Protein 8PVR (pdb70)

GO terms:
  GO:0015385 sodium:proton antiporter activity (F, IDA)
  GO:0035725 sodium ion transmembrane transport (P, IDA)
  GO:0042803 protein homodimerization activity (F, IDA)
  GO:1902600 proton transmembrane transport (P, IDA)
  GO:0051453 regulation of intracellular pH (P, IDA)

Nearest PDB structures (foldseek):
  8pvr-assembly1_A  TM=1.002E+00  e=8.616E-70  Equus caballus
  8pxb-assembly1_A  TM=1.001E+00  e=2.898E-67  Equus caballus
  7x2u-assembly1_A  TM=8.044E-01  e=1.745E-18  Homo sapiens
  7x2u-assembly1_B  TM=8.076E-01  e=3.284E-18  Homo sapiens
  8pd3-assembly1_A  TM=7.767E-01  e=1.433E-12  Strongylocentrotus purpuratus

B-factor: mean 151.7, std 54.28, range [80.98, 351.65]

Foldseek 3Di:
DPFVVVLVVVLVVLLVVLVVVQVVCVVVPVFLDDSLLSLLVSLLVVLVCLQPPQQDDFQDDDDDDDDPPDPDDDQWDWDQDPNDTDIDGNDDDDPPNVCRRVCRGSVRHLSDDDLCCCPQPQQLLLLLLLLQPDPVPPCLLCVVLLVCLLAVLLQLLLVLQLVLLVVLLVVVVVVPPDDPDQDASLLSSLLSLLQRQFDLPLLLVVCVVFVFDVVLSSSVSSNNSRNLVVSVLVNVLSVVDAAPPDGRDDPNVCPVVSVVVSVVLLVVLLVLLLVLLLVLLLVLFVDACQVPLVVNLVVVVVSLSVSLVVSVVVPHRSSSSSSNNSNSNSVFNLQRHHPVNNVVNSVVSVVSSVVSQSSLSSVLSNPNSDPPADPDDVSSLVSSVVSLLVSLVVSQVVSLVVCVVLDLPDRPPLSSVVSSLRSADGNSSQSSLVNDDPDDSSSVSNNSVSVVNSPSSSVSSSCVVVVCVVSVGDTPDDPPAVSSVNVSVVVVCVCVPPVDVNSDPDHDD/DPFVVVLVVVLVVLLVVLVVVQVVCVVVPVFLDDSLLSLLVSLLVVLVCLQPPQQDDFQDDDDDDDDPPDPDDDQWDWDQDPNDTDIDGNDDDDPPNVCRRVCRGSVRHLSDDDLCCCPQPQQLLLLLLLLQPDPVPPCLLCVVLLVCLLAVLLQLLLVLQLVLLVVLLVVVVVVPPDDPDQDASLLSSLLSLLQRQFDLPLLLVVCVVFVFDVVLSSSVSSNNSRNLVVSVLVNVLSVVDAAPPDGRDDPNVCPVVSVVVSVVLLVVLLVLLLVLLLVLLLVLFVDACQVPLVVNLVVVVVSLSVSLVVSVVVPHRSSSSSSNNSNSNSVFNLQRHHPVNNVVNSVVSVVSSVVSQSSLSSVLSNPNSDPPADPDDVSSLVSSVVSLLVSLVVSQVVSLVVCVVLDLPDRPPLSSVVSSLRSADGNSSQSSLVNDDPDDSSSVSNNSVSVVNSPSSSVSSSCVVVVCVVSVGDTPDDPPAVSSVNVSVVVVCVCVPPVDVNSDPDHDD

Organism: Equus caballus (NCBI:txid9796)

Sequence (1018 aa):
QHQGAVELLVFNFLLILTILTIWLFKNHRFRFLHETGGAMVYGLIMGLILRYATAPTDIESGTVYDCGKLAFSPSTLLINITDQVYEYKYKREISQHNINPHLGNAILEKMTFDPEIFFNVLCPPIIFHAGYSLKKRHFFQNLGSILTYAFLGTAISCIVIGLIMYGFVKAMVYAGQLKNGDFHFTDCLFFGSLMSATDPVTVLAIFHELHVDPDLYTLLFGESVLNDAVAIVLTYSISIYSPKENPNAFDAAAFFQSVGNFLGIFAGSFAMGSAYAVVTALLTKFTKLCEFPMLETGLFFLLSWSAFLSAEAAGLTGIVAVLFCGVTQAHYTYNNLSLDSKMRTKQLFEFMNFLAENVIFCYMGLALFTFQNHIFNALFILGAFLAIFVARACNIYPLSFLLNLGRKHKIPWNFQHMMMFSGLRGACAFALAIRDTESQPKQMMFSTTLLLVFFTVWVFGGGTTPMLTWLQIRVGVDLDKTESAWLFRMWYGFDHKYLKPILTHSGPPQHQGAVELLVFNFLLILTILTIWLFKNHRFRFLHETGGAMVYGLIMGLILRYATAPTDIESGTVYDCGKLAFSPSTLLINITDQVYEYKYKREISQHNINPHLGNAILEKMTFDPEIFFNVLCPPIIFHAGYSLKKRHFFQNLGSILTYAFLGTAISCIVIGLIMYGFVKAMVYAGQLKNGDFHFTDCLFFGSLMSATDPVTVLAIFHELHVDPDLYTLLFGESVLNDAVAIVLTYSISIYSPKENPNAFDAAAFFQSVGNFLGIFAGSFAMGSAYAVVTALLTKFTKLCEFPMLETGLFFLLSWSAFLSAEAAGLTGIVAVLFCGVTQAHYTYNNLSLDSKMRTKQLFEFMNFLAENVIFCYMGLALFTFQNHIFNALFILGAFLAIFVARACNIYPLSFLLNLGRKHKIPWNFQHMMMFSGLRGACAFALAIRDTESQPKQMMFSTTLLLVFFTVWVFGGGTTPMLTWLQIRVGVDLDKTESAWLFRMWYGFDHKYLKPILTHSGPP

Solvent-accessible surface area: 48433 Å² total; per-residue (Å²): 139,95,115,20,7,64,33,64,54,34,20,2,122,9,8,17,50,2,4,40,37,6,33,97,83,79,57,96,186,124,54,125,49,27,38,1,4,4,0,0,48,52,0,57,80,34,5,86,98,37,99,143,66,72,35,129,62,86,99,116,80,33,52,86,63,142,48,49,205,21,94,127,33,35,63,73,23,46,24,31,4,78,132,65,14,22,46,5,45,69,95,124,54,56,81,56,108,140,70,20,54,113,34,7,44,15,80,52,75,109,10,46,67,69,25,67,62,3,28,69,88,17,14,12,20,38,18,8,40,20,1,15,50,38,94,117,109,48,39,87,92,10,41,12,1,5,69,47,16,1,84,99,0,6,43,63,10,7,95,36,1,0,100,55,3,73,40,61,16,98,54,18,47,204,65,48,108,77,129,91,35,52,28,64,47,41,25,3,42,30,4,0,0,1,1,9,1,6,33,1,43,3,4,24,39,10,2,106,106,67,93,10,18,26,56,2,39,7,15,0,31,1,9,5,21,24,3,5,3,9,0,20,0,42,3,89,7,37,70,63,63,86,24,168,109,101,103,54,20,134,130,21,92,12,135,170,96,18,64,40,56,40,105,42,12,26,63,23,0,101,56,62,1,26,50,50,0,54,77,4,0,71,54,21,27,169,18,118,4,34,132,47,41,42,12,8,4,2,5,6,38,9,12,10,97,4,5,12,10,14,0,60,31,62,42,46,20,2,11,1,3,8,6,33,3,0,36,20,1,10,59,14,1,67,94,14,4,12,136,53,0,44,73,23,1,92,30,20,11,54,13,59,19,19,51,7,27,2,24,5,10,2,3,0,0,10,18,51,42,26,94,73,44,69,79,158,35,76,57,19,42,105,0,0,58,100,0,10,87,66,2,16,37,37,10,0,85,70,9,3,129,106,38,28,124,68,26,28,149,94,107,31,178,53,33,11,72,1,8,42,52,2,8,2,13,2,14,9,0,7,3,14,10,19,117,56,56,132,30,116,18,44,31,11,6,13,2,4,1,7,58,7,2,20,88,5,7,90,63,21,8,28,21,1,44,69,34,4,89,199,37,158,12,132,83,49,40,103,88,155,157,107,75,16,63,166,104,44,85,128,121,102,25,84,8,94,126,127,53,45,71,96,16,8,161,59,48,78,102,139,96,116,20,7,64,35,65,54,33,18,2,122,10,8,19,51,1,4,41,38,8,33,96,82,81,58,97,188,124,54,124,50,28,37,1,4,3,1,0,50,50,0,57,80,35,6,86,99,38,100,142,64,71,37,126,59,87,98,116,79,32,52,85,64,141,49,48,204,21,93,128,33,36,63,72,23,44,23,31,3,76,133,66,13,21,47,5,46,70,94,122,54,57,82,54,110,139,71,20,54,114,34,7,44,16,78,54,74,112,11,46,67,68,25,65,61,2,28,69,87,16,13,12,19,38,17,9,40,20,1,14,49,39,93,118,108,48,39,86,90,11,41,13,2,5,70,46,16,0,80,99,0,7,43,63,8,8,95,34,1,0,99,57,4,73,39,63,16,98,53,19,47,201,65,48,108,76,130,91,35,51,28,62,47,42,26,3,40,30,4,0,0,0,1,9,0,7,34,2,41,4,4,24,39,11,2,107,108,68,94,10,17,25,56,2,40,7,15,0,31,1,10,5,19,25,3,5,3,9,0,19,0,42,3,89,6,36,70,64,62,88,25,165,110,99,105,51,20,133,130,21,92,13,138,170,94,17,65,40,56,42,104,41,11,25,63,23,0,103,56,62,1,26,50,52,1,54,78,3,0,71,55,22,26,171,19,118,4,33,130,47,41,42,12,7,4,2,6,6,39,9,11,11,96,5,3,11,10,14,0,63,31,62,42,46,20,2,12,1,4,8,6,34,3,0,37,20,1,11,62,14,2,66,94,14,5,12,136,54,0,44,72,23,1,94,30,22,11,54,14,58,20,19,49,8,27,3,26,6,10,2,4,0,0,10,20,51,42,27,89,74,46,67,80,156,34,75,60,18,43,104,0,0,58,98,0,8,88,64,2,16,38,35,11,0,84,69,9,3,132,106,37,27,123,65,27,27,149,95,111,31,174,52,33,10,72,1,9,44,50,1,8,2,13,2,15,8,0,7,3,14,9,20,117,56,57,132,30,119,19,45,29,9,7,14,2,4,2,6,58,6,2,21,88,5,7,88,64,21,7,26,20,1,45,70,32,6,90,201,37,157,12,131,85,50,39,104,86,154,158,105,74,17,61,168,103,45,84,129,120,100,24,82,6,94,123,128,53,45,72,95,17,9,160,59,48,77,100

Structure (mmCIF, N/CA/C/O backbone):
data_8PVR
#
_entry.id   8PVR
#
_cell.length_a   1.00
_cell.length_b   1.00
_cell.length_c   1.00
_cell.angle_alpha   90.00
_cell.angle_beta   90.00
_cell.angle_gamma   90.00
#
_symmetry.space_group_name_H-M   'P 1'
#
loop_
_entity.id
_entity.type
_entity.pdbx_description
1 polymer 'Sodium/hydrogen exchanger 9'
2 non-polymer '(2R)-3-{[(S)-hydroxy{[(1S,2R,3R,4S,5S,6R)-2,4,6-trihydroxy-3,5-bis(phosphonooxy)cyclohexyl]oxy}phosphoryl]oxy}propane-1,2-diyl dioctanoate'
#
loop_
_atom_site.group_PDB
_atom_site.id
_atom_site.type_symbol
_atom_site.label_atom_id
_atom_site.label_alt_id
_atom_site.label_comp_id
_atom_site.label_asym_id
_atom_site.label_entity_id
_atom_site.label_seq_id
_atom_site.pdbx_PDB_ins_code
_atom_site.Cartn_x
_atom_site.Cartn_y
_atom_site.Cartn_z
_atom_site.occupancy
_atom_site.B_iso_or_equiv
_atom_site.auth_seq_id
_atom_site.auth_comp_id
_atom_site.auth_asym_id
_atom_site.auth_atom_id
_atom_site.pdbx_PDB_model_num
ATOM 1 N N . GLN A 1 10 ? 156.721 157.692 162.743 1.00 198.30 17 GLN B N 1
ATOM 2 C CA . GLN A 1 10 ? 156.522 156.414 162.071 1.00 199.63 17 GLN B CA 1
ATOM 3 C C . GLN A 1 10 ? 157.860 155.718 161.837 1.00 202.90 17 GLN B C 1
ATOM 4 O O . GLN A 1 10 ? 158.614 155.479 162.781 1.00 202.53 17 GLN B O 1
ATOM 10 N N . HIS A 1 11 ? 158.134 155.392 160.572 1.00 208.30 18 HIS B N 1
ATOM 11 C CA . HIS A 1 11 ? 159.387 154.762 160.150 1.00 206.80 18 HIS B CA 1
ATOM 12 C C . HIS A 1 11 ? 159.542 153.350 160.712 1.00 205.31 18 HIS B C 1
ATOM 13 O O . HIS A 1 11 ? 160.623 152.969 161.166 1.00 205.28 18 HIS B O 1
ATOM 20 N N . GLN A 1 12 ? 158.468 152.558 160.690 1.00 200.45 19 GLN B N 1
ATOM 21 C CA . GLN A 1 12 ? 158.583 151.137 161.003 1.00 200.87 19 GLN B CA 1
ATOM 22 C C . GLN A 1 12 ? 158.273 150.299 159.770 1.00 199.74 19 GLN B C 1
ATOM 23 O O . GLN A 1 12 ? 159.101 149.491 159.335 1.00 198.67 19 GLN B O 1
ATOM 29 N N . GLY A 1 13 ? 157.081 150.485 159.199 1.00 177.98 20 GLY B N 1
ATOM 30 C CA . GLY A 1 13 ? 156.712 149.718 158.020 1.00 177.59 20 GLY B CA 1
ATOM 31 C C . GLY A 1 13 ? 157.448 150.172 156.775 1.00 176.29 20 GLY B C 1
ATOM 32 O O . GLY A 1 13 ? 157.649 149.391 155.840 1.00 177.02 20 GLY B O 1
ATOM 33 N N . ALA A 1 14 ? 157.864 151.440 156.747 1.00 165.40 21 ALA B N 1
ATOM 34 C CA . ALA A 1 14 ? 158.574 151.962 155.586 1.00 167.80 21 ALA B CA 1
ATOM 35 C C . ALA A 1 14 ? 159.888 151.232 155.356 1.00 171.16 21 ALA B C 1
ATOM 36 O O . ALA A 1 14 ? 160.228 150.913 154.212 1.00 174.32 21 ALA B O 1
ATOM 38 N N . VAL A 1 15 ? 160.629 150.943 156.425 1.00 160.81 22 VAL B N 1
ATOM 39 C CA . VAL A 1 15 ? 161.923 150.283 156.287 1.00 160.63 22 VAL B CA 1
ATOM 40 C C . VAL A 1 15 ? 161.760 148.882 155.710 1.00 162.38 22 VAL B C 1
ATOM 41 O O . VAL A 1 15 ? 162.460 148.499 154.765 1.00 163.38 22 VAL B O 1
ATOM 45 N N . GLU A 1 16 ? 160.832 148.096 156.263 1.00 163.70 23 GLU B N 1
ATOM 46 C CA . GLU A 1 16 ? 160.646 146.733 155.775 1.00 164.75 23 GLU B CA 1
ATOM 47 C C . GLU A 1 16 ? 160.083 146.722 154.359 1.00 162.78 23 GLU B C 1
ATOM 48 O O . GLU A 1 16 ? 160.462 145.873 153.543 1.00 165.04 23 GLU B O 1
ATOM 54 N N . LEU A 1 17 ? 159.182 147.655 154.043 1.00 143.46 24 LEU B N 1
ATOM 55 C CA . LEU A 1 17 ? 158.654 147.731 152.684 1.00 145.12 24 LEU B CA 1
ATOM 56 C C . LEU A 1 17 ? 159.754 148.090 151.690 1.00 146.48 24 LEU B C 1
ATOM 57 O O . LEU A 1 17 ? 159.822 147.529 150.589 1.00 152.41 24 LEU B O 1
ATOM 62 N N . LEU A 1 18 ? 160.636 149.020 152.068 1.00 139.96 25 LEU B N 1
ATOM 63 C CA . LEU A 1 18 ? 161.755 149.374 151.202 1.00 141.77 25 LEU B CA 1
ATOM 64 C C . LEU A 1 18 ? 162.709 148.199 151.029 1.00 147.31 25 LEU B C 1
ATOM 65 O O . LEU A 1 18 ? 163.243 147.981 149.936 1.00 150.62 25 LEU B O 1
ATOM 70 N N . VAL A 1 19 ? 162.939 147.435 152.098 1.00 149.04 26 VAL B N 1
ATOM 71 C CA . VAL A 1 19 ? 163.800 146.258 152.001 1.00 148.44 26 VAL B CA 1
ATOM 72 C C . VAL A 1 19 ? 163.195 145.233 151.049 1.00 148.76 26 VAL B C 1
ATOM 73 O O . VAL A 1 19 ? 163.897 144.646 150.214 1.00 147.07 26 VAL B O 1
ATOM 77 N N . PHE A 1 20 ? 161.884 145.004 151.159 1.00 135.41 27 PHE B N 1
ATOM 78 C CA . PHE A 1 20 ? 161.212 144.079 150.251 1.00 130.37 27 PHE B CA 1
ATOM 79 C C . PHE A 1 20 ? 161.315 144.552 148.807 1.00 130.19 27 PHE B C 1
ATOM 80 O O . PHE A 1 20 ? 161.568 143.751 147.898 1.00 132.58 27 PHE B O 1
ATOM 88 N N . ASN A 1 21 ? 161.117 145.852 148.575 1.00 135.71 28 ASN B N 1
ATOM 89 C CA . ASN A 1 21 ? 161.220 146.387 147.221 1.00 135.79 28 ASN B CA 1
ATOM 90 C C . ASN A 1 21 ? 162.630 146.222 146.668 1.00 138.16 28 ASN B C 1
ATOM 91 O O . ASN A 1 21 ? 162.808 145.855 145.500 1.00 143.37 28 ASN B O 1
ATOM 96 N N . PHE A 1 22 ? 163.645 146.489 147.493 1.00 135.17 29 PHE B N 1
ATOM 97 C CA . PHE A 1 22 ? 165.027 146.328 147.053 1.00 137.01 29 PHE B CA 1
ATOM 98 C C . PHE A 1 22 ? 165.329 144.875 146.711 1.00 137.29 29 PHE B C 1
ATOM 99 O O . PHE A 1 22 ? 165.971 144.587 145.692 1.00 139.06 29 PHE B O 1
ATOM 107 N N . LEU A 1 23 ? 164.869 143.944 147.551 1.00 127.47 30 LEU B N 1
ATOM 108 C CA . LEU A 1 23 ? 165.095 142.528 147.278 1.00 127.81 30 LEU B CA 1
ATOM 109 C C . LEU A 1 23 ? 164.408 142.100 145.988 1.00 126.23 30 LEU B C 1
ATOM 110 O O . LEU A 1 23 ? 164.989 141.363 145.182 1.00 125.44 30 LEU B O 1
ATOM 115 N N . LEU A 1 24 ? 163.173 142.557 145.770 1.00 120.27 31 LEU B N 1
ATOM 116 C CA . LEU A 1 24 ? 162.460 142.201 144.547 1.00 113.76 31 LEU B CA 1
ATOM 117 C C . LEU A 1 24 ? 163.149 142.775 143.314 1.00 119.14 31 LEU B C 1
ATOM 118 O O . LEU A 1 24 ? 163.245 142.103 142.279 1.00 125.29 31 LEU B O 1
ATOM 123 N N . ILE A 1 25 ? 163.634 144.016 143.404 1.00 134.27 32 ILE B N 1
ATOM 124 C CA . ILE A 1 25 ? 164.326 144.628 142.272 1.00 135.03 32 ILE B CA 1
ATOM 125 C C . ILE A 1 25 ? 165.609 143.868 141.958 1.00 138.62 32 ILE B C 1
ATOM 126 O O . ILE A 1 25 ? 165.921 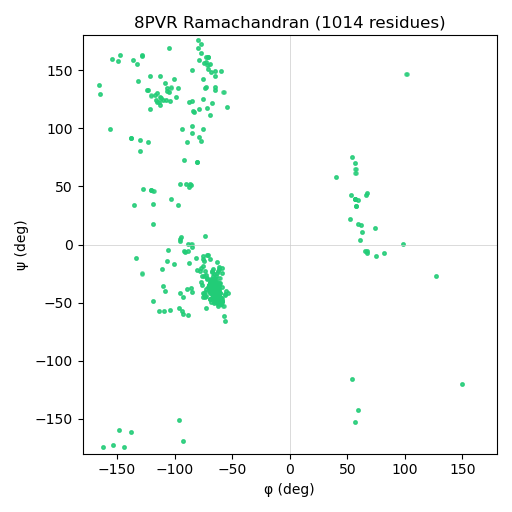143.602 140.789 1.00 139.23 32 ILE B O 1
ATOM 131 N N . LEU A 1 26 ? 166.370 143.504 142.994 1.00 129.25 33 LEU B N 1
ATOM 132 C CA . LEU A 1 26 ? 167.584 142.724 142.775 1.00 125.07 33 LEU B CA 1
ATOM 133 C C . LEU A 1 26 ? 167.262 141.368 142.159 1.00 130.44 33 LEU B C 1
ATOM 134 O O . LEU A 1 26 ? 167.984 140.892 141.275 1.00 129.70 33 LEU B O 1
ATOM 139 N N . THR A 1 27 ? 166.179 140.734 142.616 1.00 134.29 34 THR B N 1
ATOM 140 C CA . THR A 1 27 ? 165.777 139.447 142.057 1.00 128.86 34 THR B CA 1
ATOM 141 C C . THR A 1 27 ? 165.439 139.575 140.578 1.00 125.47 34 THR B C 1
ATOM 142 O O . THR A 1 27 ? 165.859 138.749 139.760 1.00 128.86 34 THR B O 1
ATOM 146 N N . ILE A 1 28 ? 164.684 140.613 140.215 1.00 122.90 35 ILE B N 1
ATOM 147 C CA . ILE A 1 28 ? 164.314 140.808 138.815 1.00 125.16 35 ILE B CA 1
ATOM 148 C C . ILE A 1 28 ? 165.552 141.071 137.965 1.00 124.86 35 ILE B C 1
ATOM 149 O O . ILE A 1 28 ? 165.689 140.539 136.855 1.00 130.75 35 ILE B O 1
ATOM 154 N N . LEU A 1 29 ? 166.474 141.894 138.472 1.00 134.29 36 LEU B N 1
ATOM 155 C CA . LEU A 1 29 ? 167.689 142.189 137.719 1.00 137.45 36 LEU B CA 1
ATOM 156 C C . LEU A 1 29 ? 168.529 140.936 137.508 1.00 140.61 36 LEU B C 1
ATOM 157 O O . LEU A 1 29 ? 169.037 140.697 136.405 1.00 144.17 36 LEU B O 1
ATOM 162 N N . THR A 1 30 ? 168.681 140.116 138.551 1.00 138.40 37 THR B N 1
ATOM 163 C CA . THR A 1 30 ? 169.450 138.884 138.405 1.00 137.92 37 THR B CA 1
ATOM 164 C C . THR A 1 30 ? 168.757 137.895 137.479 1.00 142.09 37 THR B C 1
ATOM 165 O O . THR A 1 30 ? 169.429 137.166 136.741 1.00 143.84 37 THR B O 1
ATOM 169 N N . ILE A 1 31 ? 167.423 137.855 137.497 1.00 137.58 38 ILE B N 1
ATOM 170 C CA . ILE A 1 31 ? 166.698 136.982 136.579 1.00 133.10 38 ILE B CA 1
ATOM 171 C C . ILE A 1 31 ? 166.935 137.415 135.140 1.00 130.47 38 ILE B C 1
ATOM 172 O O . ILE A 1 31 ? 167.159 136.580 134.253 1.00 133.64 38 ILE B O 1
ATOM 177 N N . TRP A 1 32 ? 166.893 138.724 134.883 1.00 138.09 39 TRP B N 1
ATOM 178 C CA . TRP A 1 32 ? 167.186 139.209 133.538 1.00 139.80 39 TRP B CA 1
ATOM 179 C C . TRP A 1 32 ? 168.617 138.880 133.134 1.00 143.61 39 TRP B C 1
ATOM 180 O O . TRP A 1 32 ? 168.872 138.488 131.989 1.00 145.73 39 TRP B O 1
ATOM 191 N N . LEU A 1 33 ? 169.566 139.039 134.060 1.00 139.60 40 LEU B N 1
ATOM 192 C CA . LEU A 1 33 ? 170.958 138.727 133.750 1.00 135.88 40 LEU B CA 1
ATOM 193 C C . LEU A 1 33 ? 171.131 137.251 133.413 1.00 138.54 40 LEU B C 1
ATOM 194 O O . LEU A 1 33 ? 171.870 136.900 132.485 1.00 138.17 40 LEU B O 1
ATOM 199 N N . PHE A 1 34 ? 170.458 136.372 134.157 1.00 144.60 41 PHE B N 1
ATOM 200 C CA . PHE A 1 34 ? 170.552 134.942 133.883 1.00 143.11 41 PHE B CA 1
ATOM 201 C C . PHE A 1 34 ? 169.903 134.588 132.551 1.00 140.68 41 PHE B C 1
ATOM 202 O O . PHE A 1 34 ? 170.445 133.783 131.785 1.00 143.13 41 PHE B O 1
ATOM 210 N N . LYS A 1 35 ? 168.743 135.178 132.255 1.00 136.67 42 LYS B N 1
ATOM 211 C CA . LYS A 1 35 ? 168.042 134.852 131.020 1.00 138.29 42 LYS B CA 1
ATOM 212 C C . LYS A 1 35 ? 168.717 135.447 129.792 1.00 138.89 42 LYS B C 1
ATOM 213 O O . LYS A 1 35 ? 168.516 134.938 128.684 1.00 141.00 42 LYS B O 1
ATOM 219 N N . ASN A 1 36 ? 169.506 136.511 129.959 1.00 155.51 43 ASN B N 1
ATOM 220 C CA . ASN A 1 36 ? 170.213 137.087 128.820 1.00 157.38 43 ASN B CA 1
ATOM 221 C C . ASN A 1 36 ? 171.268 136.128 128.283 1.00 156.09 43 ASN B C 1
ATOM 222 O O . ASN A 1 36 ? 171.434 135.997 127.064 1.00 153.97 43 ASN B O 1
ATOM 227 N N . HIS A 1 37 ? 171.988 135.450 129.172 1.00 166.18 44 HIS B N 1
ATOM 228 C CA . HIS A 1 37 ? 173.005 134.484 128.780 1.00 167.11 44 HIS B CA 1
ATOM 229 C C . HIS A 1 37 ? 172.448 133.079 128.598 1.00 168.59 44 HIS B C 1
ATOM 230 O O . HIS A 1 37 ? 173.215 132.162 128.286 1.00 169.38 44 HIS B O 1
ATOM 237 N N . ARG A 1 38 ? 171.140 132.892 128.791 1.00 170.71 45 ARG B N 1
ATOM 238 C CA . ARG A 1 38 ? 170.481 131.595 128.631 1.00 169.10 45 ARG B CA 1
ATOM 239 C C . ARG A 1 38 ? 171.099 130.526 129.527 1.00 169.25 45 ARG B C 1
ATOM 240 O O . ARG A 1 38 ? 171.158 129.350 129.159 1.00 170.11 45 ARG B O 1
ATOM 248 N N . PHE A 1 39 ? 171.568 130.925 130.712 1.00 170.25 46 PHE B N 1
ATOM 249 C CA . PHE A 1 39 ? 172.147 129.956 131.636 1.00 170.72 46 PHE B CA 1
ATOM 250 C C . PHE A 1 39 ? 171.077 129.039 132.216 1.00 171.12 46 PHE B C 1
ATOM 251 O O . PHE A 1 39 ? 171.334 127.853 132.455 1.00 170.93 46 PHE B O 1
ATOM 259 N N . ARG A 1 40 ? 169.882 129.570 132.447 1.00 162.55 47 ARG B N 1
ATOM 260 C CA . ARG A 1 40 ? 168.734 128.812 132.975 1.00 163.69 47 ARG B CA 1
ATOM 261 C C . ARG A 1 40 ? 169.142 128.240 134.337 1.00 163.42 47 ARG B C 1
ATOM 262 O O . ARG A 1 40 ? 169.838 128.923 135.105 1.00 161.60 47 ARG B O 1
ATOM 270 N N . PHE A 1 41 ? 168.722 127.019 134.666 1.00 161.55 48 PHE B N 1
ATOM 271 C CA . PHE A 1 41 ? 169.064 126.317 135.900 1.00 161.36 48 PHE B CA 1
ATOM 272 C C . PHE A 1 41 ? 168.566 127.029 137.153 1.00 158.15 48 PHE B C 1
ATOM 273 O O . PHE A 1 41 ? 168.949 126.648 138.266 1.00 152.96 48 PHE B O 1
ATOM 281 N N . LEU A 1 42 ? 167.720 128.047 137.009 1.00 152.01 49 LEU B N 1
ATOM 282 C CA . LEU A 1 42 ? 167.194 128.775 138.155 1.00 149.14 49 LEU B CA 1
ATOM 283 C C . LEU A 1 42 ? 166.013 129.620 137.705 1.00 148.57 49 LEU B C 1
ATOM 284 O O . LEU A 1 42 ? 166.065 130.248 136.645 1.00 149.03 49 LEU B O 1
ATOM 289 N N . HIS A 1 43 ? 164.960 129.629 138.513 1.00 144.72 50 HIS B N 1
ATOM 290 C CA . HIS A 1 43 ? 163.765 130.414 138.249 1.00 143.70 50 HIS B CA 1
ATOM 291 C C . HIS A 1 43 ? 163.731 131.637 139.161 1.00 146.09 50 HIS B C 1
ATOM 292 O O . HIS A 1 43 ? 164.514 131.762 140.106 1.00 147.69 50 HIS B O 1
ATOM 299 N N . GLU A 1 44 ? 162.806 132.554 138.861 1.00 155.23 51 GLU B N 1
ATOM 300 C CA . GLU A 1 44 ? 162.670 133.753 139.683 1.00 157.52 51 GLU B CA 1
ATOM 301 C C . GLU A 1 44 ? 162.250 133.411 141.106 1.00 159.08 51 GLU B C 1
ATOM 302 O O . GLU A 1 44 ? 162.625 134.118 142.048 1.00 160.66 51 GLU B O 1
ATOM 308 N N . THR A 1 45 ? 161.478 132.337 141.282 1.00 148.28 52 THR B N 1
ATOM 309 C CA . THR A 1 45 ? 161.117 131.901 142.626 1.00 146.20 52 THR B CA 1
ATOM 310 C C . THR A 1 45 ? 162.350 131.481 143.417 1.00 148.68 52 THR B C 1
ATOM 311 O O . THR A 1 45 ? 162.510 131.862 144.584 1.00 151.83 52 THR B O 1
ATOM 315 N N . GLY A 1 46 ? 163.237 130.703 142.795 1.00 145.22 53 GLY B N 1
ATOM 316 C CA . GLY A 1 46 ? 164.464 130.313 143.470 1.00 146.59 53 GLY B CA 1
ATOM 317 C C . GLY A 1 46 ? 165.364 131.497 143.767 1.00 148.09 53 GLY B C 1
ATOM 318 O O . GLY A 1 46 ? 166.010 131.550 144.817 1.00 152.11 53 GLY B O 1
ATOM 319 N N . GLY A 1 47 ? 165.418 132.461 142.847 1.00 130.21 54 GLY B N 1
ATOM 320 C CA . GLY A 1 47 ? 166.193 133.665 143.098 1.00 134.19 54 GLY B CA 1
ATOM 321 C C . GLY A 1 47 ? 165.652 134.469 144.265 1.00 135.57 54 GLY B C 1
ATOM 322 O O . GLY A 1 47 ? 166.414 134.954 145.104 1.00 139.21 54 GLY B O 1
ATOM 323 N N . ALA A 1 48 ? 164.328 134.615 144.337 1.00 130.57 55 ALA B N 1
ATOM 324 C CA . ALA A 1 48 ? 163.726 135.302 145.474 1.00 130.21 55 ALA B CA 1
ATOM 325 C C . ALA A 1 48 ? 164.009 134.558 146.772 1.00 130.58 55 ALA B C 1
ATOM 326 O O . ALA A 1 48 ? 164.304 135.178 147.801 1.00 134.38 55 ALA B O 1
ATOM 328 N N . MET A 1 49 ? 163.939 133.225 146.740 1.00 128.21 56 MET B N 1
ATOM 329 C CA . MET A 1 49 ? 164.208 132.439 147.940 1.00 125.50 56 MET B CA 1
ATOM 330 C C . MET A 1 49 ? 165.646 132.622 148.411 1.00 127.13 56 MET B C 1
ATOM 331 O O . MET A 1 49 ? 165.899 132.842 149.603 1.00 136.86 56 MET B O 1
ATOM 336 N N . VAL A 1 50 ? 166.607 132.535 147.488 1.00 115.64 57 VAL B N 1
ATOM 337 C CA . VAL A 1 50 ? 168.006 132.648 147.888 1.00 119.73 57 VAL B CA 1
ATOM 338 C C . VAL A 1 50 ? 168.324 134.070 148.334 1.00 125.18 57 VAL B C 1
ATOM 339 O O . VAL A 1 50 ? 169.116 134.274 149.262 1.00 128.44 57 VAL B O 1
ATOM 343 N N . TYR A 1 51 ? 167.704 135.076 147.709 1.00 130.87 58 TYR B N 1
ATOM 344 C CA . TYR A 1 51 ? 167.917 136.448 148.158 1.00 128.99 58 TYR B CA 1
ATOM 345 C C . TYR A 1 51 ? 167.339 136.674 149.548 1.00 127.78 58 TYR B C 1
ATOM 346 O O . TYR A 1 51 ? 167.956 137.353 150.375 1.00 128.83 58 TYR B O 1
ATOM 355 N N . GLY A 1 52 ? 166.163 136.111 149.828 1.00 125.10 59 GLY B N 1
ATOM 356 C CA . GLY A 1 52 ? 165.622 136.202 151.174 1.00 126.74 59 GLY B CA 1
ATOM 357 C C . GLY A 1 52 ? 166.503 135.513 152.197 1.00 128.33 59 GLY B C 1
ATOM 358 O O . GLY A 1 52 ? 166.717 136.031 153.297 1.00 130.56 59 GLY B O 1
ATOM 359 N N . LEU A 1 53 ? 167.035 134.340 151.845 1.00 129.37 60 LEU B N 1
ATOM 360 C CA . LEU A 1 53 ? 167.936 133.635 152.752 1.00 125.29 60 LEU B CA 1
ATOM 361 C C . LEU A 1 53 ? 169.197 134.447 153.022 1.00 129.69 60 LEU B C 1
ATOM 362 O O . LEU A 1 53 ? 169.649 134.544 154.169 1.00 137.43 60 LEU B O 1
ATOM 367 N N . ILE A 1 54 ? 169.775 135.044 151.977 1.00 124.32 61 ILE B N 1
ATOM 368 C CA . ILE A 1 54 ? 170.979 135.852 152.150 1.00 120.64 61 ILE B CA 1
ATOM 369 C C . ILE A 1 54 ? 170.684 137.078 153.004 1.00 124.30 61 ILE B C 1
ATOM 370 O O . ILE A 1 54 ? 171.481 137.451 153.875 1.00 127.95 61 ILE B O 1
ATOM 375 N N . MET A 1 55 ? 169.543 137.729 152.766 1.00 134.60 62 MET B N 1
ATOM 376 C CA . MET A 1 55 ? 169.173 138.896 153.559 1.00 135.95 62 MET B CA 1
ATOM 377 C C . MET A 1 55 ? 169.018 138.521 155.027 1.00 134.65 62 MET B C 1
ATOM 378 O O . MET A 1 55 ? 169.528 139.214 155.914 1.00 138.74 62 MET B O 1
ATOM 383 N N . GLY A 1 56 ? 168.337 137.407 155.300 1.00 134.32 63 GLY B N 1
ATOM 384 C CA . GLY A 1 56 ? 168.196 136.962 156.677 1.00 139.82 63 GLY B CA 1
ATOM 385 C C . GLY A 1 56 ? 169.528 136.630 157.323 1.00 138.33 63 GLY B C 1
ATOM 386 O O . GLY A 1 56 ? 169.762 136.956 158.490 1.00 142.58 63 GLY B O 1
ATOM 387 N N . LEU A 1 57 ? 170.422 135.983 156.570 1.00 135.22 64 LEU B N 1
ATOM 388 C CA . LEU A 1 57 ? 171.727 135.622 157.113 1.00 133.80 64 LEU B CA 1
ATOM 389 C C . LEU A 1 57 ? 172.544 136.861 157.457 1.00 135.12 64 LEU B C 1
ATOM 390 O O . LEU A 1 57 ? 173.158 136.938 158.527 1.00 138.60 64 LEU B O 1
ATOM 395 N N . ILE A 1 58 ? 172.562 137.849 156.558 1.00 139.51 65 ILE B N 1
ATOM 396 C CA . ILE A 1 58 ? 173.340 139.056 156.815 1.00 138.42 65 ILE B CA 1
ATOM 397 C C . ILE A 1 58 ? 172.666 139.957 157.840 1.00 135.31 65 ILE B C 1
ATOM 398 O O . ILE A 1 58 ? 173.326 140.824 158.423 1.00 136.01 65 ILE B O 1
ATOM 403 N N . LEU A 1 59 ? 171.365 139.781 158.079 1.00 136.80 66 LEU B N 1
ATOM 404 C CA . LEU A 1 59 ? 170.689 140.598 159.078 1.00 133.95 66 LEU B CA 1
ATOM 405 C C . LEU A 1 59 ? 170.836 140.013 160.477 1.00 134.93 66 LEU B C 1
ATOM 406 O O . LEU A 1 59 ? 170.983 140.760 161.452 1.00 136.00 66 LEU B O 1
ATOM 411 N N . ARG A 1 60 ? 170.799 138.684 160.597 1.00 142.15 67 ARG B N 1
ATOM 412 C CA . ARG A 1 60 ? 170.891 138.061 161.914 1.00 143.00 67 ARG B CA 1
ATOM 413 C C . ARG A 1 60 ? 172.266 138.273 162.538 1.00 145.46 67 ARG B C 1
ATOM 414 O O . ARG A 1 60 ? 172.373 138.543 163.740 1.00 146.12 67 ARG B O 1
ATOM 422 N N . TYR A 1 61 ? 173.326 138.168 161.740 1.00 156.99 68 TYR B N 1
ATOM 423 C CA . TYR A 1 61 ? 174.700 138.241 162.234 1.00 155.77 68 TYR B CA 1
ATOM 424 C C . TYR A 1 61 ? 175.350 139.586 161.937 1.00 155.01 68 TYR B C 1
ATOM 425 O O . TYR A 1 61 ? 176.534 139.648 161.593 1.00 151.46 68 TYR B O 1
ATOM 434 N N . ALA A 1 62 ? 174.601 140.682 162.058 1.00 178.82 69 ALA B N 1
ATOM 435 C CA . ALA A 1 62 ? 175.135 142.017 161.825 1.00 180.53 69 ALA B CA 1
ATOM 436 C C . ALA A 1 62 ? 175.258 142.815 163.117 1.00 181.84 69 ALA B C 1
ATOM 437 O O . ALA A 1 62 ? 176.352 143.273 163.460 1.00 181.32 69 ALA B O 1
ATOM 439 N N . THR A 1 63 ? 174.159 142.995 163.848 1.00 211.81 70 THR B N 1
ATOM 440 C CA . THR A 1 63 ? 174.191 143.736 165.103 1.00 214.34 70 THR B CA 1
ATOM 441 C C . THR A 1 63 ? 173.716 142.857 166.253 1.00 215.74 70 THR B C 1
ATOM 442 O O . THR A 1 63 ? 172.887 143.281 167.065 1.00 216.21 70 THR B O 1
ATOM 446 N N . ALA A 1 64 ? 174.227 141.627 166.320 1.00 233.84 71 ALA B N 1
ATOM 447 C CA . ALA A 1 64 ? 173.826 140.713 167.388 1.00 233.08 71 ALA B CA 1
ATOM 448 C C . ALA A 1 64 ? 174.161 141.240 168.779 1.00 234.28 71 ALA B C 1
ATOM 449 O O . ALA A 1 64 ? 173.284 141.185 169.659 1.00 233.06 71 ALA B O 1
ATOM 451 N N . PRO A 1 65 ? 175.378 141.752 169.063 1.00 255.84 72 PRO B N 1
ATOM 452 C CA . PRO A 1 65 ? 175.628 142.302 170.404 1.00 256.09 72 PRO B CA 1
ATOM 453 C C . PRO A 1 65 ? 174.860 143.591 170.648 1.00 255.86 72 PRO B C 1
ATOM 454 O O . PRO A 1 65 ? 175.152 144.622 170.034 1.00 254.82 72 PRO B O 1
ATOM 458 N N . THR A 1 66 ? 173.878 143.542 171.543 1.00 274.49 73 THR B N 1
ATOM 459 C CA . THR A 1 66 ? 173.069 144.708 171.871 1.00 274.99 73 THR B CA 1
ATOM 460 C C . THR A 1 66 ? 172.542 144.543 173.292 1.00 276.28 73 THR B C 1
ATOM 461 O O . THR A 1 66 ? 172.919 143.612 174.009 1.00 275.76 73 THR B O 1
ATOM 465 N N . ASP A 1 67 ? 171.662 145.454 173.698 1.00 298.98 74 ASP B N 1
ATOM 466 C CA . ASP A 1 67 ? 171.098 145.419 175.037 1.00 298.80 74 ASP B CA 1
ATOM 467 C C . ASP A 1 67 ? 170.017 144.346 175.140 1.00 298.48 74 ASP B C 1
ATOM 468 O O . ASP A 1 67 ? 169.517 143.826 174.139 1.00 298.14 74 ASP B O 1
ATOM 473 N N . ILE A 1 68 ? 169.660 144.019 176.379 1.00 300.47 75 ILE B N 1
ATOM 474 C CA . ILE A 1 68 ? 168.619 143.042 176.672 1.00 300.27 75 ILE B CA 1
ATOM 475 C C . ILE A 1 68 ? 167.371 143.799 177.102 1.00 299.75 75 ILE B C 1
ATOM 476 O O . ILE A 1 68 ? 167.409 144.585 178.057 1.00 299.73 75 ILE B O 1
ATOM 481 N N . GLU A 1 69 ? 166.265 143.565 176.402 1.00 282.23 76 GLU B N 1
ATOM 482 C CA . GLU A 1 69 ? 164.999 144.227 176.681 1.00 281.97 76 GLU B CA 1
ATOM 483 C C . GLU A 1 69 ? 164.016 143.220 177.260 1.00 281.73 76 GLU B C 1
ATOM 484 O O . GLU A 1 69 ? 163.753 142.179 176.648 1.00 280.78 76 GLU B O 1
ATOM 490 N N . SER A 1 70 ? 163.478 143.533 178.436 1.00 282.82 77 SER B N 1
ATOM 491 C CA . SER A 1 70 ? 162.507 142.687 179.113 1.00 282.58 77 SER B CA 1
ATOM 492 C C . SER A 1 70 ? 161.235 143.482 179.371 1.00 282.32 77 SER B C 1
ATOM 493 O O . SER A 1 70 ? 161.288 144.618 179.851 1.00 281.82 77 SER B O 1
ATOM 496 N N . GLY A 1 71 ? 160.094 142.878 179.048 1.00 287.22 78 GLY B N 1
ATOM 497 C CA . GLY A 1 71 ? 158.829 143.556 179.227 1.00 287.08 78 GLY B CA 1
ATOM 498 C C . GLY A 1 71 ? 158.428 143.670 180.685 1.00 287.99 78 GLY B C 1
ATOM 499 O O . GLY A 1 71 ? 158.865 142.910 181.549 1.00 287.90 78 GLY B O 1
ATOM 500 N N . THR A 1 72 ? 157.573 144.652 180.955 1.00 284.72 79 THR B N 1
ATOM 501 C CA . THR A 1 72 ? 157.088 144.873 182.308 1.00 284.42 79 THR B CA 1
ATOM 502 C C . THR A 1 72 ? 156.125 143.766 182.722 1.00 284.26 79 THR B C 1
ATOM 503 O O . THR A 1 72 ? 155.442 143.160 181.892 1.00 283.82 79 THR B O 1
ATOM 507 N N . VAL A 1 73 ? 156.079 143.503 184.025 1.00 280.44 80 VAL B N 1
ATOM 508 C CA . VAL A 1 73 ? 155.203 142.490 184.602 1.00 280.00 80 VAL B CA 1
ATOM 509 C C . VAL A 1 73 ? 154.200 143.197 185.502 1.00 280.33 80 VAL B C 1
ATOM 510 O O . VAL A 1 73 ? 154.587 143.908 186.438 1.00 280.18 80 VAL B O 1
ATOM 514 N N . TYR A 1 74 ? 152.915 143.006 185.218 1.00 281.69 81 TYR B N 1
ATOM 515 C CA . TYR A 1 74 ? 151.835 143.612 185.984 1.00 281.21 81 TYR B CA 1
ATOM 516 C C . TYR A 1 74 ? 150.958 142.515 186.567 1.00 281.48 81 TYR B C 1
ATOM 517 O O . TYR A 1 74 ? 150.505 141.625 185.839 1.00 281.08 81 TYR B O 1
ATOM 526 N N . ASP A 1 75 ? 150.721 142.581 187.876 1.00 298.83 82 ASP B N 1
ATOM 527 C CA . ASP A 1 75 ? 149.891 141.597 188.570 1.00 299.26 82 ASP B CA 1
ATOM 528 C C . ASP A 1 75 ? 148.447 142.078 188.524 1.00 299.13 82 ASP B C 1
ATOM 529 O O . ASP A 1 75 ? 147.970 142.777 189.419 1.00 298.77 82 ASP B O 1
ATOM 534 N N . CYS A 1 76 ? 147.741 141.697 187.462 1.00 292.34 83 CYS B N 1
ATOM 535 C CA . CYS A 1 76 ? 146.341 142.075 187.277 1.00 291.91 83 CYS B CA 1
ATOM 536 C C . CYS A 1 76 ? 145.474 141.072 188.026 1.00 291.91 83 CYS B C 1
ATOM 537 O O . CYS A 1 76 ? 145.155 139.999 187.510 1.00 291.86 83 CYS B O 1
ATOM 540 N N . GLY A 1 77 ? 145.091 141.423 189.252 1.00 297.52 84 GLY B N 1
ATOM 541 C CA . GLY A 1 77 ? 144.266 140.539 190.046 1.00 297.34 84 GLY B CA 1
ATOM 542 C C . GLY A 1 77 ? 142.845 140.448 189.524 1.00 297.63 84 GLY B C 1
ATOM 543 O O . GLY A 1 77 ? 142.368 141.297 188.769 1.00 297.60 84 GLY B O 1
ATOM 544 N N . LYS A 1 78 ? 142.162 139.381 189.948 1.00 294.88 85 LYS B N 1
ATOM 545 C CA . LYS A 1 78 ? 140.781 139.108 189.543 1.00 294.72 85 LYS B CA 1
ATOM 546 C C . LYS A 1 78 ? 140.652 139.039 188.023 1.00 293.95 85 LYS B C 1
ATOM 547 O O . LYS A 1 78 ? 139.674 139.514 187.441 1.00 293.29 85 LYS B O 1
ATOM 553 N N . LEU A 1 79 ? 141.651 138.441 187.372 1.00 282.96 86 LEU B N 1
ATOM 554 C CA . LEU A 1 79 ? 141.681 138.315 185.911 1.00 282.32 86 LEU B CA 1
ATOM 555 C C . LEU A 1 79 ? 142.170 136.907 185.576 1.00 282.22 86 LEU B C 1
ATOM 556 O O . LEU A 1 79 ? 143.375 136.669 185.451 1.00 282.24 86 LEU B O 1
ATOM 561 N N . ALA A 1 80 ? 141.227 135.978 185.431 1.00 272.42 87 ALA B N 1
ATOM 562 C CA . ALA A 1 80 ? 141.532 134.600 185.076 1.00 271.45 87 ALA B CA 1
ATOM 563 C C . ALA A 1 80 ? 141.418 134.336 183.581 1.00 271.92 87 ALA B C 1
ATOM 564 O O . ALA A 1 80 ? 141.597 133.192 183.152 1.00 271.00 87 ALA B O 1
ATOM 566 N N . PHE A 1 81 ? 141.127 135.360 182.782 1.00 271.83 88 PHE B N 1
ATOM 567 C CA . PHE A 1 81 ? 140.983 135.210 181.342 1.00 271.06 88 PHE B CA 1
ATOM 568 C C . PHE A 1 81 ? 141.694 136.362 180.647 1.00 271.16 88 PHE B C 1
ATOM 569 O O . PHE A 1 81 ? 141.932 137.420 181.236 1.00 271.12 88 PHE B O 1
ATOM 577 N N . SER A 1 82 ? 142.033 136.144 179.376 1.00 268.19 89 SER B N 1
ATOM 578 C CA . SER A 1 82 ? 142.751 137.122 178.559 1.00 267.81 89 SER B CA 1
ATOM 579 C C . SER A 1 82 ? 141.927 137.426 177.315 1.00 268.65 89 SER B C 1
ATOM 580 O O . SER A 1 82 ? 142.094 136.773 176.273 1.00 267.74 89 SER B O 1
ATOM 583 N N . PRO A 1 83 ? 141.026 138.403 177.378 1.00 266.25 90 PRO B N 1
ATOM 584 C CA . PRO A 1 83 ? 140.224 138.739 176.197 1.00 264.83 90 PRO B CA 1
ATOM 585 C C . PRO A 1 83 ? 141.060 139.430 175.131 1.00 265.42 90 PRO B C 1
ATOM 586 O O . PRO A 1 83 ? 142.081 140.060 175.416 1.00 265.08 90 PRO B O 1
ATOM 590 N N . SER A 1 84 ? 140.609 139.297 173.882 1.00 261.28 91 SER B N 1
ATOM 591 C CA . SER A 1 84 ? 141.307 139.939 172.772 1.00 260.78 91 SER B CA 1
ATOM 592 C C . SER A 1 84 ? 141.198 141.457 172.853 1.00 260.61 91 SER B C 1
ATOM 593 O O . SER A 1 84 ? 142.172 142.170 172.585 1.00 260.03 91 SER B O 1
ATOM 596 N N . THR A 1 85 ? 140.027 141.967 173.220 1.00 258.06 92 THR B N 1
ATOM 597 C CA . THR A 1 85 ? 139.781 143.398 173.333 1.00 256.72 92 THR B CA 1
ATOM 598 C C . THR A 1 85 ? 139.552 143.749 174.796 1.00 256.60 92 THR B C 1
ATOM 599 O O . THR A 1 85 ? 138.966 142.957 175.541 1.00 257.31 92 THR B O 1
ATOM 603 N N . LEU A 1 86 ? 140.012 144.930 175.206 1.00 244.45 93 LEU B N 1
ATOM 604 C CA . LEU A 1 86 ? 139.774 145.384 176.567 1.00 244.96 93 LEU B CA 1
ATOM 605 C C . LEU A 1 86 ? 139.799 146.903 176.605 1.00 245.47 93 LEU B C 1
ATOM 606 O O . LEU A 1 86 ? 140.346 147.554 175.711 1.00 244.66 93 LEU B O 1
ATOM 611 N N . LEU A 1 87 ? 139.192 147.461 177.648 1.00 258.11 94 LEU B N 1
ATOM 612 C CA . LEU A 1 87 ? 139.210 148.894 177.903 1.00 257.54 94 LEU B CA 1
ATOM 613 C C . LEU A 1 87 ? 139.822 149.137 179.274 1.00 257.57 94 LEU B C 1
ATOM 614 O O . LEU A 1 87 ? 139.265 148.712 180.292 1.00 255.94 94 LEU B O 1
ATOM 619 N N . ILE A 1 88 ? 140.964 149.817 179.296 1.00 281.13 95 ILE B N 1
ATOM 620 C CA . ILE A 1 88 ? 141.724 150.056 180.517 1.00 281.62 95 ILE B CA 1
ATOM 621 C C . ILE A 1 88 ? 141.489 151.490 180.969 1.00 282.79 95 ILE B C 1
ATOM 622 O O . ILE A 1 88 ? 141.517 152.421 180.156 1.00 284.26 95 ILE B O 1
ATOM 627 N N . ASN A 1 89 ? 141.250 151.663 182.267 1.00 291.83 96 ASN B N 1
ATOM 628 C CA . ASN A 1 89 ? 141.022 152.983 182.851 1.00 291.66 96 ASN B CA 1
ATOM 629 C C . ASN A 1 89 ? 142.354 153.517 183.364 1.00 292.16 96 ASN B C 1
ATOM 630 O O . ASN A 1 89 ? 142.805 153.157 184.454 1.00 291.50 96 ASN B O 1
ATOM 635 N N . ILE A 1 90 ? 142.987 154.380 182.574 1.00 301.95 97 ILE B N 1
ATOM 636 C CA . ILE A 1 90 ? 144.249 155.014 182.937 1.00 301.24 97 ILE B CA 1
ATOM 637 C C . ILE A 1 90 ? 144.004 156.512 183.038 1.00 302.05 97 ILE B C 1
ATOM 638 O O . ILE A 1 90 ? 143.528 157.133 182.078 1.00 303.35 97 ILE B O 1
ATOM 643 N N . THR A 1 91 ? 144.334 157.089 184.196 1.00 311.61 98 THR B N 1
ATOM 644 C CA . THR A 1 91 ? 144.124 158.514 184.464 1.00 311.97 98 THR B CA 1
ATOM 645 C C . THR A 1 91 ? 142.675 158.915 184.199 1.00 312.08 98 THR B C 1
ATOM 646 O O . THR A 1 91 ? 142.394 159.963 183.613 1.00 311.81 98 THR B O 1
ATOM 650 N N . ASP A 1 92 ? 141.746 158.062 184.638 1.00 303.59 99 ASP B N 1
ATOM 651 C CA . ASP A 1 92 ? 140.309 158.266 184.441 1.00 302.41 99 ASP B CA 1
ATOM 652 C C . ASP A 1 92 ? 139.954 158.410 182.964 1.00 302.51 99 ASP B C 1
ATOM 653 O O . ASP A 1 92 ? 139.029 159.144 182.605 1.00 301.60 99 ASP B O 1
ATOM 658 N N . GLN A 1 93 ? 140.685 157.712 182.098 1.00 302.37 100 GLN B N 1
ATOM 659 C CA . GLN A 1 93 ? 140.445 157.733 180.663 1.00 301.26 100 GLN B CA 1
ATOM 660 C C . GLN A 1 93 ? 140.410 156.306 180.138 1.00 301.11 100 GLN B C 1
ATOM 661 O O . GLN A 1 93 ? 141.193 155.457 180.573 1.00 302.23 100 GLN B O 1
ATOM 667 N N . VAL A 1 94 ? 139.501 156.049 179.204 1.00 286.97 101 VAL B N 1
ATOM 668 C CA . VAL A 1 94 ? 139.324 154.719 178.633 1.00 287.38 101 VAL B CA 1
ATOM 669 C C . VAL A 1 94 ? 140.275 154.562 177.454 1.00 287.02 101 VAL B C 1
ATOM 670 O O . VAL A 1 94 ? 140.236 155.351 176.503 1.00 285.69 101 VAL B O 1
ATOM 674 N N . TYR A 1 95 ? 141.130 153.544 177.515 1.00 276.90 102 TYR B N 1
ATOM 675 C CA . TYR A 1 95 ? 142.063 153.224 176.444 1.00 275.24 102 TYR B CA 1
ATOM 676 C C . TYR A 1 95 ? 141.733 151.842 175.902 1.00 273.66 102 TYR B C 1
ATOM 677 O O . TYR A 1 95 ? 141.608 150.884 176.672 1.00 273.93 102 TYR B O 1
ATOM 686 N N . GLU A 1 96 ? 141.590 151.743 174.583 1.00 237.67 103 GLU B N 1
ATOM 687 C CA . GLU A 1 96 ? 141.279 150.475 173.926 1.00 237.67 103 GLU B CA 1
ATOM 688 C C . GLU A 1 96 ? 142.577 149.705 173.724 1.00 237.98 103 GLU B C 1
ATOM 689 O O . GLU A 1 96 ? 143.448 150.120 172.957 1.00 236.74 103 GLU B O 1
ATOM 695 N N . TYR A 1 97 ? 142.710 148.575 174.414 1.00 234.29 104 TYR B N 1
ATOM 696 C CA . TYR A 1 97 ? 143.898 147.734 174.329 1.00 233.09 104 TYR B CA 1
ATOM 697 C C . TYR A 1 97 ? 143.520 146.429 173.635 1.00 233.21 104 TYR B C 1
ATOM 698 O O . TYR A 1 97 ? 142.579 145.741 174.051 1.00 233.03 104 TYR B O 1
ATOM 707 N N . LYS A 1 98 ? 144.255 146.094 172.580 1.00 240.53 105 LYS B N 1
ATOM 708 C CA . LYS A 1 98 ? 143.994 144.907 171.780 1.00 241.52 105 LYS B CA 1
ATOM 709 C C . LYS A 1 98 ? 145.062 143.858 172.057 1.00 241.98 105 LYS B C 1
ATOM 710 O O . LYS A 1 98 ? 146.258 144.130 171.913 1.00 240.83 105 LYS B O 1
ATOM 716 N N . TYR A 1 99 ? 144.628 142.664 172.454 1.00 263.50 106 TYR B N 1
ATOM 717 C CA . TYR A 1 99 ? 145.554 141.557 172.646 1.00 263.57 106 TYR B CA 1
ATOM 718 C C . TYR A 1 99 ? 146.045 141.072 171.287 1.00 264.57 106 TYR B C 1
ATOM 719 O O . TYR A 1 99 ? 145.252 140.610 170.460 1.00 265.34 106 TYR B O 1
ATOM 728 N N . LYS A 1 100 ? 147.351 141.189 171.051 1.00 265.13 107 LYS B N 1
ATOM 729 C CA . LYS A 1 100 ? 147.928 140.830 169.760 1.00 265.26 107 LYS B CA 1
ATOM 730 C C . LYS A 1 100 ? 148.422 139.386 169.750 1.00 264.78 107 LYS B C 1
ATOM 731 O O . LYS A 1 100 ? 147.956 138.568 168.950 1.00 264.76 107 LYS B O 1
ATOM 737 N N . ARG A 1 101 ? 149.361 139.059 170.635 1.00 265.89 108 ARG B N 1
ATOM 738 C CA . ARG A 1 101 ? 149.916 137.716 170.698 1.00 266.13 108 ARG B CA 1
ATOM 739 C C . ARG A 1 101 ? 150.320 137.411 172.132 1.00 266.51 108 ARG B C 1
ATOM 740 O O . ARG A 1 101 ? 150.551 138.314 172.941 1.00 265.61 108 ARG B O 1
ATOM 748 N N . GLU A 1 102 ? 150.402 136.120 172.437 1.00 289.58 109 GLU B N 1
ATOM 749 C CA . GLU A 1 102 ? 150.790 135.638 173.755 1.00 289.72 109 GLU B CA 1
ATOM 750 C C . GLU A 1 102 ? 152.220 135.122 173.699 1.00 290.42 109 GLU B C 1
ATOM 751 O O . GLU A 1 102 ? 152.567 134.339 172.808 1.00 290.65 109 GLU B O 1
ATOM 757 N N . ILE A 1 103 ? 153.043 135.561 174.646 1.00 296.16 110 ILE B N 1
ATOM 758 C CA . ILE A 1 103 ? 154.446 135.170 174.723 1.00 295.92 110 ILE B CA 1
ATOM 759 C C . ILE A 1 103 ? 154.632 134.317 175.968 1.00 296.28 110 ILE B C 1
ATOM 760 O O . ILE A 1 103 ? 154.371 134.773 177.089 1.00 295.60 110 ILE B O 1
ATOM 765 N N . SER A 1 104 ? 155.081 133.080 175.773 1.00 318.93 111 SER B N 1
ATOM 766 C CA . SER A 1 104 ? 155.367 132.149 176.856 1.00 319.33 111 SER B CA 1
ATOM 767 C C . SER A 1 104 ? 156.835 131.744 176.839 1.00 319.43 111 SER B C 1
ATOM 768 O O . SER A 1 104 ? 157.194 130.609 177.161 1.00 318.85 111 SER B O 1
ATOM 771 N N . GLN A 1 105 ? 157.703 132.679 176.458 1.00 326.35 112 GLN B N 1
ATOM 772 C CA . GLN A 1 105 ? 159.129 132.404 176.342 1.00 326.52 112 GLN B CA 1
ATOM 773 C C . GLN A 1 105 ? 159.935 133.317 177.257 1.00 327.40 112 GLN B C 1
ATOM 774 O O . GLN A 1 105 ? 160.934 133.906 176.832 1.00 327.62 112 GLN B O 1
ATOM 780 N N . HIS A 1 106 ? 159.504 133.443 178.515 1.00 346.39 113 HIS B N 1
ATOM 781 C CA . HIS A 1 106 ? 160.211 134.305 179.456 1.00 346.43 113 HIS B CA 1
ATOM 782 C C . HIS A 1 106 ? 161.604 133.776 179.772 1.00 346.31 113 HIS B C 1
ATOM 783 O O . HIS A 1 106 ? 162.500 134.559 180.110 1.00 346.25 113 HIS B O 1
ATOM 790 N N . ASN A 1 107 ? 161.807 132.460 179.674 1.00 351.45 114 ASN B N 1
ATOM 791 C CA . ASN A 1 107 ? 163.128 131.894 179.928 1.00 351.49 114 ASN B CA 1
ATOM 792 C C . ASN A 1 107 ? 164.132 132.333 178.869 1.00 351.39 114 ASN B C 1
ATOM 793 O O . ASN A 1 107 ? 165.284 132.646 179.190 1.00 351.65 114 ASN B O 1
ATOM 798 N N . ILE A 1 108 ? 163.714 132.362 177.604 1.00 340.34 115 ILE B N 1
ATOM 799 C CA . ILE A 1 108 ? 164.577 132.778 176.505 1.00 339.76 115 ILE B CA 1
ATOM 800 C C . ILE A 1 108 ? 164.396 134.259 176.173 1.00 340.00 115 ILE B C 1
ATOM 801 O O . ILE A 1 108 ? 164.974 134.751 175.198 1.00 340.73 115 ILE B O 1
ATOM 806 N N . ASN A 1 109 ? 163.619 134.984 176.979 1.00 337.97 116 ASN B N 1
ATOM 807 C CA . ASN A 1 109 ? 163.405 136.408 176.732 1.00 337.68 116 ASN B CA 1
ATOM 808 C C . ASN A 1 109 ? 164.694 137.224 176.666 1.00 337.55 116 ASN B C 1
ATOM 809 O O . ASN A 1 109 ? 164.786 138.098 175.785 1.00 337.13 116 ASN B O 1
ATOM 814 N N . PRO A 1 110 ? 165.691 137.033 177.540 1.00 331.66 117 PRO B N 1
ATOM 815 C CA . PRO A 1 110 ? 166.955 137.764 177.348 1.00 330.57 117 PRO B CA 1
ATOM 816 C C . PRO A 1 110 ? 167.633 137.455 176.026 1.00 330.87 117 PRO B C 1
ATOM 817 O O . PRO A 1 110 ? 168.277 138.339 175.448 1.00 329.90 117 PRO B O 1
ATOM 821 N N . HIS A 1 111 ? 167.509 136.222 175.527 1.00 337.92 118 HIS B N 1
ATOM 822 C CA . HIS A 1 111 ? 168.063 135.901 174.216 1.00 337.54 118 HIS B CA 1
ATOM 823 C C . HIS A 1 111 ? 167.258 136.558 173.103 1.00 337.30 118 HIS B C 1
ATOM 824 O O . HIS A 1 111 ? 167.823 136.989 172.091 1.00 337.05 118 HIS B O 1
ATOM 831 N N . LEU A 1 112 ? 165.934 136.640 173.268 1.00 326.41 119 LEU B N 1
ATOM 832 C CA . LEU A 1 112 ? 165.108 137.333 172.286 1.00 325.38 119 LEU B CA 1
ATOM 833 C C . LEU A 1 112 ? 165.424 138.821 172.241 1.00 325.59 119 LEU B C 1
ATOM 834 O O . LEU A 1 112 ? 165.354 139.436 171.171 1.00 325.45 119 LEU B O 1
ATOM 839 N N . GLY A 1 113 ? 165.763 139.414 173.387 1.00 311.06 120 GLY B N 1
ATOM 840 C CA . GLY A 1 113 ? 166.124 140.823 173.401 1.00 310.31 120 GLY B CA 1
ATOM 841 C C . GLY A 1 113 ? 167.374 141.113 172.593 1.00 309.96 120 GLY B C 1
ATOM 842 O O . GLY A 1 113 ? 167.461 142.137 171.911 1.00 309.60 120 GLY B O 1
ATOM 843 N N . ASN A 1 114 ? 168.357 140.219 172.659 1.00 293.53 121 ASN B N 1
ATOM 844 C CA . ASN A 1 114 ? 169.573 140.371 171.875 1.00 292.38 121 ASN B CA 1
ATOM 845 C C . ASN A 1 114 ? 169.312 140.019 170.417 1.00 292.12 121 ASN B C 1
ATOM 846 O O . ASN A 1 114 ? 168.555 139.092 170.113 1.00 293.25 121 ASN B O 1
ATOM 851 N N . ALA A 1 115 ? 169.949 140.770 169.515 1.00 245.25 122 ALA B N 1
ATOM 852 C CA . ALA A 1 115 ? 169.817 140.567 168.071 1.00 243.49 122 ALA B CA 1
ATOM 853 C C . ALA A 1 115 ? 168.357 140.638 167.627 1.00 243.48 122 ALA B C 1
ATOM 854 O O . ALA A 1 115 ? 167.914 139.877 166.764 1.00 242.06 122 ALA B O 1
ATOM 856 N N . ILE A 1 116 ? 167.601 141.559 168.227 1.00 226.87 123 ILE B N 1
ATOM 857 C CA . ILE A 1 116 ? 166.196 141.715 167.862 1.00 225.00 123 ILE B CA 1
ATOM 858 C C . ILE A 1 116 ? 166.072 142.279 166.452 1.00 222.39 123 ILE B C 1
ATOM 859 O O . ILE A 1 116 ? 165.295 141.775 165.632 1.00 220.28 123 ILE B O 1
ATOM 864 N N . LEU A 1 117 ? 166.846 143.325 166.148 1.00 197.75 124 LEU B N 1
ATOM 865 C CA . LEU A 1 117 ? 166.831 143.978 164.843 1.00 196.41 124 LEU B CA 1
ATOM 866 C C . LEU A 1 117 ? 165.417 144.393 164.458 1.00 195.72 124 LEU B C 1
ATOM 867 O O . LEU A 1 117 ? 164.808 145.242 165.117 1.00 196.39 124 LEU B O 1
ATOM 872 N N . GLU A 1 118 ? 164.890 143.797 163.393 1.00 181.39 125 GLU B N 1
ATOM 873 C CA . GLU A 1 118 ? 163.517 144.009 162.963 1.00 181.49 125 GLU B CA 1
ATOM 874 C C . GLU A 1 118 ? 162.817 142.663 162.881 1.00 179.20 125 GLU B C 1
ATOM 875 O O . GLU A 1 118 ? 163.361 141.706 162.321 1.00 177.47 125 GLU B O 1
ATOM 881 N N . LYS A 1 119 ? 161.613 142.589 163.451 1.00 154.16 126 LYS B N 1
ATOM 882 C CA . LYS A 1 119 ? 160.887 141.324 163.472 1.00 154.87 126 LYS B CA 1
ATOM 883 C C . LYS A 1 119 ? 160.510 140.879 162.062 1.00 156.97 126 LYS B C 1
ATOM 884 O O . LYS A 1 119 ? 160.636 139.696 161.723 1.00 158.52 126 LYS B O 1
ATOM 890 N N . MET A 1 120 ? 160.067 141.816 161.222 1.00 151.96 127 MET B N 1
ATOM 891 C CA . MET A 1 120 ? 159.718 141.564 159.824 1.00 151.75 127 MET B CA 1
ATOM 892 C C . MET A 1 120 ? 158.730 140.411 159.655 1.00 155.92 127 MET B C 1
ATOM 893 O O . MET A 1 120 ? 158.648 139.817 158.576 1.00 156.77 127 MET B O 1
ATOM 898 N N . THR A 1 121 ? 157.973 140.080 160.697 1.00 161.10 128 THR B N 1
ATOM 899 C CA . THR A 1 121 ? 157.042 138.966 160.621 1.00 155.31 128 THR B CA 1
ATOM 900 C C . THR A 1 121 ? 155.770 139.374 159.885 1.00 155.13 128 THR B C 1
ATOM 901 O O . THR A 1 121 ? 155.430 140.555 159.776 1.00 156.14 128 THR B O 1
ATOM 905 N N . PHE A 1 122 ? 155.063 138.369 159.378 1.00 149.68 129 PHE B N 1
ATOM 906 C CA . PHE A 1 122 ? 153.806 138.562 158.672 1.00 152.64 129 PHE B CA 1
ATOM 907 C C . PHE A 1 122 ? 152.703 137.787 159.377 1.00 153.55 129 PHE B C 1
ATOM 908 O O . PHE A 1 122 ? 152.941 136.704 159.921 1.00 151.52 129 PHE B O 1
ATOM 916 N N . ASP A 1 123 ? 151.503 138.351 159.371 1.00 164.12 130 ASP B N 1
ATOM 917 C CA . ASP A 1 123 ? 150.358 137.675 159.960 1.00 162.70 130 ASP B CA 1
ATOM 918 C C . ASP A 1 123 ? 150.048 136.407 159.169 1.00 160.99 130 ASP B C 1
ATOM 919 O O . ASP A 1 123 ? 150.054 136.438 157.931 1.00 162.17 130 ASP B O 1
ATOM 924 N N . PRO A 1 124 ? 149.787 135.279 159.835 1.00 149.11 131 PRO B N 1
ATOM 925 C CA . PRO A 1 124 ? 149.569 134.023 159.096 1.00 148.74 131 PRO B CA 1
ATOM 926 C C . PRO A 1 124 ? 148.365 134.046 158.168 1.00 150.16 131 PRO B C 1
ATOM 927 O O . PRO A 1 124 ? 148.324 133.254 157.219 1.00 150.32 131 PRO B O 1
ATOM 931 N N . GLU A 1 125 ? 147.384 134.917 158.406 1.00 145.10 132 GLU B N 1
ATOM 932 C CA . GLU A 1 125 ? 146.225 135.006 157.526 1.00 147.89 132 GLU B CA 1
ATOM 933 C C . GLU A 1 125 ? 146.494 135.836 156.278 1.00 148.57 132 GLU B C 1
ATOM 934 O O . GLU A 1 125 ? 145.664 135.838 155.360 1.00 150.65 132 GLU B O 1
ATOM 940 N N . ILE A 1 126 ? 147.615 136.556 156.229 1.00 131.12 133 ILE B N 1
ATOM 941 C CA . ILE A 1 126 ? 147.940 137.346 155.045 1.00 127.77 133 ILE B CA 1
ATOM 942 C C . ILE A 1 126 ? 148.129 136.430 153.841 1.00 131.11 133 ILE B C 1
ATOM 943 O O . ILE A 1 126 ? 147.767 136.771 152.710 1.00 130.10 133 ILE B O 1
ATOM 948 N N . PHE A 1 127 ? 148.672 135.234 154.075 1.00 130.58 134 PHE B N 1
ATOM 949 C CA . PHE A 1 127 ? 148.838 134.278 152.986 1.00 125.51 134 PHE B CA 1
ATOM 950 C C . PHE A 1 127 ? 147.497 133.708 152.540 1.00 130.38 134 PHE B C 1
ATOM 951 O O . PHE A 1 127 ? 147.419 133.014 151.521 1.00 139.37 134 PHE B O 1
ATOM 959 N N . PHE A 1 128 ? 146.428 133.989 153.289 1.00 132.93 135 PHE B N 1
ATOM 960 C CA . PHE A 1 128 ? 145.139 133.371 153.008 1.00 133.16 135 PHE B CA 1
ATOM 961 C C . PHE A 1 128 ? 144.111 134.333 152.426 1.00 136.12 135 PHE B C 1
ATOM 962 O O . PHE A 1 128 ? 143.359 133.934 151.531 1.00 136.52 135 PHE B O 1
ATOM 970 N N . ASN A 1 129 ? 144.044 135.573 152.906 1.00 136.50 136 ASN B N 1
ATOM 971 C CA . ASN A 1 129 ? 142.959 136.472 152.514 1.00 133.19 136 ASN B CA 1
ATOM 972 C C . ASN A 1 129 ? 143.384 137.475 151.445 1.00 132.39 136 ASN B C 1
ATOM 973 O O . ASN A 1 129 ? 142.536 138.084 150.786 1.00 135.09 136 ASN B O 1
ATOM 978 N N . VAL A 1 130 ? 144.683 137.681 151.238 1.00 120.92 137 VAL B N 1
ATOM 979 C CA . VAL A 1 130 ? 145.085 138.705 150.277 1.00 123.23 137 VAL B CA 1
ATOM 980 C C . VAL A 1 130 ? 146.083 138.162 149.258 1.00 122.09 137 VAL B C 1
ATOM 981 O O . VAL A 1 130 ? 146.169 138.667 148.134 1.00 128.56 137 VAL B O 1
ATOM 985 N N . LEU A 1 131 ? 146.823 137.115 149.620 1.00 118.62 138 LEU B N 1
ATOM 986 C CA . LEU A 1 131 ? 147.880 136.605 148.751 1.00 122.86 138 LEU B CA 1
ATOM 987 C C . LEU A 1 131 ? 147.434 135.432 147.884 1.00 124.62 138 LEU B C 1
ATOM 988 O O . LEU A 1 131 ? 147.593 135.473 146.661 1.00 125.39 138 LEU B O 1
ATOM 993 N N . CYS A 1 132 ? 146.896 134.373 148.497 1.00 118.28 139 CYS B N 1
ATOM 994 C CA . CYS A 1 132 ? 146.505 133.197 147.719 1.00 113.03 139 CYS B CA 1
ATOM 995 C C . CYS A 1 132 ? 145.364 133.467 146.742 1.00 113.37 139 CYS B C 1
ATOM 996 O O . CYS A 1 132 ? 145.466 133.031 145.581 1.00 115.05 139 CYS B O 1
ATOM 999 N N . PRO A 1 133 ? 144.271 134.139 147.117 1.00 96.59 140 PRO B N 1
ATOM 1000 C CA . PRO A 1 133 ? 143.114 134.254 146.206 1.00 97.95 140 PRO B CA 1
ATOM 1001 C C . PRO A 1 133 ? 143.472 134.847 144.851 1.00 98.69 140 PRO B C 1
ATOM 1002 O O . PRO A 1 133 ? 142.938 134.385 143.833 1.00 100.04 140 PRO B O 1
ATOM 1006 N N . PRO A 1 134 ? 144.344 135.867 144.768 1.00 94.35 141 PRO B N 1
ATOM 1007 C CA . PRO A 1 134 ? 144.742 136.339 143.427 1.00 94.45 141 PRO B CA 1
ATOM 1008 C C . PRO A 1 134 ? 145.397 135.265 142.573 1.00 98.14 141 PRO B C 1
ATOM 1009 O O . PRO A 1 134 ? 145.047 135.111 141.395 1.00 98.98 141 PRO B O 1
ATOM 1013 N N . ILE A 1 135 ? 146.338 134.510 143.143 1.00 100.35 142 ILE B N 1
ATOM 1014 C CA . ILE A 1 135 ? 147.010 133.456 142.389 1.00 101.23 142 ILE B CA 1
ATOM 1015 C C . ILE A 1 135 ? 146.013 132.387 141.964 1.00 101.60 142 ILE B C 1
ATOM 1016 O O . ILE A 1 135 ? 146.043 131.902 140.825 1.00 104.18 142 ILE B O 1
ATOM 1021 N N . ILE A 1 136 ? 145.112 132.006 142.871 1.00 89.28 143 ILE B N 1
ATOM 1022 C CA . ILE A 1 136 ? 144.136 130.966 142.561 1.00 81.31 143 ILE B CA 1
ATOM 1023 C C . ILE A 1 136 ? 143.198 131.424 141.452 1.00 88.42 143 ILE B C 1
ATOM 1024 O O . ILE A 1 136 ? 142.882 130.661 140.530 1.00 96.71 143 ILE B O 1
ATOM 1029 N N . PHE A 1 137 ? 142.742 132.677 141.517 1.00 89.83 144 PHE B N 1
ATOM 1030 C CA . PHE A 1 137 ? 141.837 133.185 140.492 1.00 87.99 144 PHE B CA 1
ATOM 1031 C C . PHE A 1 137 ? 142.542 133.300 139.148 1.00 89.34 144 PHE B C 1
ATOM 1032 O O . PHE A 1 137 ? 141.942 133.045 138.100 1.00 90.61 144 PHE B O 1
ATOM 1040 N N . HIS A 1 138 ? 143.818 133.696 139.154 1.00 92.49 145 HIS B N 1
ATOM 1041 C CA . HIS A 1 138 ? 144.559 133.752 137.899 1.00 90.42 145 HIS B CA 1
ATOM 1042 C C . HIS A 1 138 ? 144.735 132.362 137.305 1.00 93.57 145 HIS B C 1
ATOM 1043 O O . HIS A 1 138 ? 144.614 132.179 136.088 1.00 98.26 145 HIS B O 1
ATOM 1050 N N . ALA A 1 139 ? 145.031 131.370 138.148 1.00 89.67 146 ALA B N 1
ATOM 1051 C CA . ALA A 1 139 ? 145.178 130.005 137.657 1.00 85.28 146 ALA B CA 1
ATOM 1052 C C . ALA A 1 139 ? 143.868 129.483 137.082 1.00 84.56 146 ALA B C 1
ATOM 1053 O O . ALA A 1 139 ? 143.857 128.832 136.031 1.00 89.50 146 ALA B O 1
ATOM 1055 N N . GLY A 1 140 ? 142.752 129.760 137.757 1.00 90.33 147 GLY B N 1
ATOM 1056 C CA . GLY A 1 140 ? 141.465 129.312 137.250 1.00 93.41 147 GLY B CA 1
ATOM 1057 C C . GLY A 1 140 ? 141.054 130.021 135.974 1.00 93.21 147 GLY B C 1
ATOM 1058 O O . GLY A 1 140 ? 140.486 129.406 135.067 1.00 101.78 147 GLY B O 1
ATOM 1059 N N . TYR A 1 141 ? 141.333 131.322 135.885 1.00 87.84 148 TYR B N 1
ATOM 1060 C CA . TYR A 1 141 ? 140.949 132.092 134.708 1.00 91.79 148 TYR B CA 1
ATOM 1061 C C . TYR A 1 141 ? 141.786 131.708 133.495 1.00 96.25 148 TYR B C 1
ATOM 1062 O O . TYR A 1 141 ? 141.269 131.635 132.375 1.00 92.50 148 TYR B O 1
ATOM 1071 N N . SER A 1 142 ? 143.080 131.458 133.698 1.00 115.23 149 SER B N 1
ATOM 1072 C CA . SER A 1 142 ? 143.993 131.136 132.602 1.00 113.54 149 SER B CA 1
ATOM 1073 C C . SER A 1 142 ? 143.842 129.661 132.229 1.00 112.30 149 SER B C 1
ATOM 1074 O O . SER A 1 142 ? 144.706 128.819 132.484 1.00 113.40 149 SER B O 1
ATOM 1077 N N . LEU A 1 143 ? 142.706 129.356 131.610 1.00 136.94 150 LEU B N 1
ATOM 1078 C CA . LEU A 1 143 ? 142.409 128.021 131.112 1.00 136.97 150 LEU B CA 1
ATOM 1079 C C . LEU A 1 143 ? 142.521 128.023 129.595 1.00 142.20 150 LEU B C 1
ATOM 1080 O O . LEU A 1 143 ? 141.982 128.914 128.930 1.00 146.33 150 LEU B O 1
ATOM 1085 N N . LYS A 1 144 ? 143.225 127.026 129.053 1.00 164.73 151 LYS B N 1
ATOM 1086 C CA . LYS A 1 144 ? 143.454 126.981 127.613 1.00 167.46 151 LYS B CA 1
ATOM 1087 C C . LYS A 1 144 ? 142.160 126.773 126.837 1.00 169.06 151 LYS B C 1
ATOM 1088 O O . LYS A 1 144 ? 142.048 127.236 125.696 1.00 170.80 151 LYS B O 1
ATOM 1094 N N . LYS A 1 145 ? 141.196 126.057 127.423 1.00 172.51 152 LYS B N 1
ATOM 1095 C CA . LYS A 1 145 ? 139.914 125.733 126.801 1.00 176.65 152 LYS B CA 1
ATOM 1096 C C . LYS A 1 145 ? 140.093 124.795 125.611 1.00 177.66 152 LYS B C 1
ATOM 1097 O O . LYS A 1 145 ? 139.109 124.329 125.026 1.00 176.83 152 LYS B O 1
ATOM 1103 N N . ARG A 1 146 ? 141.340 124.512 125.250 1.00 184.28 153 ARG B N 1
ATOM 1104 C CA . ARG A 1 146 ? 141.680 123.471 124.294 1.00 182.33 153 ARG B CA 1
ATOM 1105 C C . ARG A 1 146 ? 142.315 122.320 125.059 1.00 177.20 153 ARG B C 1
ATOM 1106 O O . ARG A 1 146 ? 143.115 122.543 125.974 1.00 175.56 153 ARG B O 1
ATOM 1114 N N . HIS A 1 147 ? 141.949 121.094 124.684 1.00 145.85 154 HIS B N 1
ATOM 1115 C CA . HIS A 1 147 ? 142.226 119.921 125.504 1.00 150.39 154 HIS B CA 1
ATOM 1116 C C . HIS A 1 147 ? 141.618 120.131 126.885 1.00 146.59 154 HIS B C 1
ATOM 1117 O O . HIS A 1 147 ? 140.613 120.838 127.017 1.00 141.85 154 HIS B O 1
ATOM 1124 N N . PHE A 1 148 ? 142.190 119.492 127.908 1.00 127.39 155 PHE B N 1
ATOM 1125 C CA . PHE A 1 148 ? 141.734 119.619 129.292 1.00 124.78 155 PHE B CA 1
ATOM 1126 C C . PHE A 1 148 ? 140.332 119.042 129.471 1.00 129.36 155 PHE B C 1
ATOM 1127 O O . PHE A 1 148 ? 139.824 118.965 130.594 1.00 133.37 155 PHE B O 1
ATOM 1135 N N . PHE A 1 149 ? 139.707 118.625 128.375 1.00 138.45 156 PHE B N 1
ATOM 1136 C CA . PHE A 1 149 ? 138.416 117.950 128.393 1.00 137.18 156 PHE B CA 1
ATOM 1137 C C . PHE A 1 149 ? 138.520 116.486 128.007 1.00 138.41 156 PHE B C 1
ATOM 1138 O O . PHE A 1 149 ? 137.796 115.653 128.555 1.00 142.31 156 PHE B O 1
ATOM 1146 N N . GLN A 1 150 ? 139.412 116.157 127.070 1.00 142.81 157 GLN B N 1
ATOM 1147 C CA . GLN A 1 150 ? 139.693 114.763 126.757 1.00 149.82 157 GLN B CA 1
ATOM 1148 C C . GLN A 1 150 ? 140.385 114.050 127.910 1.00 150.19 157 GLN B C 1
ATOM 1149 O O . GLN A 1 150 ? 140.313 112.820 127.996 1.00 151.79 157 GLN B O 1
ATOM 1155 N N . ASN A 1 151 ? 141.052 114.795 128.794 1.00 140.04 158 ASN B N 1
ATOM 1156 C CA . ASN A 1 151 ? 141.750 114.226 129.939 1.00 143.28 158 ASN B CA 1
ATOM 1157 C C . ASN A 1 151 ? 141.194 114.743 131.261 1.00 141.34 158 ASN B C 1
ATOM 1158 O O . ASN A 1 151 ? 141.860 114.633 132.295 1.00 141.74 158 ASN B O 1
ATOM 1163 N N . LEU A 1 152 ? 139.986 115.313 131.246 1.00 127.29 159 LEU B N 1
ATOM 1164 C CA . LEU A 1 152 ? 139.407 115.854 132.472 1.00 127.22 159 LEU B CA 1
ATOM 1165 C C . LEU A 1 152 ? 139.139 114.754 133.492 1.00 128.82 159 LEU B C 1
ATOM 1166 O O . LEU A 1 152 ? 139.380 114.940 134.691 1.00 132.18 159 LEU B O 1
ATOM 1171 N N . GLY A 1 153 ? 138.639 113.605 133.036 1.00 113.29 160 GLY B N 1
ATOM 1172 C CA . GLY A 1 153 ? 138.353 112.519 133.960 1.00 111.08 160 GLY B CA 1
ATOM 1173 C C . GLY A 1 153 ? 139.598 112.005 134.655 1.00 110.33 160 GLY B C 1
ATOM 1174 O O . GLY A 1 153 ? 139.603 111.793 135.870 1.00 114.41 160 GLY B O 1
ATOM 1175 N N . SER A 1 154 ? 140.671 111.796 133.889 1.00 109.67 161 SER B N 1
ATOM 1176 C CA . SER A 1 154 ? 141.917 111.317 134.478 1.00 113.18 161 SER B CA 1
ATOM 1177 C C . SER A 1 154 ? 142.470 112.318 135.482 1.00 117.34 161 SER B C 1
ATOM 1178 O O . SER A 1 154 ? 142.957 111.932 136.552 1.00 118.92 161 SER B O 1
ATOM 1181 N N . ILE A 1 155 ? 142.402 113.610 135.154 1.00 110.57 162 ILE B N 1
ATOM 1182 C CA . ILE A 1 155 ? 142.843 114.645 136.085 1.00 107.14 162 ILE B CA 1
ATOM 1183 C C . ILE A 1 155 ? 142.013 114.598 137.360 1.00 109.20 162 ILE B C 1
ATOM 1184 O O . ILE A 1 155 ? 142.539 114.755 138.470 1.00 109.64 162 ILE B O 1
ATOM 1189 N N . LEU A 1 156 ? 140.703 114.376 137.224 1.00 107.59 163 LEU B N 1
ATOM 1190 C CA . LEU A 1 156 ? 139.838 114.294 138.396 1.00 104.74 163 LEU B CA 1
ATOM 1191 C C . LEU A 1 156 ? 140.234 113.128 139.292 1.00 104.90 163 LEU B C 1
ATOM 1192 O O . LEU A 1 156 ? 140.420 113.297 140.505 1.00 99.93 163 LEU B O 1
ATOM 1197 N N . THR A 1 157 ? 140.368 111.930 138.711 1.00 118.49 164 THR B N 1
ATOM 1198 C CA . THR A 1 157 ? 140.751 110.772 139.519 1.00 115.80 164 THR B CA 1
ATOM 1199 C C . THR A 1 157 ? 142.112 110.976 140.167 1.00 112.55 164 THR B C 1
ATOM 1200 O O . THR A 1 157 ? 142.296 110.645 141.343 1.00 119.77 164 THR B O 1
ATOM 1204 N N . TYR A 1 158 ? 143.073 111.531 139.428 1.00 109.37 165 TYR B N 1
ATOM 1205 C CA . TYR A 1 158 ? 144.375 111.835 140.006 1.00 112.87 165 TYR B CA 1
ATOM 1206 C C . TYR A 1 158 ? 144.213 112.734 141.223 1.00 111.70 165 TYR B C 1
ATOM 1207 O O . TYR A 1 158 ? 144.450 112.307 142.358 1.00 113.73 165 TYR B O 1
ATOM 1216 N N . ALA A 1 159 ? 143.743 113.962 140.993 1.00 103.71 166 ALA B N 1
ATOM 1217 C CA . ALA A 1 159 ? 143.699 114.968 142.046 1.00 104.45 166 ALA B CA 1
ATOM 1218 C C . ALA A 1 159 ? 142.813 114.566 143.216 1.00 106.34 166 ALA B C 1
ATOM 1219 O O . ALA A 1 159 ? 142.961 115.129 144.305 1.00 105.87 166 ALA B O 1
ATOM 1221 N N . PHE A 1 160 ? 141.899 113.613 143.029 1.00 114.28 167 PHE B N 1
ATOM 1222 C CA . PHE A 1 160 ? 141.053 113.197 144.143 1.00 112.32 167 PHE B CA 1
ATOM 1223 C C . PHE A 1 160 ? 141.636 111.998 144.889 1.00 115.34 167 PHE B C 1
ATOM 1224 O O . PHE A 1 160 ? 141.870 112.070 146.100 1.00 115.42 167 PHE B O 1
ATOM 1232 N N . LEU A 1 161 ? 141.874 110.890 144.184 1.00 109.34 168 LEU B N 1
ATOM 1233 C CA . LEU A 1 161 ? 142.310 109.672 144.856 1.00 97.63 168 LEU B CA 1
ATOM 1234 C C . LEU A 1 161 ? 143.763 109.765 145.309 1.00 104.28 168 LEU B C 1
ATOM 1235 O O . LEU A 1 161 ? 144.092 109.362 146.433 1.00 115.80 168 LEU B O 1
ATOM 1240 N N . GLY A 1 162 ? 144.654 110.266 144.443 1.00 113.63 169 GLY B N 1
ATOM 1241 C CA . GLY A 1 162 ? 146.065 110.278 144.781 1.00 119.25 169 GLY B CA 1
ATOM 1242 C C . GLY A 1 162 ? 146.389 111.146 145.978 1.00 125.08 169 GLY B C 1
ATOM 1243 O O . GLY A 1 162 ? 147.301 110.832 146.744 1.00 131.18 169 GLY B O 1
ATOM 1244 N N . THR A 1 163 ? 145.656 112.247 146.157 1.00 109.58 170 THR B N 1
ATOM 1245 C CA . THR A 1 163 ? 145.877 113.097 147.322 1.00 111.92 170 THR B CA 1
ATOM 1246 C C . THR A 1 163 ? 145.632 112.324 148.612 1.00 116.05 170 THR B C 1
ATOM 1247 O O . THR A 1 163 ? 146.472 112.322 149.521 1.00 120.55 170 THR B O 1
ATOM 1251 N N . ALA A 1 164 ? 144.485 111.645 148.701 1.00 108.97 171 ALA B N 1
ATOM 1252 C CA . ALA A 1 164 ? 144.176 110.863 149.892 1.00 107.74 171 ALA B CA 1
ATOM 1253 C C . ALA A 1 164 ? 145.154 109.709 150.065 1.00 109.14 171 ALA B C 1
ATOM 1254 O O . ALA A 1 164 ? 145.559 109.393 151.191 1.00 118.70 171 ALA B O 1
ATOM 1256 N N . ILE A 1 165 ? 145.547 109.068 148.962 1.00 106.03 172 ILE B N 1
ATOM 1257 C CA . ILE A 1 165 ? 146.476 107.944 149.048 1.00 105.83 172 ILE B CA 1
ATOM 1258 C C . ILE A 1 165 ? 147.817 108.407 149.606 1.00 106.28 172 ILE B C 1
ATOM 1259 O O . ILE A 1 165 ? 148.386 107.781 150.511 1.00 116.45 172 ILE B O 1
ATOM 1264 N N . SER A 1 166 ? 148.334 109.520 149.080 1.00 102.16 173 SER B N 1
ATOM 1265 C CA . SER A 1 166 ? 149.603 110.052 149.561 1.00 111.44 173 SER B CA 1
ATOM 1266 C C . SER A 1 166 ? 149.497 110.499 151.012 1.00 116.22 173 SER B C 1
ATOM 1267 O O . SER A 1 166 ? 150.425 110.287 151.801 1.00 122.87 173 SER B O 1
ATOM 1270 N N . CYS A 1 167 ? 148.374 111.118 151.384 1.00 106.75 174 CYS B N 1
ATOM 1271 C CA . CYS A 1 167 ? 148.189 111.535 152.770 1.00 108.36 174 CYS B CA 1
ATOM 1272 C C . CYS A 1 167 ? 148.219 110.335 153.707 1.00 110.93 174 CYS B C 1
ATOM 1273 O O . CYS A 1 167 ? 148.888 110.360 154.746 1.00 111.79 174 CYS B O 1
ATOM 1276 N N . ILE A 1 168 ? 147.511 109.264 153.343 1.00 108.23 175 ILE B N 1
ATOM 1277 C CA . ILE A 1 168 ? 147.475 108.068 154.182 1.00 106.44 175 ILE B CA 1
ATOM 1278 C C . ILE A 1 168 ? 148.862 107.447 154.287 1.00 110.19 175 ILE B C 1
ATOM 1279 O O . ILE A 1 168 ? 149.304 107.057 155.377 1.00 115.51 175 ILE B O 1
ATOM 1284 N N . VAL A 1 169 ? 149.572 107.348 153.160 1.00 108.68 176 VAL B N 1
ATOM 1285 C CA . VAL A 1 169 ? 150.897 106.730 153.166 1.00 104.57 176 VAL B CA 1
ATOM 1286 C C . VAL A 1 169 ? 151.854 107.532 154.041 1.00 107.04 176 VAL B C 1
ATOM 1287 O O . VAL A 1 169 ? 152.590 106.973 154.866 1.00 117.04 176 VAL B O 1
ATOM 1291 N N . ILE A 1 170 ? 151.854 108.857 153.875 1.00 105.76 177 ILE B N 1
ATOM 1292 C CA . ILE A 1 170 ? 152.750 109.706 154.654 1.00 109.12 177 ILE B CA 1
ATOM 1293 C C . ILE A 1 170 ? 152.407 109.626 156.134 1.00 115.72 177 ILE B C 1
ATOM 1294 O O . ILE A 1 170 ? 153.299 109.550 156.986 1.00 122.13 177 ILE B O 1
ATOM 1299 N N . GLY A 1 171 ? 151.114 109.633 156.465 1.00 122.67 178 GLY B N 1
ATOM 1300 C CA . GLY A 1 171 ? 150.724 109.527 157.861 1.00 125.75 178 GLY B CA 1
ATOM 1301 C C . GLY A 1 171 ? 151.172 108.223 158.490 1.00 127.72 178 GLY B C 1
ATOM 1302 O O . GLY A 1 171 ? 151.706 108.207 159.601 1.00 127.64 178 GLY B O 1
ATOM 1303 N N . LEU A 1 172 ? 150.972 107.110 157.779 1.00 121.61 179 LEU B N 1
ATOM 1304 C CA . LEU A 1 172 ? 151.383 105.814 158.309 1.00 118.56 179 LEU B CA 1
ATOM 1305 C C . LEU A 1 172 ? 152.893 105.746 158.499 1.00 122.22 179 LEU B C 1
ATOM 1306 O O . LEU A 1 172 ? 153.378 105.281 159.539 1.00 125.44 179 LEU B O 1
ATOM 1311 N N . ILE A 1 173 ? 153.656 106.217 157.510 1.00 124.66 180 ILE B N 1
ATOM 1312 C CA . ILE A 1 173 ? 155.109 106.134 157.606 1.00 120.66 180 ILE B CA 1
ATOM 1313 C C . ILE A 1 173 ? 155.629 107.046 158.711 1.00 119.91 180 ILE B C 1
ATOM 1314 O O . ILE A 1 173 ? 156.558 106.687 159.445 1.00 124.30 180 ILE B O 1
ATOM 1319 N N . MET A 1 174 ? 155.026 108.225 158.871 1.00 140.63 181 MET B N 1
ATOM 1320 C CA . MET A 1 174 ? 155.470 109.132 159.921 1.00 144.05 181 MET B CA 1
ATOM 1321 C C . MET A 1 174 ? 155.102 108.596 161.298 1.00 145.79 181 MET B C 1
ATOM 1322 O O . MET A 1 174 ? 155.856 108.775 162.259 1.00 143.04 181 MET B O 1
ATOM 1327 N N . TYR A 1 175 ? 153.951 107.927 161.413 1.00 145.64 182 TYR B N 1
ATOM 1328 C CA . TYR A 1 175 ? 153.607 107.273 162.671 1.00 143.73 182 TYR B CA 1
ATOM 1329 C C . TYR A 1 175 ? 154.598 106.165 162.998 1.00 143.66 182 TYR B C 1
ATOM 1330 O O . TYR A 1 175 ? 155.006 106.006 164.155 1.00 143.25 182 TYR B O 1
ATOM 1339 N N . GLY A 1 176 ? 155.000 105.389 161.990 1.00 150.50 183 GLY B N 1
ATOM 1340 C CA . GLY A 1 176 ? 156.015 104.373 162.216 1.00 151.07 183 GLY B CA 1
ATOM 1341 C C . GLY A 1 176 ? 157.344 104.963 162.648 1.00 151.29 183 GLY B C 1
ATOM 1342 O O . GLY A 1 176 ? 158.015 104.431 163.537 1.00 154.43 183 GLY B O 1
ATOM 1343 N N . PHE A 1 177 ? 157.740 106.076 162.028 1.00 150.56 184 PHE B N 1
ATOM 1344 C CA . PHE A 1 177 ? 158.989 106.729 162.412 1.00 150.77 184 PHE B CA 1
ATOM 1345 C C . PHE A 1 177 ? 158.906 107.298 163.824 1.00 151.89 184 PHE B C 1
ATOM 1346 O O . PHE A 1 177 ? 159.888 107.258 164.572 1.00 152.65 184 PHE B O 1
ATOM 1354 N N . VAL A 1 178 ? 157.743 107.826 164.207 1.00 150.58 185 VAL B N 1
ATOM 1355 C CA . VAL A 1 178 ? 157.561 108.311 165.573 1.00 151.13 185 VAL B CA 1
ATOM 1356 C C . VAL A 1 178 ? 157.650 107.154 166.561 1.00 154.69 185 VAL B C 1
ATOM 1357 O O . VAL A 1 178 ? 158.258 107.277 167.632 1.00 151.96 185 VAL B O 1
ATOM 1361 N N . LYS A 1 179 ? 157.051 106.012 166.217 1.00 163.73 186 LYS B N 1
ATOM 1362 C CA . LYS A 1 179 ? 157.145 104.839 167.081 1.00 161.43 186 LYS B CA 1
ATOM 1363 C C . LYS A 1 179 ? 158.590 104.376 167.225 1.00 161.81 186 LYS B C 1
ATOM 1364 O O . LYS A 1 179 ? 159.018 103.985 168.316 1.00 166.35 186 LYS B O 1
ATOM 1370 N N . ALA A 1 180 ? 159.353 104.406 166.130 1.00 166.26 187 ALA B N 1
ATOM 1371 C CA . ALA A 1 180 ? 160.775 104.082 166.211 1.00 169.21 187 ALA B CA 1
ATOM 1372 C C . ALA A 1 180 ? 161.528 105.082 167.081 1.00 167.71 187 ALA B C 1
ATOM 1373 O O . ALA A 1 180 ? 162.435 104.697 167.828 1.00 170.76 187 ALA B O 1
ATOM 1375 N N . MET A 1 181 ? 161.170 106.365 166.991 1.00 161.17 188 MET B N 1
ATOM 1376 C CA . MET A 1 181 ? 161.775 107.374 167.854 1.00 163.32 188 MET B CA 1
ATOM 1377 C C . MET A 1 181 ? 161.485 107.071 169.318 1.00 163.25 188 MET B C 1
ATOM 1378 O O . MET A 1 181 ? 162.354 107.247 170.179 1.00 162.40 188 MET B O 1
ATOM 1383 N N . VAL A 1 182 ? 160.273 106.593 169.613 1.00 165.39 189 VAL B N 1
ATOM 1384 C CA . VAL A 1 182 ? 159.928 106.219 170.986 1.00 167.30 189 VAL B CA 1
ATOM 1385 C C . VAL A 1 182 ? 160.918 105.195 171.524 1.00 169.33 189 VAL B C 1
ATOM 1386 O O . VAL A 1 182 ? 161.377 105.294 172.669 1.00 169.39 189 VAL B O 1
ATOM 1390 N N . TYR A 1 183 ? 161.265 104.198 170.708 1.00 180.28 190 TYR B N 1
ATOM 1391 C CA . TYR A 1 183 ? 162.320 103.267 171.095 1.00 178.20 190 TYR B CA 1
ATOM 1392 C C . TYR A 1 183 ? 163.656 103.986 171.231 1.00 178.88 190 TYR B C 1
ATOM 1393 O O . TYR A 1 183 ? 164.423 103.717 172.163 1.00 176.96 190 TYR B O 1
ATOM 1402 N N . ALA A 1 184 ? 163.952 104.904 170.308 1.00 176.44 191 ALA B N 1
ATOM 1403 C CA . ALA A 1 184 ? 165.174 105.693 170.416 1.00 174.41 191 ALA B CA 1
ATOM 1404 C C . ALA A 1 184 ? 165.118 106.656 171.595 1.00 174.26 191 ALA B C 1
ATOM 1405 O O . ALA A 1 184 ? 166.156 106.968 172.189 1.00 171.29 191 ALA B O 1
ATOM 1407 N N . GLY A 1 185 ? 163.926 107.134 171.945 1.00 172.05 192 GLY B N 1
ATOM 1408 C CA . GLY A 1 185 ? 163.755 108.005 173.092 1.00 170.10 192 GLY B CA 1
ATOM 1409 C C . GLY A 1 185 ? 164.397 109.370 172.954 1.00 171.84 192 GLY B C 1
ATOM 1410 O O . GLY A 1 185 ? 165.050 109.848 173.887 1.00 170.98 192 GLY B O 1
ATOM 1411 N N . GLN A 1 186 ? 164.225 110.009 171.794 1.00 168.61 193 GLN B N 1
ATOM 1412 C CA . GLN A 1 186 ? 164.755 111.357 171.614 1.00 166.98 193 GLN B CA 1
ATOM 1413 C C . GLN A 1 186 ? 164.044 112.353 172.522 1.00 167.88 193 GLN B C 1
ATOM 1414 O O . GLN A 1 186 ? 164.683 113.235 173.109 1.00 169.47 193 GLN B O 1
ATOM 1420 N N . LEU A 1 187 ? 162.724 112.231 172.651 1.00 165.05 194 LEU B N 1
ATOM 1421 C CA . LEU A 1 187 ? 161.951 113.061 173.564 1.00 165.05 194 LEU B CA 1
ATOM 1422 C C . LEU A 1 187 ? 160.824 112.220 174.150 1.00 165.43 194 LEU B C 1
ATOM 1423 O O . LEU A 1 187 ? 160.737 111.010 173.919 1.00 163.25 194 LEU B O 1
ATOM 1428 N N . LYS A 1 188 ? 159.957 112.873 174.922 1.00 169.84 195 LYS B N 1
ATOM 1429 C CA . LYS A 1 188 ? 158.887 112.170 175.616 1.00 169.35 195 LYS B CA 1
ATOM 1430 C C . LYS A 1 188 ? 157.905 111.556 174.625 1.00 166.79 195 LYS B C 1
ATOM 1431 O O . LYS A 1 188 ? 157.633 112.117 173.560 1.00 165.42 195 LYS B O 1
ATOM 1437 N N . ASN A 1 189 ? 157.375 110.390 174.985 1.00 160.85 196 ASN B N 1
ATOM 1438 C CA . ASN A 1 189 ? 156.395 109.680 174.174 1.00 162.51 196 ASN B CA 1
ATOM 1439 C C . ASN A 1 189 ? 154.993 109.982 174.686 1.00 162.33 196 ASN B C 1
ATOM 1440 O O . ASN A 1 189 ? 154.748 109.951 175.896 1.00 159.46 196 ASN B O 1
ATOM 1445 N N . GLY A 1 190 ? 154.079 110.270 173.763 1.00 156.96 197 GLY B N 1
ATOM 1446 C CA . GLY A 1 190 ? 152.709 110.572 174.125 1.00 154.83 197 GLY B CA 1
ATOM 1447 C C . GLY A 1 190 ? 152.222 111.883 173.545 1.00 155.62 197 GLY B C 1
ATOM 1448 O O . GLY A 1 190 ? 151.021 112.066 173.328 1.00 155.76 197 GLY B O 1
ATOM 1449 N N . ASP A 1 191 ? 153.152 112.807 173.294 1.00 173.18 198 ASP B N 1
ATOM 1450 C CA . ASP A 1 191 ? 152.777 114.094 172.716 1.00 173.96 198 ASP B CA 1
ATOM 1451 C C . ASP A 1 191 ? 152.257 113.932 171.293 1.00 175.57 198 ASP B C 1
ATOM 1452 O O . ASP A 1 191 ? 151.238 114.529 170.927 1.00 177.58 198 ASP B O 1
ATOM 1457 N N . PHE A 1 192 ? 152.940 113.133 170.480 1.00 160.36 199 PHE B N 1
ATOM 1458 C CA . PHE A 1 192 ? 152.505 112.907 169.112 1.00 158.09 199 PHE B CA 1
ATOM 1459 C C . PHE A 1 192 ? 151.295 111.980 169.079 1.00 159.74 199 PHE B C 1
ATOM 1460 O O . PHE A 1 192 ? 151.054 111.190 169.996 1.00 162.96 199 PHE B O 1
ATOM 1468 N N . HIS A 1 193 ? 150.527 112.087 167.997 1.00 155.87 200 HIS B N 1
ATOM 1469 C CA . HIS A 1 193 ? 149.330 111.280 167.821 1.00 156.90 200 HIS B CA 1
ATOM 1470 C C . HIS A 1 193 ? 149.146 110.986 166.341 1.00 157.32 200 HIS B C 1
ATOM 1471 O O . HIS A 1 193 ? 149.742 111.638 165.479 1.00 158.89 200 HIS B O 1
ATOM 1478 N N . PHE A 1 194 ? 148.310 109.986 166.055 1.00 137.63 201 PHE B N 1
ATOM 1479 C CA . PHE A 1 194 ? 148.016 109.648 164.666 1.00 136.25 201 PHE B CA 1
ATOM 1480 C C . PHE A 1 194 ? 147.291 110.783 163.958 1.00 138.30 201 PHE B C 1
ATOM 1481 O O . PHE A 1 194 ? 147.419 110.936 162.737 1.00 140.38 201 PHE B O 1
ATOM 1489 N N . THR A 1 195 ? 146.525 111.584 164.702 1.00 139.55 202 THR B N 1
ATOM 1490 C CA . THR A 1 195 ? 145.868 112.741 164.104 1.00 136.26 202 THR B CA 1
ATOM 1491 C C . THR A 1 195 ? 146.892 113.737 163.576 1.00 138.60 202 THR B C 1
ATOM 1492 O O . THR A 1 195 ? 146.714 114.305 162.493 1.00 143.16 202 THR B O 1
ATOM 1496 N N . ASP A 1 196 ? 147.975 113.956 164.324 1.00 145.59 203 ASP B N 1
ATOM 1497 C CA . ASP A 1 196 ? 149.031 114.847 163.854 1.00 145.36 203 ASP B CA 1
ATOM 1498 C C . ASP A 1 196 ? 149.711 114.291 162.609 1.00 143.40 203 ASP B C 1
ATOM 1499 O O . ASP A 1 196 ? 150.052 115.046 161.691 1.00 142.70 203 ASP B O 1
ATOM 1504 N N . CYS A 1 197 ? 149.919 112.973 162.561 1.00 135.94 204 CYS B N 1
ATOM 1505 C CA . CYS A 1 197 ? 150.519 112.364 161.378 1.00 135.53 204 CYS B CA 1
ATOM 1506 C C . CYS A 1 197 ? 149.619 112.525 160.160 1.00 134.38 204 CYS B C 1
ATOM 1507 O O . CYS A 1 197 ? 150.097 112.833 159.062 1.00 136.01 204 CYS B O 1
ATOM 1510 N N . LEU A 1 198 ? 148.311 112.321 160.334 1.00 118.51 205 LEU B N 1
ATOM 1511 C CA . LEU A 1 198 ? 147.381 112.522 159.226 1.00 117.07 205 LEU B CA 1
ATOM 1512 C C . LEU A 1 198 ? 147.341 113.983 158.798 1.00 116.17 205 LEU B C 1
ATOM 1513 O O . LEU A 1 198 ? 147.246 114.284 157.602 1.00 111.24 205 LEU B O 1
ATOM 1518 N N . PHE A 1 199 ? 147.407 114.903 159.763 1.00 122.81 206 PHE B N 1
ATOM 1519 C CA . PHE A 1 199 ? 147.457 116.326 159.448 1.00 115.88 206 PHE B CA 1
ATOM 1520 C C . PHE A 1 199 ? 148.684 116.649 158.606 1.00 113.72 206 PHE B C 1
ATOM 1521 O O . PHE A 1 199 ? 148.592 117.355 157.594 1.00 117.12 206 PHE B O 1
ATOM 1529 N N . PHE A 1 200 ? 149.845 116.127 159.008 1.00 104.84 207 PHE B N 1
ATOM 1530 C CA . PHE A 1 200 ? 151.071 116.364 158.254 1.00 106.72 207 PHE B CA 1
ATOM 1531 C C . PHE A 1 200 ? 150.993 115.751 156.862 1.00 105.73 207 PHE B C 1
ATOM 1532 O O . PHE A 1 200 ? 151.455 116.350 155.885 1.00 114.76 207 PHE B O 1
ATOM 1540 N N . GLY A 1 201 ? 150.418 114.552 156.754 1.00 102.25 208 GLY B N 1
ATOM 1541 C CA . GLY A 1 201 ? 150.287 113.922 155.451 1.00 107.85 208 GLY B CA 1
ATOM 1542 C C . GLY A 1 201 ? 149.382 114.700 154.516 1.00 106.75 208 GLY B C 1
ATOM 1543 O O . GLY A 1 201 ? 149.684 114.857 153.331 1.00 107.33 208 GLY B O 1
ATOM 1544 N N . SER A 1 202 ? 148.256 115.193 155.035 1.00 114.78 209 SER B N 1
ATOM 1545 C CA . SER A 1 202 ? 147.365 116.013 154.220 1.00 115.42 209 SER B CA 1
ATOM 1546 C C . SER A 1 202 ? 148.030 117.327 153.832 1.00 109.35 209 SER B C 1
ATOM 1547 O O . SER A 1 202 ? 147.854 117.810 152.707 1.00 107.96 209 SER B O 1
ATOM 1550 N N . LEU A 1 203 ? 148.792 117.922 154.752 1.00 102.87 210 LEU B N 1
ATOM 1551 C CA . LEU A 1 203 ? 149.471 119.179 154.457 1.00 100.07 210 LEU B CA 1
ATOM 1552 C C . LEU A 1 203 ? 150.530 118.996 153.377 1.00 96.30 210 LEU B C 1
ATOM 1553 O O . LEU A 1 203 ? 150.650 119.829 152.471 1.00 102.77 210 LEU B O 1
ATOM 1558 N N . MET A 1 204 ? 151.302 117.917 153.451 1.00 96.91 211 MET B N 1
ATOM 1559 C CA . MET A 1 204 ? 152.365 117.651 152.482 1.00 100.20 211 MET B CA 1
ATOM 1560 C C . MET A 1 204 ? 151.840 116.900 151.262 1.00 106.80 211 MET B C 1
ATOM 1561 O O . MET A 1 204 ? 152.368 115.861 150.870 1.00 113.33 211 MET B O 1
ATOM 1566 N N . SER A 1 205 ? 150.785 117.433 150.648 1.00 107.03 212 SER B N 1
ATOM 1567 C CA . SER A 1 205 ? 150.207 116.835 149.455 1.00 101.72 212 SER B CA 1
ATOM 1568 C C . SER A 1 205 ? 149.919 117.834 148.346 1.00 108.43 212 SER B C 1
ATOM 1569 O O . SER A 1 205 ? 149.629 117.408 147.223 1.00 115.99 212 SER B O 1
ATOM 1572 N N . ALA A 1 206 ? 149.989 119.134 148.616 1.00 102.05 213 ALA B N 1
ATOM 1573 C CA . ALA A 1 206 ? 149.756 120.153 147.601 1.00 106.34 213 ALA B CA 1
ATOM 1574 C C . ALA A 1 206 ? 151.053 120.408 146.844 1.00 108.04 213 ALA B C 1
ATOM 1575 O O . ALA A 1 206 ? 152.077 120.738 147.451 1.00 109.12 213 ALA B O 1
ATOM 1577 N N . THR A 1 207 ? 151.008 120.255 145.525 1.00 119.54 214 THR B N 1
ATOM 1578 C CA . THR A 1 207 ? 152.173 120.428 144.669 1.00 122.98 214 THR B CA 1
ATOM 1579 C C . THR A 1 207 ? 151.953 121.615 143.741 1.00 125.30 214 THR B C 1
ATOM 1580 O O . THR A 1 207 ? 150.905 121.716 143.094 1.00 128.35 214 THR B O 1
ATOM 1584 N N . ASP A 1 208 ? 152.940 122.507 143.680 1.00 127.91 215 ASP B N 1
ATOM 1585 C CA . ASP A 1 208 ? 152.891 123.698 142.831 1.00 130.91 215 ASP B CA 1
ATOM 1586 C C . ASP A 1 208 ? 154.176 123.773 142.018 1.00 125.56 215 ASP B C 1
ATOM 1587 O O . ASP A 1 208 ? 155.106 124.512 142.369 1.00 127.88 215 ASP B O 1
ATOM 1592 N N . PRO A 1 209 ? 154.264 123.020 140.922 1.00 108.26 216 PRO B N 1
ATOM 1593 C CA . PRO A 1 209 ? 155.471 123.064 140.070 1.00 117.15 216 PRO B CA 1
ATOM 1594 C C . PRO A 1 209 ? 155.464 124.263 139.128 1.00 122.24 216 PRO B C 1
ATOM 1595 O O . PRO A 1 209 ? 155.301 124.153 137.909 1.00 124.60 216 PRO B O 1
ATOM 1599 N N . VAL A 1 210 ? 155.645 125.452 139.707 1.00 123.77 217 VAL B N 1
ATOM 1600 C CA . VAL A 1 210 ? 155.611 126.677 138.913 1.00 116.73 217 VAL B CA 1
ATOM 1601 C C . VAL A 1 210 ? 156.802 126.740 137.964 1.00 122.81 217 VAL B C 1
ATOM 1602 O O . VAL A 1 210 ? 156.659 127.115 136.794 1.00 124.95 217 VAL B O 1
ATOM 1606 N N . THR A 1 211 ? 157.993 126.381 138.448 1.00 115.53 218 THR B N 1
ATOM 1607 C CA . THR A 1 211 ? 159.176 126.410 137.594 1.00 114.41 218 THR B CA 1
ATOM 1608 C C . THR A 1 211 ? 159.068 125.393 136.465 1.00 118.18 218 THR B C 1
ATOM 1609 O O . THR A 1 211 ? 159.449 125.680 135.323 1.00 119.15 218 THR B O 1
ATOM 1613 N N . VAL A 1 212 ? 158.552 124.199 136.766 1.00 105.40 219 VAL B N 1
ATOM 1614 C CA . VAL A 1 212 ? 158.385 123.180 135.734 1.00 100.00 219 VAL B CA 1
ATOM 1615 C C . VAL A 1 212 ? 157.401 123.654 134.674 1.00 103.27 219 VAL B C 1
ATOM 1616 O O . VAL A 1 212 ? 157.628 123.475 133.471 1.00 111.50 219 VAL B O 1
ATOM 1620 N N . LEU A 1 213 ? 156.295 124.266 135.100 1.00 104.02 220 LEU B N 1
ATOM 1621 C CA . LEU A 1 213 ? 155.317 124.773 134.143 1.00 107.47 220 LEU B CA 1
ATOM 1622 C C . LEU A 1 213 ? 155.899 125.902 133.301 1.00 114.47 220 LEU B C 1
ATOM 1623 O O . LEU A 1 213 ? 155.626 125.989 132.098 1.00 119.59 220 LEU B O 1
ATOM 1628 N N . ALA A 1 214 ? 156.701 126.776 133.913 1.00 115.93 221 ALA B N 1
ATOM 1629 C CA . ALA A 1 214 ? 157.335 127.850 133.155 1.00 114.46 221 ALA B CA 1
ATOM 1630 C C . ALA A 1 214 ? 158.297 127.294 132.113 1.00 118.72 221 ALA B C 1
ATOM 1631 O O . ALA A 1 214 ? 158.322 127.760 130.967 1.00 124.63 221 ALA B O 1
ATOM 1633 N N . ILE A 1 215 ? 159.093 126.292 132.491 1.00 117.72 222 ILE B N 1
ATOM 1634 C CA . ILE A 1 215 ? 160.011 125.672 131.538 1.00 119.22 222 ILE B CA 1
ATOM 1635 C C . ILE A 1 215 ? 159.236 124.999 130.413 1.00 116.53 222 ILE B C 1
ATOM 1636 O O . ILE A 1 215 ? 159.620 125.077 129.239 1.00 116.95 222 ILE B O 1
ATOM 1641 N N . PHE A 1 216 ? 158.130 124.331 130.752 1.00 111.95 223 PHE B N 1
ATOM 1642 C CA . PHE A 1 216 ? 157.313 123.680 129.733 1.00 112.99 223 PHE B CA 1
ATOM 1643 C C . PHE A 1 216 ? 156.736 124.697 128.758 1.00 115.96 223 PHE B C 1
ATOM 1644 O O . PHE A 1 216 ? 156.721 124.465 127.543 1.00 122.95 223 PHE B O 1
ATOM 1652 N N . HIS A 1 217 ? 156.250 125.827 129.273 1.00 126.41 224 HIS B N 1
ATOM 1653 C CA . HIS A 1 217 ? 155.713 126.867 128.402 1.00 130.12 224 HIS B CA 1
ATOM 1654 C C . HIS A 1 217 ? 156.802 127.463 127.519 1.00 130.31 224 HIS B C 1
ATOM 1655 O O . HIS A 1 217 ? 156.563 127.754 126.341 1.00 133.86 224 HIS B O 1
ATOM 1662 N N . GLU A 1 218 ? 158.002 127.655 128.071 1.00 130.29 225 GLU B N 1
ATOM 1663 C CA . GLU A 1 218 ? 159.090 128.228 127.286 1.00 132.15 225 GLU B CA 1
ATOM 1664 C C . GLU A 1 218 ? 159.543 127.278 126.183 1.00 136.31 225 GLU B C 1
ATOM 1665 O O . GLU A 1 218 ? 159.809 127.711 125.055 1.00 140.46 225 GLU B O 1
ATOM 1671 N N . LEU A 1 219 ? 159.625 125.983 126.481 1.00 123.86 226 LEU B N 1
ATOM 1672 C CA . LEU A 1 219 ? 160.153 125.009 125.534 1.00 122.57 226 LEU B CA 1
ATOM 1673 C C . LEU A 1 219 ? 159.096 124.428 124.604 1.00 120.87 226 LEU B C 1
ATOM 1674 O O . LEU A 1 219 ? 159.451 123.665 123.698 1.00 124.56 226 LEU B O 1
ATOM 1679 N N . HIS A 1 220 ? 157.821 124.763 124.803 1.00 123.53 227 HIS B N 1
ATOM 1680 C CA . HIS A 1 220 ? 156.722 124.276 123.967 1.00 125.09 227 HIS B CA 1
ATOM 1681 C C . HIS A 1 220 ? 156.679 122.746 123.951 1.00 126.04 227 HIS B C 1
ATOM 1682 O O . HIS A 1 220 ? 156.818 122.099 122.911 1.00 132.69 227 HIS B O 1
ATOM 1689 N N . VAL A 1 221 ? 156.482 122.175 125.137 1.00 119.57 228 VAL B N 1
ATOM 1690 C CA . VAL A 1 221 ? 156.385 120.728 125.297 1.00 121.48 228 VAL B CA 1
ATOM 1691 C C . VAL A 1 221 ? 155.009 120.262 124.843 1.00 127.75 228 VAL B C 1
ATOM 1692 O O . VAL A 1 221 ? 154.135 121.081 124.537 1.00 131.91 228 VAL B O 1
ATOM 1696 N N . ASP A 1 222 ? 154.818 118.947 124.779 1.00 131.42 229 ASP B N 1
ATOM 1697 C CA . ASP A 1 222 ? 153.541 118.390 124.355 1.00 132.21 229 ASP B CA 1
ATOM 1698 C C . ASP A 1 222 ? 152.422 118.900 125.259 1.00 134.86 229 ASP B C 1
ATOM 1699 O O . ASP A 1 222 ? 152.557 118.860 126.489 1.00 136.87 229 ASP B O 1
ATOM 1704 N N . PRO A 1 223 ? 151.312 119.386 124.696 1.00 125.53 230 PRO B N 1
ATOM 1705 C CA . PRO A 1 223 ? 150.268 119.998 125.534 1.00 125.82 230 PRO B CA 1
ATOM 1706 C C . PRO A 1 223 ? 149.566 119.024 126.465 1.00 131.17 230 PRO B C 1
ATOM 1707 O O . PRO A 1 223 ? 148.982 119.470 127.459 1.00 135.55 230 PRO B O 1
ATOM 1711 N N . ASP A 1 224 ? 149.597 117.720 126.185 1.00 132.34 231 ASP B N 1
ATOM 1712 C CA . ASP A 1 224 ? 148.883 116.767 127.031 1.00 133.24 231 ASP B CA 1
ATOM 1713 C C . ASP A 1 224 ? 149.491 116.704 128.428 1.00 133.63 231 ASP B C 1
ATOM 1714 O O . ASP A 1 224 ? 148.777 116.803 129.435 1.00 137.38 231 ASP B O 1
ATOM 1719 N N . LEU A 1 225 ? 150.813 116.534 128.506 1.00 120.78 232 LEU B N 1
ATOM 1720 C CA . LEU A 1 225 ? 151.481 116.488 129.802 1.00 122.24 232 LEU B CA 1
ATOM 1721 C C . LEU A 1 225 ? 151.331 117.809 130.543 1.00 121.75 232 LEU B C 1
ATOM 1722 O O . LEU A 1 225 ? 151.121 117.827 131.763 1.00 123.51 232 LEU B O 1
ATOM 1727 N N . TYR A 1 226 ? 151.441 118.926 129.821 1.00 116.98 233 TYR B N 1
ATOM 1728 C CA . TYR A 1 226 ? 151.277 120.236 130.443 1.00 119.71 233 TYR B CA 1
ATOM 1729 C C . TYR A 1 226 ? 149.886 120.383 131.044 1.00 121.07 233 TYR B C 1
ATOM 1730 O O . TYR A 1 226 ? 149.734 120.844 132.181 1.00 125.63 233 TYR B O 1
ATOM 1739 N N . THR A 1 227 ? 148.855 119.984 130.294 1.00 122.07 234 THR B N 1
ATOM 1740 C CA . THR A 1 227 ? 147.489 120.089 130.796 1.00 123.44 234 THR B CA 1
ATOM 1741 C C . THR A 1 227 ? 147.272 119.186 132.002 1.00 122.12 234 THR B C 1
ATOM 1742 O O . THR A 1 227 ? 146.634 119.591 132.980 1.00 129.23 234 THR B O 1
ATOM 1746 N N . LEU A 1 228 ? 147.793 117.957 131.950 1.00 109.11 235 LEU B N 1
ATOM 1747 C CA . LEU A 1 228 ? 147.641 117.046 133.081 1.00 108.30 235 LEU B CA 1
ATOM 1748 C C . LEU A 1 228 ? 148.293 117.615 134.334 1.00 112.38 235 LEU B C 1
ATOM 1749 O O . LEU A 1 228 ? 147.680 117.650 135.411 1.00 115.86 235 LEU B O 1
ATOM 1754 N N . LEU A 1 229 ? 149.540 118.078 134.208 1.00 109.12 236 LEU B N 1
ATOM 1755 C CA . LEU A 1 229 ? 150.247 118.628 135.358 1.00 109.58 236 LEU B CA 1
ATOM 1756 C C . LEU A 1 229 ? 149.547 119.869 135.895 1.00 114.56 236 LEU B C 1
ATOM 1757 O O . LEU A 1 229 ? 149.408 120.032 137.113 1.00 118.73 236 LEU B O 1
ATOM 1762 N N . PHE A 1 230 ? 149.091 120.750 135.002 1.00 112.39 237 PHE B N 1
ATOM 1763 C CA . PHE A 1 230 ? 148.414 121.966 135.436 1.00 112.34 237 PHE B CA 1
ATOM 1764 C C . PHE A 1 230 ? 147.126 121.641 136.180 1.00 115.87 237 PHE B C 1
ATOM 1765 O O . PHE A 1 230 ? 146.865 122.186 137.258 1.00 123.40 237 PHE B O 1
ATOM 1773 N N . GLY A 1 231 ? 146.307 120.748 135.619 1.00 113.19 238 GLY B N 1
ATOM 1774 C CA . GLY A 1 231 ? 145.066 120.385 136.281 1.00 112.90 238 GLY B CA 1
ATOM 1775 C C . GLY A 1 231 ? 145.294 119.753 137.639 1.00 115.49 238 GLY B C 1
ATOM 1776 O O . GLY A 1 231 ? 144.616 120.092 138.615 1.00 122.27 238 GLY B O 1
ATOM 1777 N N . GLU A 1 232 ? 146.260 118.834 137.725 1.00 110.53 239 GLU B N 1
ATOM 1778 C CA . GLU A 1 232 ? 146.557 118.204 139.007 1.00 108.75 239 GLU B CA 1
ATOM 1779 C C . GLU A 1 232 ? 147.027 119.234 140.026 1.00 114.52 239 GLU B C 1
ATOM 1780 O O . GLU A 1 232 ? 146.559 119.251 141.170 1.00 119.44 239 GLU B O 1
ATOM 1786 N N . SER A 1 233 ? 147.946 120.117 139.621 1.00 108.64 240 SER B N 1
ATOM 1787 C CA . SER A 1 233 ? 148.494 121.097 140.551 1.00 107.49 240 SER B CA 1
ATOM 1788 C C . SER A 1 233 ? 147.444 122.104 140.999 1.00 110.64 240 SER B C 1
ATOM 1789 O O . SER A 1 233 ? 147.516 122.609 142.125 1.00 109.14 240 SER B O 1
ATOM 1792 N N . VAL A 1 234 ? 146.475 122.420 140.140 1.00 112.46 241 VAL B N 1
ATOM 1793 C CA . VAL A 1 234 ? 145.426 123.355 140.534 1.00 104.50 241 VAL B CA 1
ATOM 1794 C C . VAL A 1 234 ? 144.435 122.684 141.478 1.00 105.01 241 VAL B C 1
ATOM 1795 O O . VAL A 1 234 ? 144.050 123.255 142.505 1.00 115.96 241 VAL B O 1
ATOM 1799 N N . LEU A 1 235 ? 144.010 121.460 141.154 1.00 89.98 242 LEU B N 1
ATOM 1800 C CA . LEU A 1 235 ? 142.949 120.832 141.936 1.00 93.73 242 LEU B CA 1
ATOM 1801 C C . LEU A 1 235 ? 143.445 120.320 143.287 1.00 97.69 242 LEU B C 1
ATOM 1802 O O . LEU A 1 235 ? 142.748 120.470 144.303 1.00 96.63 242 LEU B O 1
ATOM 1807 N N . ASN A 1 236 ? 144.637 119.711 143.322 1.00 121.33 243 ASN B N 1
ATOM 1808 C CA . ASN A 1 236 ? 145.098 119.079 144.552 1.00 121.16 243 ASN B CA 1
ATOM 1809 C C . ASN A 1 236 ? 145.336 120.096 145.657 1.00 122.51 243 ASN B C 1
ATOM 1810 O O . ASN A 1 236 ? 145.241 119.752 146.837 1.00 122.10 243 ASN B O 1
ATOM 1815 N N . ASP A 1 237 ? 145.625 121.351 145.305 1.00 123.85 244 ASP B N 1
ATOM 1816 C CA . ASP A 1 237 ? 145.805 122.377 146.327 1.00 121.93 244 ASP B CA 1
ATOM 1817 C C . ASP A 1 237 ? 144.527 122.577 147.131 1.00 116.73 244 ASP B C 1
ATOM 1818 O O . ASP A 1 237 ? 144.535 122.505 148.367 1.00 125.46 244 ASP B O 1
ATOM 1823 N N . ALA A 1 238 ? 143.409 122.815 146.441 1.00 90.66 245 ALA B N 1
ATOM 1824 C CA . ALA A 1 238 ? 142.135 122.981 147.131 1.00 96.50 245 ALA B CA 1
ATOM 1825 C C . ALA A 1 238 ? 141.718 121.695 147.831 1.00 104.01 245 ALA B C 1
ATOM 1826 O O . ALA A 1 238 ? 141.182 121.733 148.949 1.00 111.21 245 ALA B O 1
ATOM 1828 N N . VAL A 1 239 ? 141.952 120.546 147.189 1.00 101.46 246 VAL B N 1
ATOM 1829 C CA . VAL A 1 239 ? 141.591 119.273 147.810 1.00 97.19 246 VAL B CA 1
ATOM 1830 C C . VAL A 1 239 ? 142.320 119.108 149.138 1.00 99.45 246 VAL B C 1
ATOM 1831 O O . VAL A 1 239 ? 141.715 118.764 150.161 1.00 96.95 246 VAL B O 1
ATOM 1835 N N . ALA A 1 240 ? 143.627 119.379 149.146 1.00 106.43 247 ALA B N 1
ATOM 1836 C CA . ALA A 1 240 ? 144.418 119.238 150.361 1.00 103.01 247 ALA B CA 1
ATOM 1837 C C . ALA A 1 240 ? 144.021 120.270 151.406 1.00 102.46 247 ALA B C 1
ATOM 1838 O O . ALA A 1 240 ? 144.027 119.972 152.603 1.00 111.53 247 ALA B O 1
ATOM 1840 N N . ILE A 1 241 ? 143.673 121.486 150.979 1.00 100.10 248 ILE B N 1
ATOM 1841 C CA . ILE A 1 241 ? 143.246 122.506 151.935 1.00 98.22 248 ILE B CA 1
ATOM 1842 C C . ILE A 1 241 ? 141.989 122.052 152.668 1.00 100.36 248 ILE B C 1
ATOM 1843 O O . ILE A 1 241 ? 141.917 122.085 153.906 1.00 107.77 248 ILE B O 1
ATOM 1848 N N . VAL A 1 242 ? 140.982 121.604 151.913 1.00 91.08 249 VAL B N 1
ATOM 1849 C CA . VAL A 1 242 ? 139.731 121.194 152.543 1.00 91.43 249 VAL B CA 1
ATOM 1850 C C . VAL A 1 242 ? 139.936 119.934 153.377 1.00 101.73 249 VAL B C 1
ATOM 1851 O O . VAL A 1 242 ? 139.345 119.785 154.454 1.00 107.07 249 VAL B O 1
ATOM 1855 N N . LEU A 1 243 ? 140.783 119.013 152.907 1.00 101.67 250 LEU B N 1
ATOM 1856 C CA . LEU A 1 243 ? 141.056 117.805 153.679 1.00 97.32 250 LEU B CA 1
ATOM 1857 C C . LEU A 1 243 ? 141.756 118.133 154.992 1.00 98.27 250 LEU B C 1
ATOM 1858 O O . LEU A 1 243 ? 141.449 117.541 156.032 1.00 93.85 250 LEU B O 1
ATOM 1863 N N . THR A 1 244 ? 142.702 119.074 154.963 1.00 106.84 251 THR B N 1
ATOM 1864 C CA . THR A 1 244 ? 143.387 119.481 156.183 1.00 100.72 251 THR B CA 1
ATOM 1865 C C . THR A 1 244 ? 142.424 120.143 157.156 1.00 101.71 251 THR B C 1
ATOM 1866 O O . THR A 1 244 ? 142.488 119.900 158.367 1.00 110.57 251 THR B O 1
ATOM 1870 N N . TYR A 1 245 ? 141.520 120.983 156.646 1.00 104.89 252 TYR B N 1
ATOM 1871 C CA . TYR A 1 245 ? 140.523 121.589 157.524 1.00 106.61 252 TYR B CA 1
ATOM 1872 C C . TYR A 1 245 ? 139.625 120.527 158.151 1.00 112.14 252 TYR B C 1
ATOM 1873 O O . TYR A 1 245 ? 139.325 120.585 159.350 1.00 115.68 252 TYR B O 1
ATOM 1882 N N . SER A 1 246 ? 139.196 119.543 157.357 1.00 101.87 253 SER B N 1
ATOM 1883 C CA . SER A 1 246 ? 138.347 118.482 157.889 1.00 98.55 253 SER B CA 1
ATOM 1884 C C . SER A 1 246 ? 139.084 117.651 158.932 1.00 102.53 253 SER B C 1
ATOM 1885 O O . SER A 1 246 ? 138.494 117.238 159.937 1.00 106.13 253 SER B O 1
ATOM 1888 N N . ILE A 1 247 ? 140.373 117.389 158.706 1.00 98.32 254 ILE B N 1
ATOM 1889 C CA . ILE A 1 247 ? 141.165 116.647 159.683 1.00 95.70 254 ILE B CA 1
ATOM 1890 C C . ILE A 1 247 ? 141.288 117.439 160.977 1.00 98.75 254 ILE B C 1
ATOM 1891 O O . ILE A 1 247 ? 141.162 116.887 162.077 1.00 99.09 254 ILE B O 1
ATOM 1896 N N . SER A 1 248 ? 141.531 118.748 160.868 1.00 112.78 255 SER B N 1
ATOM 1897 C CA . SER A 1 248 ? 141.595 119.586 162.060 1.00 113.25 255 SER B CA 1
ATOM 1898 C C . SER A 1 248 ? 140.252 119.642 162.777 1.00 116.93 255 SER B C 1
ATOM 1899 O O . SER A 1 248 ? 140.207 119.856 163.994 1.00 118.87 255 SER B O 1
ATOM 1902 N N . ILE A 1 249 ? 139.153 119.457 162.043 1.00 134.92 256 ILE B N 1
ATOM 1903 C CA . ILE A 1 249 ? 137.834 119.440 162.670 1.00 137.15 256 ILE B CA 1
ATOM 1904 C C . ILE A 1 249 ? 137.683 118.231 163.589 1.00 137.31 256 ILE B C 1
ATOM 1905 O O . ILE A 1 249 ? 137.033 118.319 164.639 1.00 136.74 256 ILE B O 1
ATOM 1910 N N . TYR A 1 250 ? 138.286 117.099 163.225 1.00 155.00 257 TYR B N 1
ATOM 1911 C CA . TYR A 1 250 ? 138.164 115.861 163.989 1.00 153.58 257 TYR B CA 1
ATOM 1912 C C . TYR A 1 250 ? 138.554 116.065 165.447 1.00 154.67 257 TYR B C 1
ATOM 1913 O O . TYR A 1 250 ? 139.695 116.421 165.753 1.00 157.17 257 TYR B O 1
ATOM 1922 N N . SER A 1 251 ? 137.596 115.832 166.342 1.00 159.06 258 SER B N 1
ATOM 1923 C CA . SER A 1 251 ? 137.815 115.945 167.778 1.00 162.84 258 SER B CA 1
ATOM 1924 C C . SER A 1 251 ? 136.804 115.086 168.528 1.00 162.66 258 SER B C 1
ATOM 1925 O O . SER A 1 251 ? 135.650 115.498 168.706 1.00 160.35 258 SER B O 1
ATOM 1928 N N . PRO A 1 252 ? 137.188 113.890 168.971 1.00 166.53 259 PRO B N 1
ATOM 1929 C CA . PRO A 1 252 ? 136.248 113.042 169.710 1.00 163.83 259 PRO B CA 1
ATOM 1930 C C . PRO A 1 252 ? 135.855 113.664 171.041 1.00 167.63 259 PRO B C 1
ATOM 1931 O O . PRO A 1 252 ? 136.627 114.392 171.669 1.00 166.99 259 PRO B O 1
ATOM 1935 N N . LYS A 1 253 ? 134.624 113.366 171.465 1.00 197.86 260 LYS B N 1
ATOM 1936 C CA . LYS A 1 253 ? 134.122 113.902 172.726 1.00 199.32 260 LYS B CA 1
ATOM 1937 C C . LYS A 1 253 ? 134.884 113.323 173.913 1.00 199.00 260 LYS B C 1
ATOM 1938 O O . LYS A 1 253 ? 135.281 114.055 174.827 1.00 199.00 260 LYS B O 1
ATOM 1944 N N . GLU A 1 254 ? 135.096 112.010 173.914 1.00 207.01 261 GLU B N 1
ATOM 1945 C CA . GLU A 1 254 ? 135.823 111.332 174.975 1.00 207.28 261 GLU B CA 1
ATOM 1946 C C . GLU A 1 254 ? 136.916 110.470 174.361 1.00 207.55 261 GLU B C 1
ATOM 1947 O O . GLU A 1 254 ? 136.888 110.157 173.167 1.00 208.82 261 GLU B O 1
ATOM 1953 N N . ASN A 1 255 ? 137.881 110.084 175.201 1.00 202.50 262 ASN B N 1
ATOM 1954 C CA . ASN A 1 255 ? 139.039 109.302 174.780 1.00 202.84 262 ASN B CA 1
ATOM 1955 C C . ASN A 1 255 ? 139.742 109.993 173.617 1.00 204.79 262 ASN B C 1
ATOM 1956 O O . ASN A 1 255 ? 139.595 109.568 172.464 1.00 205.56 262 ASN B O 1
ATOM 1961 N N . PRO A 1 256 ? 140.491 111.066 173.874 1.00 206.69 263 PRO B N 1
ATOM 1962 C CA . PRO A 1 256 ? 141.120 111.809 172.775 1.00 204.66 263 PRO B CA 1
ATOM 1963 C C . PRO A 1 256 ? 142.061 110.932 171.963 1.00 206.03 263 PRO B C 1
ATOM 1964 O O . PRO A 1 256 ? 142.662 109.984 172.475 1.00 207.84 263 PRO B O 1
ATOM 1968 N N . ASN A 1 257 ? 142.172 111.262 170.674 1.00 190.06 264 ASN B N 1
ATOM 1969 C CA . ASN A 1 257 ? 142.990 110.509 169.722 1.00 189.60 264 ASN B CA 1
ATOM 1970 C C . ASN A 1 257 ? 142.533 109.055 169.627 1.00 191.19 264 ASN B C 1
ATOM 1971 O O . ASN A 1 257 ? 143.345 108.134 169.515 1.00 190.30 264 ASN B O 1
ATOM 1976 N N . ALA A 1 258 ? 141.220 108.847 169.670 1.00 187.16 265 ALA B N 1
ATOM 1977 C CA . ALA A 1 258 ? 140.658 107.517 169.515 1.00 184.93 265 ALA B CA 1
ATOM 1978 C C . ALA A 1 258 ? 140.615 107.126 168.040 1.00 185.85 265 ALA B C 1
ATOM 1979 O O . ALA A 1 258 ? 140.829 107.945 167.141 1.00 184.73 265 ALA B O 1
ATOM 1981 N N . PHE A 1 259 ? 140.334 105.850 167.795 1.00 181.94 266 PHE B N 1
ATOM 1982 C CA . PHE A 1 259 ? 140.245 105.305 166.447 1.00 184.15 266 PHE B CA 1
ATOM 1983 C C . PHE A 1 259 ? 138.802 104.901 166.177 1.00 181.56 266 PHE B C 1
ATOM 1984 O O . PHE A 1 259 ? 138.233 104.092 166.919 1.00 178.93 266 PHE B O 1
ATOM 1992 N N . ASP A 1 260 ? 138.218 105.466 165.119 1.00 173.90 267 ASP B N 1
ATOM 1993 C CA . ASP A 1 260 ? 136.843 105.181 164.707 1.00 172.08 267 ASP B CA 1
ATOM 1994 C C . ASP A 1 260 ? 135.859 105.476 165.844 1.00 169.58 267 ASP B C 1
ATOM 1995 O O . ASP A 1 260 ? 135.197 104.589 166.386 1.00 168.90 267 ASP B O 1
ATOM 2000 N N . ALA A 1 261 ? 135.782 106.760 166.193 1.00 166.93 268 ALA B N 1
ATOM 2001 C CA . ALA A 1 261 ? 134.912 107.239 167.261 1.00 168.59 268 ALA B CA 1
ATOM 2002 C C . ALA A 1 261 ? 133.589 107.783 166.730 1.00 169.54 268 ALA B C 1
ATOM 2003 O O . ALA A 1 261 ? 133.045 108.742 167.290 1.00 171.13 268 ALA B O 1
ATOM 2005 N N . ALA A 1 262 ? 133.073 107.196 165.649 1.00 148.72 269 ALA B N 1
ATOM 2006 C CA . ALA A 1 262 ? 131.800 107.576 165.035 1.00 147.92 269 ALA B CA 1
ATOM 2007 C C . ALA A 1 262 ? 131.796 109.016 164.531 1.00 149.65 269 ALA B C 1
ATOM 2008 O O . ALA A 1 262 ? 130.729 109.585 164.281 1.00 145.31 269 ALA B O 1
ATOM 2010 N N . ALA A 1 263 ? 132.973 109.622 164.374 1.00 147.92 270 ALA B N 1
ATOM 2011 C CA . ALA A 1 263 ? 133.092 110.953 163.799 1.00 143.35 270 ALA B CA 1
ATOM 2012 C C . ALA A 1 263 ? 133.627 110.940 162.375 1.00 146.33 270 ALA B C 1
ATOM 2013 O O . ALA A 1 263 ? 133.700 112.003 161.749 1.00 149.19 270 ALA B O 1
ATOM 2015 N N . PHE A 1 264 ? 134.006 109.772 161.855 1.00 140.86 271 PHE B N 1
ATOM 2016 C CA . PHE A 1 264 ? 134.466 109.678 160.474 1.00 140.17 271 PHE B CA 1
ATOM 2017 C C . PHE A 1 264 ? 133.351 110.076 159.513 1.00 142.37 271 PHE B C 1
ATOM 2018 O O . PHE A 1 264 ? 133.575 110.846 158.569 1.00 146.84 271 PHE B O 1
ATOM 2026 N N . PHE A 1 265 ? 132.136 109.577 159.754 1.00 140.83 272 PHE B N 1
ATOM 2027 C CA . PHE A 1 265 ? 131.012 109.901 158.881 1.00 145.31 272 PHE B CA 1
ATOM 2028 C C . PHE A 1 265 ? 130.685 111.388 158.926 1.00 146.20 272 PHE B C 1
ATOM 2029 O O . PHE A 1 265 ? 130.438 112.007 157.885 1.00 149.87 272 PHE B O 1
ATOM 2037 N N . GLN A 1 266 ? 130.682 111.982 160.122 1.00 141.94 273 GLN B N 1
ATOM 2038 C CA . GLN A 1 266 ? 130.374 113.404 160.224 1.00 145.15 273 GLN B CA 1
ATOM 2039 C C . GLN A 1 266 ? 131.473 114.260 159.605 1.00 146.24 273 GLN B C 1
ATOM 2040 O O . GLN A 1 266 ? 131.178 115.299 159.005 1.00 148.73 273 GLN B O 1
ATOM 2046 N N . SER A 1 267 ? 132.734 113.835 159.713 1.00 133.51 274 SER B N 1
ATOM 2047 C CA . SER A 1 267 ? 133.814 114.572 159.064 1.00 134.37 274 SER B CA 1
ATOM 2048 C C . SER A 1 267 ? 133.691 114.507 157.547 1.00 137.37 274 SER B C 1
ATOM 2049 O O . SER A 1 267 ? 133.881 115.517 156.858 1.00 143.42 274 SER B O 1
ATOM 2052 N N . VAL A 1 268 ? 133.370 113.327 157.010 1.00 121.61 275 VAL B N 1
ATOM 2053 C CA . VAL A 1 268 ? 133.174 113.197 155.568 1.00 124.88 275 VAL B CA 1
ATOM 2054 C C . VAL A 1 268 ? 131.997 114.051 155.113 1.00 129.67 275 VAL B C 1
ATOM 2055 O O . VAL A 1 268 ? 132.057 114.713 154.067 1.00 131.33 275 VAL B O 1
ATOM 2059 N N . GLY A 1 269 ? 130.912 114.052 155.889 1.00 141.79 276 GLY B N 1
ATOM 2060 C CA . GLY A 1 269 ? 129.772 114.884 155.546 1.00 146.32 276 GLY B CA 1
ATOM 2061 C C . GLY A 1 269 ? 130.106 116.363 155.557 1.00 146.48 276 GLY B C 1
ATOM 2062 O O . GLY A 1 269 ? 129.680 117.110 154.674 1.00 149.00 276 GLY B O 1
ATOM 2063 N N . ASN A 1 270 ? 130.877 116.805 156.554 1.00 130.22 277 ASN B N 1
ATOM 2064 C CA . ASN A 1 270 ? 131.294 118.202 156.606 1.00 127.86 277 ASN B CA 1
ATOM 2065 C C . ASN A 1 270 ? 132.163 118.562 155.408 1.00 127.72 277 ASN B C 1
ATOM 2066 O O . ASN A 1 270 ? 131.993 119.629 154.807 1.00 132.85 277 ASN B O 1
ATOM 2071 N N . PHE A 1 271 ? 133.100 117.681 155.048 1.00 111.53 278 PHE B N 1
ATOM 2072 C CA . PHE A 1 271 ? 133.953 117.927 153.888 1.00 116.46 278 PHE B CA 1
ATOM 2073 C C . PHE A 1 271 ? 133.123 118.056 152.616 1.00 120.40 278 PHE B C 1
ATOM 2074 O O . PHE A 1 271 ? 133.295 119.004 151.834 1.00 123.56 278 PHE B O 1
ATOM 2082 N N . LEU A 1 272 ? 132.207 117.109 152.399 1.00 122.26 279 LEU B N 1
ATOM 2083 C CA . LEU A 1 272 ? 131.376 117.137 151.200 1.00 123.83 279 LEU B CA 1
ATOM 2084 C C . LEU A 1 272 ? 130.495 118.379 151.168 1.00 129.18 279 LEU B C 1
ATOM 2085 O O . LEU A 1 272 ? 130.345 119.015 150.117 1.00 131.36 279 LEU B O 1
ATOM 2090 N N . GLY A 1 273 ? 129.906 118.742 152.309 1.00 127.47 280 GLY B N 1
ATOM 2091 C CA . GLY A 1 273 ? 129.066 119.925 152.352 1.00 123.52 280 GLY B CA 1
ATOM 2092 C C . GLY A 1 273 ? 129.838 121.198 152.076 1.00 125.74 280 GLY B C 1
ATOM 2093 O O . GLY A 1 273 ? 129.362 122.078 151.357 1.00 130.41 280 GLY B O 1
ATOM 2094 N N . ILE A 1 274 ? 131.046 121.311 152.635 1.00 112.59 281 ILE B N 1
ATOM 2095 C CA . ILE A 1 274 ? 131.870 122.492 152.392 1.00 113.70 281 ILE B CA 1
ATOM 2096 C C . ILE A 1 274 ? 132.216 122.598 150.912 1.00 114.87 281 ILE B C 1
ATOM 2097 O O . ILE A 1 274 ? 132.097 123.669 150.302 1.00 124.40 281 ILE B O 1
ATOM 2102 N N . PHE A 1 275 ? 132.639 121.482 150.311 1.00 101.36 282 PHE B N 1
ATOM 2103 C CA . PHE A 1 275 ? 132.993 121.500 148.894 1.00 106.07 282 PHE B CA 1
ATOM 2104 C C . PHE A 1 275 ? 131.795 121.884 148.033 1.00 107.57 282 PHE B C 1
ATOM 2105 O O . PHE A 1 275 ? 131.899 122.741 147.143 1.00 109.02 282 PHE B O 1
ATOM 2113 N N . ALA A 1 276 ? 130.640 121.264 148.294 1.00 109.98 283 ALA B N 1
ATOM 2114 C CA . ALA A 1 276 ? 129.450 121.545 147.499 1.00 107.30 283 ALA B CA 1
ATOM 2115 C C . ALA A 1 276 ? 129.008 122.993 147.655 1.00 115.77 283 ALA B C 1
ATOM 2116 O O . ALA A 1 276 ? 128.646 123.645 146.670 1.00 121.96 283 ALA B O 1
ATOM 2118 N N . GLY A 1 277 ? 129.033 123.516 148.882 1.00 120.76 284 GLY B N 1
ATOM 2119 C CA . GLY A 1 277 ? 128.629 124.894 149.095 1.00 118.62 284 GLY B CA 1
ATOM 2120 C C . GLY A 1 277 ? 129.552 125.885 148.417 1.00 120.44 284 GLY B C 1
ATOM 2121 O O . GLY A 1 277 ? 129.094 126.862 147.817 1.00 127.38 284 GLY B O 1
ATOM 2122 N N . SER A 1 278 ? 130.865 125.653 148.502 1.00 110.29 285 SER B N 1
ATOM 2123 C CA . SER A 1 278 ? 131.806 126.546 147.834 1.00 114.85 285 SER B CA 1
ATOM 2124 C C . SER A 1 278 ? 131.609 126.520 146.324 1.00 117.67 285 SER B C 1
ATOM 2125 O O . SER A 1 278 ? 131.586 127.575 145.672 1.00 125.07 285 SER B O 1
ATOM 2128 N N . PHE A 1 279 ? 131.455 125.323 145.749 1.00 107.42 286 PHE B N 1
ATOM 2129 C CA . PHE A 1 279 ? 131.231 125.225 144.311 1.00 109.24 286 PHE B CA 1
ATOM 2130 C C . PHE A 1 279 ? 129.938 125.921 143.907 1.00 118.60 286 PHE B C 1
ATOM 2131 O O . PHE A 1 279 ? 129.895 126.632 142.894 1.00 121.48 286 PHE B O 1
ATOM 2139 N N . ALA A 1 280 ? 128.875 125.736 144.694 1.00 127.39 287 ALA B N 1
ATOM 2140 C CA . ALA A 1 280 ? 127.597 126.362 144.379 1.00 126.65 287 ALA B CA 1
ATOM 2141 C C . ALA A 1 280 ? 127.692 127.879 144.445 1.00 128.00 287 ALA B C 1
ATOM 2142 O O . ALA A 1 280 ? 127.157 128.576 143.578 1.00 134.82 287 ALA B O 1
ATOM 2144 N N . MET A 1 281 ? 128.371 128.410 145.465 1.00 112.92 288 MET B N 1
ATOM 2145 C CA . MET A 1 281 ? 128.519 129.858 145.580 1.00 113.93 288 MET B CA 1
ATOM 2146 C C . MET A 1 281 ? 129.303 130.423 144.402 1.00 114.46 288 MET B C 1
ATOM 2147 O O . MET A 1 281 ? 128.910 131.436 143.804 1.00 121.74 288 MET B O 1
ATOM 2152 N N . GLY A 1 282 ? 130.417 129.775 144.051 1.00 96.06 289 GLY B N 1
ATOM 2153 C CA . GLY A 1 282 ? 131.201 130.248 142.922 1.00 102.14 289 GLY B CA 1
ATOM 2154 C C . GLY A 1 282 ? 130.413 130.235 141.626 1.00 97.89 289 GLY B C 1
ATOM 2155 O O . GLY A 1 282 ? 130.405 131.218 140.876 1.00 98.08 289 GLY B O 1
ATOM 2156 N N . SER A 1 283 ? 129.722 129.125 141.356 1.00 114.61 290 SER B N 1
ATOM 2157 C CA . SER A 1 283 ? 128.933 129.028 140.133 1.00 121.00 290 SER B CA 1
ATOM 2158 C C . SER A 1 283 ? 127.805 130.052 140.119 1.00 122.94 290 SER B C 1
ATOM 2159 O O . SER A 1 283 ? 127.521 130.655 139.078 1.00 120.76 290 SER B O 1
ATOM 2162 N N . ALA A 1 284 ? 127.148 130.260 141.261 1.00 119.02 291 ALA B N 1
ATOM 2163 C CA . ALA A 1 284 ? 126.051 131.218 141.321 1.00 116.25 291 ALA B CA 1
ATOM 2164 C C . ALA A 1 284 ? 126.540 132.625 141.015 1.00 115.46 291 ALA B C 1
ATOM 2165 O O . ALA A 1 284 ? 125.926 133.349 140.224 1.00 123.68 291 ALA B O 1
ATOM 2167 N N . TYR A 1 285 ? 127.661 133.026 141.620 1.00 93.49 292 TYR B N 1
ATOM 2168 C CA . TYR A 1 285 ? 128.195 134.356 141.341 1.00 88.42 292 TYR B CA 1
ATOM 2169 C C . TYR A 1 285 ? 128.621 134.485 139.883 1.00 94.14 292 TYR B C 1
ATOM 2170 O O . TYR A 1 285 ? 128.423 135.538 139.259 1.00 99.96 292 TYR B O 1
ATOM 2179 N N . ALA A 1 286 ? 129.201 133.422 139.320 1.00 112.30 293 ALA B N 1
ATOM 2180 C CA . ALA A 1 286 ? 129.637 133.472 137.928 1.00 111.86 293 ALA B CA 1
ATOM 2181 C C . ALA A 1 286 ? 128.453 133.645 136.982 1.00 111.62 293 ALA B C 1
ATOM 2182 O O . ALA A 1 286 ? 128.494 134.473 136.065 1.00 106.32 293 ALA B O 1
ATOM 2184 N N . VAL A 1 287 ? 127.385 132.870 137.185 1.00 124.24 294 VAL B N 1
ATOM 2185 C CA . VAL A 1 287 ? 126.222 133.033 136.316 1.00 123.80 294 VAL B CA 1
ATOM 2186 C C . VAL A 1 287 ? 125.538 134.371 136.568 1.00 124.87 294 VAL B C 1
ATOM 2187 O O . VAL A 1 287 ? 124.959 134.955 135.645 1.00 125.98 294 VAL B O 1
ATOM 2191 N N . VAL A 1 288 ? 125.618 134.902 137.791 1.00 104.72 295 VAL B N 1
ATOM 2192 C CA . VAL A 1 288 ? 125.023 136.207 138.065 1.00 94.27 295 VAL B CA 1
ATOM 2193 C C . VAL A 1 288 ? 125.728 137.288 137.257 1.00 92.29 295 VAL B C 1
ATOM 2194 O O . VAL A 1 288 ? 125.086 138.098 136.576 1.00 98.14 295 VAL B O 1
ATOM 2198 N N . THR A 1 289 ? 127.064 137.305 137.301 1.00 93.43 296 THR B N 1
ATOM 2199 C CA . THR A 1 289 ? 127.783 138.323 136.540 1.00 94.72 296 THR B CA 1
ATOM 2200 C C . THR A 1 289 ? 127.664 138.089 135.038 1.00 94.80 296 THR B C 1
ATOM 2201 O O . THR A 1 289 ? 127.622 139.055 134.268 1.00 99.33 296 THR B O 1
ATOM 2205 N N . ALA A 1 290 ? 127.581 136.828 134.603 1.00 101.95 297 ALA B N 1
ATOM 2206 C CA . ALA A 1 290 ? 127.388 136.552 133.183 1.00 100.38 297 ALA B CA 1
ATOM 2207 C C . ALA A 1 290 ? 126.049 137.094 132.697 1.00 103.89 297 ALA B C 1
ATOM 2208 O O . ALA A 1 290 ? 125.971 137.729 131.639 1.00 108.27 297 ALA B O 1
ATOM 2210 N N . LEU A 1 291 ? 124.982 136.857 133.464 1.00 110.38 298 LEU B N 1
ATOM 2211 C CA . LEU A 1 291 ? 123.672 137.380 133.092 1.00 109.73 298 LEU B CA 1
ATOM 2212 C C . LEU A 1 291 ? 123.658 138.902 133.123 1.00 110.97 298 LEU B C 1
ATOM 2213 O O . LEU A 1 291 ? 123.055 139.543 132.252 1.00 112.94 298 LEU B O 1
ATOM 2218 N N . LEU A 1 292 ? 124.316 139.499 134.120 1.00 110.91 299 LEU B N 1
ATOM 2219 C CA . LEU A 1 292 ? 124.379 140.954 134.192 1.00 109.72 299 LEU B CA 1
ATOM 2220 C C . LEU A 1 292 ? 125.077 141.536 132.971 1.00 109.97 299 LEU B C 1
ATOM 2221 O O . LEU A 1 292 ? 124.618 142.532 132.401 1.00 110.16 299 LEU B O 1
ATOM 2226 N N . THR A 1 293 ? 126.185 140.924 132.549 1.00 124.27 300 THR B N 1
ATOM 2227 C CA . THR A 1 293 ? 126.888 141.406 131.364 1.00 122.69 300 THR B CA 1
ATOM 2228 C C . THR A 1 293 ? 126.062 141.188 130.101 1.00 121.75 300 THR B C 1
ATOM 2229 O O . THR A 1 293 ? 126.045 142.044 129.209 1.00 122.18 300 THR B O 1
ATOM 2233 N N . LYS A 1 294 ? 125.365 140.053 130.010 1.00 135.81 301 LYS B N 1
ATOM 2234 C CA . LYS A 1 294 ? 124.622 139.736 128.794 1.00 134.32 301 LYS B CA 1
ATOM 2235 C C . LYS A 1 294 ? 123.421 140.657 128.617 1.00 135.69 301 LYS B C 1
ATOM 2236 O O . LYS A 1 294 ? 123.190 141.187 127.523 1.00 138.05 301 LYS B O 1
ATOM 2242 N N . PHE A 1 295 ? 122.640 140.861 129.681 1.00 141.35 302 PHE B N 1
ATOM 2243 C CA . PHE A 1 295 ? 121.409 141.634 129.546 1.00 142.59 302 PHE B CA 1
ATOM 2244 C C . PHE A 1 295 ? 121.695 143.110 129.292 1.00 145.44 302 PHE B C 1
ATOM 2245 O O . PHE A 1 295 ? 121.028 143.742 128.465 1.00 146.08 302 PHE B O 1
ATOM 2253 N N . THR A 1 296 ? 122.679 143.674 129.986 1.00 154.48 303 THR B N 1
ATOM 2254 C CA . THR A 1 296 ? 122.993 145.087 129.846 1.00 153.67 303 THR B CA 1
ATOM 2255 C C . THR A 1 296 ? 123.818 145.325 128.581 1.00 152.24 303 THR B C 1
ATOM 2256 O O . THR A 1 296 ? 124.200 144.394 127.867 1.00 154.17 303 THR B O 1
ATOM 2260 N N . LYS A 1 297 ? 124.095 146.598 128.298 1.00 138.98 304 LYS B N 1
ATOM 2261 C CA . LYS A 1 297 ? 124.907 146.966 127.146 1.00 140.08 304 LYS B CA 1
ATOM 2262 C C . LYS A 1 297 ? 126.171 147.687 127.594 1.00 140.37 304 LYS B C 1
ATOM 2263 O O . LYS A 1 297 ? 126.538 148.722 127.029 1.00 140.49 304 LYS B O 1
ATOM 2269 N N . LEU A 1 298 ? 126.842 147.146 128.609 1.00 120.83 305 LEU B N 1
ATOM 2270 C CA . LEU A 1 298 ? 128.051 147.735 129.182 1.00 118.80 305 LEU B CA 1
ATOM 2271 C C . LEU A 1 298 ? 129.273 147.588 128.292 1.00 120.07 305 LEU B C 1
ATOM 2272 O O . LEU A 1 298 ? 130.371 147.935 128.746 1.00 125.85 305 LEU B O 1
ATOM 2277 N N . CYS A 1 299 ? 129.143 147.098 127.058 1.00 144.13 306 CYS B N 1
ATOM 2278 C CA . CYS A 1 299 ? 130.302 146.913 126.194 1.00 149.24 306 CYS B CA 1
ATOM 2279 C C . CYS A 1 299 ? 130.912 148.228 125.726 1.00 152.45 306 CYS B C 1
ATOM 2280 O O . CYS A 1 299 ? 132.020 148.214 125.181 1.00 156.15 306 CYS B O 1
ATOM 2283 N N . GLU A 1 300 ? 130.226 149.353 125.920 1.00 147.45 307 GLU B N 1
ATOM 2284 C CA . GLU A 1 300 ? 130.729 150.647 125.483 1.00 149.12 307 GLU B CA 1
ATOM 2285 C C . GLU A 1 300 ? 131.554 151.364 126.543 1.00 150.12 307 GLU B C 1
ATOM 2286 O O . GLU A 1 300 ? 132.138 152.411 126.245 1.00 153.84 307 GLU B O 1
ATOM 2292 N N . PHE A 1 301 ? 131.620 150.834 127.764 1.00 123.15 308 PHE B N 1
ATOM 2293 C CA . PHE A 1 301 ? 132.371 151.448 128.858 1.00 118.00 308 PHE B CA 1
ATOM 2294 C C . PHE A 1 301 ? 133.255 150.385 129.492 1.00 120.09 308 PHE B C 1
ATOM 2295 O O . PHE A 1 301 ? 132.838 149.695 130.433 1.00 126.10 308 PHE B O 1
ATOM 2303 N N . PRO A 1 302 ? 134.485 150.218 128.995 1.00 115.34 309 PRO B N 1
ATOM 2304 C CA . PRO A 1 302 ? 135.357 149.163 129.542 1.00 121.05 309 PRO B CA 1
ATOM 2305 C C . PRO A 1 302 ? 135.636 149.309 131.027 1.00 120.02 309 PRO B C 1
ATOM 2306 O O . PRO A 1 302 ? 135.716 148.299 131.740 1.00 124.67 309 PRO B O 1
ATOM 2310 N N . MET A 1 303 ? 135.783 150.542 131.517 1.00 105.33 310 MET B N 1
ATOM 2311 C CA . MET A 1 303 ? 136.074 150.745 132.933 1.00 108.50 310 MET B CA 1
ATOM 2312 C C . MET A 1 303 ? 134.947 150.220 133.812 1.00 111.51 310 MET B C 1
ATOM 2313 O O . MET A 1 303 ? 135.197 149.542 134.816 1.00 117.75 310 MET B O 1
ATOM 2318 N N . LEU A 1 304 ? 133.699 150.518 133.446 1.00 115.91 311 LEU B N 1
ATOM 2319 C CA . LEU A 1 304 ? 132.567 150.111 134.270 1.00 119.21 311 LEU B CA 1
ATOM 2320 C C . LEU A 1 304 ? 132.456 148.593 134.346 1.00 123.12 311 LEU B C 1
ATOM 2321 O O . LEU A 1 304 ? 132.288 148.026 135.432 1.00 125.08 311 LEU B O 1
ATOM 2326 N N . GLU A 1 305 ? 132.559 147.915 133.201 1.00 119.78 312 GLU B N 1
ATOM 2327 C CA . GLU A 1 305 ? 132.421 146.463 133.202 1.00 117.90 312 GLU B CA 1
ATOM 2328 C C . GLU A 1 305 ? 133.610 145.791 133.880 1.00 119.41 312 GLU B C 1
ATOM 2329 O O . GLU A 1 305 ? 133.442 144.780 134.569 1.00 121.40 312 GLU B O 1
ATOM 2335 N N . THR A 1 306 ? 134.817 146.338 133.706 1.00 104.36 313 THR B N 1
ATOM 2336 C CA . THR A 1 306 ? 135.976 145.782 134.399 1.00 104.30 313 THR B CA 1
ATOM 2337 C C . THR A 1 306 ? 135.831 145.918 135.910 1.00 106.48 313 THR B C 1
ATOM 2338 O O . THR A 1 306 ? 136.111 144.971 136.661 1.00 112.77 313 THR B O 1
ATOM 2342 N N . GLY A 1 307 ? 135.393 147.090 136.375 1.00 100.49 314 GLY B N 1
ATOM 2343 C CA . GLY A 1 307 ? 135.163 147.269 137.797 1.00 101.76 314 GLY B CA 1
ATOM 2344 C C . GLY A 1 307 ? 134.079 146.353 138.326 1.00 107.30 314 GLY B C 1
ATOM 2345 O O . GLY A 1 307 ? 134.207 145.793 139.416 1.00 116.15 314 GLY B O 1
ATOM 2346 N N . LEU A 1 308 ? 132.999 146.184 137.560 1.00 89.41 315 LEU B N 1
ATOM 2347 C CA . LEU A 1 308 ? 131.940 145.267 137.967 1.00 90.64 315 LEU B CA 1
ATOM 2348 C C . LEU A 1 308 ? 132.460 143.840 138.072 1.00 90.46 315 LEU B C 1
ATOM 2349 O O . LEU A 1 308 ? 132.146 143.126 139.029 1.00 92.36 315 LEU B O 1
ATOM 2354 N N . PHE A 1 309 ? 133.265 143.413 137.097 1.00 87.46 316 PHE B N 1
ATOM 2355 C CA . PHE A 1 309 ? 133.847 142.074 137.119 1.00 91.10 316 PHE B CA 1
ATOM 2356 C C . PHE A 1 309 ? 134.699 141.866 138.367 1.00 90.87 316 PHE B C 1
ATOM 2357 O O . PHE A 1 309 ? 134.525 140.882 139.101 1.00 96.30 316 PHE B O 1
ATOM 2365 N N . PHE A 1 310 ? 135.623 142.795 138.625 1.00 87.35 317 PHE B N 1
ATOM 2366 C CA . PHE A 1 310 ? 136.515 142.651 139.772 1.00 86.65 317 PHE B CA 1
ATOM 2367 C C . PHE A 1 310 ? 135.736 142.675 141.082 1.00 86.86 317 PHE B C 1
ATOM 2368 O O . PHE A 1 310 ? 135.988 141.868 141.988 1.00 90.26 317 PHE B O 1
ATOM 2376 N N . LEU A 1 311 ? 134.776 143.598 141.199 1.00 91.81 318 LEU B N 1
ATOM 2377 C CA . LEU A 1 311 ? 134.001 143.712 142.427 1.00 94.62 318 LEU B CA 1
ATOM 2378 C C . LEU A 1 311 ? 133.146 142.476 142.657 1.00 101.07 318 LEU B C 1
ATOM 2379 O O . LEU A 1 311 ? 133.000 142.021 143.795 1.00 106.16 318 LEU B O 1
ATOM 2384 N N . LEU A 1 312 ? 132.575 141.911 141.591 1.00 93.62 319 LEU B N 1
ATOM 2385 C CA . LEU A 1 312 ? 131.770 140.706 141.743 1.00 91.57 319 LEU B CA 1
ATOM 2386 C C . LEU A 1 312 ? 132.628 139.517 142.151 1.00 99.93 319 LEU B C 1
ATOM 2387 O O . LEU A 1 312 ? 132.209 138.702 142.980 1.00 104.70 319 LEU B O 1
ATOM 2392 N N . SER A 1 313 ? 133.837 139.403 141.595 1.00 113.62 320 SER B N 1
ATOM 2393 C CA . SER A 1 313 ? 134.731 138.327 142.015 1.00 110.11 320 SER B CA 1
ATOM 2394 C C . SER A 1 313 ? 135.104 138.465 143.490 1.00 109.51 320 SER B C 1
ATOM 2395 O O . SER A 1 313 ? 135.065 137.490 144.256 1.00 110.42 320 SER B O 1
ATOM 2398 N N . TRP A 1 314 ? 135.459 139.683 143.907 1.00 117.47 321 TRP B N 1
ATOM 2399 C CA . TRP A 1 314 ? 135.831 139.900 145.302 1.00 114.13 321 TRP B CA 1
ATOM 2400 C C . TRP A 1 314 ? 134.648 139.651 146.229 1.00 116.13 321 TRP B C 1
ATOM 2401 O O . TRP A 1 314 ? 134.806 139.102 147.326 1.00 119.00 321 TRP B O 1
ATOM 2412 N N . SER A 1 315 ? 133.447 140.048 145.802 1.00 107.55 322 SER B N 1
ATOM 2413 C CA . SER A 1 315 ? 132.254 139.807 146.604 1.00 108.96 322 SER B CA 1
ATOM 2414 C C . SER A 1 315 ? 131.942 138.324 146.703 1.00 108.35 322 SER B C 1
ATOM 2415 O O . SER A 1 315 ? 131.483 137.857 147.748 1.00 112.05 322 SER B O 1
ATOM 2418 N N . ALA A 1 316 ? 132.176 137.569 145.628 1.00 103.70 323 ALA B N 1
ATOM 2419 C CA . ALA A 1 316 ? 132.026 136.120 145.695 1.00 103.06 323 ALA B CA 1
ATOM 2420 C C . ALA A 1 316 ? 132.971 135.530 146.731 1.00 105.59 323 ALA B C 1
ATOM 2421 O O . ALA A 1 316 ? 132.569 134.705 147.561 1.00 112.53 323 ALA B O 1
ATOM 2423 N N . PHE A 1 317 ? 134.236 135.957 146.702 1.00 103.04 324 PHE B N 1
ATOM 2424 C CA . PHE A 1 317 ? 135.194 135.472 147.693 1.00 102.71 324 PHE B CA 1
ATOM 2425 C C . PHE A 1 317 ? 134.748 135.815 149.111 1.00 97.62 324 PHE B C 1
ATOM 2426 O O . PHE A 1 317 ? 134.785 134.963 150.009 1.00 93.11 324 PHE B O 1
ATOM 2434 N N . LEU A 1 318 ? 134.313 137.058 149.326 1.00 109.00 325 LEU B N 1
ATOM 2435 C CA . LEU A 1 318 ? 133.952 137.497 150.670 1.00 107.60 325 LEU B CA 1
ATOM 2436 C C . LEU A 1 318 ? 132.695 136.794 151.168 1.00 111.30 325 LEU B C 1
ATOM 2437 O O . LEU A 1 318 ? 132.592 136.462 152.354 1.00 119.83 325 LEU B O 1
ATOM 2442 N N . SER A 1 319 ? 131.727 136.559 150.280 1.00 104.97 326 SER B N 1
ATOM 2443 C CA . SER A 1 319 ? 130.511 135.862 150.681 1.00 104.56 326 SER B CA 1
ATOM 2444 C C . SER A 1 319 ? 130.791 134.393 150.966 1.00 107.98 326 SER B C 1
ATOM 2445 O O . SER A 1 319 ? 130.183 133.805 151.867 1.00 113.20 326 SER B O 1
ATOM 2448 N N . ALA A 1 320 ? 131.704 133.782 150.207 1.00 118.48 327 ALA B N 1
ATOM 2449 C CA . ALA A 1 320 ? 132.102 132.412 150.509 1.00 120.37 327 ALA B CA 1
ATOM 2450 C C . ALA A 1 320 ? 132.802 132.332 151.858 1.00 122.83 327 ALA B C 1
ATOM 2451 O O . ALA A 1 320 ? 132.578 131.392 152.629 1.00 123.99 327 ALA B O 1
ATOM 2453 N N . GLU A 1 321 ? 133.657 133.312 152.160 1.00 132.14 328 GLU B N 1
ATOM 2454 C CA . GLU A 1 321 ? 134.361 133.305 153.438 1.00 128.81 328 GLU B CA 1
ATOM 2455 C C . GLU A 1 321 ? 133.416 133.565 154.606 1.00 123.36 328 GLU B C 1
ATOM 2456 O O . GLU A 1 321 ? 133.555 132.948 155.668 1.00 122.99 328 GLU B O 1
ATOM 2462 N N . ALA A 1 322 ? 132.448 134.467 154.430 1.00 110.49 329 ALA B N 1
ATOM 2463 C CA . ALA A 1 322 ? 131.581 134.850 155.540 1.00 109.68 329 ALA B CA 1
ATOM 2464 C C . ALA A 1 322 ? 130.565 133.762 155.861 1.00 110.36 329 ALA B C 1
ATOM 2465 O O . ALA A 1 322 ? 130.105 133.653 157.003 1.00 115.46 329 ALA B O 1
ATOM 2467 N N . ALA A 1 323 ? 130.198 132.950 154.869 1.00 110.35 330 ALA B N 1
ATOM 2468 C CA . ALA A 1 323 ? 129.226 131.888 155.097 1.00 111.66 330 ALA B CA 1
ATOM 2469 C C . ALA A 1 323 ? 129.783 130.745 155.933 1.00 119.62 330 ALA B C 1
ATOM 2470 O O . ALA A 1 323 ? 129.014 129.868 156.341 1.00 122.76 330 ALA B O 1
ATOM 2472 N N . GLY A 1 324 ? 131.087 130.732 156.199 1.00 135.26 331 GLY B N 1
ATOM 2473 C CA . GLY A 1 324 ? 131.716 129.660 156.940 1.00 135.07 331 GLY B CA 1
ATOM 2474 C C . GLY A 1 324 ? 132.399 128.614 156.089 1.00 136.03 331 GLY B C 1
ATOM 2475 O O . GLY A 1 324 ? 132.953 127.657 156.642 1.00 138.40 331 GLY B O 1
ATOM 2476 N N . LEU A 1 325 ? 132.378 128.764 154.769 1.00 120.61 332 LEU B N 1
ATOM 2477 C CA . LEU A 1 325 ? 132.999 127.810 153.866 1.00 117.23 332 LEU B CA 1
ATOM 2478 C C . LEU A 1 325 ? 134.429 128.252 153.557 1.00 121.05 332 LEU B C 1
ATOM 2479 O O . LEU A 1 325 ? 134.974 129.160 154.191 1.00 124.33 332 LEU B O 1
ATOM 2484 N N . THR A 1 326 ? 135.053 127.610 152.575 1.00 111.92 333 THR B N 1
ATOM 2485 C CA . THR A 1 326 ? 136.408 127.939 152.156 1.00 112.18 333 THR B CA 1
ATOM 2486 C C . THR A 1 326 ? 136.351 128.825 150.919 1.00 112.75 333 THR B C 1
ATOM 2487 O O . THR A 1 326 ? 135.702 128.476 149.928 1.00 117.94 333 THR B O 1
ATOM 2491 N N . GLY A 1 327 ? 137.032 129.972 150.982 1.00 98.79 334 GLY B N 1
ATOM 2492 C CA . GLY A 1 327 ? 136.992 130.918 149.882 1.00 95.89 334 GLY B CA 1
ATOM 2493 C C . GLY A 1 327 ? 137.907 130.591 148.724 1.00 101.61 334 GLY B C 1
ATOM 2494 O O . GLY A 1 327 ? 137.666 131.066 147.611 1.00 102.86 334 GLY B O 1
ATOM 2495 N N . ILE A 1 328 ? 138.946 129.787 148.953 1.00 107.50 335 ILE B N 1
ATOM 2496 C CA . ILE A 1 328 ? 139.912 129.499 147.895 1.00 107.29 335 ILE B CA 1
ATOM 2497 C C . ILE A 1 328 ? 139.271 128.660 146.795 1.00 107.64 335 ILE B C 1
ATOM 2498 O O . ILE A 1 328 ? 139.375 128.980 145.604 1.00 109.57 335 ILE B O 1
ATOM 2503 N N . VAL A 1 329 ? 138.598 127.574 147.177 1.00 100.84 336 VAL B N 1
ATOM 2504 C CA . VAL A 1 329 ? 137.976 126.699 146.189 1.00 108.20 336 VAL B CA 1
ATOM 2505 C C . VAL A 1 329 ? 136.818 127.409 145.497 1.00 112.50 336 VAL B C 1
ATOM 2506 O O . VAL A 1 329 ? 136.599 127.244 144.288 1.00 120.22 336 VAL B O 1
ATOM 2510 N N . ALA A 1 330 ? 136.067 128.221 146.245 1.00 94.75 337 ALA B N 1
ATOM 2511 C CA . ALA A 1 330 ? 134.995 129.001 145.637 1.00 94.93 337 ALA B CA 1
ATOM 2512 C C . ALA A 1 330 ? 135.547 129.991 144.621 1.00 95.99 337 ALA B C 1
ATOM 2513 O O . ALA A 1 330 ? 134.965 130.175 143.547 1.00 95.57 337 ALA B O 1
ATOM 2515 N N . VAL A 1 331 ? 136.672 130.633 144.942 1.00 95.18 338 VAL B N 1
ATOM 2516 C CA . VAL A 1 331 ? 137.307 131.553 144.001 1.00 95.58 338 VAL B CA 1
ATOM 2517 C C . VAL A 1 331 ? 137.755 130.806 142.753 1.00 97.63 338 VAL B C 1
ATOM 2518 O O . VAL A 1 331 ? 137.576 131.280 141.626 1.00 99.83 338 VAL B O 1
ATOM 2522 N N . LEU A 1 332 ? 138.344 129.623 142.938 1.00 90.97 339 LEU B N 1
ATOM 2523 C CA . LEU A 1 332 ? 138.788 128.823 141.799 1.00 89.82 339 LEU B CA 1
ATOM 2524 C C . LEU A 1 332 ? 137.623 128.489 140.875 1.00 93.61 339 LEU B C 1
ATOM 2525 O O . LEU A 1 332 ? 137.709 128.665 139.650 1.00 101.71 339 LEU B O 1
ATOM 2530 N N . PHE A 1 333 ? 136.521 128.003 141.448 1.00 94.79 340 PHE B N 1
ATOM 2531 C CA . PHE A 1 333 ? 135.384 127.600 140.626 1.00 99.49 340 PHE B CA 1
ATOM 2532 C C . PHE A 1 333 ? 134.714 128.804 139.976 1.00 108.80 340 PHE B C 1
ATOM 2533 O O . PHE A 1 333 ? 134.304 128.738 138.809 1.00 112.39 340 PHE B O 1
ATOM 2541 N N . CYS A 1 334 ? 134.605 129.917 140.704 1.00 110.15 341 CYS B N 1
ATOM 2542 C CA . CYS A 1 334 ? 134.066 131.134 140.110 1.00 107.66 341 CYS B CA 1
ATOM 2543 C C . CYS A 1 334 ? 134.926 131.596 138.945 1.00 106.25 341 CYS B C 1
ATOM 2544 O O . CYS A 1 334 ? 134.403 131.996 137.901 1.00 111.53 341 CYS B O 1
ATOM 2547 N N . GLY A 1 335 ? 136.249 131.527 139.095 1.00 100.97 342 GLY B N 1
ATOM 2548 C CA . GLY A 1 335 ? 137.129 131.944 138.019 1.00 104.03 342 GLY B CA 1
ATOM 2549 C C . GLY A 1 335 ? 137.016 131.063 136.791 1.00 108.67 342 GLY B C 1
ATOM 2550 O O . GLY A 1 335 ? 136.972 131.563 135.662 1.00 114.66 342 GLY B O 1
ATOM 2551 N N . VAL A 1 336 ? 136.965 129.742 136.985 1.00 99.76 343 VAL B N 1
ATOM 2552 C CA . VAL A 1 336 ? 136.868 128.860 135.824 1.00 97.75 343 VAL B CA 1
ATOM 2553 C C . VAL A 1 336 ? 135.519 129.034 135.131 1.00 101.25 343 VAL B C 1
ATOM 2554 O O . VAL A 1 336 ? 135.444 129.072 133.896 1.00 108.28 343 VAL B O 1
ATOM 2558 N N . THR A 1 337 ? 134.438 129.191 135.903 1.00 96.02 344 THR B N 1
ATOM 2559 C CA . THR A 1 337 ? 133.131 129.395 135.287 1.00 97.60 344 THR B CA 1
ATOM 2560 C C . THR A 1 337 ? 133.061 130.740 134.571 1.00 105.76 344 THR B C 1
ATOM 2561 O O . THR A 1 337 ? 132.436 130.853 133.508 1.00 107.17 344 THR B O 1
ATOM 2565 N N . GLN A 1 338 ? 133.699 131.769 135.133 1.00 116.15 345 GLN B N 1
ATOM 2566 C CA . GLN A 1 338 ? 133.733 133.069 134.476 1.00 107.86 345 GLN B CA 1
ATOM 2567 C C . GLN A 1 338 ? 134.496 132.993 133.163 1.00 105.27 345 GLN B C 1
ATOM 2568 O O . GLN A 1 338 ? 134.014 133.465 132.130 1.00 110.29 345 GLN B O 1
ATOM 2574 N N . ALA A 1 339 ? 135.679 132.375 133.180 1.00 96.82 346 ALA B N 1
ATOM 2575 C CA . ALA A 1 339 ? 136.435 132.201 131.945 1.00 104.50 346 ALA B CA 1
ATOM 2576 C C . ALA A 1 339 ? 135.664 131.369 130.930 1.00 99.90 346 ALA B C 1
ATOM 2577 O O . ALA A 1 339 ? 135.843 131.545 129.719 1.00 100.69 346 ALA B O 1
ATOM 2579 N N . HIS A 1 340 ? 134.806 130.461 131.399 1.00 110.93 347 HIS B N 1
ATOM 2580 C CA . HIS A 1 340 ? 134.007 129.663 130.474 1.00 115.43 347 HIS B CA 1
ATOM 2581 C C . HIS A 1 340 ? 132.896 130.487 129.832 1.00 114.83 347 HIS B C 1
ATOM 2582 O O . HIS A 1 340 ? 132.675 130.397 128.619 1.00 115.05 347 HIS B O 1
ATOM 2589 N N . TYR A 1 341 ? 132.187 131.296 130.622 1.00 117.14 348 TYR B N 1
ATOM 2590 C CA . TYR A 1 341 ? 130.956 131.932 130.156 1.00 115.15 348 TYR B CA 1
ATOM 2591 C C . TYR A 1 341 ? 131.127 133.412 129.823 1.00 118.77 348 TYR B C 1
ATOM 2592 O O . TYR A 1 341 ? 130.829 133.836 128.702 1.00 118.36 348 TYR B O 1
ATOM 2601 N N . THR A 1 342 ? 131.601 134.211 130.781 1.00 109.70 349 THR B N 1
ATOM 2602 C CA . THR A 1 342 ? 131.581 135.662 130.624 1.00 101.21 349 THR B CA 1
ATOM 2603 C C . THR A 1 342 ? 132.600 136.136 129.593 1.00 104.91 349 THR B C 1
ATOM 2604 O O . THR A 1 342 ? 132.376 137.154 128.926 1.00 110.71 349 THR B O 1
ATOM 2608 N N . TYR A 1 343 ? 133.703 135.401 129.428 1.00 106.44 350 TYR B N 1
ATOM 2609 C CA . TYR A 1 343 ? 134.769 135.839 128.531 1.00 103.82 350 TYR B CA 1
ATOM 2610 C C . TYR A 1 343 ? 134.276 136.023 127.101 1.00 106.09 350 TYR B C 1
ATOM 2611 O O . TYR A 1 343 ? 134.870 136.790 126.336 1.00 111.35 350 TYR B O 1
ATOM 2620 N N . ASN A 1 344 ? 133.199 135.340 126.723 1.00 108.49 351 ASN B N 1
ATOM 2621 C CA . ASN A 1 344 ? 132.640 135.477 125.384 1.00 107.35 351 ASN B CA 1
ATOM 2622 C C . ASN A 1 344 ? 131.682 136.654 125.256 1.00 108.32 351 ASN B C 1
ATOM 2623 O O . ASN A 1 344 ? 131.173 136.898 124.157 1.00 115.38 351 ASN B O 1
ATOM 2628 N N . ASN A 1 345 ? 131.424 137.387 126.341 1.00 111.09 352 ASN B N 1
ATOM 2629 C CA . ASN A 1 345 ? 130.503 138.514 126.310 1.00 117.44 352 ASN B CA 1
ATOM 2630 C C . ASN A 1 345 ? 131.179 139.867 126.473 1.00 122.06 352 ASN B C 1
ATOM 2631 O O . ASN A 1 345 ? 130.591 140.880 126.082 1.00 124.69 352 ASN B O 1
ATOM 2636 N N . LEU A 1 346 ? 132.383 139.911 127.034 1.00 118.69 353 LEU B N 1
ATOM 2637 C CA . LEU A 1 346 ? 133.058 141.178 127.262 1.00 115.33 353 LEU B CA 1
ATOM 2638 C C . LEU A 1 346 ? 133.556 141.772 125.947 1.00 120.91 353 LEU B C 1
ATOM 2639 O O . LEU A 1 346 ? 133.680 141.088 124.928 1.00 124.60 353 LEU B O 1
ATOM 2644 N N . SER A 1 347 ? 133.838 143.072 125.982 1.00 125.79 354 SER B N 1
ATOM 2645 C CA . SER A 1 347 ? 134.412 143.744 124.829 1.00 123.96 354 SER B CA 1
ATOM 2646 C C . SER A 1 347 ? 135.861 143.308 124.630 1.00 125.53 354 SER B C 1
ATOM 2647 O O . SER A 1 347 ? 136.514 142.796 125.542 1.00 129.72 354 SER B O 1
ATOM 2650 N N . LEU A 1 348 ? 136.366 143.533 123.415 1.00 130.11 355 LEU B N 1
ATOM 2651 C CA . LEU A 1 348 ? 137.714 143.088 123.073 1.00 133.45 355 LEU B CA 1
ATOM 2652 C C . LEU A 1 348 ? 138.773 143.749 123.948 1.00 130.91 355 LEU B C 1
ATOM 2653 O O . LEU A 1 348 ? 139.885 143.224 124.081 1.00 135.38 355 LEU B O 1
ATOM 2658 N N . ASP A 1 349 ? 138.446 144.888 124.558 1.00 132.62 356 ASP B N 1
ATOM 2659 C CA . ASP A 1 349 ? 139.414 145.615 125.371 1.00 140.19 356 ASP B CA 1
ATOM 2660 C C . ASP A 1 349 ? 139.362 145.128 126.820 1.00 142.99 356 ASP B C 1
ATOM 2661 O O . ASP A 1 349 ? 140.407 144.994 127.475 1.00 146.50 356 ASP B O 1
ATOM 2666 N N . SER A 1 350 ? 138.160 144.830 127.319 1.00 125.21 357 SER B N 1
ATOM 2667 C CA . SER A 1 350 ? 138.011 144.395 128.704 1.00 125.96 357 SER B CA 1
ATOM 2668 C C . SER A 1 350 ? 138.692 143.054 128.946 1.00 126.15 357 SER B C 1
ATOM 2669 O O . SER A 1 350 ? 139.225 142.811 130.035 1.00 128.03 357 SER B O 1
ATOM 2672 N N . LYS A 1 351 ? 138.670 142.163 127.951 1.00 118.24 358 LYS B N 1
ATOM 2673 C CA . LYS A 1 351 ? 139.363 140.885 128.092 1.00 124.34 358 LYS B CA 1
ATOM 2674 C C . LYS A 1 351 ? 140.848 141.100 128.348 1.00 127.44 358 LYS B C 1
ATOM 2675 O O . LYS A 1 351 ? 141.424 140.518 129.276 1.00 138.08 358 LYS B O 1
ATOM 2681 N N . MET A 1 352 ? 141.483 141.940 127.527 1.00 121.62 359 MET B N 1
ATOM 2682 C CA . MET A 1 352 ? 142.901 142.224 127.709 1.00 128.80 359 MET B CA 1
ATOM 2683 C C . MET A 1 352 ? 143.159 142.885 129.054 1.00 130.41 359 MET B C 1
ATOM 2684 O O . MET A 1 352 ? 144.120 142.533 129.750 1.00 136.66 359 MET B O 1
ATOM 2689 N N . ARG A 1 353 ? 142.310 143.843 129.440 1.00 109.94 360 ARG B N 1
ATOM 2690 C CA . ARG A 1 353 ? 142.487 144.498 130.734 1.00 112.91 360 ARG B CA 1
ATOM 2691 C C . ARG A 1 353 ? 142.466 143.486 131.870 1.00 115.20 360 ARG B C 1
ATOM 2692 O O . ARG A 1 353 ? 143.381 143.449 132.703 1.00 119.35 360 ARG B O 1
ATOM 2700 N N . THR A 1 354 ? 141.424 142.653 131.918 1.00 105.03 361 THR B N 1
ATOM 2701 C CA . THR A 1 354 ? 141.284 141.696 133.010 1.00 106.37 361 THR B CA 1
ATOM 2702 C C . THR A 1 354 ? 142.439 140.705 133.021 1.00 108.42 361 THR B C 1
ATOM 2703 O O . THR A 1 354 ? 143.028 140.433 134.075 1.00 115.28 361 THR B O 1
ATOM 2707 N N . LYS A 1 355 ? 142.787 140.162 131.851 1.00 100.20 362 LYS B N 1
ATOM 2708 C CA . LYS A 1 355 ? 143.855 139.172 131.787 1.00 100.62 362 LYS B CA 1
ATOM 2709 C C . LYS A 1 355 ? 145.178 139.760 132.260 1.00 106.28 362 LYS B C 1
ATOM 2710 O O . LYS A 1 355 ? 145.864 139.174 133.107 1.00 111.24 362 LYS B O 1
ATOM 2716 N N . GLN A 1 356 ? 145.547 140.932 131.732 1.00 103.34 363 GLN B N 1
ATOM 2717 C CA . GLN A 1 356 ? 146.824 141.532 132.099 1.00 105.10 363 GLN B CA 1
ATOM 2718 C C . GLN A 1 356 ? 146.859 141.902 133.576 1.00 110.96 363 GLN B C 1
ATOM 2719 O O . GLN A 1 356 ? 147.854 141.639 134.263 1.00 124.13 363 GLN B O 1
ATOM 2725 N N . LEU A 1 357 ? 145.779 142.499 134.087 1.00 95.70 364 LEU B N 1
ATOM 2726 C CA . LEU A 1 357 ? 145.756 142.902 135.489 1.00 98.69 364 LEU B CA 1
ATOM 2727 C C . LEU A 1 357 ? 145.875 141.694 136.408 1.00 102.59 364 LEU B C 1
ATOM 2728 O O . LEU A 1 357 ? 146.657 141.704 137.368 1.00 104.98 364 LEU B O 1
ATOM 2733 N N . PHE A 1 358 ? 145.119 140.631 136.121 1.00 103.80 365 PHE B N 1
ATOM 2734 C CA . PHE A 1 358 ? 145.148 139.467 136.996 1.00 101.59 365 PHE B CA 1
ATOM 2735 C C . PHE A 1 358 ? 146.486 138.744 136.916 1.00 104.16 365 PHE B C 1
ATOM 2736 O O . PHE A 1 358 ? 146.991 138.259 137.934 1.00 110.03 365 PHE B O 1
ATOM 2744 N N . GLU A 1 359 ? 147.089 138.675 135.726 1.00 108.01 366 GLU B N 1
ATOM 2745 C CA . GLU A 1 359 ? 148.385 138.015 135.623 1.00 109.36 366 GLU B CA 1
ATOM 2746 C C . GLU A 1 359 ? 149.472 138.823 136.326 1.00 108.48 366 GLU B C 1
ATOM 2747 O O . GLU A 1 359 ? 150.366 138.247 136.958 1.00 120.35 366 GLU B O 1
ATOM 2753 N N . PHE A 1 360 ? 149.392 140.156 136.266 1.00 92.71 367 PHE B N 1
ATOM 2754 C CA . PHE A 1 360 ? 150.347 140.977 137.003 1.00 95.50 367 PHE B CA 1
ATOM 2755 C C . PHE A 1 360 ? 150.178 140.801 138.507 1.00 103.00 367 PHE B C 1
ATOM 2756 O O . PHE A 1 360 ? 151.169 140.688 139.243 1.00 111.77 367 PHE B O 1
ATOM 2764 N N . MET A 1 361 ? 148.929 140.776 138.980 1.00 106.23 368 MET B N 1
ATOM 2765 C CA . MET A 1 361 ? 148.680 140.564 140.402 1.00 105.32 368 MET B CA 1
ATOM 2766 C C . MET A 1 361 ? 149.207 139.207 140.850 1.00 108.40 368 MET B C 1
ATOM 2767 O O . MET A 1 361 ? 149.820 139.088 141.916 1.00 107.11 368 MET B O 1
ATOM 2772 N N . ASN A 1 362 ? 148.981 138.169 140.039 1.00 116.10 369 ASN B N 1
ATOM 2773 C CA . ASN A 1 362 ? 149.476 136.840 140.380 1.00 115.62 369 ASN B CA 1
ATOM 2774 C C . ASN A 1 362 ? 150.997 136.811 140.433 1.00 116.27 369 ASN B C 1
ATOM 2775 O O . ASN A 1 362 ? 151.581 136.220 141.349 1.00 122.90 369 ASN B O 1
ATOM 2780 N N . PHE A 1 363 ? 151.656 137.433 139.452 1.00 96.79 370 PHE B N 1
ATOM 2781 C CA . PHE A 1 363 ? 153.114 137.469 139.445 1.00 96.18 370 PHE B CA 1
ATOM 2782 C C . PHE A 1 363 ? 153.649 138.153 140.696 1.00 91.25 370 PHE B C 1
ATOM 2783 O O . PHE A 1 363 ? 154.541 137.626 141.376 1.00 106.13 370 PHE B O 1
ATOM 2791 N N . LEU A 1 364 ? 153.103 139.327 141.023 1.00 81.74 371 LEU B N 1
ATOM 2792 C CA . LEU A 1 364 ? 153.573 140.060 142.195 1.00 95.36 371 LEU B CA 1
ATOM 2793 C C . LEU A 1 364 ? 153.328 139.264 143.472 1.00 101.47 371 LEU B C 1
ATOM 2794 O O . LEU A 1 364 ? 154.201 139.182 144.346 1.00 102.26 371 LEU B O 1
ATOM 2799 N N . ALA A 1 365 ? 152.141 138.661 143.594 1.00 106.45 372 ALA B N 1
ATOM 2800 C CA . ALA A 1 365 ? 151.810 137.916 144.802 1.00 104.00 372 ALA B CA 1
ATOM 2801 C C . ALA A 1 365 ? 152.719 136.708 144.976 1.00 101.11 372 ALA B C 1
ATOM 2802 O O . ALA A 1 365 ? 153.212 136.451 146.080 1.00 106.72 372 ALA B O 1
ATOM 2804 N N . GLU A 1 366 ? 152.963 135.958 143.898 1.00 112.23 373 GLU B N 1
ATOM 2805 C CA . GLU A 1 366 ? 153.810 134.776 144.014 1.00 115.29 373 GLU B CA 1
ATOM 2806 C C . GLU A 1 366 ? 155.258 135.162 144.297 1.00 113.75 373 GLU B C 1
ATOM 2807 O O . GLU A 1 366 ? 155.946 134.482 145.070 1.00 120.64 373 GLU B O 1
ATOM 2813 N N . ASN A 1 367 ? 155.732 136.268 143.711 1.00 101.66 374 ASN B N 1
ATOM 2814 C CA . ASN A 1 367 ? 157.089 136.713 144.001 1.00 98.85 374 ASN B CA 1
ATOM 2815 C C . ASN A 1 367 ? 157.232 137.122 145.461 1.00 106.91 374 ASN B C 1
ATOM 2816 O O . ASN A 1 367 ? 158.215 136.761 146.119 1.00 117.16 374 ASN B O 1
ATOM 2821 N N . VAL A 1 368 ? 156.252 137.859 145.990 1.00 108.61 375 VAL B N 1
ATOM 2822 C CA . VAL A 1 368 ? 156.296 138.258 147.395 1.00 106.07 375 VAL B CA 1
ATOM 2823 C C . VAL A 1 368 ? 156.237 137.029 148.296 1.00 107.58 375 VAL B C 1
ATOM 2824 O O . VAL A 1 368 ? 156.952 136.937 149.302 1.00 104.02 375 VAL B O 1
ATOM 2828 N N . ILE A 1 369 ? 155.387 136.063 147.939 1.00 117.69 376 ILE B N 1
ATOM 2829 C CA . ILE A 1 369 ? 155.247 134.849 148.739 1.00 110.82 376 ILE B CA 1
ATOM 2830 C C . ILE A 1 369 ? 156.571 134.102 148.809 1.00 107.73 376 ILE B C 1
ATOM 2831 O O . ILE A 1 369 ? 157.017 133.694 149.887 1.00 113.94 376 ILE B O 1
ATOM 2836 N N . PHE A 1 370 ? 157.226 133.919 147.661 1.00 112.22 377 PHE B N 1
ATOM 2837 C CA . PHE A 1 370 ? 158.475 133.164 147.658 1.00 109.26 377 PHE B CA 1
ATOM 2838 C C . PHE A 1 370 ? 159.596 133.939 148.341 1.00 104.79 377 PHE B C 1
ATOM 2839 O O . PHE A 1 370 ? 160.447 133.344 149.014 1.00 107.32 377 PHE B O 1
ATOM 2847 N N . CYS A 1 371 ? 159.609 135.267 148.194 1.00 108.10 378 CYS B N 1
ATOM 2848 C CA . CYS A 1 371 ? 160.615 136.070 148.881 1.00 112.08 378 CYS B CA 1
ATOM 2849 C C . CYS A 1 371 ? 160.460 135.969 150.393 1.00 116.84 378 CYS B C 1
ATOM 2850 O O . CYS A 1 371 ? 161.455 135.872 151.120 1.00 114.16 378 CYS B O 1
ATOM 2853 N N . TYR A 1 372 ? 159.220 135.992 150.886 1.00 126.06 379 TYR B N 1
ATOM 2854 C CA . TYR A 1 372 ? 159.002 135.830 152.319 1.00 119.98 379 TYR B CA 1
ATOM 2855 C C . TYR A 1 372 ? 159.331 134.412 152.768 1.00 111.35 379 TYR B C 1
ATOM 2856 O O . TYR A 1 372 ? 159.825 134.206 153.882 1.00 109.26 379 TYR B O 1
ATOM 2865 N N . MET A 1 373 ? 159.056 133.423 151.914 1.00 120.78 380 MET B N 1
ATOM 2866 C CA . MET A 1 373 ? 159.385 132.042 152.246 1.00 122.13 380 MET B CA 1
ATOM 2867 C C . MET A 1 373 ? 160.888 131.845 152.376 1.00 122.18 380 MET B C 1
ATOM 2868 O O . MET A 1 373 ? 161.342 131.035 153.193 1.00 123.11 380 MET B O 1
ATOM 2873 N N . GLY A 1 374 ? 161.676 132.585 151.595 1.00 113.91 381 GLY B N 1
ATOM 2874 C CA . GLY A 1 374 ? 163.123 132.500 151.698 1.00 111.45 381 GLY B CA 1
ATOM 2875 C C . GLY A 1 374 ? 163.684 132.939 153.037 1.00 110.59 381 GLY B C 1
ATOM 2876 O O . GLY A 1 374 ? 164.847 132.639 153.328 1.00 111.70 381 GLY B O 1
ATOM 2877 N N . LEU A 1 375 ? 162.895 133.635 153.853 1.00 104.27 382 LEU B N 1
ATOM 2878 C CA . LEU A 1 375 ? 163.340 134.087 155.170 1.00 104.12 382 LEU B CA 1
ATOM 2879 C C . LEU A 1 375 ? 163.129 132.958 156.170 1.00 104.48 382 LEU B C 1
ATOM 2880 O O . LEU A 1 375 ? 162.011 132.719 156.632 1.00 95.91 382 LEU B O 1
ATOM 2885 N N . ALA A 1 376 ? 164.211 132.258 156.511 1.00 116.48 383 ALA B N 1
ATOM 2886 C CA . ALA A 1 376 ? 164.157 131.152 157.454 1.00 110.90 383 ALA B CA 1
ATOM 2887 C C . ALA A 1 376 ? 164.761 131.480 158.811 1.00 114.41 383 ALA B C 1
ATOM 2888 O O . ALA A 1 376 ? 164.538 130.727 159.765 1.00 117.43 383 ALA B O 1
ATOM 2890 N N . LEU A 1 377 ? 165.514 132.573 158.925 1.00 124.25 384 LEU B N 1
ATOM 2891 C CA . LEU A 1 377 ? 166.140 132.956 160.183 1.00 122.86 384 LEU B CA 1
ATOM 2892 C C . LEU A 1 377 ? 165.284 133.899 161.016 1.00 121.92 384 LEU B C 1
ATOM 2893 O O . LEU A 1 377 ? 165.667 134.218 162.147 1.00 124.29 384 LEU B O 1
ATOM 2898 N N . PHE A 1 378 ? 164.144 134.352 160.493 1.00 137.48 385 PHE B N 1
ATOM 2899 C CA . PHE A 1 378 ? 163.296 135.278 161.231 1.00 138.54 385 PHE B CA 1
ATOM 2900 C C . PHE A 1 378 ? 162.468 134.595 162.313 1.00 139.71 385 PHE B C 1
ATOM 2901 O O . PHE A 1 378 ? 162.045 135.265 163.261 1.00 143.18 385 PHE B O 1
ATOM 2909 N N . THR A 1 379 ? 162.227 133.291 162.199 1.00 140.07 386 THR B N 1
ATOM 2910 C CA . THR A 1 379 ? 161.470 132.567 163.212 1.00 143.63 386 THR B CA 1
ATOM 2911 C C . THR A 1 379 ? 162.403 132.165 164.348 1.00 146.50 386 THR B C 1
ATOM 2912 O O . THR A 1 379 ? 163.326 131.367 164.149 1.00 147.62 386 THR B O 1
ATOM 2916 N N . PHE A 1 380 ? 162.165 132.719 165.537 1.00 179.08 387 PHE B N 1
ATOM 2917 C CA . PHE A 1 380 ? 163.037 132.438 166.672 1.00 181.83 387 PHE B CA 1
ATOM 2918 C C . PHE A 1 380 ? 162.770 131.058 167.261 1.00 183.05 387 PHE B C 1
ATOM 2919 O O . PHE A 1 380 ? 163.702 130.386 167.716 1.00 184.73 387 PHE B O 1
ATOM 2927 N N . GLN A 1 381 ? 161.515 130.621 167.261 1.00 159.03 388 GLN B N 1
ATOM 2928 C CA . GLN A 1 381 ? 161.144 129.328 167.837 1.00 155.26 388 GLN B CA 1
ATOM 2929 C C . GLN A 1 381 ? 161.222 128.207 166.805 1.00 155.18 388 GLN B C 1
ATOM 2930 O O . GLN A 1 381 ? 160.279 127.441 166.612 1.00 154.78 388 GLN B O 1
ATOM 2936 N N . ASN A 1 382 ? 162.363 128.104 166.131 1.00 131.89 389 ASN B N 1
ATOM 2937 C CA . ASN A 1 382 ? 162.575 127.039 165.164 1.00 125.23 389 ASN B CA 1
ATOM 2938 C C . ASN A 1 382 ? 163.076 125.780 165.860 1.00 127.36 389 ASN B C 1
ATOM 2939 O O . ASN A 1 382 ? 163.754 125.840 166.890 1.00 130.73 389 ASN B O 1
ATOM 2944 N N . HIS A 1 383 ? 162.731 124.631 165.287 1.00 140.38 390 HIS B N 1
ATOM 2945 C CA . HIS A 1 383 ? 163.067 123.327 165.850 1.00 140.49 390 HIS B CA 1
ATOM 2946 C C . HIS A 1 383 ? 163.767 122.462 164.811 1.00 141.82 390 HIS B C 1
ATOM 2947 O O . HIS A 1 383 ? 163.431 121.294 164.604 1.00 136.93 390 HIS B O 1
ATOM 2954 N N . ILE A 1 384 ? 164.765 123.034 164.139 1.00 148.30 391 ILE B N 1
ATOM 2955 C CA . ILE A 1 384 ? 165.512 122.306 163.120 1.00 144.34 391 ILE B CA 1
ATOM 2956 C C . ILE A 1 384 ? 166.492 121.365 163.805 1.00 144.76 391 ILE B C 1
ATOM 2957 O O . ILE A 1 384 ? 167.646 121.728 164.063 1.00 147.68 391 ILE B O 1
ATOM 2962 N N . PHE A 1 385 ? 166.036 120.153 164.101 1.00 163.72 392 PHE B N 1
ATOM 2963 C CA . PHE A 1 385 ? 166.858 119.133 164.739 1.00 168.26 392 PHE B CA 1
ATOM 2964 C C . PHE A 1 385 ? 166.184 117.786 164.517 1.00 166.75 392 PHE B C 1
ATOM 2965 O O . PHE A 1 385 ? 165.179 117.685 163.807 1.00 162.99 392 PHE B O 1
ATOM 2973 N N . ASN A 1 386 ? 166.747 116.745 165.134 1.00 165.54 393 ASN B N 1
ATOM 2974 C CA . ASN A 1 386 ? 166.241 115.377 165.015 1.00 163.43 393 ASN B CA 1
ATOM 2975 C C . ASN A 1 386 ? 166.193 114.950 163.544 1.00 162.13 393 ASN B C 1
ATOM 2976 O O . ASN A 1 386 ? 165.132 114.796 162.934 1.00 158.24 393 ASN B O 1
ATOM 2981 N N . ALA A 1 387 ? 167.396 114.773 162.990 1.00 162.32 394 ALA B N 1
ATOM 2982 C CA . ALA A 1 387 ? 167.545 114.477 161.569 1.00 161.75 394 ALA B CA 1
ATOM 2983 C C . ALA A 1 387 ? 166.823 113.202 161.154 1.00 163.49 394 ALA B C 1
ATOM 2984 O O . ALA A 1 387 ? 166.548 113.022 159.962 1.00 168.03 394 ALA B O 1
ATOM 2986 N N . LEU A 1 388 ? 166.518 112.310 162.100 1.00 160.51 395 LEU B N 1
ATOM 2987 C CA . LEU A 1 388 ? 165.744 111.121 161.760 1.00 161.99 395 LEU B CA 1
ATOM 2988 C C . LEU A 1 388 ? 164.351 111.498 161.266 1.00 161.98 395 LEU B C 1
ATOM 2989 O O . LEU A 1 388 ? 163.821 110.869 160.344 1.00 162.35 395 LEU B O 1
ATOM 2994 N N . PHE A 1 389 ? 163.753 112.538 161.853 1.00 134.42 396 PHE B N 1
ATOM 2995 C CA . PHE A 1 389 ? 162.456 113.017 161.382 1.00 130.64 396 PHE B CA 1
ATOM 2996 C C . PHE A 1 389 ? 162.552 113.545 159.956 1.00 135.54 396 PHE B C 1
ATOM 2997 O O . PHE A 1 389 ? 161.675 113.278 159.122 1.00 134.57 396 PHE B O 1
ATOM 3005 N N . ILE A 1 390 ? 163.615 114.295 159.657 1.00 148.89 397 ILE B N 1
ATOM 3006 C CA . ILE A 1 390 ? 163.800 114.831 158.313 1.00 147.64 397 ILE B CA 1
ATOM 3007 C C . ILE A 1 390 ? 163.997 113.703 157.310 1.00 148.37 397 ILE B C 1
ATOM 3008 O O . ILE A 1 390 ? 163.442 113.732 156.206 1.00 146.98 397 ILE B O 1
ATOM 3013 N N . LEU A 1 391 ? 164.793 112.694 157.674 1.00 155.84 398 LEU B N 1
ATOM 3014 C CA . LEU A 1 391 ? 164.995 111.553 156.786 1.00 153.73 398 LEU B CA 1
ATOM 3015 C C . LEU A 1 391 ? 163.693 110.793 156.562 1.00 154.97 398 LEU B C 1
ATOM 3016 O O . LEU A 1 391 ? 163.403 110.355 155.440 1.00 160.42 398 LEU B O 1
ATOM 3021 N N . GLY A 1 392 ? 162.900 110.622 157.621 1.00 152.48 399 GLY B N 1
ATOM 3022 C CA . GLY A 1 392 ? 161.614 109.964 157.471 1.00 156.23 399 GLY B CA 1
ATOM 3023 C C . GLY A 1 392 ? 160.688 110.711 156.533 1.00 157.31 399 GLY B C 1
ATOM 3024 O O . GLY A 1 392 ? 160.049 110.108 155.670 1.00 160.05 399 GLY B O 1
ATOM 3025 N N . ALA A 1 393 ? 160.613 112.037 156.681 1.00 151.85 400 ALA B N 1
ATOM 3026 C CA . ALA A 1 393 ? 159.784 112.830 155.777 1.00 151.02 400 ALA B CA 1
ATOM 3027 C C . ALA A 1 393 ? 160.308 112.767 154.346 1.00 151.67 400 ALA B C 1
ATOM 3028 O O . ALA A 1 393 ? 159.524 112.709 153.388 1.00 151.66 400 ALA B O 1
ATOM 3030 N N . PHE A 1 394 ? 161.634 112.780 154.183 1.00 155.43 401 PHE B N 1
ATOM 3031 C CA . PHE A 1 394 ? 162.233 112.728 152.854 1.00 154.30 401 PHE B CA 1
ATOM 3032 C C . PHE A 1 394 ? 161.875 111.421 152.157 1.00 153.03 401 PHE B C 1
ATOM 3033 O O . PHE A 1 394 ? 161.509 111.415 150.976 1.00 154.12 401 PHE B O 1
ATOM 3041 N N . LEU A 1 395 ? 161.967 110.301 152.875 1.00 137.89 402 LEU B N 1
ATOM 3042 C CA . LEU A 1 395 ? 161.574 109.024 152.287 1.00 138.94 402 LEU B CA 1
ATOM 3043 C C . LEU A 1 395 ? 160.070 108.965 152.049 1.00 141.56 402 LEU B C 1
ATOM 3044 O O . LEU A 1 395 ? 159.614 108.407 151.041 1.00 146.58 402 LEU B O 1
ATOM 3049 N N . ALA A 1 396 ? 159.286 109.539 152.967 1.00 132.10 403 ALA B N 1
ATOM 3050 C CA . ALA A 1 396 ? 157.835 109.442 152.883 1.00 131.72 403 ALA B CA 1
ATOM 3051 C C . ALA A 1 396 ? 157.292 110.184 151.672 1.00 134.25 403 ALA B C 1
ATOM 3052 O O . ALA A 1 396 ? 156.410 109.673 150.974 1.00 143.57 403 ALA B O 1
ATOM 3054 N N . ILE A 1 397 ? 157.798 111.389 151.404 1.00 131.07 404 ILE B N 1
ATOM 3055 C CA . ILE A 1 397 ? 157.292 112.145 150.260 1.00 133.41 404 ILE B CA 1
ATOM 3056 C C . ILE A 1 397 ? 157.612 111.416 148.960 1.00 134.61 404 ILE B C 1
ATOM 3057 O O . ILE A 1 397 ? 156.772 111.334 148.053 1.00 136.84 404 ILE B O 1
ATOM 3062 N N . PHE A 1 398 ? 158.816 110.847 148.860 1.00 128.67 405 PHE B N 1
ATOM 3063 C CA . PHE A 1 398 ? 159.202 110.131 147.650 1.00 125.78 405 PHE B CA 1
ATOM 3064 C C . PHE A 1 398 ? 158.340 108.893 147.441 1.00 127.50 405 PHE B C 1
ATOM 3065 O O . PHE A 1 398 ? 157.839 108.651 146.337 1.00 128.66 405 PHE B O 1
ATOM 3073 N N . VAL A 1 399 ? 158.148 108.094 148.495 1.00 123.06 406 VAL B N 1
ATOM 3074 C CA . VAL A 1 399 ? 157.365 106.874 148.327 1.00 122.38 406 VAL B CA 1
ATOM 3075 C C . VAL A 1 399 ? 155.895 107.201 148.079 1.00 125.78 406 VAL B C 1
ATOM 3076 O O . VAL A 1 399 ? 155.213 106.489 147.330 1.00 130.81 406 VAL B O 1
ATOM 3080 N N . ALA A 1 400 ? 155.384 108.283 148.675 1.00 120.90 407 ALA B N 1
ATOM 3081 C CA . ALA A 1 400 ? 154.007 108.684 148.415 1.00 117.34 407 ALA B CA 1
ATOM 3082 C C . ALA A 1 400 ? 153.830 109.130 146.972 1.00 119.20 407 ALA B C 1
ATOM 3083 O O . ALA A 1 400 ? 152.848 108.760 146.321 1.00 124.47 407 ALA B O 1
ATOM 3085 N N . ARG A 1 401 ? 154.774 109.916 146.449 1.00 129.44 408 ARG B N 1
ATOM 3086 C CA . ARG A 1 401 ? 154.699 110.303 145.046 1.00 130.35 408 ARG B CA 1
ATOM 3087 C C . ARG A 1 401 ? 154.826 109.094 144.130 1.00 133.70 408 ARG B C 1
ATOM 3088 O O . ARG A 1 401 ? 154.197 109.052 143.066 1.00 135.56 408 ARG B O 1
ATOM 3096 N N . ALA A 1 402 ? 155.631 108.103 144.523 1.00 133.35 409 ALA B N 1
ATOM 3097 C CA . ALA A 1 402 ? 155.764 106.892 143.720 1.00 129.68 409 ALA B CA 1
ATOM 3098 C C . ALA A 1 402 ? 154.454 106.115 143.674 1.00 131.71 409 ALA B C 1
ATOM 3099 O O . ALA A 1 402 ? 154.008 105.692 142.601 1.00 131.38 409 ALA B O 1
ATOM 3101 N N . CYS A 1 403 ? 153.821 105.918 144.831 1.00 132.57 410 CYS B N 1
ATOM 3102 C CA . CYS A 1 403 ? 152.564 105.181 144.883 1.00 128.53 410 CYS B CA 1
ATOM 3103 C C . CYS A 1 403 ? 151.380 105.993 144.375 1.00 123.93 410 CYS B C 1
ATOM 3104 O O . CYS A 1 403 ? 150.308 105.420 144.154 1.00 120.44 410 CYS B O 1
ATOM 3107 N N . ASN A 1 404 ? 151.543 107.305 144.195 1.00 127.75 411 ASN B N 1
ATOM 3108 C CA . ASN A 1 404 ? 150.440 108.130 143.713 1.00 127.91 411 ASN B CA 1
ATOM 3109 C C . ASN A 1 404 ? 150.187 107.921 142.225 1.00 128.40 411 ASN B C 1
ATOM 3110 O O . ASN A 1 404 ? 149.032 107.827 141.794 1.00 129.02 411 ASN B O 1
ATOM 3115 N N . ILE A 1 405 ? 151.248 107.845 141.425 1.00 127.84 412 ILE B N 1
ATOM 3116 C CA . ILE A 1 405 ? 151.116 107.913 139.974 1.00 123.92 412 ILE B CA 1
ATOM 3117 C C . ILE A 1 405 ? 150.890 106.533 139.370 1.00 127.27 412 ILE B C 1
ATOM 3118 O O . ILE A 1 405 ? 149.858 106.286 138.738 1.00 126.31 412 ILE B O 1
ATOM 3123 N N . TYR A 1 406 ? 151.851 105.629 139.566 1.00 124.10 413 TYR B N 1
ATOM 3124 C CA . TYR A 1 406 ? 151.868 104.375 138.812 1.00 119.69 413 TYR B CA 1
ATOM 3125 C C . TYR A 1 406 ? 150.610 103.532 138.992 1.00 120.33 413 TYR B C 1
ATOM 3126 O O . TYR A 1 406 ? 150.059 103.071 137.977 1.00 126.23 413 TYR B O 1
ATOM 3135 N N . PRO A 1 407 ? 150.107 103.278 140.208 1.00 117.35 414 PRO B N 1
ATOM 3136 C CA . PRO A 1 407 ? 148.865 102.487 140.307 1.00 123.88 414 PRO B CA 1
ATOM 3137 C C . PRO A 1 407 ? 147.676 103.159 139.641 1.00 123.21 414 PRO B C 1
ATOM 3138 O O . PRO A 1 407 ? 146.939 102.511 138.884 1.00 128.44 414 PRO B O 1
ATOM 3142 N N . LEU A 1 408 ? 147.473 104.452 139.898 1.00 116.46 415 LEU B N 1
ATOM 3143 C CA . LEU A 1 408 ? 146.366 105.162 139.268 1.00 119.58 415 LEU B CA 1
ATOM 3144 C C . LEU A 1 408 ? 146.572 105.279 137.764 1.00 124.94 415 LEU B C 1
ATOM 3145 O O . LEU A 1 408 ? 145.606 105.215 136.994 1.00 123.72 415 LEU B O 1
ATOM 3150 N N . SER A 1 409 ? 147.822 105.445 137.325 1.00 137.09 416 SER B N 1
ATOM 3151 C CA . SER A 1 409 ? 148.097 105.486 135.893 1.00 136.48 416 SER B CA 1
ATOM 3152 C C . SER A 1 409 ? 147.726 104.168 135.226 1.00 133.03 416 SER B C 1
ATOM 3153 O O . SER A 1 409 ? 147.119 104.159 134.151 1.00 132.05 416 SER B O 1
ATOM 3156 N N . PHE A 1 410 ? 148.073 103.043 135.856 1.00 136.53 417 PHE B N 1
ATOM 3157 C CA . PHE A 1 410 ? 147.703 101.744 135.303 1.00 139.14 417 PHE B CA 1
ATOM 3158 C C . PHE A 1 410 ? 146.191 101.552 135.304 1.00 141.12 417 PHE B C 1
ATOM 3159 O O . PHE A 1 410 ? 145.623 101.034 134.332 1.00 140.10 417 PHE B O 1
ATOM 3167 N N . LEU A 1 411 ? 145.523 101.965 136.384 1.00 137.91 418 LEU B N 1
ATOM 3168 C CA . LEU A 1 411 ? 144.070 101.836 136.448 1.00 130.94 418 LEU B CA 1
ATOM 3169 C C . LEU A 1 411 ? 143.396 102.646 135.348 1.00 131.55 418 LEU B C 1
ATOM 3170 O O . LEU A 1 411 ? 142.425 102.189 134.735 1.00 135.11 418 LEU B O 1
ATOM 3175 N N . LEU A 1 412 ? 143.896 103.856 135.087 1.00 131.70 419 LEU B N 1
ATOM 3176 C CA . LEU A 1 412 ? 143.345 104.663 134.004 1.00 133.75 419 LEU B CA 1
ATOM 3177 C C . LEU A 1 412 ? 143.672 104.059 132.644 1.00 133.98 419 LEU B C 1
ATOM 3178 O O . LEU A 1 412 ? 142.849 104.108 131.723 1.00 134.22 419 LEU B O 1
ATOM 3183 N N . ASN A 1 413 ? 144.869 103.486 132.500 1.00 132.11 420 ASN B N 1
ATOM 3184 C CA . ASN A 1 413 ? 145.255 102.854 131.245 1.00 130.95 420 ASN B CA 1
ATOM 3185 C C . ASN A 1 413 ? 144.437 101.606 130.952 1.00 131.96 420 ASN B C 1
ATOM 3186 O O . ASN A 1 413 ? 144.339 101.207 129.787 1.00 129.84 420 ASN B O 1
ATOM 3191 N N . LEU A 1 414 ? 143.867 100.974 131.980 1.00 140.66 421 LEU B N 1
ATOM 3192 C CA . LEU A 1 414 ? 142.953 99.860 131.747 1.00 140.16 421 LEU B CA 1
ATOM 3193 C C . LEU A 1 414 ? 141.795 100.290 130.854 1.00 137.72 421 LEU B C 1
ATOM 3194 O O . LEU A 1 414 ? 141.609 99.762 129.752 1.00 139.14 421 LEU B O 1
ATOM 3199 N N . GLY A 1 415 ? 141.005 101.255 131.317 1.00 140.05 422 GLY B N 1
ATOM 3200 C CA . GLY A 1 415 ? 139.966 101.845 130.496 1.00 140.68 422 GLY B CA 1
ATOM 3201 C C . GLY A 1 415 ? 140.431 103.118 129.819 1.00 142.88 422 GLY B C 1
ATOM 3202 O O . GLY A 1 415 ? 139.771 104.157 129.912 1.00 144.50 422 GLY B O 1
ATOM 3203 N N . ARG A 1 416 ? 141.572 103.046 129.138 1.00 147.75 423 ARG B N 1
ATOM 3204 C CA . ARG A 1 416 ? 142.170 104.230 128.539 1.00 150.45 423 ARG B CA 1
ATOM 3205 C C . ARG A 1 416 ? 141.326 104.744 127.377 1.00 148.03 423 ARG B C 1
ATOM 3206 O O . ARG A 1 416 ? 140.670 103.979 126.665 1.00 147.19 423 ARG B O 1
ATOM 3214 N N . LYS A 1 417 ? 141.353 106.063 127.190 1.00 152.72 424 LYS B N 1
ATOM 3215 C CA . LYS A 1 417 ? 140.613 106.702 126.109 1.00 156.68 424 LYS B CA 1
ATOM 3216 C C . LYS A 1 417 ? 141.424 106.695 124.819 1.00 155.37 424 LYS B C 1
ATOM 3217 O O . LYS A 1 417 ? 141.602 107.741 124.187 1.00 156.17 424 LYS B O 1
ATOM 3223 N N . HIS A 1 418 ? 141.923 105.520 124.431 1.00 178.24 425 HIS B N 1
ATOM 3224 C CA . HIS A 1 418 ? 142.679 105.320 123.195 1.00 180.39 425 HIS B CA 1
ATOM 3225 C C . HIS A 1 418 ? 143.935 106.184 123.125 1.00 181.46 425 HIS B C 1
ATOM 3226 O O . HIS A 1 418 ? 144.498 106.376 122.042 1.00 182.63 425 HIS B O 1
ATOM 3233 N N . LYS A 1 419 ? 144.393 106.715 124.260 1.00 150.42 426 LYS B N 1
ATOM 3234 C CA . LYS A 1 419 ? 145.597 107.551 124.317 1.00 148.82 426 LYS B CA 1
ATOM 3235 C C . LYS A 1 419 ? 146.388 107.123 125.552 1.00 149.49 426 LYS B C 1
ATOM 3236 O O . LYS A 1 419 ? 146.171 107.642 126.650 1.00 154.46 426 LYS B O 1
ATOM 3242 N N . ILE A 1 420 ? 147.308 106.183 125.362 1.00 132.38 427 ILE B N 1
ATOM 3243 C CA . ILE A 1 420 ? 148.099 105.633 126.461 1.00 134.14 427 ILE B CA 1
ATOM 3244 C C . ILE A 1 420 ? 149.213 106.608 126.821 1.00 136.73 427 ILE B C 1
ATOM 3245 O O . ILE A 1 420 ? 150.095 106.875 125.992 1.00 134.97 427 ILE B O 1
ATOM 3250 N N . PRO A 1 421 ? 149.219 107.163 128.035 1.00 127.41 428 PRO B N 1
ATOM 3251 C CA . PRO A 1 421 ? 150.295 108.086 128.448 1.00 127.18 428 PRO B CA 1
ATOM 3252 C C . PRO A 1 421 ? 151.446 107.367 129.147 1.00 126.20 428 PRO B C 1
ATOM 3253 O O . PRO A 1 421 ? 151.639 107.453 130.367 1.00 130.03 428 PRO B O 1
ATOM 3257 N N . TRP A 1 422 ? 152.237 106.636 128.370 1.00 117.96 429 TRP B N 1
ATOM 3258 C CA . TRP A 1 422 ? 153.397 105.930 128.895 1.00 117.34 429 TRP B CA 1
ATOM 3259 C C . TRP A 1 422 ? 154.664 106.719 128.594 1.00 120.23 429 TRP B C 1
ATOM 3260 O O . TRP A 1 422 ? 154.794 107.307 127.518 1.00 123.88 429 TRP B O 1
ATOM 3271 N N . ASN A 1 423 ? 155.595 106.697 129.552 1.00 115.06 430 ASN B N 1
ATOM 3272 C CA . ASN A 1 423 ? 156.858 107.431 129.674 1.00 118.69 430 ASN B CA 1
ATOM 3273 C C . ASN A 1 423 ? 156.645 108.841 130.216 1.00 120.00 430 ASN B C 1
ATOM 3274 O O . ASN A 1 423 ? 157.623 109.530 130.499 1.00 114.86 430 ASN B O 1
ATOM 3279 N N . PHE A 1 424 ? 155.397 109.286 130.373 1.00 122.72 431 PHE B N 1
ATOM 3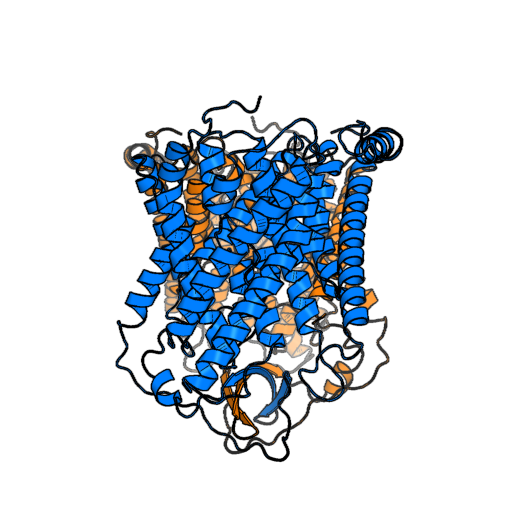280 C CA . PHE A 1 424 ? 155.123 110.579 130.983 1.00 115.19 431 PHE B CA 1
ATOM 3281 C C . PHE A 1 424 ? 155.016 110.495 132.498 1.00 119.45 431 PHE B C 1
ATOM 3282 O O . PHE A 1 424 ? 155.085 111.529 133.169 1.00 121.05 431 PHE B O 1
ATOM 3290 N N . GLN A 1 425 ? 154.846 109.289 133.046 1.00 122.64 432 GLN B N 1
ATOM 3291 C CA . GLN A 1 425 ? 154.731 109.142 134.492 1.00 121.05 432 GLN B CA 1
ATOM 3292 C C . GLN A 1 425 ? 156.028 109.508 135.200 1.00 125.97 432 GLN B C 1
ATOM 3293 O O . GLN A 1 425 ? 155.997 109.971 136.345 1.00 134.15 432 GLN B O 1
ATOM 3299 N N . HIS A 1 426 ? 157.171 109.313 134.540 1.00 129.36 433 HIS B N 1
ATOM 3300 C CA . HIS A 1 426 ? 158.441 109.697 135.145 1.00 135.54 433 HIS B CA 1
ATOM 3301 C C . HIS A 1 426 ? 158.560 111.209 135.289 1.00 136.99 433 HIS B C 1
ATOM 3302 O O . HIS A 1 426 ? 159.132 111.693 136.273 1.00 140.44 433 HIS B O 1
ATOM 3309 N N . MET A 1 427 ? 158.030 111.967 134.326 1.00 132.68 434 MET B N 1
ATOM 3310 C CA . MET A 1 427 ? 158.025 113.420 134.455 1.00 131.67 434 MET B CA 1
ATOM 3311 C C . MET A 1 427 ? 157.163 113.866 135.629 1.00 136.30 434 MET B C 1
ATOM 3312 O O . MET A 1 427 ? 157.539 114.781 136.370 1.00 139.83 434 MET B O 1
ATOM 3317 N N . MET A 1 428 ? 156.002 113.232 135.814 1.00 128.99 435 MET B N 1
ATOM 3318 C CA . MET A 1 428 ? 155.180 113.529 136.981 1.00 128.24 435 MET B CA 1
ATOM 3319 C C . MET A 1 428 ? 155.882 113.129 138.270 1.00 126.32 435 MET B C 1
ATOM 3320 O O . MET A 1 428 ? 155.703 113.784 139.303 1.00 129.18 435 MET B O 1
ATOM 3325 N N . MET A 1 429 ? 156.675 112.056 138.231 1.00 126.37 436 MET B N 1
ATOM 3326 C CA . MET A 1 429 ? 157.473 111.679 139.392 1.00 130.70 436 MET B CA 1
ATOM 3327 C C . MET A 1 429 ? 158.503 112.750 139.723 1.00 137.43 436 MET B C 1
ATOM 3328 O O . MET A 1 429 ? 158.699 113.095 140.894 1.00 139.76 436 MET B O 1
ATOM 3333 N N . PHE A 1 430 ? 159.173 113.285 138.701 1.00 122.61 437 PHE B N 1
ATOM 3334 C CA . PHE A 1 430 ? 160.190 114.304 138.938 1.00 116.19 437 PHE B CA 1
ATOM 3335 C C . PHE A 1 430 ? 159.571 115.597 139.453 1.00 117.81 437 PHE B C 1
ATOM 3336 O O . PHE A 1 430 ? 160.135 116.252 140.337 1.00 124.21 437 PHE B O 1
ATOM 3344 N N . SER A 1 431 ? 158.415 115.981 138.917 1.00 123.02 438 SER B N 1
ATOM 3345 C CA . SER A 1 431 ? 157.740 117.213 139.321 1.00 121.50 438 SER B CA 1
ATOM 3346 C C . SER A 1 431 ? 157.021 116.959 140.640 1.00 120.74 438 SER B C 1
ATOM 3347 O O . SER A 1 431 ? 155.875 116.512 140.676 1.00 127.39 438 SER B O 1
ATOM 3350 N N . GLY A 1 432 ? 157.708 117.252 141.741 1.00 115.97 439 GLY B N 1
ATOM 3351 C CA . GLY A 1 432 ? 157.143 117.055 143.061 1.00 115.78 439 GLY B CA 1
ATOM 3352 C C . GLY A 1 432 ? 157.393 118.223 143.992 1.00 118.76 439 GLY B C 1
ATOM 3353 O O . GLY A 1 432 ? 157.571 118.037 145.199 1.00 119.38 439 GLY B O 1
ATOM 3354 N N . LEU A 1 433 ? 157.409 119.432 143.439 1.00 108.96 440 LEU B N 1
ATOM 3355 C CA . LEU A 1 433 ? 157.671 120.622 144.233 1.00 109.45 440 LEU 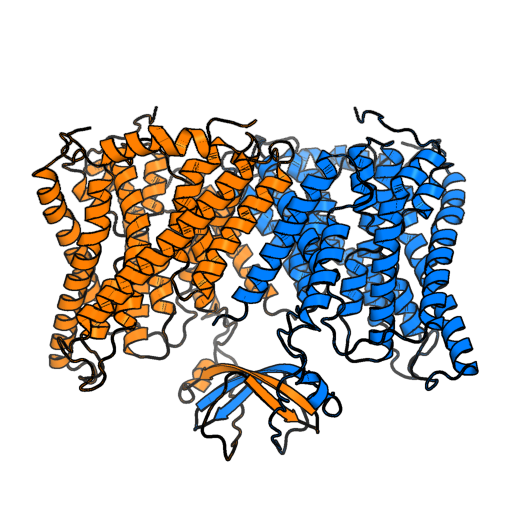B CA 1
ATOM 3356 C C . LEU A 1 433 ? 156.514 120.908 145.186 1.00 110.82 440 LEU B C 1
ATOM 3357 O O . LEU A 1 433 ? 155.369 120.511 144.960 1.00 115.78 440 LEU B O 1
ATOM 3362 N N . ARG A 1 434 ? 156.834 121.609 146.270 1.00 108.99 441 ARG B N 1
ATOM 3363 C CA . ARG A 1 434 ? 155.852 122.057 147.246 1.00 112.01 441 ARG B CA 1
ATOM 3364 C C . ARG A 1 434 ? 155.761 123.574 147.191 1.00 118.80 441 ARG B C 1
ATOM 3365 O O . ARG A 1 434 ? 156.780 124.265 147.299 1.00 118.28 441 ARG B O 1
ATOM 3373 N N . GLY A 1 435 ? 154.550 124.086 147.026 1.00 122.41 442 GLY B N 1
ATOM 3374 C CA . GLY A 1 435 ? 154.312 125.497 146.820 1.00 118.63 442 GLY B CA 1
ATOM 3375 C C . GLY A 1 435 ? 153.960 126.235 148.093 1.00 115.22 442 GLY B C 1
ATOM 3376 O O . GLY A 1 435 ? 154.378 125.862 149.195 1.00 116.55 442 GLY B O 1
ATOM 3377 N N . ALA A 1 436 ? 153.178 127.304 147.937 1.00 116.20 443 ALA B N 1
ATOM 3378 C CA . ALA A 1 436 ? 152.822 128.161 149.059 1.00 116.72 443 ALA B CA 1
ATOM 3379 C C . ALA A 1 436 ? 151.739 127.568 149.947 1.00 121.52 443 ALA B C 1
ATOM 3380 O O . ALA A 1 436 ? 151.609 127.990 151.101 1.00 127.36 443 ALA B O 1
ATOM 3382 N N . CYS A 1 437 ? 150.959 126.611 149.442 1.00 126.71 444 CYS B N 1
ATOM 3383 C CA . CYS A 1 437 ? 149.856 126.065 150.227 1.00 126.89 444 CYS B CA 1
ATOM 3384 C C . CYS A 1 437 ? 150.367 125.338 151.464 1.00 131.72 444 CYS B C 1
ATOM 3385 O O . CYS A 1 437 ? 149.878 125.562 152.578 1.00 138.07 444 CYS B O 1
ATOM 3388 N N . ALA A 1 438 ? 151.357 124.459 151.287 1.00 105.93 445 ALA B N 1
ATOM 3389 C CA . ALA A 1 438 ? 151.902 123.722 152.421 1.00 105.05 445 ALA B CA 1
ATOM 3390 C C . ALA A 1 438 ? 152.574 124.658 153.417 1.00 109.06 445 ALA B C 1
ATOM 3391 O O . ALA A 1 438 ? 152.413 124.502 154.633 1.00 111.83 445 ALA B O 1
ATOM 3393 N N . PHE A 1 439 ? 153.326 125.641 152.918 1.00 114.09 446 PHE B N 1
ATOM 3394 C CA . PHE A 1 439 ? 153.994 126.587 153.806 1.00 113.18 446 PHE B CA 1
ATOM 3395 C C . PHE A 1 439 ? 152.984 127.391 154.615 1.00 111.44 446 PHE B C 1
ATOM 3396 O O . PHE A 1 439 ? 153.165 127.594 155.821 1.00 120.01 446 PHE B O 1
ATOM 3404 N N . ALA A 1 440 ? 151.911 127.851 153.970 1.00 102.27 447 ALA B N 1
ATOM 3405 C CA . ALA A 1 440 ? 150.890 128.615 154.679 1.00 106.63 447 ALA B CA 1
ATOM 3406 C C . ALA A 1 440 ? 150.164 127.752 155.704 1.00 109.09 447 ALA B C 1
ATOM 3407 O O . ALA A 1 440 ? 149.907 128.198 156.830 1.00 118.93 447 ALA B O 1
ATOM 3409 N N . LEU A 1 441 ? 149.828 126.513 155.336 1.00 99.71 448 LEU B N 1
ATOM 3410 C CA . LEU A 1 441 ? 149.151 125.629 156.277 1.00 106.41 448 LEU B CA 1
ATOM 3411 C C . LEU A 1 441 ? 150.045 125.281 157.460 1.00 113.19 448 LEU B C 1
ATOM 3412 O O . LEU A 1 441 ? 149.546 125.074 158.572 1.00 115.00 448 LEU B O 1
ATOM 3417 N N . ALA A 1 442 ? 151.361 125.214 157.246 1.00 115.35 449 ALA B N 1
ATOM 3418 C CA . ALA A 1 442 ? 152.272 124.964 158.357 1.00 111.18 449 ALA B CA 1
ATOM 3419 C C . ALA A 1 442 ? 152.415 126.196 159.242 1.00 116.31 449 ALA B C 1
ATOM 3420 O O . ALA A 1 442 ? 152.454 126.082 160.472 1.00 123.08 449 ALA B O 1
ATOM 3422 N N . ILE A 1 443 ? 152.494 127.385 158.636 1.00 119.61 450 ILE B N 1
ATOM 3423 C CA . ILE A 1 443 ? 152.644 128.617 159.407 1.00 113.85 450 ILE B CA 1
ATOM 3424 C C . ILE A 1 443 ? 151.361 129.045 160.099 1.00 120.11 450 ILE B C 1
ATOM 3425 O O . ILE A 1 443 ? 151.408 129.911 160.982 1.00 123.01 450 ILE B O 1
ATOM 3430 N N . ARG A 1 444 ? 150.216 128.467 159.728 1.00 134.51 451 ARG B N 1
ATOM 3431 C CA . ARG A 1 444 ? 148.960 128.855 160.364 1.00 133.77 451 ARG B CA 1
ATOM 3432 C C . ARG A 1 444 ? 148.966 128.538 161.855 1.00 136.38 451 ARG B C 1
ATOM 3433 O O . ARG A 1 444 ? 148.510 129.348 162.670 1.00 134.65 451 ARG B O 1
ATOM 3441 N N . ASP A 1 445 ? 149.480 127.371 162.233 1.00 161.62 452 ASP B N 1
ATOM 3442 C CA . ASP A 1 445 ? 149.515 126.939 163.624 1.00 160.57 452 ASP B CA 1
ATOM 3443 C C . ASP A 1 445 ? 150.940 127.025 164.154 1.00 162.13 452 ASP B C 1
ATOM 3444 O O . ASP A 1 445 ? 151.884 126.593 163.485 1.00 162.31 452 ASP B O 1
ATOM 3449 N N . THR A 1 446 ? 151.087 127.579 165.352 1.00 175.54 453 THR B N 1
ATOM 3450 C CA . THR A 1 446 ? 152.392 127.777 165.974 1.00 176.59 453 THR B CA 1
ATOM 3451 C C . THR A 1 446 ? 152.278 127.413 167.453 1.00 177.53 453 THR B C 1
ATOM 3452 O O . THR A 1 446 ? 151.340 126.726 167.880 1.00 175.09 453 THR B O 1
ATOM 3456 N N . GLU A 1 447 ? 153.242 127.888 168.242 1.00 179.46 454 GLU B N 1
ATOM 3457 C CA . GLU A 1 447 ? 153.353 127.656 169.688 1.00 178.53 454 GLU B CA 1
ATOM 3458 C C . GLU A 1 447 ? 152.994 126.218 170.063 1.00 176.76 454 GLU B C 1
ATOM 3459 O O . GLU A 1 447 ? 152.102 125.950 170.868 1.00 176.51 454 GLU B O 1
ATOM 3465 N N . SER A 1 448 ? 153.731 125.287 169.461 1.00 158.16 455 SER B N 1
ATOM 3466 C CA . SER A 1 448 ? 153.583 123.868 169.757 1.00 157.67 455 SER B CA 1
ATOM 3467 C C . SER A 1 448 ? 154.798 123.139 169.207 1.00 157.86 455 SER B C 1
ATOM 3468 O O . SER A 1 448 ? 155.156 123.329 168.040 1.00 159.74 455 SER B O 1
ATOM 3471 N N . GLN A 1 449 ? 155.428 122.316 170.046 1.00 150.22 456 GLN B N 1
ATOM 3472 C CA . GLN A 1 449 ? 156.645 121.622 169.628 1.00 151.86 456 GLN B CA 1
ATOM 3473 C C . GLN A 1 449 ? 156.430 120.726 168.413 1.00 152.60 456 GLN B C 1
ATOM 3474 O O . GLN A 1 449 ? 157.224 120.821 167.460 1.00 154.35 456 GLN B O 1
ATOM 3480 N N . PRO A 1 450 ? 155.416 119.850 168.364 1.00 139.67 457 PRO B N 1
ATOM 3481 C CA . PRO A 1 450 ? 155.209 119.079 167.127 1.00 139.39 457 PRO B CA 1
ATOM 3482 C C . PRO A 1 450 ? 154.911 119.952 165.923 1.00 140.70 457 PRO B C 1
ATOM 3483 O O . PRO A 1 450 ? 155.428 119.686 164.831 1.00 143.26 457 PRO B O 1
ATOM 3487 N N . LYS A 1 451 ? 154.093 120.994 166.094 1.00 138.83 458 LYS B N 1
ATOM 3488 C CA . LYS A 1 451 ? 153.773 121.879 164.978 1.00 142.34 458 LYS B CA 1
ATOM 3489 C C . LYS A 1 451 ? 155.024 122.574 164.459 1.00 143.66 458 LYS B C 1
ATOM 3490 O O . LYS A 1 451 ? 155.226 122.691 163.245 1.00 147.24 458 LYS B O 1
ATOM 3496 N N . GLN A 1 452 ? 155.879 123.042 165.371 1.00 136.27 459 GLN B N 1
ATOM 3497 C CA . GLN A 1 452 ? 157.139 123.648 164.959 1.00 135.95 459 GLN B CA 1
ATOM 3498 C C . GLN A 1 452 ? 158.023 122.637 164.241 1.00 140.15 459 GLN B C 1
ATOM 3499 O O . GLN A 1 452 ? 158.711 122.979 163.272 1.00 145.89 459 GLN B O 1
ATOM 3505 N N . MET A 1 453 ? 158.013 121.384 164.703 1.00 141.50 460 MET B N 1
ATOM 3506 C CA . MET A 1 453 ? 158.782 120.340 164.033 1.00 142.21 460 MET B CA 1
ATOM 3507 C C . MET A 1 453 ? 158.333 120.167 162.587 1.00 142.72 460 MET B C 1
ATOM 3508 O O . MET A 1 453 ? 159.158 120.171 161.663 1.00 145.06 460 MET B O 1
ATOM 3513 N N . MET A 1 454 ? 157.023 120.009 162.372 1.00 127.99 461 MET B N 1
ATOM 3514 C CA . MET A 1 454 ? 156.541 119.849 161.001 1.00 128.78 461 MET B CA 1
ATOM 3515 C C . MET A 1 454 ? 156.793 121.095 160.164 1.00 129.56 461 MET B C 1
ATOM 3516 O O . MET A 1 454 ? 157.116 120.979 158.978 1.00 137.45 461 MET B O 1
ATOM 3521 N N . PHE A 1 455 ? 156.662 122.287 160.751 1.00 114.50 462 PHE B N 1
ATOM 3522 C CA . PHE A 1 455 ? 156.924 123.506 159.991 1.00 114.96 462 PHE B CA 1
ATOM 3523 C C . PHE A 1 455 ? 158.376 123.560 159.529 1.00 114.67 462 PHE B C 1
ATOM 3524 O O . PHE A 1 455 ? 158.659 123.864 158.363 1.00 122.48 462 PHE B O 1
ATOM 3532 N N . SER A 1 456 ? 159.312 123.255 160.431 1.00 112.18 463 SER B N 1
ATOM 3533 C CA . SER A 1 456 ? 160.724 123.278 160.064 1.00 113.78 463 SER B CA 1
ATOM 3534 C C . SER A 1 456 ? 161.039 122.221 159.014 1.00 121.33 463 SER B C 1
ATOM 3535 O O . SER A 1 456 ? 161.789 122.482 158.062 1.00 124.80 463 SER B O 1
ATOM 3538 N N . THR A 1 457 ? 160.476 121.018 159.166 1.00 123.47 464 THR B N 1
ATOM 3539 C CA . THR A 1 457 ? 160.736 119.966 158.189 1.00 121.86 464 THR B CA 1
ATOM 3540 C C . THR A 1 457 ? 160.178 120.335 156.820 1.00 125.28 464 THR B C 1
ATOM 3541 O O . THR A 1 457 ? 160.822 120.086 155.796 1.00 129.58 464 THR B O 1
ATOM 3545 N N . THR A 1 458 ? 158.986 120.935 156.782 1.00 121.38 465 THR B N 1
ATOM 3546 C CA . THR A 1 458 ? 158.417 121.361 155.507 1.00 116.76 465 THR B CA 1
ATOM 3547 C C . THR A 1 458 ? 159.253 122.461 154.871 1.00 116.37 465 THR B C 1
ATOM 3548 O O . THR A 1 458 ? 159.456 122.469 153.651 1.00 121.88 465 THR B O 1
ATOM 3552 N N . LEU A 1 459 ? 159.742 123.404 155.680 1.00 109.77 466 LEU B N 1
ATOM 3553 C CA . LEU A 1 459 ? 160.594 124.460 155.144 1.00 109.13 466 LEU B CA 1
ATOM 3554 C C . LEU A 1 459 ? 161.862 123.879 154.532 1.00 110.52 466 LEU B C 1
ATOM 3555 O O . LEU A 1 459 ? 162.264 124.258 153.425 1.00 120.92 466 LEU B O 1
ATOM 3560 N N . LEU A 1 460 ? 162.503 122.944 155.239 1.00 107.39 467 LEU B N 1
ATOM 3561 C CA . LEU A 1 460 ? 163.709 122.316 154.706 1.00 112.11 467 LEU B CA 1
ATOM 3562 C C . LEU A 1 460 ? 163.407 121.529 153.436 1.00 118.50 467 LEU B C 1
ATOM 3563 O O . LEU A 1 460 ? 164.179 121.573 152.468 1.00 119.96 467 LEU B O 1
ATOM 3568 N N . LEU A 1 461 ? 162.286 120.802 153.422 1.00 120.22 468 LEU B N 1
ATOM 3569 C CA . LEU A 1 461 ? 161.922 120.018 152.248 1.00 116.13 468 LEU B CA 1
ATOM 3570 C C . LEU A 1 461 ? 161.698 120.912 151.038 1.00 122.19 468 LEU B C 1
ATOM 3571 O O . LEU A 1 461 ? 162.152 120.595 149.934 1.00 126.81 468 LEU B O 1
ATOM 3576 N N . VAL A 1 462 ? 161.000 122.034 151.225 1.00 106.34 469 VAL B N 1
ATOM 3577 C CA . VAL A 1 462 ? 160.793 122.971 150.124 1.00 99.54 469 VAL B CA 1
ATOM 3578 C C . VAL A 1 462 ? 162.130 123.523 149.648 1.00 95.78 469 VAL B C 1
ATOM 3579 O O . VAL A 1 462 ? 162.442 123.499 148.449 1.00 100.64 469 VAL B O 1
ATOM 3583 N N . PHE A 1 463 ? 162.948 124.010 150.589 1.00 102.26 470 PHE B N 1
ATOM 3584 C CA . PHE A 1 463 ? 164.244 124.586 150.243 1.00 104.93 470 PHE B CA 1
ATOM 3585 C C . PHE A 1 463 ? 165.074 123.623 149.408 1.00 109.27 470 PHE B C 1
ATOM 3586 O O . PHE A 1 463 ? 165.715 124.027 148.432 1.00 116.27 470 PHE B O 1
ATOM 3594 N N . PHE A 1 464 ? 165.069 122.342 149.772 1.00 112.63 471 PHE B N 1
ATOM 3595 C CA . PHE A 1 464 ? 165.854 121.367 149.024 1.00 113.74 471 PHE B CA 1
ATOM 3596 C C . PHE A 1 464 ? 165.220 121.068 147.669 1.00 108.58 471 PHE B C 1
ATOM 3597 O O . PHE A 1 464 ? 165.870 121.200 146.621 1.00 109.62 471 PHE B O 1
ATOM 3605 N N . THR A 1 465 ? 163.945 120.663 147.674 1.00 100.82 472 THR B N 1
ATOM 3606 C CA . THR A 1 465 ? 163.344 120.091 146.475 1.00 106.49 472 THR B CA 1
ATOM 3607 C C . THR A 1 465 ? 163.158 121.136 145.382 1.00 108.09 472 THR B C 1
ATOM 3608 O O . THR A 1 465 ? 163.393 120.842 144.203 1.00 111.67 472 THR B O 1
ATOM 3612 N N . VAL A 1 466 ? 162.771 122.365 145.741 1.00 104.15 473 VAL B N 1
ATOM 3613 C CA . VAL A 1 466 ? 162.544 123.383 144.720 1.00 101.94 473 VAL B CA 1
ATOM 3614 C C . VAL A 1 466 ? 163.831 123.645 143.952 1.00 102.62 473 VAL B C 1
ATOM 3615 O O . VAL A 1 466 ? 163.860 123.598 142.716 1.00 109.21 473 VAL B O 1
ATOM 3619 N N . TRP A 1 467 ? 164.923 123.887 144.678 1.00 107.20 474 TRP B N 1
ATOM 3620 C CA . TRP A 1 467 ? 166.193 124.186 144.029 1.00 106.16 474 TRP B CA 1
ATOM 3621 C C . TRP A 1 467 ? 166.704 122.992 143.233 1.00 113.90 474 TRP B C 1
ATOM 3622 O O . TRP A 1 467 ? 167.139 123.145 142.084 1.00 119.60 474 TRP B O 1
ATOM 3633 N N . VAL A 1 468 ? 166.647 121.787 143.812 1.00 111.99 475 VAL B N 1
ATOM 3634 C CA . VAL A 1 468 ? 167.243 120.643 143.127 1.00 107.58 475 VAL B CA 1
ATOM 3635 C C . VAL A 1 468 ? 166.467 120.310 141.856 1.00 109.98 475 VAL B C 1
ATOM 3636 O O . VAL A 1 468 ? 167.062 120.014 140.813 1.00 113.67 475 VAL B O 1
ATOM 3640 N N . PHE A 1 469 ? 165.135 120.393 141.898 1.00 117.05 476 PHE B N 1
ATOM 3641 C CA . PHE A 1 469 ? 164.365 120.061 140.709 1.00 117.99 476 PHE B CA 1
ATOM 3642 C C . PHE A 1 469 ? 164.393 121.183 139.679 1.00 118.99 476 PHE B C 1
ATOM 3643 O O . PHE A 1 469 ? 164.367 120.905 138.476 1.00 124.78 476 PHE B O 1
ATOM 3651 N N . GLY A 1 470 ? 164.471 122.444 140.112 1.00 125.73 477 GLY B N 1
ATOM 3652 C CA . GLY A 1 470 ? 164.693 123.516 139.158 1.00 128.20 477 GLY B CA 1
ATOM 3653 C C . GLY A 1 470 ? 166.024 123.377 138.447 1.00 134.48 477 GLY B C 1
ATOM 3654 O O . GLY A 1 470 ? 166.141 123.689 137.259 1.00 135.67 477 GLY B O 1
ATOM 3655 N N . GLY A 1 471 ? 167.047 122.908 139.164 1.00 157.45 478 GLY B N 1
ATOM 3656 C CA . GLY A 1 471 ? 168.324 122.648 138.522 1.00 156.82 478 GLY B CA 1
ATOM 3657 C C . GLY A 1 471 ? 168.279 121.466 137.571 1.00 155.84 478 GLY B C 1
ATOM 3658 O O . GLY A 1 471 ? 168.862 121.511 136.485 1.00 156.54 478 GLY B O 1
ATOM 3659 N N . GLY A 1 472 ? 167.588 120.396 137.961 1.00 137.78 479 GLY B N 1
ATOM 3660 C CA . GLY A 1 472 ? 167.598 119.176 137.181 1.00 133.24 479 GLY B CA 1
ATOM 3661 C C . GLY A 1 472 ? 166.467 118.971 136.197 1.00 129.16 479 GLY B C 1
ATOM 3662 O O . GLY A 1 472 ? 166.396 117.901 135.585 1.00 133.30 479 GLY B O 1
ATOM 3663 N N . THR A 1 473 ? 165.573 119.948 136.026 1.00 123.89 480 THR B N 1
ATOM 3664 C CA . THR A 1 473 ? 164.457 119.772 135.099 1.00 127.05 480 THR B CA 1
ATOM 3665 C C . THR A 1 473 ? 164.939 119.551 133.669 1.00 129.22 480 THR B C 1
ATOM 3666 O O . THR A 1 473 ? 164.484 118.625 132.987 1.00 136.22 480 THR B O 1
ATOM 3670 N N . THR A 1 474 ? 165.852 120.397 133.193 1.00 120.13 481 THR B N 1
ATOM 3671 C CA . THR A 1 474 ? 166.293 120.295 131.803 1.00 122.89 481 THR B CA 1
ATOM 3672 C C . THR A 1 474 ? 167.011 118.983 131.501 1.00 126.52 481 THR B C 1
ATOM 3673 O O . THR A 1 474 ? 166.653 118.327 130.506 1.00 125.32 481 THR B O 1
ATOM 3677 N N . PRO A 1 475 ? 168.009 118.539 132.281 1.00 134.41 482 PRO B N 1
ATOM 3678 C CA . PRO A 1 475 ? 168.617 117.232 131.977 1.00 135.05 482 PRO B CA 1
ATOM 3679 C C . PRO A 1 475 ? 167.635 116.080 132.075 1.00 133.51 482 PRO B C 1
ATOM 3680 O O . PRO A 1 475 ? 167.728 115.122 131.298 1.00 136.45 482 PRO B O 1
ATOM 3684 N N . MET A 1 476 ? 166.688 116.149 133.014 1.00 132.47 483 MET B N 1
ATOM 3685 C CA . MET A 1 476 ? 165.679 115.101 133.126 1.00 127.49 483 MET B CA 1
ATOM 3686 C C . MET A 1 476 ? 164.774 115.081 131.901 1.00 126.93 483 MET B C 1
ATOM 3687 O O . MET A 1 476 ? 164.371 114.009 131.436 1.00 130.01 483 MET B O 1
ATOM 3692 N N . LEU A 1 477 ? 164.437 116.261 131.375 1.00 127.11 484 LEU B N 1
ATOM 3693 C CA . LEU A 1 477 ? 163.651 116.328 130.148 1.00 130.56 484 LEU B CA 1
ATOM 3694 C C . LEU A 1 477 ? 164.423 115.759 128.966 1.00 131.85 484 LEU B C 1
ATOM 3695 O O . LEU A 1 477 ? 163.863 115.023 128.145 1.00 129.39 484 LEU B O 1
ATOM 3700 N N . THR A 1 478 ? 165.712 116.090 128.861 1.00 139.48 485 THR B N 1
ATOM 3701 C CA . THR A 1 478 ? 166.499 115.607 127.731 1.00 138.24 485 THR B CA 1
ATOM 3702 C C . THR A 1 478 ? 166.727 114.102 127.811 1.00 137.42 485 THR B C 1
ATOM 3703 O O . THR A 1 478 ? 166.791 113.424 126.779 1.00 135.30 485 THR B O 1
ATOM 3707 N N . TRP A 1 479 ? 166.848 113.560 129.026 1.00 130.49 486 TRP B N 1
ATOM 3708 C CA . TRP A 1 479 ? 167.136 112.137 129.172 1.00 126.58 486 TRP B CA 1
ATOM 3709 C C . TRP A 1 479 ? 165.935 111.270 128.814 1.00 126.85 486 TRP B C 1
ATOM 3710 O O . TRP A 1 479 ? 166.109 110.136 128.356 1.00 125.99 486 TRP B O 1
ATOM 3721 N N . LEU A 1 480 ? 164.719 111.776 129.011 1.00 123.32 487 LEU B N 1
ATOM 3722 C CA . LEU A 1 480 ? 163.518 111.001 128.728 1.00 120.86 487 LEU B CA 1
ATOM 3723 C C . LEU A 1 480 ? 163.077 111.081 127.273 1.00 123.44 487 LEU B C 1
ATOM 3724 O O . LEU A 1 480 ? 162.064 110.466 126.922 1.00 121.86 487 LEU B O 1
ATOM 3729 N N . GLN A 1 481 ? 163.803 111.817 126.429 1.00 142.06 488 GLN B N 1
ATOM 3730 C CA . GLN A 1 481 ? 163.468 111.960 125.011 1.00 145.84 488 GLN B CA 1
ATOM 3731 C C . GLN A 1 481 ? 162.052 112.500 124.825 1.00 144.87 488 GLN B C 1
ATOM 3732 O O . GLN A 1 481 ? 161.318 112.079 123.929 1.00 144.91 488 GLN B O 1
ATOM 3738 N N . ILE A 1 482 ? 161.665 113.440 125.681 1.00 133.64 489 ILE B N 1
ATOM 3739 C CA . ILE A 1 482 ? 160.351 114.066 125.591 1.00 130.83 489 ILE B CA 1
ATOM 3740 C C . ILE A 1 482 ? 160.342 115.027 124.410 1.00 132.11 489 ILE B C 1
ATOM 3741 O O . ILE A 1 482 ? 161.284 115.805 124.221 1.00 134.91 489 ILE B O 1
ATOM 3746 N N . ARG A 1 483 ? 159.282 114.969 123.610 1.00 147.53 490 ARG B N 1
ATOM 3747 C CA . ARG A 1 483 ? 159.172 115.841 122.449 1.00 150.17 490 ARG B CA 1
ATOM 3748 C C . ARG A 1 483 ? 159.071 117.297 122.886 1.00 148.47 490 ARG B C 1
ATOM 3749 O O . ARG A 1 483 ? 158.303 117.635 123.791 1.00 148.90 490 ARG B O 1
ATOM 3757 N N . VAL A 1 484 ? 159.857 118.159 122.241 1.00 138.77 491 VAL B N 1
ATOM 3758 C CA . VAL A 1 484 ? 159.881 119.583 122.542 1.00 138.86 491 VAL B CA 1
ATOM 3759 C C . VAL A 1 484 ? 159.688 120.359 121.247 1.00 139.12 491 VAL B C 1
ATOM 3760 O O . VAL A 1 484 ? 159.849 119.830 120.145 1.00 137.49 491 VAL B O 1
ATOM 3764 N N . GLY A 1 485 ? 159.332 121.633 121.396 1.00 154.17 492 GLY B N 1
ATOM 3765 C CA . GLY A 1 485 ? 159.119 122.487 120.246 1.00 152.80 492 GLY B CA 1
ATOM 3766 C C . GLY A 1 485 ? 157.842 122.229 119.483 1.00 154.51 492 GLY B C 1
ATOM 3767 O O . GLY A 1 485 ? 157.705 122.713 118.356 1.00 155.72 492 GLY B O 1
ATOM 3768 N N . VAL A 1 486 ? 156.901 121.482 120.059 1.00 156.59 493 VAL B N 1
ATOM 3769 C CA . VAL A 1 486 ? 155.652 121.188 119.369 1.00 156.47 493 VAL B CA 1
ATOM 3770 C C . VAL A 1 486 ? 154.758 122.419 119.393 1.00 159.84 493 VAL B C 1
ATOM 3771 O O . VAL A 1 486 ? 154.467 122.975 120.460 1.00 160.09 493 VAL B O 1
ATOM 3775 N N . ASP A 1 487 ? 154.320 122.851 118.214 1.00 193.59 494 ASP B N 1
ATOM 3776 C CA . ASP A 1 487 ? 153.446 124.011 118.122 1.00 194.38 494 ASP B CA 1
ATOM 3777 C C . ASP A 1 487 ? 152.047 123.664 118.614 1.00 194.63 494 ASP B C 1
ATOM 3778 O O . ASP A 1 487 ? 151.493 122.615 118.275 1.00 194.68 494 ASP B O 1
ATOM 3783 N N . LEU A 1 488 ? 151.477 124.557 119.427 1.00 215.42 495 LEU B N 1
ATOM 3784 C CA . LEU A 1 488 ? 150.136 124.326 119.956 1.00 217.67 495 LEU B CA 1
ATOM 3785 C C . LEU A 1 488 ? 149.093 124.329 118.845 1.00 218.98 495 LEU B C 1
ATOM 3786 O O . LEU A 1 488 ? 148.179 123.496 118.842 1.00 219.79 495 LEU B O 1
ATOM 3791 N N . ASP A 1 489 ? 149.212 125.253 117.898 1.00 233.41 496 ASP B N 1
ATOM 3792 C CA . ASP A 1 489 ? 148.265 125.342 116.793 1.00 233.36 496 ASP B CA 1
ATOM 3793 C C . ASP A 1 489 ? 148.505 124.232 115.775 1.00 231.90 496 ASP B C 1
ATOM 3794 O O . ASP A 1 489 ? 147.999 123.120 115.924 1.00 230.56 496 ASP B O 1
ATOM 3799 N N . LYS A 1 511 ? 133.063 111.810 123.055 1.00 207.05 518 LYS B N 1
ATOM 3800 C CA . LYS A 1 511 ? 131.834 111.065 122.808 1.00 206.11 518 LYS B CA 1
ATOM 3801 C C . LYS A 1 511 ? 131.739 109.851 123.726 1.00 206.50 518 LYS B C 1
ATOM 3802 O O . LYS A 1 511 ? 131.731 109.984 124.950 1.00 205.77 518 LYS B O 1
ATOM 3808 N N . THR A 1 512 ? 131.664 108.664 123.119 1.00 226.66 519 THR B N 1
ATOM 3809 C CA . THR A 1 512 ? 131.604 107.431 123.897 1.00 227.90 519 THR B CA 1
ATOM 3810 C C . THR A 1 512 ? 132.891 107.201 124.681 1.00 228.15 519 THR B C 1
ATOM 3811 O O . THR A 1 512 ? 132.845 106.727 125.823 1.00 228.59 519 THR B O 1
ATOM 3815 N N . GLU A 1 513 ? 134.041 107.550 124.096 1.00 220.82 520 GLU B N 1
ATOM 3816 C CA . GLU A 1 513 ? 135.320 107.321 124.763 1.00 220.15 520 GLU B CA 1
ATOM 3817 C C . GLU A 1 513 ? 135.408 108.083 126.080 1.00 219.84 520 GLU B C 1
ATOM 3818 O O . GLU A 1 513 ? 136.035 107.613 127.037 1.00 219.78 520 GLU B O 1
ATOM 3824 N N . SER A 1 514 ? 134.790 109.258 126.151 1.00 221.64 521 SER B N 1
ATOM 3825 C CA . SER A 1 514 ? 134.793 110.058 127.376 1.00 220.35 521 SER B CA 1
ATOM 3826 C C . SER A 1 514 ? 133.639 109.673 128.298 1.00 221.21 521 SER B C 1
ATOM 3827 O O . SER A 1 514 ? 132.881 110.521 128.766 1.00 221.86 521 SER B O 1
ATOM 3830 N N . ALA A 1 515 ? 133.496 108.367 128.542 1.00 234.58 522 ALA B N 1
ATOM 3831 C CA . ALA A 1 515 ? 132.508 107.809 129.463 1.00 234.50 522 ALA B CA 1
ATOM 3832 C C . ALA A 1 515 ? 131.072 108.127 129.054 1.00 235.26 522 ALA B C 1
ATOM 3833 O O . ALA A 1 515 ? 130.133 107.802 129.790 1.00 236.11 522 ALA B O 1
ATOM 3835 N N . TRP A 1 516 ? 130.897 108.785 127.904 1.00 223.87 523 TRP B N 1
ATOM 3836 C CA . TRP A 1 516 ? 129.593 109.121 127.335 1.00 223.07 523 TRP B CA 1
ATOM 3837 C C . TRP A 1 516 ? 128.857 110.147 128.198 1.00 223.00 523 TRP B C 1
ATOM 3838 O O . TRP A 1 516 ? 127.821 110.684 127.792 1.00 221.36 523 TRP B O 1
ATOM 3849 N N . LEU A 1 517 ? 129.411 110.468 129.370 1.00 220.87 524 LEU B N 1
ATOM 3850 C CA . LEU A 1 517 ? 128.799 111.467 130.238 1.00 218.63 524 LEU B CA 1
ATOM 3851 C C . LEU A 1 517 ? 129.232 112.877 129.857 1.00 219.02 524 LEU B C 1
ATOM 3852 O O . LEU A 1 517 ? 128.413 113.804 129.860 1.00 219.94 524 LEU B O 1
ATOM 3857 N N . PHE A 1 518 ? 130.514 113.058 129.531 1.00 217.44 525 PHE B N 1
ATOM 3858 C CA . PHE A 1 518 ? 130.999 114.379 129.149 1.00 217.32 525 PHE B CA 1
ATOM 3859 C C . PHE A 1 518 ? 130.404 114.833 127.823 1.00 216.57 525 PHE B C 1
ATOM 3860 O O . PHE A 1 518 ? 130.160 116.029 127.634 1.00 217.39 525 PHE B O 1
ATOM 3868 N N . ARG A 1 519 ? 130.156 113.900 126.901 1.00 213.63 526 ARG B N 1
ATOM 3869 C CA . ARG A 1 519 ? 129.471 114.257 125.662 1.00 214.49 526 ARG B CA 1
ATOM 3870 C C . ARG A 1 519 ? 128.056 114.749 125.942 1.00 214.97 526 ARG B C 1
ATOM 3871 O O . ARG A 1 519 ? 127.601 115.734 125.347 1.00 215.31 526 ARG B O 1
ATOM 3879 N N . MET A 1 520 ? 127.345 114.075 126.850 1.00 204.67 527 MET B N 1
ATOM 3880 C CA . MET A 1 520 ? 126.009 114.521 127.227 1.00 204.06 527 MET B CA 1
ATOM 3881 C C . MET A 1 520 ? 126.056 115.890 127.894 1.00 204.25 527 MET B C 1
ATOM 3882 O O . MET A 1 520 ? 125.194 116.741 127.645 1.00 204.92 527 MET B O 1
ATOM 3887 N N . TRP A 1 521 ? 127.061 116.123 128.742 1.00 202.83 528 TRP B N 1
ATOM 3888 C CA . TRP A 1 521 ? 127.203 117.427 129.381 1.00 203.10 528 TRP B CA 1
ATOM 3889 C C . TRP A 1 521 ? 127.470 118.520 128.353 1.00 203.53 528 TRP B C 1
ATOM 3890 O O . TRP A 1 521 ? 126.913 119.620 128.444 1.00 204.83 528 TRP B O 1
ATOM 3901 N N . TYR A 1 522 ? 128.322 118.233 127.365 1.00 205.46 529 TYR B N 1
ATOM 3902 C CA . TYR A 1 522 ? 128.599 119.205 126.313 1.00 205.13 529 TYR B CA 1
ATOM 3903 C C . TYR A 1 522 ? 127.351 119.498 125.491 1.00 205.52 529 TYR B C 1
ATOM 3904 O O . TYR A 1 522 ? 127.084 120.654 125.140 1.00 207.07 529 TYR B O 1
ATOM 3913 N N . GLY A 1 523 ? 126.576 118.460 125.169 1.00 197.91 530 GLY B N 1
ATOM 3914 C CA . GLY A 1 523 ? 125.332 118.677 124.449 1.00 197.08 530 GLY B CA 1
ATOM 3915 C C . GLY A 1 523 ? 124.338 119.503 125.243 1.00 198.57 530 GLY B C 1
ATOM 3916 O O . GLY A 1 523 ? 123.666 120.380 124.695 1.00 199.20 530 GLY B O 1
ATOM 3917 N N . PHE A 1 524 ? 124.238 119.237 126.547 1.00 196.05 531 PHE B N 1
ATOM 3918 C CA . PHE A 1 524 ? 123.350 120.020 127.400 1.00 195.80 531 PHE B CA 1
ATOM 3919 C C . PHE A 1 524 ? 123.800 121.473 127.476 1.00 197.39 531 PHE B C 1
ATOM 3920 O O . PHE A 1 524 ? 122.969 122.389 127.475 1.00 197.12 531 PHE B O 1
ATOM 3928 N N . ASP A 1 525 ? 125.112 121.703 127.547 1.00 204.60 532 ASP B N 1
ATOM 3929 C CA . ASP A 1 525 ? 125.627 123.068 127.578 1.00 202.55 532 ASP B CA 1
ATOM 3930 C C . ASP A 1 525 ? 125.319 123.799 126.278 1.00 200.65 532 ASP B C 1
ATOM 3931 O O . ASP A 1 525 ? 124.853 124.943 126.289 1.00 201.06 532 ASP B O 1
ATOM 3936 N N . HIS A 1 526 ? 125.570 123.148 125.142 1.00 191.92 533 HIS B N 1
ATOM 3937 C CA . HIS A 1 526 ? 125.333 123.767 123.845 1.00 192.11 533 HIS B CA 1
ATOM 3938 C C . HIS A 1 526 ? 123.858 123.826 123.471 1.00 192.25 533 HIS B C 1
ATOM 3939 O O . HIS A 1 526 ? 123.514 124.486 122.485 1.00 190.14 533 HIS B O 1
ATOM 3946 N N . LYS A 1 527 ? 122.985 123.160 124.225 1.00 183.86 534 LYS B N 1
ATOM 3947 C CA . LYS A 1 527 ? 121.567 123.129 123.891 1.00 182.05 534 LYS B CA 1
ATOM 3948 C C . LYS A 1 527 ? 120.769 124.223 124.591 1.00 180.61 534 LYS B C 1
ATOM 3949 O O . LYS A 1 527 ? 119.943 124.885 123.955 1.00 179.84 534 LYS B O 1
ATOM 3955 N N . TYR A 1 528 ? 120.996 124.430 125.887 1.00 174.50 535 TYR B N 1
ATOM 3956 C CA . TYR A 1 528 ? 120.164 125.332 126.674 1.00 174.69 535 TYR B CA 1
ATOM 3957 C C . TYR A 1 528 ? 120.936 126.498 127.272 1.00 176.62 535 TYR B C 1
ATOM 3958 O O . TYR A 1 528 ? 120.498 127.647 127.150 1.00 174.50 535 TYR B O 1
ATOM 3967 N N . LEU A 1 529 ? 122.074 126.238 127.919 1.00 176.11 536 LEU B N 1
ATOM 3968 C CA . LEU A 1 529 ? 122.754 127.292 128.668 1.00 172.54 536 LEU B CA 1
ATOM 3969 C C . LEU A 1 529 ? 123.426 128.301 127.745 1.00 171.18 536 LEU B C 1
ATOM 3970 O O . LEU A 1 529 ? 123.434 129.504 128.034 1.00 172.27 536 LEU B O 1
ATOM 3975 N N . LYS A 1 530 ? 124.014 127.833 126.645 1.00 164.26 537 LYS B N 1
ATOM 3976 C CA . LYS A 1 530 ? 124.732 128.737 125.748 1.00 163.69 537 LYS B CA 1
ATOM 3977 C C . LYS A 1 530 ? 123.833 129.789 125.106 1.00 164.96 537 LYS B C 1
ATOM 3978 O O . LYS A 1 530 ? 124.209 130.974 125.121 1.00 167.20 537 LYS B O 1
ATOM 3984 N N . PRO A 1 531 ? 122.672 129.455 124.528 1.00 165.45 538 PRO B N 1
ATOM 3985 C CA . PRO A 1 531 ? 121.869 130.508 123.880 1.00 166.23 538 PRO B CA 1
ATOM 3986 C C . PRO A 1 531 ? 121.369 131.581 124.832 1.00 164.76 538 PRO B C 1
ATOM 3987 O O . PRO A 1 531 ? 121.099 132.704 124.389 1.00 164.73 538 PRO B O 1
ATOM 3991 N N . ILE A 1 532 ? 121.236 131.282 126.122 1.00 154.88 539 ILE B N 1
ATOM 3992 C CA . ILE A 1 532 ? 120.697 132.264 127.058 1.00 156.31 539 ILE B CA 1
ATOM 3993 C C . ILE A 1 532 ? 121.806 133.037 127.765 1.00 159.25 539 ILE B C 1
ATOM 3994 O O . ILE A 1 532 ? 121.710 134.256 127.926 1.00 161.37 539 ILE B O 1
ATOM 3999 N N . LEU A 1 533 ? 122.878 132.363 128.189 1.00 153.56 540 LEU B N 1
ATOM 4000 C CA . LEU A 1 533 ? 123.946 133.058 128.902 1.00 151.03 540 LEU B CA 1
ATOM 4001 C C . LEU A 1 533 ? 124.834 133.873 127.970 1.00 151.03 540 LEU B C 1
ATOM 4002 O O . LEU A 1 533 ? 125.426 134.868 128.402 1.00 150.72 540 LEU B O 1
ATOM 4007 N N . THR A 1 534 ? 124.942 133.480 126.707 1.00 165.12 541 THR B N 1
ATOM 4008 C CA . THR A 1 534 ? 125.815 134.166 125.762 1.00 163.88 541 THR B CA 1
ATOM 4009 C C . THR A 1 534 ? 125.191 134.057 124.374 1.00 166.77 541 THR B C 1
ATOM 4010 O O . THR A 1 534 ? 123.982 133.841 124.241 1.00 167.40 541 THR B O 1
ATOM 4014 N N . HIS A 1 535 ? 126.014 134.235 123.340 1.00 189.68 542 HIS B N 1
ATOM 4015 C CA . HIS A 1 535 ? 125.698 134.164 121.918 1.00 190.26 542 HIS B CA 1
ATOM 4016 C C . HIS A 1 535 ? 124.932 135.403 121.447 1.00 189.33 542 HIS B C 1
ATOM 4017 O O . HIS A 1 535 ? 124.782 135.593 120.239 1.00 187.60 542 HIS B O 1
ATOM 4024 N N . SER A 1 536 ? 124.479 136.272 122.347 1.00 175.86 543 SER B N 1
ATOM 4025 C CA . SER A 1 536 ? 123.760 137.480 121.974 1.00 175.26 543 SER B CA 1
ATOM 4026 C C . SER A 1 536 ? 124.335 138.670 122.726 1.00 172.12 543 SER B C 1
ATOM 4027 O O . SER A 1 536 ? 124.924 138.522 123.801 1.00 169.29 543 SER B O 1
ATOM 4030 N N . GLY A 1 537 ? 124.158 139.855 122.148 1.00 182.70 544 GLY B N 1
ATOM 4031 C CA . GLY A 1 537 ? 124.659 141.074 122.736 1.00 184.09 544 GLY B CA 1
ATOM 4032 C C . GLY A 1 537 ? 125.937 141.546 122.074 1.00 187.74 544 GLY B C 1
ATOM 4033 O O . GLY A 1 537 ? 126.760 140.747 121.617 1.00 188.57 544 GLY B O 1
ATOM 4034 N N . PRO A 1 538 ? 126.124 142.861 122.005 1.00 181.89 545 PRO B N 1
ATOM 4035 C CA . PRO A 1 538 ? 127.332 143.412 121.381 1.00 178.78 545 PRO B CA 1
ATOM 4036 C C . PRO A 1 538 ? 128.564 143.092 122.207 1.00 178.18 545 PRO B C 1
ATOM 4037 O O . PRO A 1 538 ? 128.646 143.462 123.388 1.00 174.55 545 PRO B O 1
ATOM 4041 N N . PRO A 1 539 ? 129.552 142.400 121.619 1.00 175.01 546 PRO B N 1
ATOM 4042 C CA . PRO A 1 539 ? 130.789 142.042 122.318 1.00 173.28 546 PRO B CA 1
ATOM 4043 C C . PRO A 1 539 ? 131.810 143.176 122.322 1.00 172.75 546 PRO B C 1
ATOM 4044 O O . PRO A 1 539 ? 132.930 142.975 121.854 1.00 172.34 546 PRO B O 1
ATOM 4048 N N . GLN B 1 10 ? 135.657 134.702 162.757 1.00 198.30 17 GLN A N 1
ATOM 4049 C CA . GLN B 1 10 ? 135.857 135.980 162.085 1.00 199.63 17 GLN A CA 1
ATOM 4050 C C . GLN B 1 10 ? 134.519 136.676 161.851 1.00 202.90 17 GLN A C 1
ATOM 4051 O O . GLN B 1 10 ? 133.765 136.916 162.795 1.00 202.53 17 GLN A O 1
ATOM 4057 N N . HIS B 1 11 ? 134.245 137.001 160.585 1.00 208.30 18 HIS A N 1
ATOM 4058 C CA . HIS B 1 11 ? 132.992 137.631 160.163 1.00 206.80 18 HIS A CA 1
ATOM 4059 C C . HIS B 1 11 ? 132.837 139.044 160.724 1.00 205.31 18 HIS A C 1
ATOM 4060 O O . HIS B 1 11 ? 131.756 139.425 161.179 1.00 205.28 18 HIS A O 1
ATOM 4067 N N . GLN B 1 12 ? 133.911 139.835 160.702 1.00 200.45 19 GLN A N 1
ATOM 4068 C CA . GLN B 1 12 ? 133.796 141.256 161.014 1.00 200.87 19 GLN A CA 1
ATOM 4069 C C . GLN B 1 12 ? 134.106 142.094 159.780 1.00 199.74 19 GLN A C 1
ATOM 4070 O O . GLN B 1 12 ? 133.279 142.902 159.346 1.00 198.67 19 GLN A O 1
ATOM 4076 N N . GLY B 1 13 ? 135.298 141.907 159.209 1.00 177.98 20 GLY A N 1
ATOM 4077 C CA . GLY B 1 13 ? 135.667 142.674 158.031 1.00 177.59 20 GLY A CA 1
ATOM 4078 C C . GLY B 1 13 ? 134.931 142.220 156.786 1.00 176.29 20 GLY A C 1
ATOM 4079 O O . GLY B 1 13 ? 134.729 143.000 155.850 1.00 177.02 20 GLY A O 1
ATOM 4080 N N . ALA B 1 14 ? 134.514 140.951 156.758 1.00 165.40 21 ALA A N 1
ATOM 4081 C CA . ALA B 1 14 ? 133.804 140.429 155.598 1.00 167.80 21 ALA A CA 1
ATOM 4082 C C . ALA B 1 14 ? 132.490 141.159 155.367 1.00 171.16 21 ALA A C 1
ATOM 4083 O O . ALA B 1 14 ? 132.150 141.477 154.223 1.00 174.32 21 ALA A O 1
ATOM 4085 N N . VAL B 1 15 ? 131.750 141.449 156.437 1.00 160.81 22 VAL A N 1
ATOM 4086 C CA . VAL B 1 15 ? 130.456 142.109 156.299 1.00 160.63 22 VAL A CA 1
ATOM 4087 C C . VAL B 1 15 ? 130.619 143.510 155.721 1.00 162.38 22 VAL A C 1
ATOM 4088 O O . VAL B 1 15 ? 129.919 143.892 154.776 1.00 163.38 22 VAL A O 1
ATOM 4092 N N . GLU B 1 16 ? 131.547 144.295 156.273 1.00 163.70 23 GLU A N 1
ATOM 4093 C CA . GLU B 1 16 ? 131.733 145.658 155.785 1.00 164.75 23 GLU A CA 1
ATOM 4094 C C . GLU B 1 16 ? 132.296 145.669 154.369 1.00 162.78 23 GLU A C 1
ATOM 4095 O O . GLU B 1 16 ? 131.916 146.517 153.552 1.00 165.04 23 GLU A O 1
ATOM 4101 N N . LEU B 1 17 ? 133.197 144.735 154.053 1.00 143.46 24 LEU A N 1
ATOM 4102 C CA . LEU B 1 17 ? 133.724 144.659 152.694 1.00 145.12 24 LEU A CA 1
ATOM 4103 C C . LEU B 1 17 ? 132.624 144.299 151.700 1.00 146.48 24 LEU A C 1
ATOM 4104 O O . LEU B 1 17 ? 132.555 144.860 150.599 1.00 152.41 24 LEU A O 1
ATOM 4109 N N . LEU B 1 18 ? 131.742 143.370 152.079 1.00 139.96 25 LEU A N 1
ATOM 4110 C CA . LEU B 1 18 ? 130.623 143.016 151.214 1.00 141.77 25 LEU A CA 1
ATOM 4111 C C . LEU B 1 18 ? 129.669 144.190 151.040 1.00 147.31 25 LEU A C 1
ATOM 4112 O O . LEU B 1 18 ? 129.134 144.408 149.946 1.00 150.62 25 LEU A O 1
ATOM 4117 N N . VAL B 1 19 ? 129.439 144.956 152.109 1.00 149.04 26 VAL A N 1
ATOM 4118 C CA . VAL B 1 19 ? 128.579 146.132 152.012 1.00 148.44 26 VAL A CA 1
ATOM 4119 C C . VAL B 1 19 ? 129.183 147.157 151.059 1.00 148.76 26 VAL A C 1
ATOM 4120 O O . VAL B 1 19 ? 128.481 147.743 150.224 1.00 147.07 26 VAL A O 1
ATOM 4124 N N . PHE B 1 20 ? 130.494 147.386 151.168 1.00 135.41 27 PHE A N 1
ATOM 4125 C CA . PHE B 1 20 ? 131.166 148.310 150.260 1.00 130.37 27 PHE A CA 1
ATOM 4126 C C . PHE B 1 20 ? 131.063 147.836 148.815 1.00 130.19 27 PHE A C 1
ATOM 4127 O O . PHE B 1 20 ? 130.810 148.637 147.906 1.00 132.58 27 PHE A O 1
ATOM 4135 N N . ASN B 1 21 ? 131.260 146.536 148.585 1.00 135.71 28 ASN A N 1
ATOM 4136 C CA . ASN B 1 21 ? 131.157 146.001 147.231 1.00 135.79 28 ASN A CA 1
ATOM 4137 C C . ASN B 1 21 ? 129.747 146.166 146.677 1.00 138.16 28 ASN A C 1
ATOM 4138 O O . ASN B 1 21 ? 129.569 146.532 145.510 1.00 143.37 28 ASN A O 1
ATOM 4143 N N . PHE B 1 22 ? 128.733 145.899 147.503 1.00 135.17 29 PHE A N 1
ATOM 4144 C CA . PHE B 1 22 ? 127.350 146.060 147.064 1.00 137.01 29 PHE A CA 1
ATOM 4145 C C . PHE B 1 22 ? 127.048 147.513 146.721 1.00 137.29 29 PHE A C 1
ATOM 4146 O O . PHE B 1 22 ? 126.406 147.800 145.702 1.00 139.06 29 PHE A O 1
ATOM 4154 N N . LEU B 1 23 ? 127.508 148.445 147.560 1.00 127.47 30 LEU A N 1
ATOM 4155 C CA . LEU B 1 23 ? 127.283 149.860 147.287 1.00 127.81 30 LEU A CA 1
ATOM 4156 C C . LEU B 1 23 ? 127.970 150.288 145.996 1.00 126.23 30 LEU A C 1
ATOM 4157 O O . LEU B 1 23 ? 127.389 151.024 145.190 1.00 125.44 30 LEU A O 1
ATOM 4162 N N . LEU B 1 24 ? 129.205 149.830 145.778 1.00 120.27 31 LEU A N 1
ATOM 4163 C CA . LEU B 1 24 ? 129.917 150.185 144.555 1.00 113.76 31 LEU A CA 1
ATOM 4164 C C . LEU B 1 24 ? 129.228 149.611 143.322 1.00 119.14 31 LEU A C 1
ATOM 4165 O O . LEU B 1 24 ? 129.132 150.283 142.287 1.00 125.29 31 LEU A O 1
ATOM 4170 N N . ILE B 1 25 ? 128.742 148.370 143.413 1.00 134.27 32 ILE A N 1
ATOM 4171 C CA . ILE B 1 25 ? 128.050 147.758 142.282 1.00 135.03 32 ILE A CA 1
ATOM 4172 C C . ILE B 1 25 ? 126.768 148.517 141.967 1.00 138.62 32 ILE A C 1
ATOM 4173 O O . ILE B 1 25 ? 126.455 148.784 140.798 1.00 139.23 32 ILE A O 1
ATOM 4178 N N . LEU B 1 26 ? 126.007 148.882 143.003 1.00 129.25 33 LEU A N 1
ATOM 4179 C CA . LEU B 1 26 ? 124.793 149.663 142.785 1.00 125.07 33 LEU A CA 1
ATOM 4180 C C . LEU B 1 26 ? 125.115 151.018 142.168 1.00 130.44 33 LEU A C 1
ATOM 4181 O O . LEU B 1 26 ? 124.393 151.494 141.283 1.00 129.70 33 LEU A O 1
ATOM 4186 N N . THR B 1 27 ? 126.198 151.653 142.624 1.00 134.29 34 THR A N 1
ATOM 4187 C CA . THR B 1 27 ? 126.600 152.938 142.064 1.00 128.86 34 THR A CA 1
ATOM 4188 C C . THR B 1 27 ? 126.937 152.810 140.585 1.00 125.47 34 THR A C 1
ATOM 4189 O O . THR B 1 27 ? 126.517 153.636 139.767 1.00 128.86 34 THR A O 1
ATOM 4193 N N . ILE B 1 28 ? 127.693 151.771 140.223 1.00 122.90 35 ILE A N 1
ATOM 4194 C CA . ILE B 1 28 ? 128.063 151.576 138.822 1.00 125.16 35 ILE A CA 1
ATOM 4195 C C . ILE B 1 28 ? 126.824 151.312 137.973 1.00 124.86 35 ILE A C 1
ATOM 4196 O O . ILE B 1 28 ? 126.687 151.845 136.863 1.00 130.75 35 ILE A O 1
ATOM 4201 N N . LEU B 1 29 ? 125.902 150.490 138.481 1.00 134.29 36 LEU A N 1
ATOM 4202 C CA . LEU B 1 29 ? 124.687 150.195 137.728 1.00 137.45 36 LEU A CA 1
ATOM 4203 C C . LEU B 1 29 ? 123.847 151.449 137.517 1.00 140.61 36 LEU A C 1
ATOM 4204 O O . LEU B 1 29 ? 123.339 151.687 136.414 1.00 144.17 36 LEU A O 1
ATOM 4209 N N . THR B 1 30 ? 123.695 152.269 138.559 1.00 138.40 37 THR A N 1
ATOM 4210 C CA . THR B 1 30 ? 122.927 153.500 138.413 1.00 137.92 37 THR A CA 1
ATOM 4211 C C . THR B 1 30 ? 123.620 154.489 137.486 1.00 142.09 37 THR A C 1
ATOM 4212 O O . THR B 1 30 ? 122.947 155.218 136.748 1.00 143.84 37 THR A O 1
ATOM 4216 N N . IL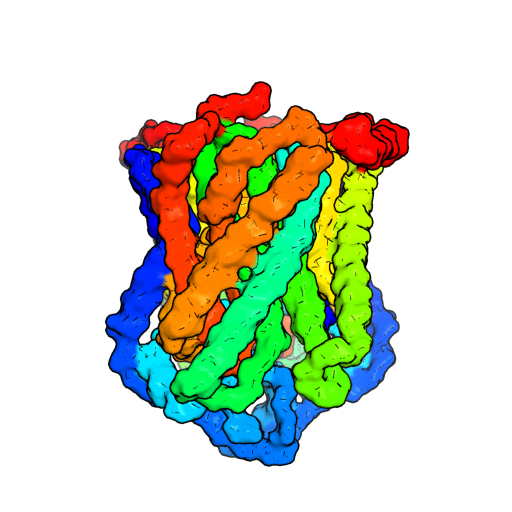E B 1 31 ? 124.953 154.529 137.504 1.00 137.58 38 ILE A N 1
ATOM 4217 C CA . ILE B 1 31 ? 125.678 155.401 136.585 1.00 133.10 38 ILE A CA 1
ATOM 4218 C C . ILE B 1 31 ? 125.441 154.968 135.146 1.00 130.47 38 ILE A C 1
ATOM 4219 O O . ILE B 1 31 ? 125.217 155.802 134.260 1.00 133.64 38 ILE A O 1
ATOM 4224 N N . TRP B 1 32 ? 125.482 153.658 134.890 1.00 138.09 39 TRP A N 1
ATOM 4225 C CA . TRP B 1 32 ? 125.189 153.173 133.545 1.00 139.80 39 TRP A CA 1
ATOM 4226 C C . TRP B 1 32 ? 123.758 153.503 133.142 1.00 143.61 39 TRP A C 1
ATOM 4227 O O . TRP B 1 32 ? 123.503 153.894 131.996 1.00 145.73 39 TRP A O 1
ATOM 4238 N N . LEU B 1 33 ? 122.810 153.344 134.068 1.00 139.60 40 LEU A N 1
ATOM 4239 C CA . LEU B 1 33 ? 121.418 153.656 133.759 1.00 135.88 40 LEU A CA 1
ATOM 4240 C C . LEU B 1 33 ? 121.245 155.131 133.420 1.00 138.54 40 LEU A C 1
ATOM 4241 O O . LEU B 1 33 ? 120.506 155.482 132.493 1.00 138.17 40 LEU A O 1
ATOM 4246 N N . PHE B 1 34 ? 121.918 156.011 134.165 1.00 144.60 41 PHE A N 1
ATOM 4247 C CA . PHE B 1 34 ? 121.824 157.440 133.889 1.00 143.11 41 PHE A CA 1
ATOM 4248 C C . PHE B 1 34 ? 122.473 157.794 132.557 1.00 140.68 41 PHE A C 1
ATOM 4249 O O . PHE B 1 34 ? 121.931 158.599 131.791 1.00 143.13 41 PHE A O 1
ATOM 4257 N N . LYS B 1 35 ? 123.633 157.204 132.261 1.00 136.67 42 LYS A N 1
ATOM 4258 C CA . LYS B 1 35 ? 124.334 157.529 131.026 1.00 138.29 42 LYS A CA 1
ATOM 4259 C C . LYS B 1 35 ? 123.658 156.933 129.798 1.00 138.89 42 LYS A C 1
ATOM 4260 O O . LYS B 1 35 ? 123.859 157.442 128.690 1.00 141.00 42 LYS A O 1
ATOM 4266 N N . ASN B 1 36 ? 122.869 155.870 129.966 1.00 155.51 43 ASN A N 1
ATOM 4267 C CA . ASN B 1 36 ? 122.161 155.294 128.827 1.00 157.38 43 ASN A CA 1
ATOM 4268 C C . ASN B 1 36 ? 121.107 156.253 128.290 1.00 156.09 43 ASN A C 1
ATOM 4269 O O . ASN B 1 36 ? 120.940 156.383 127.071 1.00 153.97 43 ASN A O 1
ATOM 4274 N N . HIS B 1 37 ? 120.387 156.931 129.179 1.00 166.18 44 HIS A N 1
ATOM 4275 C CA . HIS B 1 37 ? 119.370 157.897 128.787 1.00 167.11 44 HIS A CA 1
ATOM 4276 C C . HIS B 1 37 ? 119.927 159.302 128.604 1.00 168.59 44 HIS A C 1
ATOM 4277 O O . HIS B 1 37 ? 119.160 160.218 128.292 1.00 169.38 44 HIS A O 1
ATOM 4284 N N . ARG B 1 38 ? 121.235 159.488 128.797 1.00 170.71 45 ARG A N 1
ATOM 4285 C CA . ARG B 1 38 ? 121.895 160.785 128.636 1.00 169.10 45 ARG A CA 1
ATOM 4286 C C . ARG B 1 38 ? 121.276 161.855 129.532 1.00 169.25 45 ARG A C 1
ATOM 4287 O O . ARG B 1 38 ? 121.218 163.030 129.163 1.00 170.11 45 ARG A O 1
ATOM 4295 N N . PHE B 1 39 ? 120.808 161.457 130.716 1.00 170.25 46 PHE A N 1
ATOM 4296 C CA . PHE B 1 39 ? 120.230 162.426 131.641 1.00 170.72 46 PHE A CA 1
ATOM 4297 C C . PHE B 1 39 ? 121.299 163.343 132.219 1.00 171.12 46 PHE A C 1
ATOM 4298 O O . PHE B 1 39 ? 121.043 164.529 132.458 1.00 170.93 46 PHE A O 1
ATOM 4306 N N . ARG B 1 40 ? 122.495 162.812 132.450 1.00 162.55 47 ARG A N 1
ATOM 4307 C CA . ARG B 1 40 ? 123.643 163.570 132.978 1.00 163.69 47 ARG A CA 1
ATOM 4308 C C . ARG B 1 40 ? 123.235 164.142 134.340 1.00 163.42 47 ARG A C 1
ATOM 4309 O O . ARG B 1 40 ? 122.540 163.461 135.109 1.00 161.60 47 ARG A O 1
ATOM 4317 N N . PHE B 1 41 ? 123.655 165.364 134.668 1.00 161.55 48 PHE A N 1
ATOM 4318 C CA . PHE B 1 41 ? 123.314 166.067 135.902 1.00 161.36 48 PHE A CA 1
ATOM 4319 C C . PHE B 1 41 ? 123.812 165.355 137.156 1.00 158.15 48 PHE A C 1
ATOM 4320 O O . PHE B 1 41 ? 123.429 165.737 138.269 1.00 152.96 48 PHE A O 1
ATOM 4328 N N . LEU B 1 42 ? 124.658 164.337 137.011 1.00 152.01 49 LEU A N 1
ATOM 4329 C CA . LEU B 1 42 ? 125.184 163.610 138.158 1.00 149.14 49 LEU A CA 1
ATOM 4330 C C . LEU B 1 42 ? 126.364 162.764 137.708 1.00 148.57 49 LEU A C 1
ATOM 4331 O O . LEU B 1 42 ? 126.313 162.135 136.648 1.00 149.03 49 LEU A O 1
ATOM 4336 N N . HIS B 1 43 ? 127.418 162.755 138.516 1.00 144.72 50 HIS A N 1
ATOM 4337 C CA . HIS B 1 43 ? 128.613 161.969 138.252 1.00 143.70 50 HIS A CA 1
ATOM 4338 C C . HIS B 1 43 ? 128.647 160.747 139.165 1.00 146.09 50 HIS A C 1
ATOM 4339 O O . HIS B 1 43 ? 127.864 160.622 140.109 1.00 147.69 50 HIS A O 1
ATOM 4346 N N . GLU B 1 44 ? 129.571 159.830 138.865 1.00 155.23 51 GLU A N 1
ATOM 4347 C CA . GLU B 1 44 ? 129.708 158.632 139.687 1.00 157.52 51 GLU A CA 1
ATOM 4348 C C . GLU B 1 44 ? 130.127 158.973 141.109 1.00 159.08 51 GLU A C 1
ATOM 4349 O O . GLU B 1 44 ? 129.753 158.267 142.053 1.00 160.66 51 GLU A O 1
ATOM 4355 N N . THR B 1 45 ? 130.900 160.048 141.285 1.00 148.28 52 THR A N 1
ATOM 4356 C CA . THR B 1 45 ? 131.262 160.484 142.629 1.00 146.20 52 THR A CA 1
ATOM 4357 C C . THR B 1 45 ? 130.029 160.905 143.420 1.00 148.68 52 THR A C 1
ATOM 4358 O O . THR B 1 45 ? 129.869 160.525 144.587 1.00 151.83 52 THR A O 1
ATOM 4362 N N . GLY B 1 46 ? 129.141 161.683 142.798 1.00 145.22 53 GLY A N 1
ATOM 4363 C CA . GLY B 1 46 ? 127.915 162.073 143.473 1.00 146.59 53 GLY A CA 1
ATOM 4364 C C . GLY B 1 46 ? 127.015 160.890 143.771 1.00 148.09 53 GLY A C 1
ATOM 4365 O O . GLY B 1 46 ? 126.369 160.837 144.821 1.00 152.11 53 GLY A O 1
ATOM 4366 N N . GLY B 1 47 ? 126.960 159.925 142.851 1.00 130.21 54 GLY A N 1
ATOM 4367 C CA . GLY B 1 47 ? 126.186 158.721 143.103 1.00 134.19 54 GLY A CA 1
ATOM 4368 C C . GLY B 1 47 ? 126.726 157.918 144.270 1.00 135.57 54 GLY A C 1
ATOM 4369 O O . GLY B 1 47 ? 125.964 157.433 145.109 1.00 139.21 54 GLY A O 1
ATOM 4370 N N . ALA B 1 48 ? 128.050 157.771 144.342 1.00 130.57 55 ALA A N 1
ATOM 4371 C CA . ALA B 1 48 ? 128.652 157.086 145.479 1.00 130.21 55 ALA A CA 1
ATOM 4372 C C . ALA B 1 48 ? 128.370 157.830 146.777 1.00 130.58 55 ALA A C 1
ATOM 4373 O O . ALA B 1 48 ? 128.075 157.210 147.806 1.00 134.38 55 ALA A O 1
ATOM 4375 N N . MET B 1 49 ? 128.440 159.162 146.744 1.00 128.21 56 MET A N 1
ATOM 4376 C CA . MET B 1 49 ? 128.172 159.949 147.943 1.00 125.50 56 MET A CA 1
ATOM 4377 C C . MET B 1 49 ? 126.733 159.767 148.415 1.00 127.13 56 MET A C 1
ATOM 4378 O O . MET B 1 49 ? 126.481 159.547 149.607 1.00 136.86 56 MET A O 1
ATOM 4383 N N . VAL B 1 50 ? 125.772 159.854 147.493 1.00 115.64 57 VAL A N 1
ATOM 4384 C CA . VAL B 1 50 ? 124.373 159.741 147.892 1.00 119.73 57 VAL A CA 1
ATOM 4385 C C . VAL B 1 50 ? 124.055 158.319 148.340 1.00 125.18 57 VAL A C 1
ATOM 4386 O O . VAL B 1 50 ? 123.263 158.116 149.267 1.00 128.44 57 VAL A O 1
ATOM 4390 N N . TYR B 1 51 ? 124.675 157.313 147.715 1.00 130.87 58 TYR A N 1
ATOM 4391 C CA . TYR B 1 51 ? 124.462 155.941 148.164 1.00 128.99 58 TYR A CA 1
ATOM 4392 C C . TYR B 1 51 ? 125.040 155.715 149.554 1.00 127.78 58 TYR A C 1
ATOM 4393 O O . TYR B 1 51 ? 124.423 155.037 150.382 1.00 128.83 58 TYR A O 1
ATOM 4402 N N . GLY B 1 52 ? 126.217 156.278 149.834 1.00 125.10 59 GLY A N 1
ATOM 4403 C CA . GLY B 1 52 ? 126.758 156.188 151.180 1.00 126.74 59 GLY A CA 1
ATOM 4404 C C . GLY B 1 52 ? 125.876 156.877 152.203 1.00 128.33 59 GLY A C 1
ATOM 4405 O O . GLY B 1 52 ? 125.663 156.361 153.303 1.00 130.56 59 GLY A O 1
ATOM 4406 N N . LEU B 1 53 ? 125.345 158.050 151.850 1.00 129.37 60 LEU A N 1
ATOM 4407 C CA . LEU B 1 53 ? 124.445 158.756 152.757 1.00 125.29 60 LEU A CA 1
ATOM 4408 C C . LEU B 1 53 ? 123.184 157.944 153.028 1.00 129.69 60 LEU A C 1
ATOM 4409 O O . LEU B 1 53 ? 122.732 157.849 154.175 1.00 137.43 60 LEU A O 1
ATOM 4414 N N . ILE B 1 54 ? 122.605 157.347 151.983 1.00 124.32 61 ILE A N 1
ATOM 4415 C CA . ILE B 1 54 ? 121.401 156.540 152.157 1.00 120.64 61 ILE A CA 1
ATOM 4416 C C . ILE B 1 54 ? 121.696 155.314 153.012 1.00 124.30 61 ILE A C 1
ATOM 4417 O O . ILE B 1 54 ? 120.899 154.941 153.883 1.00 127.95 61 ILE A O 1
ATOM 4422 N N . MET B 1 55 ? 122.837 154.663 152.774 1.00 134.60 62 MET A N 1
ATOM 4423 C CA . MET B 1 55 ? 123.207 153.495 153.567 1.00 135.95 62 MET A CA 1
ATOM 4424 C C . MET B 1 55 ? 123.362 153.872 155.034 1.00 134.65 62 MET A C 1
ATOM 4425 O O . MET B 1 55 ? 122.853 153.179 155.922 1.00 138.74 62 MET A O 1
ATOM 4430 N N . GLY B 1 56 ? 124.043 154.986 155.307 1.00 134.32 63 GLY A N 1
ATOM 4431 C CA . GLY B 1 56 ? 124.184 155.431 156.684 1.00 139.82 63 GLY A CA 1
ATOM 4432 C C . GLY B 1 56 ? 122.853 155.764 157.330 1.00 138.33 63 GLY A C 1
ATOM 4433 O O . GLY B 1 56 ? 122.619 155.439 158.497 1.00 142.58 63 GLY A O 1
ATOM 4434 N N . LEU B 1 57 ? 121.959 156.410 156.577 1.00 135.22 64 LEU A N 1
ATOM 4435 C CA . LEU B 1 57 ? 120.654 156.772 157.120 1.00 133.80 64 LEU A CA 1
ATOM 4436 C C . LEU B 1 57 ? 119.837 155.533 157.464 1.00 135.12 64 LEU A C 1
ATOM 4437 O O . LEU B 1 57 ? 119.224 155.457 158.535 1.00 138.60 64 LEU A O 1
ATOM 4442 N N . ILE B 1 58 ? 119.819 154.545 156.566 1.00 139.51 65 ILE A N 1
ATOM 4443 C CA . ILE B 1 58 ? 119.040 153.338 156.824 1.00 138.42 65 ILE A CA 1
ATOM 4444 C C . ILE B 1 58 ? 119.715 152.438 157.850 1.00 135.31 65 ILE A C 1
ATOM 4445 O O . ILE B 1 58 ? 119.055 151.571 158.432 1.00 136.01 65 ILE A O 1
ATOM 4450 N N . LEU B 1 59 ? 121.015 152.613 158.088 1.00 136.80 66 LEU A N 1
ATOM 4451 C CA . LEU B 1 59 ? 121.692 151.796 159.087 1.00 133.95 66 LEU A CA 1
ATOM 4452 C C . LEU B 1 59 ? 121.545 152.382 160.486 1.00 134.93 66 LEU A C 1
ATOM 4453 O O . LEU B 1 59 ? 121.398 151.636 161.461 1.00 136.00 66 LEU A O 1
ATOM 4458 N N . ARG B 1 60 ? 121.582 153.711 160.606 1.00 142.15 67 ARG A N 1
ATOM 4459 C CA . ARG B 1 60 ? 121.490 154.335 161.922 1.00 143.00 67 ARG A CA 1
ATOM 4460 C C . ARG B 1 60 ? 120.116 154.123 162.546 1.00 145.46 67 ARG A C 1
ATOM 4461 O O . ARG B 1 60 ? 120.009 153.854 163.749 1.00 146.12 67 ARG A O 1
ATOM 4469 N N . TYR B 1 61 ? 119.055 154.229 161.749 1.00 156.99 68 TYR A N 1
ATOM 4470 C CA . TYR B 1 61 ? 117.681 154.155 162.243 1.00 155.77 68 TYR A CA 1
ATOM 4471 C C . TYR B 1 61 ? 117.031 152.811 161.946 1.00 155.01 68 TYR A C 1
ATOM 4472 O O . TYR B 1 61 ? 115.847 152.748 161.603 1.00 151.46 68 TYR A O 1
ATOM 4481 N N . ALA B 1 62 ? 117.780 151.715 162.068 1.00 178.82 69 ALA A N 1
ATOM 4482 C CA . ALA B 1 62 ? 117.246 150.379 161.836 1.00 180.53 69 ALA A CA 1
ATOM 4483 C C . ALA B 1 62 ? 117.123 149.582 163.128 1.00 181.84 69 ALA A C 1
ATOM 4484 O O . ALA B 1 62 ? 116.029 149.124 163.472 1.00 181.32 69 ALA A O 1
ATOM 4486 N N . THR B 1 63 ? 118.223 149.402 163.859 1.00 211.81 70 THR A N 1
ATOM 4487 C CA . THR B 1 63 ? 118.191 148.662 165.114 1.00 214.34 70 THR A CA 1
ATOM 4488 C C . THR B 1 63 ? 118.666 149.542 166.263 1.00 215.74 70 THR A C 1
ATOM 4489 O O . THR B 1 63 ? 119.495 149.117 167.076 1.00 216.21 70 THR A O 1
ATOM 4493 N N . ALA B 1 64 ? 118.155 150.771 166.330 1.00 233.84 71 ALA A N 1
ATOM 4494 C CA . ALA B 1 64 ? 118.556 151.686 167.398 1.00 233.08 71 ALA A CA 1
ATOM 4495 C C . ALA B 1 64 ? 118.221 151.160 168.790 1.00 234.28 71 ALA A C 1
ATOM 4496 O O . ALA B 1 64 ? 119.099 151.215 169.669 1.00 233.06 71 ALA A O 1
ATOM 4498 N N . PRO B 1 65 ? 117.005 150.648 169.074 1.00 255.84 72 PRO A N 1
ATOM 4499 C CA . PRO B 1 65 ? 116.755 150.099 170.415 1.00 256.09 72 PRO A CA 1
ATOM 4500 C C . PRO B 1 65 ? 117.522 148.810 170.660 1.00 255.86 72 PRO A C 1
ATOM 4501 O O . PRO B 1 65 ? 117.231 147.778 170.046 1.00 254.82 72 PRO A O 1
ATOM 4505 N N . THR B 1 66 ? 118.505 148.859 171.554 1.00 274.49 73 THR A N 1
ATOM 4506 C CA . THR B 1 66 ? 119.314 147.693 171.882 1.00 274.99 73 THR A CA 1
ATOM 4507 C C . THR B 1 66 ? 119.841 147.859 173.303 1.00 276.28 73 THR A C 1
ATOM 4508 O O . THR B 1 66 ? 119.464 148.790 174.020 1.00 275.76 73 THR A O 1
ATOM 4512 N N . ASP B 1 67 ? 120.721 146.948 173.710 1.00 298.98 74 ASP A N 1
ATOM 4513 C CA . ASP B 1 67 ? 121.286 146.984 175.048 1.00 298.80 74 ASP A CA 1
ATOM 4514 C C . ASP B 1 67 ? 122.367 148.056 175.151 1.00 298.48 74 ASP A C 1
ATOM 4515 O O . ASP B 1 67 ? 122.867 148.576 174.150 1.00 298.14 74 ASP A O 1
ATOM 4520 N N . ILE B 1 68 ? 122.723 148.384 176.389 1.00 300.47 75 ILE A N 1
ATOM 4521 C CA . ILE B 1 68 ? 123.765 149.361 176.682 1.00 300.27 75 ILE A CA 1
ATOM 4522 C C . ILE B 1 68 ? 125.014 148.604 177.112 1.00 299.75 75 ILE A C 1
ATOM 4523 O O . ILE B 1 68 ? 124.975 147.818 178.067 1.00 299.73 75 ILE A O 1
ATOM 4528 N N . GLU B 1 69 ? 126.119 148.837 176.411 1.00 282.23 76 GLU A N 1
ATOM 4529 C CA . GLU B 1 69 ? 127.385 148.175 176.690 1.00 281.97 76 GLU A CA 1
ATOM 4530 C C . GLU B 1 69 ? 128.368 149.182 177.269 1.00 281.73 76 GLU A C 1
ATOM 4531 O O . GLU B 1 69 ? 128.631 150.222 176.656 1.00 280.78 76 GLU A O 1
ATOM 4537 N N . SER B 1 70 ? 128.906 148.870 178.444 1.00 282.82 77 SER A N 1
ATOM 4538 C CA . SER B 1 70 ? 129.878 149.715 179.121 1.00 282.58 77 SER A CA 1
ATOM 4539 C C . SER B 1 70 ? 131.150 148.921 179.379 1.00 282.32 77 SER A C 1
ATOM 4540 O O . SER B 1 70 ? 131.097 147.785 179.860 1.00 281.82 77 SER A O 1
ATOM 4543 N N . GLY B 1 71 ? 132.291 149.524 179.056 1.00 287.22 78 GLY A N 1
ATOM 4544 C CA . GLY B 1 71 ? 133.556 148.846 179.235 1.00 287.08 78 GLY A CA 1
ATOM 4545 C C . GLY B 1 71 ? 133.957 148.733 180.692 1.00 287.99 78 GLY A C 1
ATOM 4546 O O . GLY B 1 71 ? 133.520 149.493 181.557 1.00 287.90 78 GLY A O 1
ATOM 4547 N N . THR B 1 72 ? 134.811 147.750 180.963 1.00 284.72 79 THR A N 1
ATOM 4548 C CA . THR B 1 72 ? 135.298 147.530 182.316 1.00 284.42 79 THR A CA 1
ATOM 4549 C C . THR B 1 72 ? 136.261 148.637 182.729 1.00 284.26 79 THR A C 1
ATOM 4550 O O . THR B 1 72 ? 136.944 149.243 181.899 1.00 283.82 79 THR A O 1
ATOM 4554 N N . VAL B 1 73 ? 136.307 148.900 184.032 1.00 280.44 80 VAL A N 1
ATOM 4555 C CA . VAL B 1 73 ? 137.183 149.914 184.608 1.00 280.00 80 VAL A CA 1
ATOM 4556 C C . VAL B 1 73 ? 138.186 149.207 185.509 1.00 280.33 80 VAL A C 1
ATOM 4557 O O . VAL B 1 73 ? 137.799 148.497 186.445 1.00 280.18 80 VAL A O 1
ATOM 4561 N N . TYR B 1 74 ? 139.471 149.398 185.224 1.00 281.69 81 TYR A N 1
ATOM 4562 C CA . TYR B 1 74 ? 140.551 148.792 185.991 1.00 281.21 81 TYR A CA 1
ATOM 4563 C C . TYR B 1 74 ? 141.428 149.889 186.573 1.00 281.48 81 TYR A C 1
ATOM 4564 O O . TYR B 1 74 ? 141.881 150.779 185.845 1.00 281.08 81 TYR A O 1
ATOM 4573 N N . ASP B 1 75 ? 141.666 149.824 187.882 1.00 298.83 82 ASP A N 1
ATOM 4574 C CA . ASP B 1 75 ? 142.496 150.808 188.575 1.00 299.26 82 ASP A CA 1
ATOM 4575 C C . ASP B 1 75 ? 143.940 150.327 188.529 1.00 299.13 82 ASP A C 1
ATOM 4576 O O . ASP B 1 75 ? 144.417 149.629 189.424 1.00 298.77 82 ASP A O 1
ATOM 4581 N N . CYS B 1 76 ? 144.646 150.707 187.467 1.00 292.34 83 CYS A N 1
ATOM 4582 C CA . CYS B 1 76 ? 146.046 150.329 187.281 1.00 291.91 83 CYS A CA 1
ATOM 4583 C C . CYS B 1 76 ? 146.913 151.332 188.030 1.00 291.91 83 CYS A C 1
ATOM 4584 O O . CYS B 1 76 ? 147.232 152.405 187.513 1.00 291.86 83 CYS A O 1
ATOM 4587 N N . GLY B 1 77 ? 147.296 150.982 189.256 1.00 297.52 84 GLY A N 1
ATOM 4588 C CA . GLY B 1 77 ? 148.121 151.866 190.049 1.00 297.34 84 GLY A CA 1
ATOM 4589 C C . GLY B 1 77 ? 149.542 151.957 189.527 1.00 297.63 84 GLY A C 1
ATOM 4590 O O . GLY B 1 77 ? 150.019 151.107 188.773 1.00 297.60 84 GLY A O 1
ATOM 4591 N N . LYS B 1 78 ? 150.226 153.023 189.950 1.00 294.88 85 LYS A N 1
ATOM 4592 C CA . LYS B 1 78 ? 151.606 153.296 189.545 1.00 294.72 85 LYS A CA 1
ATOM 4593 C C . LYS B 1 78 ? 151.736 153.364 188.024 1.00 293.95 85 LYS A C 1
ATOM 4594 O O . LYS B 1 78 ? 152.713 152.889 187.443 1.00 293.29 85 LYS A O 1
ATOM 4600 N N . LEU B 1 79 ? 150.736 153.963 187.373 1.00 282.96 86 LEU A N 1
ATOM 4601 C CA . LEU B 1 79 ? 150.706 154.088 185.913 1.00 282.32 86 LEU A CA 1
ATOM 4602 C C . LEU B 1 79 ? 150.217 155.496 185.577 1.00 282.22 86 LEU A C 1
ATOM 4603 O O . LEU B 1 79 ? 149.012 155.734 185.452 1.00 282.24 86 LEU A O 1
ATOM 4608 N N . ALA B 1 80 ? 151.160 156.424 185.432 1.00 272.42 87 ALA A N 1
ATOM 4609 C CA . ALA B 1 80 ? 150.855 157.802 185.075 1.00 271.45 87 ALA A CA 1
ATOM 4610 C C . ALA B 1 80 ? 150.969 158.065 183.580 1.00 271.92 87 ALA A C 1
ATOM 4611 O O . ALA B 1 80 ? 150.790 159.209 183.151 1.00 271.00 87 ALA A O 1
ATOM 4613 N N . PHE B 1 81 ? 151.260 157.041 182.782 1.00 271.83 88 PHE A N 1
ATOM 4614 C CA . PHE B 1 81 ? 151.403 157.190 181.342 1.00 271.06 88 PHE A CA 1
ATOM 4615 C C . PHE B 1 81 ? 150.692 156.038 180.648 1.00 271.16 88 PHE A C 1
ATOM 4616 O O . PHE B 1 81 ? 150.454 154.981 181.237 1.00 271.12 88 PHE A O 1
ATOM 4624 N N . SER B 1 82 ? 150.353 156.256 179.376 1.00 268.19 89 SER A N 1
ATOM 4625 C CA . SER B 1 82 ? 149.634 155.277 178.560 1.00 267.81 89 SER A CA 1
ATOM 4626 C C . SER B 1 82 ? 150.458 154.973 177.317 1.00 268.65 89 SER A C 1
ATOM 4627 O O . SER B 1 82 ? 150.291 155.625 176.273 1.00 267.74 89 SER A O 1
ATOM 4630 N N . PRO B 1 83 ? 151.359 153.996 177.379 1.00 266.25 90 PRO A N 1
ATOM 4631 C CA . PRO B 1 83 ? 152.160 153.658 176.199 1.00 264.83 90 PRO A CA 1
ATOM 4632 C C . PRO B 1 83 ? 151.325 152.968 175.133 1.00 265.42 90 PRO A C 1
ATOM 4633 O O . PRO B 1 83 ? 150.303 152.338 175.419 1.00 265.08 90 PRO A O 1
ATOM 4637 N N . SER B 1 84 ? 151.775 153.100 173.884 1.00 261.28 91 SER A N 1
ATOM 4638 C CA . SER B 1 84 ? 151.077 152.457 172.775 1.00 260.78 91 SER A CA 1
ATOM 4639 C C . SER B 1 84 ? 151.185 150.939 172.856 1.00 260.61 91 SER A C 1
ATOM 4640 O O . SER B 1 84 ? 150.211 150.226 172.589 1.00 260.03 91 SER A O 1
ATOM 4643 N N . THR B 1 85 ? 152.357 150.429 173.223 1.00 258.06 92 THR A N 1
ATOM 4644 C CA . THR B 1 85 ? 152.603 148.998 173.336 1.00 256.72 92 THR A CA 1
ATOM 4645 C C . THR B 1 85 ? 152.831 148.648 174.799 1.00 256.60 92 THR A C 1
ATOM 4646 O O . THR B 1 85 ? 153.418 149.440 175.544 1.00 257.31 92 THR A O 1
ATOM 4650 N N . LEU B 1 86 ? 152.372 147.467 175.210 1.00 244.45 93 LEU A N 1
ATOM 4651 C CA . LEU B 1 86 ? 152.610 147.014 176.571 1.00 244.96 93 LEU A CA 1
ATOM 4652 C C . LEU B 1 86 ? 152.585 145.494 176.610 1.00 245.47 93 LEU A C 1
ATOM 4653 O O . LEU B 1 86 ? 152.037 144.844 175.717 1.00 244.66 93 LEU A O 1
ATOM 4658 N N . LEU B 1 87 ? 153.192 144.937 177.654 1.00 258.11 94 LEU A N 1
ATOM 4659 C CA . LEU B 1 87 ? 153.174 143.504 177.909 1.00 257.54 94 LEU A CA 1
ATOM 4660 C C . LEU B 1 87 ? 152.562 143.262 179.280 1.00 257.57 94 LEU A C 1
ATOM 4661 O O . LEU B 1 87 ? 153.119 143.687 180.298 1.00 255.94 94 LEU A O 1
ATOM 4666 N N . ILE B 1 88 ? 151.419 142.582 179.303 1.00 281.13 95 ILE A N 1
ATOM 4667 C CA . ILE B 1 88 ? 150.660 142.344 180.524 1.00 281.62 95 ILE A CA 1
ATOM 4668 C C . ILE B 1 88 ? 150.894 140.910 180.977 1.00 282.79 95 ILE A C 1
ATOM 4669 O O . ILE B 1 88 ? 150.867 139.978 180.165 1.00 284.26 95 ILE A O 1
ATOM 4674 N N . ASN B 1 89 ? 151.134 140.738 182.275 1.00 291.83 96 ASN A N 1
ATOM 4675 C CA . ASN B 1 89 ? 151.362 139.418 182.860 1.00 291.66 96 ASN A CA 1
ATOM 4676 C C . ASN B 1 89 ? 150.030 138.884 183.373 1.00 292.16 96 ASN A C 1
ATOM 4677 O O . ASN B 1 89 ? 149.580 139.245 184.463 1.00 291.50 96 ASN A O 1
ATOM 4682 N N . ILE B 1 90 ? 149.397 138.021 182.584 1.00 301.95 97 ILE A N 1
ATOM 4683 C CA . ILE B 1 90 ? 148.134 137.387 182.947 1.00 301.24 97 ILE A CA 1
ATOM 4684 C C . ILE B 1 90 ? 148.379 135.889 183.049 1.00 302.05 97 ILE A C 1
ATOM 4685 O O . ILE B 1 90 ? 148.855 135.268 182.089 1.00 303.35 97 ILE A O 1
ATOM 4690 N N . THR B 1 91 ? 148.049 135.313 184.207 1.00 311.61 98 THR A N 1
ATOM 4691 C CA . THR B 1 91 ? 148.259 133.888 184.475 1.00 311.97 98 THR A CA 1
ATOM 4692 C C . THR B 1 91 ? 149.709 133.487 184.211 1.00 312.08 98 THR A C 1
ATOM 4693 O O . THR B 1 91 ? 149.989 132.438 183.624 1.00 311.81 98 THR A O 1
ATOM 4697 N N . ASP B 1 92 ? 150.638 134.340 184.649 1.00 303.59 99 ASP A N 1
ATOM 4698 C CA . ASP B 1 92 ? 152.074 134.136 184.452 1.00 302.41 99 ASP A CA 1
ATOM 4699 C C . ASP B 1 92 ? 152.429 133.990 182.975 1.00 302.51 99 ASP A C 1
ATOM 4700 O O . ASP B 1 92 ? 153.353 133.257 182.615 1.00 301.60 99 ASP A O 1
ATOM 4705 N N . GLN B 1 93 ? 151.698 134.688 182.109 1.00 302.37 100 GLN A N 1
ATOM 4706 C CA . GLN B 1 93 ? 151.938 134.667 180.673 1.00 301.26 100 GLN A CA 1
ATOM 4707 C C . GLN B 1 93 ? 151.973 136.094 180.148 1.00 301.11 100 GLN A C 1
ATOM 4708 O O . GLN B 1 93 ? 151.190 136.943 180.582 1.00 302.23 100 GLN A O 1
ATOM 4714 N N . VAL B 1 94 ? 152.881 136.350 179.213 1.00 286.97 101 VAL A N 1
ATOM 4715 C CA . VAL B 1 94 ? 153.058 137.680 178.642 1.00 287.38 101 VAL A CA 1
ATOM 4716 C C . VAL B 1 94 ? 152.107 137.836 177.463 1.00 287.02 101 VAL A C 1
ATOM 4717 O O . VAL B 1 94 ? 152.146 137.047 176.512 1.00 285.69 101 VAL A O 1
ATOM 4721 N N . TYR B 1 95 ? 151.253 138.855 177.523 1.00 276.90 102 TYR A N 1
ATOM 4722 C CA . TYR B 1 95 ? 150.320 139.174 176.452 1.00 275.24 102 TYR A CA 1
ATOM 4723 C C . TYR B 1 95 ? 150.649 140.556 175.910 1.00 273.66 102 TYR A C 1
ATOM 4724 O O . TYR B 1 95 ? 150.775 141.514 176.680 1.00 273.93 102 TYR A O 1
ATOM 4733 N N . GLU B 1 96 ? 150.792 140.654 174.590 1.00 237.67 103 GLU A N 1
ATOM 4734 C CA . GLU B 1 96 ? 151.103 141.922 173.934 1.00 237.67 103 GLU A CA 1
ATOM 4735 C C . GLU B 1 96 ? 149.806 142.692 173.731 1.00 237.98 103 GLU A C 1
ATOM 4736 O O . GLU B 1 96 ? 148.934 142.277 172.964 1.00 236.74 103 GLU A O 1
ATOM 4742 N N . TYR B 1 97 ? 149.673 143.823 174.421 1.00 234.29 104 TYR A N 1
ATOM 4743 C CA . TYR B 1 97 ? 148.485 144.664 174.336 1.00 233.09 104 TYR A CA 1
ATOM 4744 C C . TYR B 1 97 ? 148.863 145.968 173.641 1.00 233.21 104 TYR A C 1
ATOM 4745 O O . TYR B 1 97 ? 149.804 146.656 174.056 1.00 233.03 104 TYR A O 1
ATOM 4754 N N . LYS B 1 98 ? 148.128 146.303 172.586 1.00 240.53 105 LYS A N 1
ATOM 4755 C CA . LYS B 1 98 ? 148.389 147.490 171.785 1.00 241.52 105 LYS A CA 1
ATOM 4756 C C . LYS B 1 98 ? 147.321 148.539 172.062 1.00 241.98 105 LYS A C 1
ATOM 4757 O O . LYS B 1 98 ? 146.125 148.267 171.918 1.00 240.83 105 LYS A O 1
ATOM 4763 N N . TYR B 1 99 ? 147.755 149.732 172.458 1.00 263.50 106 TYR A N 1
ATOM 4764 C CA . TYR B 1 99 ? 146.829 150.840 172.650 1.00 263.57 106 TYR A CA 1
ATOM 4765 C C . TYR B 1 99 ? 146.338 151.324 171.291 1.00 264.57 106 TYR A C 1
ATOM 4766 O O . TYR B 1 99 ? 147.132 151.786 170.463 1.00 265.34 106 TYR A O 1
ATOM 4775 N N . LYS B 1 100 ? 145.032 151.207 171.055 1.00 265.13 107 LYS A N 1
ATOM 4776 C CA . LYS B 1 100 ? 144.455 151.566 169.764 1.00 265.26 107 LYS A CA 1
ATOM 4777 C C . LYS B 1 100 ? 143.961 153.010 169.754 1.00 264.78 107 LYS A C 1
ATOM 4778 O O . LYS B 1 100 ? 144.427 153.827 168.954 1.00 264.76 107 LYS A O 1
ATOM 4784 N N . ARG B 1 101 ? 143.022 153.337 170.639 1.00 265.89 108 ARG A N 1
ATOM 4785 C CA . ARG B 1 101 ? 142.468 154.681 170.701 1.00 266.13 108 ARG A CA 1
ATOM 4786 C C . ARG B 1 101 ? 142.064 154.987 172.135 1.00 266.51 108 ARG A C 1
ATOM 4787 O O . ARG B 1 101 ? 141.833 154.084 172.944 1.00 265.61 108 ARG A O 1
ATOM 4795 N N . GLU B 1 102 ? 141.983 156.278 172.440 1.00 289.58 109 GLU A N 1
ATOM 4796 C CA . GLU B 1 102 ? 141.595 156.760 173.757 1.00 289.72 109 GLU A CA 1
ATOM 4797 C C . GLU B 1 102 ? 140.165 157.277 173.701 1.00 290.42 109 GLU A C 1
ATOM 4798 O O . GLU B 1 102 ? 139.817 158.060 172.810 1.00 290.65 109 GLU A O 1
ATOM 4804 N N . ILE B 1 103 ? 139.342 156.838 174.649 1.00 296.16 110 ILE A N 1
ATOM 4805 C CA . ILE B 1 103 ? 137.939 157.229 174.725 1.00 295.92 110 ILE A CA 1
ATOM 4806 C C . ILE B 1 103 ? 137.753 158.083 175.971 1.00 296.28 110 ILE A C 1
ATOM 4807 O O . ILE B 1 103 ? 138.014 157.628 177.091 1.00 295.60 110 ILE A O 1
ATOM 4812 N N . SER B 1 104 ? 137.304 159.320 175.775 1.00 318.93 111 SER A N 1
ATOM 4813 C CA . SER B 1 104 ? 137.019 160.252 176.858 1.00 319.33 111 SER A CA 1
ATOM 4814 C C . SER B 1 104 ? 135.551 160.657 176.841 1.00 319.43 111 SER A C 1
ATOM 4815 O O . SER B 1 104 ? 135.193 161.792 177.162 1.00 318.85 111 SER A O 1
ATOM 4818 N N . GLN B 1 105 ? 134.682 159.721 176.461 1.00 326.35 112 GLN A N 1
ATOM 4819 C CA . GLN B 1 105 ? 133.257 159.997 176.344 1.00 326.52 112 GLN A CA 1
ATOM 4820 C C . GLN B 1 105 ? 132.451 159.085 177.260 1.00 327.40 112 GLN A C 1
ATOM 4821 O O . GLN B 1 105 ? 131.451 158.495 176.836 1.00 327.62 112 GLN A O 1
ATOM 4827 N N . HIS B 1 106 ? 132.882 158.959 178.518 1.00 346.39 113 HIS A N 1
ATOM 4828 C CA . HIS B 1 106 ? 132.175 158.097 179.460 1.00 346.43 113 HIS A CA 1
ATOM 4829 C C . HIS B 1 106 ? 130.782 158.627 179.776 1.00 346.31 113 HIS A C 1
ATOM 4830 O O . HIS B 1 106 ? 129.887 157.844 180.115 1.00 346.25 113 HIS A O 1
ATOM 4837 N N . ASN B 1 107 ? 130.580 159.943 179.677 1.00 351.45 114 ASN A N 1
ATOM 4838 C CA . ASN B 1 107 ? 129.259 160.510 179.932 1.00 351.49 114 ASN A CA 1
ATOM 4839 C C . ASN B 1 107 ? 128.255 160.070 178.873 1.00 351.39 114 ASN A C 1
ATOM 4840 O O . ASN B 1 107 ? 127.102 159.757 179.194 1.00 351.65 114 ASN A O 1
ATOM 4845 N N . ILE B 1 108 ? 128.672 160.040 177.607 1.00 340.34 115 ILE A N 1
ATOM 4846 C CA . ILE B 1 108 ? 127.809 159.623 176.509 1.00 339.76 115 ILE A CA 1
ATOM 4847 C C . ILE B 1 108 ? 127.990 158.143 176.178 1.00 340.00 115 ILE A C 1
ATOM 4848 O O . ILE B 1 108 ? 127.411 157.651 175.203 1.00 340.73 115 ILE A O 1
ATOM 4853 N N . ASN B 1 109 ? 128.767 157.418 176.984 1.00 337.97 116 ASN A N 1
ATOM 4854 C CA . ASN B 1 109 ? 128.980 155.993 176.737 1.00 337.68 116 ASN A CA 1
ATOM 4855 C C . ASN B 1 109 ? 127.691 155.178 176.672 1.00 337.55 116 ASN A C 1
ATOM 4856 O O . ASN B 1 109 ? 127.599 154.303 175.792 1.00 337.13 116 ASN A O 1
ATOM 4861 N N . PRO B 1 110 ? 126.694 155.370 177.546 1.00 331.66 117 PRO A N 1
ATOM 4862 C CA . PRO B 1 110 ? 125.430 154.638 177.355 1.00 330.57 117 PRO A CA 1
ATOM 4863 C C . PRO B 1 110 ? 124.752 154.948 176.033 1.00 330.87 117 PRO A C 1
ATOM 4864 O O . PRO B 1 110 ? 124.108 154.063 175.456 1.00 329.90 117 PRO A O 1
ATOM 4868 N N . HIS B 1 111 ? 124.876 156.179 175.533 1.00 337.92 118 HIS A N 1
ATOM 4869 C CA . HIS B 1 111 ? 124.321 156.500 174.222 1.00 337.54 118 HIS A CA 1
ATOM 4870 C C . HIS B 1 111 ? 125.127 155.842 173.109 1.00 337.30 118 HIS A C 1
ATOM 4871 O O . HIS B 1 111 ? 124.561 155.412 172.097 1.00 337.05 118 HIS A O 1
ATOM 4878 N N . LEU B 1 112 ? 126.450 155.761 173.275 1.00 326.41 119 LEU A N 1
ATOM 4879 C CA . LEU B 1 112 ? 127.276 155.067 172.292 1.00 325.38 119 LEU A CA 1
ATOM 4880 C C . LEU B 1 112 ? 126.960 153.579 172.248 1.00 325.59 119 LEU A C 1
ATOM 4881 O O . LEU B 1 112 ? 127.029 152.963 171.178 1.00 325.45 119 LEU A O 1
ATOM 4886 N N . GLY B 1 113 ? 126.621 152.986 173.395 1.00 311.06 120 GLY A N 1
ATOM 4887 C CA . GLY B 1 113 ? 126.260 151.578 173.409 1.00 310.31 120 GLY A CA 1
ATOM 4888 C C . GLY B 1 113 ? 125.010 151.288 172.601 1.00 309.96 120 GLY A C 1
ATOM 4889 O O . GLY B 1 113 ? 124.922 150.263 171.920 1.00 309.60 120 GLY A O 1
ATOM 4890 N N . ASN B 1 114 ? 124.027 152.182 172.667 1.00 293.53 121 ASN A N 1
ATOM 4891 C CA . ASN B 1 114 ? 122.810 152.030 171.884 1.00 292.38 121 ASN A CA 1
ATOM 4892 C C . ASN B 1 114 ? 123.071 152.381 170.425 1.00 292.12 121 ASN A C 1
ATOM 4893 O O . ASN B 1 114 ? 123.829 153.307 170.121 1.00 293.25 121 ASN A O 1
ATOM 4898 N N . ALA B 1 115 ? 122.434 151.629 169.524 1.00 245.25 122 ALA A N 1
ATOM 4899 C CA . ALA B 1 115 ? 122.566 151.832 168.080 1.00 243.49 122 ALA A CA 1
ATOM 4900 C C . ALA B 1 115 ? 124.025 151.761 167.636 1.00 243.48 122 ALA A C 1
ATOM 4901 O O . ALA B 1 115 ? 124.469 152.521 166.773 1.00 242.06 122 ALA A O 1
ATOM 4903 N N . ILE B 1 116 ? 124.781 150.840 168.236 1.00 226.87 123 ILE A N 1
ATOM 4904 C CA . ILE B 1 116 ? 126.186 150.683 167.871 1.00 225.00 123 ILE A CA 1
ATOM 4905 C C . ILE B 1 116 ? 126.310 150.118 166.461 1.00 222.39 123 ILE A C 1
ATOM 4906 O O . ILE B 1 116 ? 127.087 150.622 165.640 1.00 220.28 123 ILE A O 1
ATOM 4911 N N . LEU B 1 117 ? 125.536 149.073 166.157 1.00 197.75 124 LEU A N 1
ATOM 4912 C CA . LEU B 1 117 ? 125.550 148.419 164.852 1.00 196.41 124 LEU A CA 1
ATOM 4913 C C . LEU B 1 117 ? 126.964 148.003 164.468 1.00 195.72 124 LEU A C 1
ATOM 4914 O O . LEU B 1 117 ? 127.573 147.154 165.127 1.00 196.39 124 LEU A O 1
ATOM 4919 N N . GLU B 1 118 ? 127.491 148.599 163.402 1.00 181.39 125 GLU A N 1
ATOM 4920 C CA . GLU B 1 118 ? 128.864 148.386 162.972 1.00 181.49 125 GLU A CA 1
ATOM 4921 C C . GLU B 1 118 ? 129.564 149.733 162.889 1.00 179.20 125 GLU A C 1
ATOM 4922 O O . GLU B 1 118 ? 129.020 150.689 162.329 1.00 177.47 125 GLU A O 1
ATOM 4928 N N . LYS B 1 119 ? 130.768 149.806 163.459 1.00 154.16 126 LYS A N 1
ATOM 4929 C CA . LYS B 1 119 ? 131.494 151.071 163.479 1.00 154.87 126 LYS A CA 1
ATOM 4930 C C . LYS B 1 119 ? 131.871 151.516 162.069 1.00 156.97 126 LYS A C 1
ATOM 4931 O O . LYS B 1 119 ? 131.746 152.698 161.729 1.00 158.52 126 LYS A O 1
ATOM 4937 N N . MET B 1 120 ? 132.314 150.578 161.230 1.00 151.96 127 MET A N 1
ATOM 4938 C CA . MET B 1 120 ? 132.663 150.829 159.831 1.00 151.75 127 MET A CA 1
ATOM 4939 C C . MET B 1 120 ? 133.651 151.982 159.662 1.00 155.92 127 MET A C 1
ATOM 4940 O O . MET B 1 120 ? 133.733 152.576 158.582 1.00 156.77 127 MET A O 1
ATOM 4945 N N . THR B 1 121 ? 134.408 152.314 160.703 1.00 161.10 128 THR A N 1
ATOM 4946 C CA . THR B 1 121 ? 135.339 153.427 160.626 1.00 155.31 128 THR A CA 1
ATOM 4947 C C . THR B 1 121 ? 136.611 153.018 159.890 1.00 155.13 128 THR A C 1
ATOM 4948 O O . THR B 1 121 ? 136.951 151.837 159.782 1.00 156.14 128 THR A O 1
ATOM 4952 N N . PHE B 1 122 ? 137.318 154.023 159.383 1.00 149.68 129 PHE A N 1
ATOM 4953 C CA . PHE B 1 122 ? 138.575 153.830 158.676 1.00 152.64 129 PHE A CA 1
ATOM 4954 C C . PHE B 1 122 ? 139.678 154.605 159.381 1.00 153.55 129 PHE A C 1
ATOM 4955 O O . PHE B 1 122 ? 139.440 155.688 159.924 1.00 151.52 129 PHE A O 1
ATOM 4963 N N . ASP B 1 123 ? 140.878 154.040 159.375 1.00 164.12 130 ASP A N 1
ATOM 4964 C CA . ASP B 1 123 ? 142.023 154.717 159.964 1.00 162.70 130 ASP A CA 1
ATOM 4965 C C . ASP B 1 123 ? 142.333 155.985 159.172 1.00 160.99 130 ASP A C 1
ATOM 4966 O O . ASP B 1 123 ? 142.327 155.953 157.933 1.00 162.17 130 ASP A O 1
ATOM 4971 N N . PRO B 1 124 ? 142.595 157.113 159.837 1.00 149.11 131 PRO A N 1
ATOM 4972 C CA . PRO B 1 124 ? 142.813 158.369 159.098 1.00 148.74 131 PRO A CA 1
ATOM 4973 C C . PRO B 1 124 ? 144.016 158.344 158.169 1.00 150.16 131 PRO A C 1
ATOM 4974 O O . PRO B 1 124 ? 144.057 159.136 157.219 1.00 150.32 131 PRO A O 1
ATOM 4978 N N . GLU B 1 125 ? 144.997 157.473 158.407 1.00 145.10 132 GLU A N 1
ATOM 4979 C CA . GLU B 1 125 ? 146.156 157.384 157.527 1.00 147.89 132 GLU A CA 1
ATOM 4980 C C . GLU B 1 125 ? 145.887 156.553 156.279 1.00 148.57 132 GLU A C 1
ATOM 4981 O O . GLU B 1 125 ? 146.717 156.551 155.361 1.00 150.65 132 GLU A O 1
ATOM 4987 N N . ILE B 1 126 ? 144.766 155.833 156.231 1.00 131.12 133 ILE A N 1
ATOM 4988 C CA . ILE B 1 126 ? 144.441 155.043 155.047 1.00 127.77 133 ILE A CA 1
ATOM 4989 C C . ILE B 1 126 ? 144.251 155.959 153.844 1.00 131.11 133 ILE A C 1
ATOM 4990 O O . ILE B 1 126 ? 144.613 155.616 152.712 1.00 130.10 133 ILE A O 1
ATOM 4995 N N . PHE B 1 127 ? 143.708 157.155 154.076 1.00 130.58 134 PHE A N 1
ATOM 4996 C CA . PHE B 1 127 ? 143.543 158.110 152.987 1.00 125.51 134 PHE A CA 1
ATOM 4997 C C . PHE B 1 127 ? 144.884 158.680 152.541 1.00 130.38 134 PHE A C 1
ATOM 4998 O O . PHE B 1 127 ? 144.962 159.373 151.521 1.00 139.37 134 PHE A O 1
ATOM 5006 N N . PHE B 1 128 ? 145.952 158.399 153.289 1.00 132.93 135 PHE A N 1
ATOM 5007 C CA . PHE B 1 128 ? 147.242 159.016 153.008 1.00 133.16 135 PHE A CA 1
ATOM 5008 C C . PHE B 1 128 ? 148.269 158.054 152.426 1.00 136.12 135 PHE A C 1
ATOM 5009 O O . PHE B 1 128 ? 149.021 158.453 151.531 1.00 136.52 135 PHE A O 1
ATOM 5017 N N . ASN B 1 129 ? 148.336 156.815 152.907 1.00 136.50 136 ASN A N 1
ATOM 5018 C CA . ASN B 1 129 ? 149.420 155.915 152.516 1.00 133.19 136 ASN A CA 1
ATOM 5019 C C . ASN B 1 129 ? 148.996 154.912 151.447 1.00 132.39 136 ASN A C 1
ATOM 5020 O O . ASN B 1 129 ? 149.843 154.303 150.788 1.00 135.09 136 ASN A O 1
ATOM 5025 N N . VAL B 1 130 ? 147.696 154.706 151.240 1.00 120.92 137 VAL A N 1
ATOM 5026 C CA . VAL B 1 130 ? 147.294 153.681 150.279 1.00 123.23 137 VAL A CA 1
ATOM 5027 C C . VAL B 1 130 ? 146.296 154.224 149.261 1.00 122.09 137 VAL A C 1
ATOM 5028 O O . VAL B 1 130 ? 146.209 153.718 148.136 1.00 128.56 137 VAL A O 1
ATOM 5032 N N . LEU B 1 131 ? 145.556 155.272 149.622 1.00 118.62 138 LEU A N 1
ATOM 5033 C CA . LEU B 1 131 ? 144.500 155.781 148.753 1.00 122.86 138 LEU A CA 1
ATOM 5034 C C . LEU B 1 131 ? 144.945 156.954 147.886 1.00 124.62 138 LEU A C 1
ATOM 5035 O O . LEU B 1 131 ? 144.785 156.912 146.663 1.00 125.39 138 LEU A O 1
ATOM 5040 N N . CYS B 1 132 ? 145.484 158.013 148.498 1.00 118.28 139 CYS A N 1
ATOM 5041 C CA . CYS B 1 132 ? 145.875 159.189 147.719 1.00 113.03 139 CYS A CA 1
ATOM 5042 C C . CYS B 1 132 ? 147.015 158.918 146.742 1.00 113.37 139 CYS A C 1
ATOM 5043 O O . CYS B 1 132 ? 146.913 159.354 145.581 1.00 115.05 139 CYS A O 1
ATOM 5046 N N . PRO B 1 133 ? 148.108 158.246 147.118 1.00 96.59 140 PRO A N 1
ATOM 5047 C CA . PRO B 1 133 ? 149.265 158.130 146.206 1.00 97.95 140 PRO A CA 1
ATOM 5048 C C . PRO B 1 133 ? 148.906 157.537 144.851 1.00 98.69 140 PRO A C 1
ATOM 5049 O O . PRO B 1 133 ? 149.440 157.998 143.833 1.00 100.04 140 PRO A O 1
ATOM 5053 N N . PRO B 1 134 ? 148.035 156.517 144.769 1.00 94.35 141 PRO A N 1
ATOM 5054 C CA . PRO B 1 134 ? 147.636 156.044 143.429 1.00 94.45 141 PRO A CA 1
ATOM 5055 C C . PRO B 1 134 ? 146.981 157.118 142.574 1.00 98.14 141 PRO A C 1
ATOM 5056 O O . PRO B 1 134 ? 147.330 157.271 141.395 1.00 98.98 141 PRO A O 1
ATOM 5060 N N . ILE B 1 135 ? 146.040 157.873 143.144 1.00 100.35 142 ILE A N 1
ATOM 5061 C CA . ILE B 1 135 ? 145.368 158.927 142.389 1.00 101.23 142 ILE A CA 1
ATOM 5062 C C . ILE B 1 135 ? 146.365 159.995 141.964 1.00 101.60 142 ILE A C 1
ATOM 5063 O O . ILE B 1 135 ? 146.335 160.480 140.825 1.00 104.18 142 ILE A O 1
ATOM 5068 N N . ILE B 1 136 ? 147.266 160.376 142.871 1.00 89.28 143 ILE A N 1
ATOM 5069 C CA . ILE B 1 136 ? 148.242 161.416 142.560 1.00 81.31 143 ILE A CA 1
ATOM 5070 C C . ILE B 1 136 ? 149.180 160.957 141.451 1.00 88.42 143 ILE A C 1
ATOM 5071 O O . ILE B 1 136 ? 149.496 161.721 140.529 1.00 96.71 143 ILE A O 1
ATOM 5076 N N . PHE B 1 137 ? 149.636 159.705 141.516 1.00 89.83 144 PHE A N 1
ATOM 5077 C CA . PHE B 1 137 ? 150.540 159.196 140.492 1.00 87.99 144 PHE A CA 1
ATOM 5078 C C . PHE B 1 137 ? 149.835 159.080 139.148 1.00 89.34 144 PHE A C 1
ATOM 5079 O O . PHE B 1 137 ? 150.435 159.335 138.099 1.00 90.61 144 PHE A O 1
ATOM 5087 N N . HIS B 1 138 ? 148.560 158.685 139.154 1.00 92.49 145 HIS A N 1
ATOM 5088 C CA . HIS B 1 138 ? 147.818 158.629 137.899 1.00 90.42 145 HIS A CA 1
ATOM 5089 C C . HIS B 1 138 ? 147.642 160.018 137.304 1.00 93.57 145 HIS A C 1
ATOM 5090 O O . HIS B 1 138 ? 147.763 160.201 136.087 1.00 98.26 145 HIS A O 1
ATOM 5097 N N . ALA B 1 139 ? 147.346 161.010 138.147 1.00 89.67 146 ALA A N 1
ATOM 5098 C CA . ALA B 1 139 ? 147.200 162.376 137.655 1.00 85.28 146 ALA A CA 1
ATOM 5099 C C . ALA B 1 139 ? 148.510 162.897 137.080 1.00 84.56 146 ALA A C 1
ATOM 5100 O O . ALA B 1 139 ? 148.520 163.547 136.028 1.00 89.50 146 ALA A O 1
ATOM 5102 N N . GLY B 1 140 ? 149.626 162.620 137.755 1.00 90.33 147 GLY A N 1
ATOM 5103 C CA . GLY B 1 140 ? 150.912 163.068 137.248 1.00 93.41 147 GLY A CA 1
ATOM 5104 C C . GLY B 1 140 ? 151.323 162.358 135.971 1.00 93.21 147 GLY A C 1
ATOM 5105 O O . GLY B 1 140 ? 151.891 162.972 135.064 1.00 101.78 147 GLY A O 1
ATOM 5106 N N . TYR B 1 141 ? 151.044 161.057 135.884 1.00 87.84 148 TYR A N 1
ATOM 5107 C CA . TYR B 1 141 ? 151.428 160.286 134.706 1.00 91.79 148 TYR A CA 1
ATOM 5108 C C . TYR B 1 141 ? 150.590 160.670 133.494 1.00 96.25 148 TYR A C 1
ATOM 5109 O O . TYR B 1 141 ? 151.107 160.742 132.373 1.00 92.50 148 TYR A O 1
ATOM 5118 N N . SER B 1 142 ? 149.296 160.920 133.697 1.00 115.23 149 SER A N 1
ATOM 5119 C CA . SER B 1 142 ? 148.383 161.241 132.600 1.00 113.54 149 SER A CA 1
ATOM 5120 C C . SER B 1 142 ? 148.534 162.717 132.227 1.00 112.30 149 SER A C 1
ATOM 5121 O O . SER B 1 142 ? 147.671 163.559 132.482 1.00 113.40 149 SER A O 1
ATOM 5124 N N . LEU B 1 143 ? 149.670 163.021 131.608 1.00 136.94 150 LEU A N 1
ATOM 5125 C CA . LEU B 1 143 ? 149.967 164.356 131.109 1.00 136.97 150 LEU A CA 1
ATOM 5126 C C . LEU B 1 143 ? 149.855 164.354 129.592 1.00 142.20 150 LEU A C 1
ATOM 5127 O O . LEU B 1 143 ? 150.394 163.462 128.928 1.00 146.33 150 LEU A O 1
ATOM 5132 N N . LYS B 1 144 ? 149.152 165.350 129.050 1.00 164.73 151 LYS A N 1
ATOM 5133 C CA . LYS B 1 144 ? 148.922 165.395 127.610 1.00 167.46 151 LYS A CA 1
ATOM 5134 C C . LYS B 1 144 ? 150.216 165.601 126.833 1.00 169.06 151 LYS A C 1
ATOM 5135 O O . LYS B 1 144 ? 150.328 165.138 125.692 1.00 170.80 151 LYS A O 1
ATOM 5141 N N . LYS B 1 145 ? 151.180 166.318 127.418 1.00 172.51 152 LYS A N 1
ATOM 5142 C CA . LYS B 1 145 ? 152.462 166.641 126.796 1.00 176.65 152 LYS A CA 1
ATOM 5143 C C . LYS B 1 145 ? 152.283 167.579 125.606 1.00 177.66 152 LYS A C 1
ATOM 5144 O O . LYS B 1 145 ? 153.266 168.045 125.021 1.00 176.83 152 LYS A O 1
ATOM 5150 N N . ARG B 1 146 ? 151.035 167.862 125.246 1.00 184.28 153 ARG A N 1
ATOM 5151 C CA . ARG B 1 146 ? 150.696 168.903 124.289 1.00 182.33 153 ARG A CA 1
ATOM 5152 C C . ARG B 1 146 ? 150.061 170.054 125.053 1.00 177.20 153 ARG A C 1
ATOM 5153 O O . ARG B 1 146 ? 149.261 169.832 125.968 1.00 175.56 153 ARG A O 1
ATOM 5161 N N . HIS B 1 147 ? 150.428 171.280 124.677 1.00 145.85 154 HIS A N 1
ATOM 5162 C CA . HIS B 1 147 ? 150.151 172.453 125.498 1.00 150.39 154 HIS A CA 1
ATOM 5163 C C . HIS B 1 147 ? 150.759 172.244 126.878 1.00 146.59 154 HIS A C 1
ATOM 5164 O O . HIS B 1 147 ? 151.764 171.537 127.010 1.00 141.85 154 HIS A O 1
ATOM 5171 N N . PHE B 1 148 ? 150.187 172.884 127.901 1.00 127.39 155 PHE A N 1
ATOM 5172 C CA . PHE B 1 148 ? 150.643 172.757 129.284 1.00 124.78 155 PHE A CA 1
ATOM 5173 C C . PHE B 1 148 ? 152.045 173.333 129.464 1.00 129.36 155 PHE A C 1
ATOM 5174 O O . PHE B 1 148 ? 152.554 173.412 130.586 1.00 133.37 155 PHE A O 1
ATOM 5182 N N . PHE B 1 149 ? 152.671 173.750 128.367 1.00 138.45 156 PHE A N 1
ATOM 5183 C CA . PHE B 1 149 ? 153.961 174.425 128.384 1.00 137.18 156 PHE A CA 1
ATOM 5184 C C . PHE B 1 149 ? 153.857 175.889 127.997 1.00 138.41 156 PHE A C 1
ATOM 5185 O O . PHE B 1 149 ? 154.582 176.722 128.545 1.00 142.31 156 PHE A O 1
ATOM 5193 N N . GLN B 1 150 ? 152.965 176.218 127.061 1.00 142.81 157 GLN A N 1
ATOM 5194 C CA . GLN B 1 150 ? 152.685 177.611 126.748 1.00 149.82 157 GLN A CA 1
ATOM 5195 C C . GLN B 1 150 ? 151.993 178.325 127.900 1.00 150.19 157 GLN A C 1
ATOM 5196 O O . GLN B 1 150 ? 152.065 179.555 127.985 1.00 151.79 157 GLN A O 1
ATOM 5202 N N . ASN B 1 151 ? 151.327 177.580 128.784 1.00 140.04 158 ASN A N 1
ATOM 5203 C CA . ASN B 1 151 ? 150.628 178.151 129.930 1.00 143.28 158 ASN A CA 1
ATOM 5204 C C . ASN B 1 151 ? 151.185 177.633 131.251 1.00 141.34 158 ASN A C 1
ATOM 5205 O O . ASN B 1 151 ? 150.519 177.744 132.286 1.00 141.74 158 ASN A O 1
ATOM 5210 N N . LEU B 1 152 ? 152.392 177.064 131.237 1.00 127.29 159 LEU A N 1
ATOM 5211 C CA . LEU B 1 152 ? 152.972 176.524 132.463 1.00 127.22 159 LEU A CA 1
ATOM 5212 C C . LEU B 1 152 ? 153.241 177.623 133.482 1.00 128.82 159 LEU A C 1
ATOM 5213 O O . LEU B 1 152 ? 153.000 177.439 134.681 1.00 132.18 159 LEU A O 1
ATOM 5218 N N . GLY B 1 153 ? 153.740 178.773 133.025 1.00 113.29 160 GLY A N 1
ATOM 5219 C CA . GLY B 1 153 ? 154.027 179.858 133.948 1.00 111.08 160 GLY A CA 1
ATOM 5220 C C . GLY B 1 153 ? 152.782 180.373 134.644 1.00 110.33 160 GLY A C 1
ATOM 5221 O O . GLY B 1 153 ? 152.777 180.586 135.859 1.00 114.41 160 GLY A O 1
ATOM 5222 N N . SER B 1 154 ? 151.708 180.582 133.878 1.00 109.67 161 SER A N 1
ATOM 5223 C CA . SER B 1 154 ? 150.463 181.062 134.467 1.00 113.18 161 SER A CA 1
ATOM 5224 C C . SER B 1 154 ? 149.910 180.061 135.472 1.00 117.34 161 SER A C 1
ATOM 5225 O O . SER B 1 154 ? 149.423 180.448 136.541 1.00 118.92 161 SER A O 1
ATOM 5228 N N . ILE B 1 155 ? 149.977 178.769 135.144 1.00 110.57 162 ILE A N 1
ATOM 5229 C CA . ILE B 1 155 ? 149.537 177.735 136.076 1.00 107.14 162 ILE A CA 1
ATOM 5230 C C . ILE B 1 155 ? 150.367 177.782 137.351 1.00 109.20 162 ILE A C 1
ATOM 5231 O O . ILE B 1 155 ? 149.841 177.625 138.460 1.00 109.64 162 ILE A O 1
ATOM 5236 N N . LEU B 1 156 ? 151.677 178.004 137.214 1.00 107.59 163 LEU A N 1
ATOM 5237 C CA . LEU B 1 156 ? 152.542 178.086 138.386 1.00 104.74 163 LEU A CA 1
ATOM 5238 C C . LEU B 1 156 ? 152.147 179.253 139.282 1.00 104.90 163 LEU A C 1
ATOM 5239 O O . LEU B 1 156 ? 151.961 179.084 140.495 1.00 99.93 163 LEU A O 1
ATOM 5244 N N . THR B 1 157 ? 152.013 180.450 138.700 1.00 118.49 164 THR A N 1
ATOM 5245 C CA . THR B 1 157 ? 151.630 181.608 139.507 1.00 115.80 164 THR A CA 1
ATOM 5246 C C . THR B 1 157 ? 150.269 181.405 140.156 1.00 112.55 164 THR A C 1
ATOM 5247 O O . THR B 1 157 ? 150.085 181.737 141.332 1.00 119.77 164 THR A O 1
ATOM 5251 N N . TYR B 1 158 ? 149.308 180.850 139.418 1.00 109.37 165 TYR A N 1
ATOM 5252 C CA . TYR B 1 158 ? 148.006 180.546 139.995 1.00 112.87 165 TYR A CA 1
ATOM 5253 C C . TYR B 1 158 ? 148.168 179.648 141.213 1.00 111.70 165 TYR A C 1
ATOM 5254 O O . TYR B 1 158 ? 147.931 180.075 142.348 1.00 113.73 165 TYR A O 1
ATOM 5263 N N . ALA B 1 159 ? 148.638 178.420 140.983 1.00 103.71 166 ALA A N 1
ATOM 5264 C CA . ALA B 1 159 ? 148.682 177.415 142.037 1.00 104.45 166 ALA A CA 1
ATOM 5265 C C . ALA B 1 159 ? 149.569 177.817 143.206 1.00 106.34 166 ALA A C 1
ATOM 5266 O O . ALA B 1 159 ? 149.421 177.254 144.297 1.00 105.87 166 ALA A O 1
ATOM 5268 N N . PHE B 1 160 ? 150.483 178.769 143.019 1.00 114.28 167 PHE A N 1
ATOM 5269 C CA . PHE B 1 160 ? 151.328 179.186 144.133 1.00 112.32 167 PHE A CA 1
ATOM 5270 C C . PHE B 1 160 ? 150.746 180.385 144.879 1.00 115.34 167 PHE A C 1
ATOM 5271 O O . PHE B 1 160 ? 150.513 180.314 146.089 1.00 115.42 167 PHE A O 1
ATOM 5279 N N . LEU B 1 161 ? 150.508 181.493 144.173 1.00 109.34 168 LEU A N 1
ATOM 5280 C CA . LEU B 1 161 ? 150.072 182.712 144.844 1.00 97.63 168 LEU A CA 1
ATOM 5281 C C . LEU B 1 161 ? 148.619 182.618 145.298 1.00 104.28 168 LEU A C 1
ATOM 5282 O O . LEU B 1 161 ? 148.291 183.023 146.421 1.00 115.80 168 LEU A O 1
ATOM 5287 N N . GLY B 1 162 ? 147.728 182.117 144.433 1.00 113.63 169 GLY A N 1
ATOM 5288 C CA . GLY B 1 162 ? 146.318 182.106 144.771 1.00 119.25 169 GLY A CA 1
ATOM 5289 C C . GLY B 1 162 ? 145.993 181.238 145.968 1.00 125.08 169 GLY A C 1
ATOM 5290 O O . GLY B 1 162 ? 145.082 181.553 146.734 1.00 131.18 169 GLY A O 1
ATOM 5291 N N . THR B 1 163 ? 146.726 180.137 146.147 1.00 109.58 170 THR A N 1
ATOM 5292 C CA . THR B 1 163 ? 146.506 179.288 147.313 1.00 111.92 170 THR A CA 1
ATOM 5293 C C . THR B 1 163 ? 146.751 180.062 148.603 1.00 116.05 170 THR A C 1
ATOM 5294 O O . THR B 1 163 ? 145.911 180.064 149.511 1.00 120.55 170 THR A O 1
ATOM 5298 N N . ALA B 1 164 ? 147.898 180.740 148.691 1.00 108.97 171 ALA A N 1
ATOM 5299 C CA . ALA B 1 164 ? 148.207 181.523 149.882 1.00 107.74 171 ALA A CA 1
ATOM 5300 C C . ALA B 1 164 ? 147.229 182.677 150.054 1.00 109.14 171 ALA A C 1
ATOM 5301 O O . ALA B 1 164 ? 146.825 182.994 151.180 1.00 118.70 171 ALA A O 1
ATOM 5303 N N . ILE B 1 165 ? 146.837 183.318 148.950 1.00 106.03 172 ILE A N 1
ATOM 5304 C CA . ILE B 1 165 ? 145.907 184.442 149.036 1.00 105.83 172 ILE A CA 1
ATOM 5305 C C . ILE B 1 165 ? 144.567 183.979 149.595 1.00 106.28 172 ILE A C 1
ATOM 5306 O O . ILE B 1 165 ? 143.998 184.606 150.500 1.00 116.45 172 ILE A O 1
ATOM 5311 N N . SER B 1 166 ? 144.049 182.867 149.070 1.00 102.16 173 SER A N 1
ATOM 5312 C CA . SER B 1 166 ? 142.780 182.335 149.551 1.00 111.44 173 SER A CA 1
ATOM 5313 C C . SER B 1 166 ? 142.887 181.889 151.002 1.00 116.22 173 SER A C 1
ATOM 5314 O O . SER B 1 166 ? 141.959 182.101 151.791 1.00 122.87 173 SER A O 1
ATOM 5317 N N . CYS B 1 167 ? 144.010 181.269 151.374 1.00 106.75 174 CYS A N 1
ATOM 5318 C CA . CYS B 1 167 ? 144.195 180.853 152.760 1.00 108.36 174 CYS A CA 1
ATOM 5319 C C . CYS B 1 167 ? 144.165 182.054 153.697 1.00 110.93 174 CYS A C 1
ATOM 5320 O O . CYS B 1 167 ? 143.496 182.029 154.736 1.00 111.79 174 CYS A O 1
ATOM 5323 N N . ILE B 1 168 ? 144.874 183.125 153.332 1.00 108.23 175 ILE A N 1
ATOM 5324 C CA . ILE B 1 168 ? 144.909 184.320 154.170 1.00 106.44 175 ILE A CA 1
ATOM 5325 C C . ILE B 1 168 ? 143.523 184.942 154.276 1.00 110.19 175 ILE A C 1
ATOM 5326 O O . ILE B 1 168 ? 143.082 185.332 155.365 1.00 115.51 175 ILE A O 1
ATOM 5331 N N . VAL B 1 169 ? 142.812 185.041 153.149 1.00 108.68 176 VAL A N 1
ATOM 5332 C CA . VAL B 1 169 ? 141.488 185.658 153.155 1.00 104.57 176 VAL A CA 1
ATOM 5333 C C . VAL B 1 169 ? 140.531 184.857 154.030 1.00 107.04 176 VAL A C 1
ATOM 5334 O O . VAL B 1 169 ? 139.795 185.417 154.855 1.00 117.04 176 VAL A O 1
ATOM 5338 N N . ILE B 1 170 ? 140.531 183.532 153.866 1.00 105.76 177 ILE A N 1
ATOM 5339 C CA . ILE B 1 170 ? 139.635 182.684 154.644 1.00 109.12 177 ILE A CA 1
ATOM 5340 C C . ILE B 1 170 ? 139.978 182.765 156.124 1.00 115.72 177 ILE A C 1
ATOM 5341 O O . ILE B 1 170 ? 139.086 182.841 156.977 1.00 122.13 177 ILE A O 1
ATOM 5346 N N . GLY B 1 171 ? 141.271 182.757 156.456 1.00 122.67 178 GLY A N 1
ATOM 5347 C CA . GLY B 1 171 ? 141.662 182.864 157.851 1.00 125.75 178 GLY A CA 1
ATOM 5348 C C . GLY B 1 171 ? 141.214 184.168 158.480 1.00 127.72 178 GLY A C 1
ATOM 5349 O O . GLY B 1 171 ? 140.680 184.185 159.591 1.00 127.64 178 GLY A O 1
ATOM 5350 N N . LEU B 1 172 ? 141.413 185.280 157.768 1.00 121.61 179 LEU A N 1
ATOM 5351 C CA . LEU B 1 172 ? 141.003 186.577 158.297 1.00 118.56 179 LEU A CA 1
ATOM 5352 C C . LEU B 1 172 ? 139.493 186.645 158.488 1.00 122.22 179 LEU A C 1
ATOM 5353 O O . LEU B 1 172 ? 139.009 187.111 159.528 1.00 125.44 179 LEU A O 1
ATOM 5358 N N . ILE B 1 173 ? 138.730 186.174 157.499 1.00 124.66 180 ILE A N 1
ATOM 5359 C CA . ILE B 1 173 ? 137.276 186.257 157.596 1.00 120.66 180 ILE A CA 1
ATOM 5360 C C . ILE B 1 173 ? 136.757 185.346 158.702 1.00 119.91 180 ILE A C 1
ATOM 5361 O O . ILE B 1 173 ? 135.828 185.706 159.436 1.00 124.30 180 ILE A O 1
ATOM 5366 N N . MET B 1 174 ? 137.360 184.167 158.861 1.00 140.63 181 MET A N 1
ATOM 5367 C CA . MET B 1 174 ? 136.916 183.261 159.912 1.00 144.05 181 MET A CA 1
ATOM 5368 C C . MET B 1 174 ? 137.285 183.797 161.288 1.00 145.79 181 MET A C 1
ATOM 5369 O O . MET B 1 174 ? 136.531 183.619 162.250 1.00 143.04 181 MET A O 1
ATOM 5374 N N . TYR B 1 175 ? 138.435 184.466 161.403 1.00 145.64 182 TYR A N 1
ATOM 5375 C CA . TYR B 1 175 ? 138.780 185.120 162.661 1.00 143.73 182 TYR A CA 1
ATOM 5376 C C . TYR B 1 175 ? 137.789 186.229 162.988 1.00 143.66 182 TYR A C 1
ATOM 5377 O O . TYR B 1 175 ? 137.382 186.388 164.145 1.00 143.25 182 TYR A O 1
ATOM 5386 N N . GLY B 1 176 ? 137.387 187.004 161.979 1.00 150.50 183 GLY A N 1
ATOM 5387 C CA . GLY B 1 176 ? 136.372 188.021 162.205 1.00 151.07 183 GLY A CA 1
ATOM 5388 C C . GLY B 1 176 ? 135.043 187.431 162.637 1.00 151.29 183 GLY A C 1
ATOM 5389 O O . GLY B 1 176 ? 134.373 187.964 163.526 1.00 154.43 183 GLY A O 1
ATOM 5390 N N . PHE B 1 177 ? 134.646 186.317 162.018 1.00 150.56 184 PHE A N 1
ATOM 5391 C CA . PHE B 1 177 ? 133.398 185.665 162.403 1.00 150.77 184 PHE A CA 1
ATOM 5392 C C . PHE B 1 177 ? 133.481 185.097 163.814 1.00 151.89 184 PHE A C 1
ATOM 5393 O O . PHE B 1 177 ? 132.499 185.138 164.564 1.00 152.65 184 PHE A O 1
ATOM 5401 N N . VAL B 1 178 ? 134.644 184.569 164.198 1.00 150.58 185 VAL A N 1
ATOM 5402 C CA . VAL B 1 178 ? 134.827 184.085 165.564 1.00 151.13 185 VAL A CA 1
ATOM 5403 C C . VAL B 1 178 ? 134.737 185.242 166.552 1.00 154.69 185 VAL A C 1
ATOM 5404 O O . VAL B 1 178 ? 134.130 185.120 167.623 1.00 151.96 185 VAL A O 1
ATOM 5408 N N . LYS B 1 179 ? 135.337 186.384 166.206 1.00 163.73 186 LYS A N 1
ATOM 5409 C CA . LYS B 1 179 ? 135.243 187.557 167.070 1.00 161.43 186 LYS A CA 1
ATOM 5410 C C . LYS B 1 179 ? 133.799 188.020 167.214 1.00 161.81 186 LYS A C 1
ATOM 5411 O O . LYS B 1 179 ? 133.370 188.413 168.306 1.00 166.35 186 LYS A O 1
ATOM 5417 N N . ALA B 1 180 ? 133.035 187.990 166.120 1.00 166.26 187 ALA A N 1
ATOM 5418 C CA . ALA B 1 180 ? 131.614 188.314 166.201 1.00 169.21 187 ALA A CA 1
ATOM 5419 C C . ALA B 1 180 ? 130.861 187.314 167.071 1.00 167.71 187 ALA A C 1
ATOM 5420 O O . ALA B 1 180 ? 129.953 187.700 167.818 1.00 170.76 187 ALA A O 1
ATOM 5422 N N . MET B 1 181 ? 131.218 186.032 166.982 1.00 161.17 188 MET A N 1
ATOM 5423 C CA . MET B 1 181 ? 130.613 185.023 167.845 1.00 163.32 188 MET A CA 1
ATOM 5424 C C . MET B 1 181 ? 130.903 185.327 169.309 1.00 163.25 188 MET A C 1
ATOM 5425 O O . MET B 1 181 ? 130.034 185.152 170.171 1.00 162.40 188 MET A O 1
ATOM 5430 N N . VAL B 1 182 ? 132.115 185.805 169.604 1.00 165.39 189 VAL A N 1
ATOM 5431 C CA . VAL B 1 182 ? 132.461 186.179 170.976 1.00 167.30 189 VAL A CA 1
ATOM 5432 C C . VAL B 1 182 ? 131.472 187.204 171.515 1.00 169.33 189 VAL A C 1
ATOM 5433 O O . VAL B 1 182 ? 131.012 187.105 172.660 1.00 169.39 189 VAL A O 1
ATOM 5437 N N . TYR B 1 183 ? 131.125 188.201 170.698 1.00 180.28 190 TYR A N 1
ATOM 5438 C CA . TYR B 1 183 ? 130.070 189.132 171.085 1.00 178.20 190 TYR A CA 1
ATOM 5439 C C . TYR B 1 183 ? 128.733 188.413 171.222 1.00 178.88 190 TYR A C 1
ATOM 5440 O O . TYR B 1 183 ? 127.966 188.683 172.153 1.00 176.96 190 TYR A O 1
ATOM 5449 N N . ALA B 1 184 ? 128.437 187.495 170.299 1.00 176.44 191 ALA A N 1
ATOM 5450 C CA . ALA B 1 184 ? 127.214 186.706 170.408 1.00 174.41 191 ALA A CA 1
ATOM 5451 C C . ALA B 1 184 ? 127.271 185.743 171.587 1.00 174.26 191 ALA A C 1
ATOM 5452 O O . ALA B 1 184 ? 126.233 185.432 172.182 1.00 171.29 191 ALA A O 1
ATOM 5454 N N . GLY B 1 185 ? 128.463 185.266 171.937 1.00 172.05 192 GLY A N 1
ATOM 5455 C CA . GLY B 1 185 ? 128.635 184.395 173.084 1.00 170.10 192 GLY A CA 1
ATOM 5456 C C . GLY B 1 185 ? 127.992 183.030 172.947 1.00 171.84 192 GLY A C 1
ATOM 5457 O O . GLY B 1 185 ? 127.339 182.553 173.880 1.00 170.98 192 GLY A O 1
ATOM 5458 N N . GLN B 1 186 ? 128.164 182.391 171.787 1.00 168.61 193 GLN A N 1
ATOM 5459 C CA . GLN B 1 186 ? 127.633 181.043 171.609 1.00 166.98 193 GLN A CA 1
ATOM 5460 C C . GLN B 1 186 ? 128.344 180.047 172.517 1.00 167.88 193 GLN A C 1
ATOM 5461 O O . GLN B 1 186 ? 127.705 179.165 173.104 1.00 169.47 193 GLN A O 1
ATOM 5467 N N . LEU B 1 187 ? 129.664 180.169 172.645 1.00 165.05 194 LEU A N 1
ATOM 5468 C CA . LEU B 1 187 ? 130.437 179.339 173.558 1.00 165.05 194 LEU A CA 1
ATOM 5469 C C . LEU B 1 187 ? 131.565 180.180 174.144 1.00 165.43 194 LEU A C 1
ATOM 5470 O O . LEU B 1 187 ? 131.652 181.390 173.912 1.00 163.25 194 LEU A O 1
ATOM 5475 N N . LYS B 1 188 ? 132.431 179.527 174.916 1.00 169.84 195 LYS A N 1
ATOM 5476 C CA . LYS B 1 188 ? 133.502 180.230 175.609 1.00 169.35 195 LYS A CA 1
ATOM 5477 C C . LYS B 1 188 ? 134.484 180.844 174.618 1.00 166.79 195 LYS A C 1
ATOM 5478 O O . LYS B 1 188 ? 134.755 180.282 173.553 1.00 165.42 195 LYS A O 1
ATOM 5484 N N . ASN B 1 189 ? 135.014 182.010 174.977 1.00 160.85 196 ASN A N 1
ATOM 5485 C CA . ASN B 1 189 ? 135.994 182.719 174.166 1.00 162.51 196 ASN A CA 1
ATOM 5486 C C . ASN B 1 189 ? 137.396 182.417 174.677 1.00 162.33 196 ASN A C 1
ATOM 5487 O O . ASN B 1 189 ? 137.641 182.449 175.887 1.00 159.46 196 ASN A O 1
ATOM 5492 N N . GLY B 1 190 ? 138.310 182.129 173.754 1.00 156.96 197 GLY A N 1
ATOM 5493 C CA . GLY B 1 190 ? 139.679 181.826 174.116 1.00 154.83 197 GLY A CA 1
ATOM 5494 C C . GLY B 1 190 ? 140.166 180.516 173.537 1.00 155.62 197 GLY A C 1
ATOM 5495 O O . GLY B 1 190 ? 141.368 180.332 173.319 1.00 155.76 197 GLY A O 1
ATOM 5496 N N . ASP B 1 191 ? 139.237 179.591 173.286 1.00 173.18 198 ASP A N 1
ATOM 5497 C CA . ASP B 1 191 ? 139.611 178.304 172.709 1.00 173.96 198 ASP A CA 1
ATOM 5498 C C . ASP B 1 191 ? 140.130 178.465 171.286 1.00 175.57 198 ASP A C 1
ATOM 5499 O O . ASP B 1 191 ? 141.149 177.868 170.920 1.00 177.58 198 ASP A O 1
ATOM 5504 N N . PHE B 1 192 ? 139.447 179.264 170.472 1.00 160.36 199 PHE A N 1
ATOM 5505 C CA . PHE B 1 192 ? 139.882 179.489 169.104 1.00 158.09 199 PHE A CA 1
ATOM 5506 C C . PHE B 1 192 ? 141.093 180.416 169.070 1.00 159.74 199 PHE A C 1
ATOM 5507 O O . PHE B 1 192 ? 141.334 181.207 169.987 1.00 162.96 199 PHE A O 1
ATOM 5515 N N . HIS B 1 193 ? 141.860 180.309 167.988 1.00 155.87 200 HIS A N 1
ATOM 5516 C CA . HIS B 1 193 ? 143.057 181.115 167.812 1.00 156.90 200 HIS A CA 1
ATOM 5517 C C . HIS B 1 193 ? 143.241 181.408 166.331 1.00 157.32 200 HIS A C 1
ATOM 5518 O O . HIS B 1 193 ? 142.644 180.756 165.470 1.00 158.89 200 HIS A O 1
ATOM 5525 N N . PHE B 1 194 ? 144.077 182.408 166.045 1.00 137.63 201 PHE A N 1
ATOM 5526 C CA . PHE B 1 194 ? 144.370 182.745 164.656 1.00 136.25 201 PHE A CA 1
ATOM 5527 C C . PHE B 1 194 ? 145.095 181.610 163.948 1.00 138.30 201 PHE A C 1
ATOM 5528 O O . PHE B 1 194 ? 144.967 181.456 162.727 1.00 140.38 201 PHE A O 1
ATOM 5536 N N . THR B 1 195 ? 145.862 180.809 164.692 1.00 139.55 202 THR A N 1
ATOM 5537 C CA . THR B 1 195 ? 146.518 179.652 164.094 1.00 136.26 202 THR A CA 1
ATOM 5538 C C . THR B 1 195 ? 145.494 178.656 163.567 1.00 138.60 202 THR A C 1
ATOM 5539 O O . THR B 1 195 ? 145.672 178.087 162.485 1.00 143.16 202 THR A O 1
ATOM 5543 N N . ASP B 1 196 ? 144.411 178.438 164.316 1.00 145.59 203 ASP A N 1
ATOM 5544 C CA . ASP B 1 196 ? 143.355 177.546 163.847 1.00 145.36 203 ASP A CA 1
ATOM 5545 C C . ASP B 1 196 ? 142.675 178.102 162.602 1.00 143.40 203 ASP A C 1
ATOM 5546 O O . ASP B 1 196 ? 142.333 177.347 161.684 1.00 142.70 203 ASP A O 1
ATOM 5551 N N . CYS B 1 197 ? 142.467 179.420 162.553 1.00 135.94 204 CYS A N 1
ATOM 5552 C CA . CYS B 1 197 ? 141.867 180.028 161.370 1.00 135.53 204 CYS A CA 1
ATOM 5553 C C . CYS B 1 197 ? 142.767 179.867 160.151 1.00 134.38 204 CYS A C 1
ATOM 5554 O O . CYS B 1 197 ? 142.288 179.559 159.054 1.00 136.01 204 CYS A O 1
ATOM 5557 N N . LEU B 1 198 ? 144.075 180.070 160.325 1.00 118.51 205 LEU A N 1
ATOM 5558 C CA . LEU B 1 198 ? 145.005 179.869 159.217 1.00 117.07 205 LEU A CA 1
ATOM 5559 C C . LEU B 1 198 ? 145.044 178.407 158.789 1.00 116.17 205 LEU A C 1
ATOM 5560 O O . LEU B 1 198 ? 145.139 178.106 157.594 1.00 111.24 205 LEU A O 1
ATOM 5565 N N . PHE B 1 199 ? 144.978 177.489 159.755 1.00 122.81 206 PHE A N 1
ATOM 5566 C CA . PHE B 1 199 ? 144.927 176.065 159.440 1.00 115.88 206 PHE A CA 1
ATOM 5567 C C . PHE B 1 199 ? 143.700 175.741 158.599 1.00 113.72 206 PHE A C 1
ATOM 5568 O O . PHE B 1 199 ? 143.792 175.035 157.588 1.00 117.12 206 PHE A O 1
ATOM 5576 N N . PHE B 1 200 ? 142.540 176.264 159.001 1.00 104.84 207 PHE A N 1
ATOM 5577 C CA . PHE B 1 200 ? 141.313 176.027 158.247 1.00 106.72 207 PHE A CA 1
ATOM 5578 C C . PHE B 1 200 ? 141.391 176.640 156.856 1.00 105.73 207 PHE A C 1
ATOM 5579 O O . PHE B 1 200 ? 140.929 176.040 155.878 1.00 114.76 207 PHE A O 1
ATOM 5587 N N . GLY B 1 201 ? 141.966 177.838 156.747 1.00 102.25 208 GLY A N 1
ATOM 5588 C CA . GLY B 1 201 ? 142.097 178.467 155.443 1.00 107.85 208 GLY A CA 1
ATOM 5589 C C . GLY B 1 201 ? 143.002 177.689 154.508 1.00 106.75 208 GLY A C 1
ATOM 5590 O O . GLY B 1 201 ? 142.699 177.531 153.323 1.00 107.33 208 GLY A O 1
ATOM 5591 N N . SER B 1 202 ? 144.128 177.196 155.027 1.00 114.78 209 SER A N 1
ATOM 5592 C CA . SER B 1 202 ? 145.018 176.376 154.212 1.00 115.42 209 SER A CA 1
ATOM 5593 C C . SER B 1 202 ? 144.354 175.061 153.825 1.00 109.35 209 SER A C 1
ATOM 5594 O O . SER B 1 202 ? 144.529 174.578 152.701 1.00 107.96 209 SER A O 1
ATOM 5597 N N . LEU B 1 203 ? 143.592 174.467 154.746 1.00 102.87 210 LEU A N 1
ATOM 5598 C CA . LEU B 1 203 ? 142.913 173.211 154.451 1.00 100.07 210 LEU A CA 1
ATOM 5599 C C . LEU B 1 203 ? 141.853 173.392 153.371 1.00 96.30 210 LEU A C 1
ATOM 5600 O O . LEU B 1 203 ? 141.732 172.559 152.466 1.00 102.77 210 LEU A O 1
ATOM 5605 N N . MET B 1 204 ? 141.081 174.472 153.445 1.00 96.91 211 MET A N 1
ATOM 5606 C CA . MET B 1 204 ? 140.018 174.738 152.476 1.00 100.20 211 MET A CA 1
ATOM 5607 C C . MET B 1 204 ? 140.542 175.488 151.256 1.00 106.80 211 MET A C 1
ATOM 5608 O O . MET B 1 204 ? 140.015 176.527 150.863 1.00 113.33 211 MET A O 1
ATOM 5613 N N . SER B 1 205 ? 141.597 174.954 150.642 1.00 107.03 212 SER A N 1
ATOM 5614 C CA . SER B 1 205 ? 142.175 175.552 149.449 1.00 101.72 212 SER A CA 1
ATOM 5615 C C . SER B 1 205 ? 142.463 174.552 148.340 1.00 108.43 212 SER A C 1
ATOM 5616 O O . SER B 1 205 ? 142.753 174.978 147.217 1.00 115.99 212 SER A O 1
ATOM 5619 N N . ALA B 1 206 ? 142.393 173.252 148.610 1.00 102.05 213 ALA A N 1
ATOM 5620 C CA . ALA B 1 206 ? 142.626 172.233 147.596 1.00 106.34 213 ALA A CA 1
ATOM 5621 C C . ALA B 1 206 ? 141.328 171.978 146.839 1.00 108.04 213 ALA A C 1
ATOM 5622 O O . ALA B 1 206 ? 140.304 171.648 147.447 1.00 109.12 213 ALA A O 1
ATOM 5624 N N . THR B 1 207 ? 141.373 172.130 145.520 1.00 119.54 214 THR A N 1
ATOM 5625 C CA . THR B 1 207 ? 140.208 171.957 144.664 1.00 122.98 214 THR A CA 1
ATOM 5626 C C . THR B 1 207 ? 140.428 170.770 143.737 1.00 125.30 214 THR A C 1
ATOM 5627 O O . THR B 1 207 ? 141.475 170.668 143.090 1.00 128.35 214 THR A O 1
ATOM 5631 N N . ASP B 1 208 ? 139.440 169.877 143.676 1.00 127.91 215 ASP A N 1
ATOM 5632 C CA . ASP B 1 208 ? 139.489 168.686 142.828 1.00 130.91 215 ASP A CA 1
ATOM 5633 C C . ASP B 1 208 ? 138.204 168.611 142.016 1.00 125.56 215 ASP A C 1
ATOM 5634 O O . ASP B 1 208 ? 137.274 167.872 142.367 1.00 127.88 215 ASP A O 1
ATOM 5639 N N . PRO B 1 209 ? 138.115 169.364 140.919 1.00 108.26 216 PRO A N 1
ATOM 5640 C CA . PRO B 1 209 ? 136.908 169.319 140.067 1.00 117.15 216 PRO A CA 1
ATOM 5641 C C . PRO B 1 209 ? 136.915 168.120 139.126 1.00 122.24 216 PRO A C 1
ATOM 5642 O O . PRO B 1 209 ? 137.077 168.229 137.907 1.00 124.60 216 P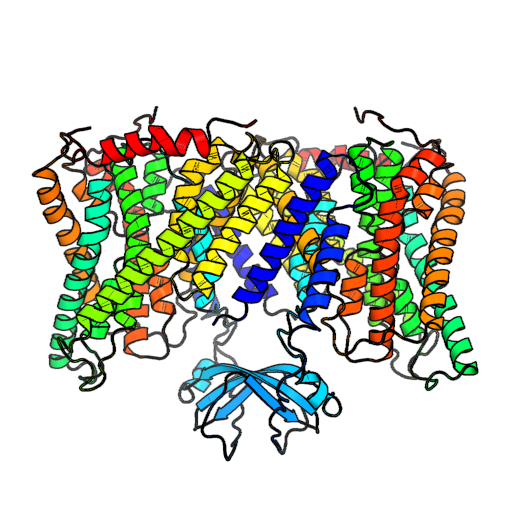RO A O 1
ATOM 5646 N N . VAL B 1 210 ? 136.733 166.931 139.705 1.00 123.77 217 VAL A N 1
ATOM 5647 C CA . VAL B 1 210 ? 136.767 165.706 138.912 1.00 116.73 217 VAL A CA 1
ATOM 5648 C C . VAL B 1 210 ? 135.576 165.642 137.964 1.00 122.81 217 VAL A C 1
ATOM 5649 O O . VAL B 1 210 ? 135.719 165.266 136.794 1.00 124.95 217 VAL A O 1
ATOM 5653 N N . THR B 1 211 ? 134.385 166.002 138.448 1.00 115.53 218 THR A N 1
ATOM 5654 C CA . THR B 1 211 ? 133.202 165.973 137.594 1.00 114.41 218 THR A CA 1
ATOM 5655 C C . THR B 1 211 ? 133.310 166.989 136.464 1.00 118.18 218 THR A C 1
ATOM 5656 O O . THR B 1 211 ? 132.928 166.702 135.323 1.00 119.15 218 THR A O 1
ATOM 5660 N N . VAL B 1 212 ? 133.826 168.183 136.764 1.00 105.40 219 VAL A N 1
ATOM 5661 C CA . VAL B 1 212 ? 133.993 169.202 135.733 1.00 100.00 219 VAL A CA 1
ATOM 5662 C C . VAL B 1 212 ? 134.977 168.727 134.672 1.00 103.27 219 VAL A C 1
ATOM 5663 O O . VAL B 1 212 ? 134.750 168.906 133.469 1.00 111.50 219 VAL A O 1
ATOM 5667 N N . LEU B 1 213 ? 136.083 168.115 135.098 1.00 104.02 220 LEU A N 1
ATOM 5668 C CA . LEU B 1 213 ? 137.061 167.607 134.141 1.00 107.47 220 LEU A CA 1
ATOM 5669 C C . LEU B 1 213 ? 136.478 166.479 1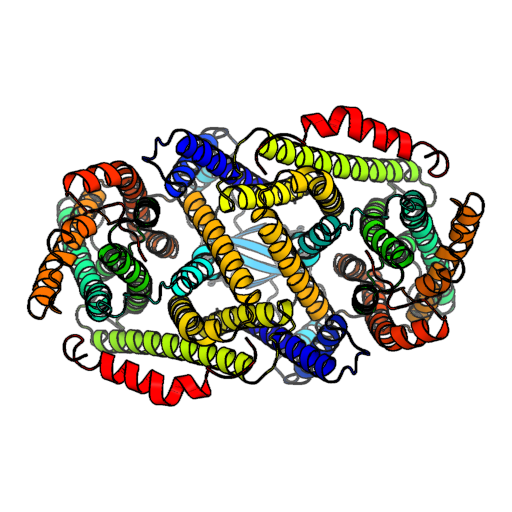33.299 1.00 114.47 220 LEU A C 1
ATOM 5670 O O . LEU B 1 213 ? 136.751 166.390 132.097 1.00 119.59 220 LEU A O 1
ATOM 5675 N N . ALA B 1 214 ? 135.677 165.604 133.913 1.00 115.93 221 ALA A N 1
ATOM 5676 C CA . ALA B 1 214 ? 135.042 164.531 133.155 1.00 114.46 221 ALA A CA 1
ATOM 5677 C C . ALA B 1 214 ? 134.080 165.086 132.113 1.00 118.72 221 ALA A C 1
ATOM 5678 O O . ALA B 1 214 ? 134.055 164.619 130.967 1.00 124.63 221 ALA A O 1
ATOM 5680 N N . ILE B 1 215 ? 133.284 166.089 132.491 1.00 117.72 222 ILE A N 1
ATOM 5681 C CA . ILE B 1 215 ? 132.366 166.708 131.538 1.00 119.22 222 ILE A CA 1
ATOM 5682 C C . ILE B 1 215 ? 133.141 167.381 130.413 1.00 116.53 222 ILE A C 1
ATOM 5683 O O . ILE B 1 215 ? 132.757 167.302 129.239 1.00 116.95 222 ILE A O 1
ATOM 5688 N N . PHE B 1 216 ? 134.247 168.049 130.751 1.00 111.95 223 PHE A N 1
ATOM 5689 C CA . PHE B 1 216 ? 135.063 168.699 129.731 1.00 112.99 223 PHE A CA 1
ATOM 5690 C C . PHE B 1 216 ? 135.641 167.682 128.757 1.00 115.96 223 PHE A C 1
ATOM 5691 O O . PHE B 1 216 ? 135.656 167.912 127.542 1.00 122.95 223 PHE A O 1
ATOM 5699 N N . HIS B 1 217 ? 136.127 166.551 129.272 1.00 126.41 224 HIS A N 1
ATOM 5700 C CA . HIS B 1 217 ? 136.663 165.511 128.401 1.00 130.12 224 HIS A CA 1
ATOM 5701 C C . HIS B 1 217 ? 135.574 164.915 127.519 1.00 130.31 224 HIS A C 1
ATOM 5702 O O . HIS B 1 217 ? 135.812 164.623 126.341 1.00 133.86 224 HIS A O 1
ATOM 5709 N N . GLU B 1 218 ? 134.374 164.723 128.071 1.00 130.29 225 GLU A N 1
ATOM 5710 C CA . GLU B 1 218 ? 133.286 164.150 127.287 1.00 132.15 225 GLU A CA 1
ATOM 5711 C C . GLU B 1 218 ? 132.833 165.099 126.183 1.00 136.31 225 GLU A C 1
ATOM 5712 O O . GLU B 1 218 ? 132.566 164.666 125.056 1.00 140.46 225 GLU A O 1
ATOM 5718 N N . LEU B 1 219 ? 132.751 166.395 126.480 1.00 123.86 226 LEU A N 1
ATOM 5719 C CA . LEU B 1 219 ? 132.223 167.368 125.534 1.00 122.57 226 LEU A CA 1
ATOM 5720 C C . LEU B 1 219 ? 133.279 167.949 124.603 1.00 120.87 226 LEU A C 1
ATOM 5721 O O . LEU B 1 219 ? 132.924 168.711 123.697 1.00 124.56 226 LEU A O 1
ATOM 5726 N N . HIS B 1 220 ? 134.555 167.613 124.802 1.00 123.53 227 HIS A N 1
ATOM 5727 C CA . HIS B 1 220 ? 135.653 168.100 123.966 1.00 125.09 227 HIS A CA 1
ATOM 5728 C C . HIS B 1 220 ? 135.696 169.630 123.949 1.00 126.04 227 HIS A C 1
ATOM 5729 O O . HIS B 1 220 ? 135.558 170.276 122.908 1.00 132.69 227 HIS A O 1
ATOM 5736 N N . VAL B 1 221 ? 135.894 170.202 125.135 1.00 119.57 228 VAL A N 1
ATOM 5737 C CA . VAL B 1 221 ? 135.992 171.649 125.294 1.00 121.48 228 VAL A CA 1
ATOM 5738 C C . VAL B 1 221 ? 137.368 172.114 124.840 1.00 127.75 228 VAL A C 1
ATOM 5739 O O . VAL B 1 221 ? 138.241 171.295 124.533 1.00 131.91 228 VAL A O 1
ATOM 5743 N N . ASP B 1 222 ? 137.558 173.429 124.774 1.00 131.42 229 ASP A N 1
ATOM 5744 C CA . ASP B 1 222 ? 138.836 173.986 124.350 1.00 132.21 229 ASP A CA 1
ATOM 5745 C C . ASP B 1 222 ? 139.955 173.475 125.254 1.00 134.86 229 ASP A C 1
ATOM 5746 O O . ASP B 1 222 ? 139.820 173.516 126.484 1.00 136.87 229 ASP A O 1
ATOM 5751 N N . PRO B 1 223 ? 141.065 172.989 124.690 1.00 125.53 230 PRO A N 1
ATOM 5752 C CA . PRO B 1 223 ? 142.108 172.378 125.529 1.00 125.82 230 PRO A CA 1
ATOM 5753 C C . PRO B 1 223 ? 142.811 173.352 126.459 1.00 131.17 230 PRO A C 1
ATOM 5754 O O . PRO B 1 223 ? 143.395 172.906 127.453 1.00 135.55 230 PRO A O 1
ATOM 5758 N N . ASP B 1 224 ? 142.780 174.656 126.179 1.00 132.34 231 ASP A N 1
ATOM 5759 C CA . ASP B 1 224 ? 143.495 175.609 127.025 1.00 133.24 231 ASP A CA 1
ATOM 5760 C C . ASP B 1 224 ? 142.887 175.673 128.421 1.00 133.63 231 ASP A C 1
ATOM 5761 O O . ASP B 1 224 ? 143.601 175.574 129.428 1.00 137.38 231 ASP A O 1
ATOM 5766 N N . LEU B 1 225 ? 141.565 175.843 128.500 1.00 120.78 232 LEU A N 1
ATOM 5767 C CA . LEU B 1 225 ? 140.897 175.890 129.796 1.00 122.24 232 LEU A CA 1
ATOM 5768 C C . LEU B 1 225 ? 141.047 174.569 130.538 1.00 121.75 232 LEU A C 1
ATOM 5769 O O . LEU B 1 225 ? 141.258 174.551 131.757 1.00 123.51 232 LEU A O 1
ATOM 5774 N N . TYR B 1 226 ? 140.937 173.451 129.816 1.00 116.98 233 TYR A N 1
ATOM 5775 C CA . TYR B 1 226 ? 141.101 172.142 130.438 1.00 119.71 233 TYR A CA 1
ATOM 5776 C C . TYR B 1 226 ? 142.492 171.995 131.039 1.00 121.07 233 TYR A C 1
ATOM 5777 O O . TYR B 1 226 ? 142.644 171.535 132.176 1.00 125.63 233 TYR A O 1
ATOM 5786 N N . THR B 1 227 ? 143.523 172.394 130.289 1.00 122.07 234 THR A N 1
ATOM 5787 C CA . THR B 1 227 ? 144.888 172.288 130.790 1.00 123.44 234 THR A CA 1
ATOM 5788 C C . THR B 1 227 ? 145.106 173.192 131.995 1.00 122.12 234 THR A C 1
ATOM 5789 O O . THR B 1 227 ? 145.744 172.788 132.974 1.00 129.23 234 THR A O 1
ATOM 5793 N N . LEU B 1 228 ? 144.585 174.421 131.944 1.00 109.11 235 LEU A N 1
ATOM 5794 C CA . LEU B 1 228 ? 144.738 175.333 133.074 1.00 108.30 235 LEU A CA 1
ATOM 5795 C C . LEU B 1 228 ? 144.086 174.764 134.328 1.00 112.38 235 LEU A C 1
ATOM 5796 O O . LEU B 1 228 ? 144.699 174.730 135.404 1.00 115.86 235 LEU A O 1
ATOM 5801 N N . LEU B 1 229 ? 142.838 174.302 134.202 1.00 109.12 236 LEU A N 1
ATOM 5802 C CA . LEU B 1 229 ? 142.132 173.752 135.353 1.00 109.58 236 LEU A CA 1
ATOM 5803 C C . LEU B 1 229 ? 142.832 172.512 135.890 1.00 114.56 236 LEU A C 1
ATOM 5804 O O . LEU B 1 229 ? 142.971 172.349 137.107 1.00 118.73 236 LEU A O 1
ATOM 5809 N N . PHE B 1 230 ? 143.287 171.630 134.997 1.00 112.39 237 PHE A N 1
ATOM 5810 C CA . PHE B 1 230 ? 143.965 170.414 135.432 1.00 112.34 237 PHE A CA 1
ATOM 5811 C C . PHE B 1 230 ? 145.253 170.739 136.175 1.00 115.87 237 PHE A C 1
ATOM 5812 O O . PHE B 1 230 ? 145.514 170.194 137.253 1.00 123.40 237 PHE A O 1
ATOM 5820 N N . GLY B 1 231 ? 146.072 171.632 135.614 1.00 113.19 238 GLY A N 1
ATOM 5821 C CA . GLY B 1 231 ? 147.313 171.995 136.275 1.00 112.90 238 GLY A CA 1
ATOM 5822 C C . GLY B 1 231 ? 147.085 172.627 137.633 1.00 115.49 238 GLY A C 1
ATOM 5823 O O . GLY B 1 231 ? 147.764 172.289 138.608 1.00 122.27 238 GLY A O 1
ATOM 5824 N N . GLU B 1 232 ? 146.120 173.547 137.719 1.00 110.53 239 GLU A N 1
ATOM 5825 C CA . GLU B 1 232 ? 145.823 174.177 139.000 1.00 108.75 239 GLU A CA 1
ATOM 5826 C C . GLU B 1 232 ? 145.353 173.148 140.020 1.00 114.52 239 GLU A C 1
ATOM 5827 O O . GLU B 1 232 ? 145.821 173.131 141.164 1.00 119.44 239 GLU A O 1
ATOM 5833 N N . SER B 1 233 ? 144.434 172.265 139.615 1.00 108.64 240 SER A N 1
ATOM 5834 C CA . SER B 1 233 ? 143.886 171.285 140.546 1.00 107.49 240 SER A CA 1
ATOM 5835 C C . SER B 1 233 ? 144.935 170.278 140.994 1.00 110.64 240 SER A C 1
ATOM 5836 O O . SER B 1 233 ? 144.864 169.774 142.120 1.00 109.14 240 SER A O 1
ATOM 5839 N N . VAL B 1 234 ? 145.904 169.961 140.135 1.00 112.46 241 VAL A N 1
ATOM 5840 C CA . VAL B 1 234 ? 146.954 169.027 140.530 1.00 104.50 241 VAL A CA 1
ATOM 5841 C C . VAL B 1 234 ? 147.945 169.699 141.473 1.00 105.01 241 VAL A C 1
ATOM 5842 O O . VAL B 1 234 ? 148.330 169.128 142.500 1.00 115.96 241 VAL A O 1
ATOM 5846 N N . LEU B 1 235 ? 148.370 170.922 141.149 1.00 89.98 242 LEU A N 1
ATOM 5847 C CA . LEU B 1 235 ? 149.431 171.550 141.930 1.00 93.73 242 LEU A CA 1
ATOM 5848 C C . LEU B 1 235 ? 148.935 172.063 143.280 1.00 97.69 242 LEU A C 1
ATOM 5849 O O . LEU B 1 235 ? 149.632 171.913 144.297 1.00 96.63 242 LEU A O 1
ATOM 5854 N N . ASN B 1 236 ? 147.744 172.672 143.315 1.00 121.33 243 ASN A N 1
ATOM 5855 C CA . ASN B 1 236 ? 147.283 173.305 144.545 1.00 121.16 243 ASN A CA 1
ATOM 5856 C C . ASN B 1 236 ? 147.045 172.288 145.651 1.00 122.51 243 ASN A C 1
ATOM 5857 O O . ASN B 1 236 ? 147.140 172.633 146.830 1.00 122.10 243 ASN A O 1
ATOM 5862 N N . ASP B 1 237 ? 146.756 171.033 145.299 1.00 123.85 244 ASP A N 1
ATOM 5863 C CA . ASP B 1 237 ? 146.575 170.007 146.322 1.00 121.93 244 ASP A CA 1
ATOM 5864 C C . ASP B 1 237 ? 147.854 169.807 147.126 1.00 116.73 244 ASP A C 1
ATOM 5865 O O . ASP B 1 237 ? 147.846 169.880 148.362 1.00 125.46 244 ASP A O 1
ATOM 5870 N N . ALA B 1 238 ? 148.971 169.570 146.436 1.00 90.66 245 ALA A N 1
ATOM 5871 C CA . ALA B 1 238 ? 150.246 169.403 147.125 1.00 96.50 245 ALA A CA 1
ATOM 5872 C C . ALA B 1 238 ? 150.664 170.689 147.825 1.00 104.01 245 ALA A C 1
ATOM 5873 O O . ALA B 1 238 ? 151.200 170.653 148.942 1.00 111.21 245 ALA A O 1
ATOM 5875 N N . VAL B 1 239 ? 150.429 171.838 147.183 1.00 101.46 246 VAL A N 1
ATOM 5876 C CA . VAL B 1 239 ? 150.791 173.111 147.803 1.00 97.19 246 VAL A CA 1
ATOM 5877 C C . VAL B 1 239 ? 150.062 173.278 149.131 1.00 99.45 246 VAL A C 1
ATOM 5878 O O . VAL B 1 239 ? 150.667 173.622 150.154 1.00 96.95 246 VAL A O 1
ATOM 5882 N N . ALA B 1 240 ? 148.755 173.007 149.139 1.00 106.43 247 ALA A N 1
ATOM 5883 C CA . ALA B 1 240 ? 147.964 173.149 150.354 1.00 103.01 247 ALA A CA 1
ATOM 5884 C C . ALA B 1 240 ? 148.361 172.117 151.399 1.00 102.46 247 ALA A C 1
ATOM 5885 O O . ALA B 1 240 ? 148.356 172.415 152.596 1.00 111.53 247 ALA A O 1
ATOM 5887 N N . ILE B 1 241 ? 148.709 170.901 150.973 1.00 100.10 248 ILE A N 1
ATOM 5888 C CA . ILE B 1 241 ? 149.136 169.881 151.930 1.00 98.22 248 ILE A CA 1
ATOM 5889 C C . ILE B 1 241 ? 150.394 170.335 152.662 1.00 100.36 248 ILE A C 1
ATOM 5890 O O . ILE B 1 241 ? 150.466 170.303 153.900 1.00 107.77 248 ILE A O 1
ATOM 5895 N N . VAL B 1 242 ? 151.400 170.782 151.907 1.00 91.08 249 VAL A N 1
ATOM 5896 C CA . VAL B 1 242 ? 152.651 171.193 152.536 1.00 91.43 249 VAL A CA 1
ATOM 5897 C C . VAL B 1 242 ? 152.447 172.453 153.370 1.00 101.73 249 VAL A C 1
ATOM 5898 O O . VAL B 1 242 ? 153.038 172.602 154.447 1.00 107.07 249 VAL A O 1
ATOM 5902 N N . LEU B 1 243 ? 151.599 173.374 152.900 1.00 101.67 250 LEU A N 1
ATOM 5903 C CA . LEU B 1 243 ? 151.327 174.583 153.671 1.00 97.32 250 LEU A CA 1
ATOM 5904 C C . LEU B 1 243 ? 150.627 174.255 154.984 1.00 98.27 250 LEU A C 1
ATOM 5905 O O . LEU B 1 243 ? 150.934 174.848 156.024 1.00 93.85 250 LEU A O 1
ATOM 5910 N N . THR B 1 244 ? 149.681 173.314 154.955 1.00 106.84 251 THR A N 1
ATOM 5911 C CA . THR B 1 244 ? 148.996 172.908 156.176 1.00 100.72 251 THR A CA 1
ATOM 5912 C C . THR B 1 244 ? 149.960 172.246 157.149 1.00 101.71 251 THR A C 1
ATOM 5913 O O . THR B 1 244 ? 149.896 172.490 158.361 1.00 110.57 251 THR A O 1
ATOM 5917 N N . TYR B 1 245 ? 150.864 171.405 156.639 1.00 104.89 252 TYR A N 1
ATOM 5918 C CA . TYR B 1 245 ? 151.860 170.800 157.518 1.00 106.61 252 TYR A CA 1
ATOM 5919 C C . TYR B 1 245 ? 152.758 171.862 158.144 1.00 112.14 252 TYR A C 1
ATOM 5920 O O . TYR B 1 245 ? 153.059 171.805 159.343 1.00 115.68 252 TYR A O 1
ATOM 5929 N N . SER B 1 246 ? 153.187 172.846 157.349 1.00 101.87 253 SER A N 1
ATOM 5930 C CA . SER B 1 246 ? 154.037 173.907 157.880 1.00 98.55 253 SER A CA 1
ATOM 5931 C C . SER B 1 246 ? 153.300 174.738 158.923 1.00 102.53 253 SER A C 1
ATOM 5932 O O . SER B 1 246 ? 153.890 175.152 159.928 1.00 106.13 253 SER A O 1
ATOM 5935 N N . ILE B 1 247 ? 152.012 175.001 158.697 1.00 98.32 254 ILE A N 1
ATOM 5936 C CA . ILE B 1 247 ? 151.220 175.743 159.674 1.00 95.70 254 ILE A CA 1
ATOM 5937 C C . ILE B 1 247 ? 151.096 174.951 160.968 1.00 98.75 254 ILE A C 1
ATOM 5938 O O . ILE B 1 247 ? 151.223 175.504 162.068 1.00 99.09 254 ILE A O 1
ATOM 5943 N N . SER B 1 248 ? 150.854 173.643 160.860 1.00 112.78 255 SER A N 1
ATOM 5944 C CA . SER B 1 248 ? 150.790 172.805 162.053 1.00 113.25 255 SER A CA 1
ATOM 5945 C C . SER B 1 248 ? 152.133 172.749 162.770 1.00 116.93 255 SER A C 1
ATOM 5946 O O . SER B 1 248 ? 152.178 172.536 163.987 1.00 118.87 255 SER A O 1
ATOM 5949 N N . ILE B 1 249 ? 153.232 172.934 162.035 1.00 134.92 256 ILE A N 1
ATOM 5950 C CA . ILE B 1 249 ? 154.551 172.951 162.662 1.00 137.15 256 ILE A CA 1
ATOM 5951 C C . ILE B 1 249 ? 154.702 174.160 163.580 1.00 137.31 256 ILE A C 1
ATOM 5952 O O . ILE B 1 249 ? 155.353 174.072 164.630 1.00 136.74 256 ILE A O 1
ATOM 5957 N N . TYR B 1 250 ? 154.099 175.292 163.215 1.00 155.00 257 TYR A N 1
ATOM 5958 C CA . TYR B 1 250 ? 154.222 176.531 163.979 1.00 153.58 257 TYR A CA 1
ATOM 5959 C C . TYR B 1 250 ? 153.832 176.328 165.437 1.00 154.67 257 TYR A C 1
ATOM 5960 O O . TYR B 1 250 ? 152.691 175.972 165.744 1.00 157.17 257 TYR A O 1
ATOM 5969 N N . SER B 1 251 ? 154.790 176.561 166.333 1.00 159.06 258 SER A N 1
ATOM 5970 C CA . SER B 1 251 ? 154.571 176.449 167.768 1.00 162.84 258 SER A CA 1
ATOM 5971 C C . SER B 1 251 ? 155.583 177.308 168.518 1.00 162.66 258 SER A C 1
ATOM 5972 O O . SER B 1 251 ? 156.736 176.895 168.695 1.00 160.35 258 SER A O 1
ATOM 5975 N N . PRO B 1 252 ? 155.199 178.503 168.960 1.00 166.53 259 PRO A N 1
ATOM 5976 C CA . PRO B 1 252 ? 156.140 179.352 169.699 1.00 163.83 259 PRO A CA 1
ATOM 5977 C C . PRO B 1 252 ? 156.533 178.731 171.029 1.00 167.63 259 PRO A C 1
ATOM 5978 O O . PRO B 1 252 ? 155.761 178.003 171.658 1.00 166.99 259 PRO A O 1
ATOM 5982 N N . LYS B 1 253 ? 157.763 179.029 171.453 1.00 197.86 260 LYS A N 1
ATOM 5983 C CA . LYS B 1 253 ? 158.266 178.493 172.715 1.00 199.32 260 LYS A CA 1
ATOM 5984 C C . LYS B 1 253 ? 157.505 179.073 173.901 1.00 199.00 260 LYS A C 1
ATOM 5985 O O . LYS B 1 253 ? 157.107 178.342 174.815 1.00 199.00 260 LYS A O 1
ATOM 5991 N N . GLU B 1 254 ? 157.293 180.386 173.902 1.00 207.01 261 GLU A N 1
ATOM 5992 C CA . GLU B 1 254 ? 156.566 181.065 174.963 1.00 207.28 261 GLU A CA 1
ATOM 5993 C C . GLU B 1 254 ? 155.473 181.926 174.348 1.00 207.55 261 GLU A C 1
ATOM 5994 O O . GLU B 1 254 ? 155.501 182.238 173.154 1.00 208.82 261 GLU A O 1
ATOM 6000 N N . ASN B 1 255 ? 154.508 182.313 175.188 1.00 202.50 262 ASN A N 1
ATOM 6001 C CA . ASN B 1 255 ? 153.350 183.094 174.767 1.00 202.84 262 ASN A CA 1
ATOM 6002 C C . ASN B 1 255 ? 152.647 182.404 173.605 1.00 204.79 262 ASN A C 1
ATOM 6003 O O . ASN B 1 255 ? 152.794 182.828 172.452 1.00 205.56 262 ASN A O 1
ATOM 6008 N N . PRO B 1 256 ? 151.897 181.331 173.863 1.00 206.69 263 PRO A N 1
ATOM 6009 C CA . PRO B 1 256 ? 151.268 180.587 172.764 1.00 204.66 263 PRO A CA 1
ATOM 6010 C C . PRO B 1 256 ? 150.327 181.464 171.952 1.00 206.03 263 PRO A C 1
ATOM 6011 O O . PRO B 1 256 ? 149.726 182.412 172.463 1.00 207.84 263 PRO A O 1
ATOM 6015 N N . ASN B 1 257 ? 150.216 181.133 170.663 1.00 190.06 264 ASN A N 1
ATOM 6016 C CA . ASN B 1 257 ? 149.398 181.886 169.711 1.00 189.60 264 ASN A CA 1
ATOM 6017 C C . ASN B 1 257 ? 149.855 183.340 169.615 1.00 191.19 264 ASN A C 1
ATOM 6018 O O . ASN B 1 257 ? 149.043 184.261 169.503 1.00 190.30 264 ASN A O 1
ATOM 6023 N N . ALA B 1 258 ? 151.168 183.548 169.658 1.00 187.16 265 ALA A N 1
ATOM 6024 C CA . ALA B 1 258 ? 151.730 184.878 169.502 1.00 184.93 265 ALA A CA 1
ATOM 6025 C C . ALA B 1 258 ? 151.773 185.268 168.027 1.00 185.85 265 ALA A C 1
ATOM 6026 O O . ALA B 1 258 ? 151.559 184.449 167.129 1.00 184.73 265 ALA A O 1
ATOM 6028 N N . PHE B 1 259 ? 152.054 186.543 167.781 1.00 181.94 266 PHE A N 1
ATOM 6029 C CA . PHE B 1 259 ? 152.143 187.088 166.433 1.00 184.15 266 PHE A CA 1
ATOM 6030 C C . PHE B 1 259 ? 153.586 187.492 166.163 1.00 181.56 266 PHE A C 1
ATOM 6031 O O . PHE B 1 259 ? 154.155 188.301 166.904 1.00 178.93 266 PHE A O 1
ATOM 6039 N N . ASP B 1 260 ? 154.170 186.926 165.104 1.00 173.90 267 ASP A N 1
ATOM 6040 C CA . ASP B 1 260 ? 155.545 187.210 164.692 1.00 172.08 267 ASP A CA 1
ATOM 6041 C C . ASP B 1 260 ? 156.528 186.917 165.829 1.00 169.58 267 ASP A C 1
ATOM 6042 O O . ASP B 1 260 ? 157.191 187.803 166.371 1.00 168.90 267 ASP A O 1
ATOM 6047 N N . ALA B 1 261 ? 156.606 185.632 166.179 1.00 166.93 268 ALA A N 1
ATOM 6048 C CA . ALA B 1 261 ? 157.476 185.154 167.246 1.00 168.59 268 ALA A CA 1
ATOM 6049 C C . ALA B 1 261 ? 158.798 184.609 166.716 1.00 169.54 268 ALA A C 1
ATOM 6050 O O . ALA B 1 261 ? 159.342 183.650 167.276 1.00 171.13 268 ALA A O 1
ATOM 6052 N N . ALA B 1 262 ? 159.314 185.195 165.634 1.00 148.72 269 ALA A N 1
ATOM 6053 C CA . ALA B 1 262 ? 160.587 184.815 165.020 1.00 147.92 269 ALA A CA 1
ATOM 6054 C C . ALA B 1 262 ? 160.591 183.375 164.516 1.00 149.65 269 ALA A C 1
ATOM 6055 O O . ALA B 1 262 ? 161.658 182.805 164.267 1.00 145.31 269 ALA A O 1
ATOM 6057 N N . ALA B 1 263 ? 159.413 182.769 164.360 1.00 147.92 270 ALA A N 1
ATOM 6058 C CA . ALA B 1 263 ? 159.294 181.438 163.786 1.00 143.35 270 ALA A CA 1
ATOM 6059 C C . ALA B 1 263 ? 158.759 181.450 162.362 1.00 146.33 270 ALA A C 1
ATOM 6060 O O . ALA B 1 263 ? 158.686 180.386 161.737 1.00 149.19 270 ALA A O 1
ATOM 6062 N N . PHE B 1 264 ? 158.380 182.618 161.841 1.00 140.86 271 PHE A N 1
ATOM 6063 C CA . PHE B 1 264 ? 157.920 182.712 160.460 1.00 140.17 271 PHE A CA 1
ATOM 6064 C C . PHE B 1 264 ? 159.035 182.313 159.500 1.00 142.37 271 PHE A C 1
ATOM 6065 O O . PHE B 1 264 ? 158.811 181.542 158.556 1.00 146.84 271 PHE A O 1
ATOM 6073 N N . PHE B 1 265 ? 160.250 182.812 159.740 1.00 140.83 272 PHE A N 1
ATOM 6074 C CA . PHE B 1 265 ? 161.373 182.487 158.867 1.00 145.31 272 PHE A CA 1
ATOM 6075 C C . PHE B 1 265 ? 161.700 181.000 158.913 1.00 146.20 272 PHE A C 1
ATOM 6076 O O . PHE B 1 265 ? 161.947 180.381 157.872 1.00 149.87 272 PHE A O 1
ATOM 6084 N N . GLN B 1 266 ? 161.704 180.407 160.109 1.00 141.94 273 GLN A N 1
ATOM 6085 C CA . GLN B 1 266 ? 162.012 178.985 160.211 1.00 145.15 273 GLN A CA 1
ATOM 6086 C C . GLN B 1 266 ? 160.912 178.128 159.594 1.00 146.24 273 GLN A C 1
ATOM 6087 O O . GLN B 1 266 ? 161.207 177.089 158.993 1.00 148.73 273 GLN A O 1
ATOM 6093 N N . SER B 1 267 ? 159.651 178.554 159.701 1.00 133.51 274 SER A N 1
ATOM 6094 C CA . SER B 1 267 ? 158.571 177.816 159.053 1.00 134.37 274 SER A CA 1
ATOM 6095 C C . SER B 1 267 ? 158.694 177.881 157.536 1.00 137.37 274 SER A C 1
ATOM 6096 O O . SER B 1 267 ? 158.503 176.870 156.847 1.00 143.42 274 SER A O 1
ATOM 6099 N N . VAL B 1 268 ? 159.015 179.061 156.998 1.00 121.61 275 VAL A N 1
ATOM 6100 C CA . VAL B 1 268 ? 159.211 179.190 155.556 1.00 124.88 275 VAL A CA 1
ATOM 6101 C C . VAL B 1 268 ? 160.387 178.335 155.101 1.00 129.67 275 VAL A C 1
ATOM 6102 O O . VAL B 1 268 ? 160.327 177.673 154.055 1.00 131.33 275 VAL A O 1
ATOM 6106 N N . GLY B 1 269 ? 161.472 178.334 155.877 1.00 141.79 276 GLY A N 1
ATOM 6107 C CA . GLY B 1 269 ? 162.612 177.502 155.535 1.00 146.32 276 GLY A CA 1
ATOM 6108 C C . GLY B 1 269 ? 162.278 176.023 155.546 1.00 146.48 276 GLY A C 1
ATOM 6109 O O . GLY B 1 269 ? 162.704 175.276 154.663 1.00 149.00 276 GLY A O 1
ATOM 6110 N N . ASN B 1 270 ? 161.507 175.582 156.543 1.00 130.22 277 ASN A N 1
ATOM 6111 C CA . ASN B 1 270 ? 161.090 174.185 156.596 1.00 127.86 277 ASN A CA 1
ATOM 6112 C C . ASN B 1 270 ? 160.220 173.825 155.399 1.00 127.72 277 ASN A C 1
ATOM 6113 O O . ASN B 1 270 ? 160.390 172.757 154.798 1.00 132.85 277 ASN A O 1
ATOM 6118 N N . PHE B 1 271 ? 159.284 174.705 155.038 1.00 111.53 278 PHE A N 1
ATOM 6119 C CA . PHE B 1 271 ? 158.430 174.459 153.879 1.00 116.46 278 PHE A CA 1
ATOM 6120 C C . PHE B 1 271 ? 159.259 174.330 152.606 1.00 120.40 278 PHE A C 1
ATOM 6121 O O . PHE B 1 271 ? 159.087 173.381 151.825 1.00 123.56 278 PHE A O 1
ATOM 6129 N N . LEU B 1 272 ? 160.176 175.276 152.388 1.00 122.26 279 LEU A N 1
ATOM 6130 C CA . LEU B 1 272 ? 161.007 175.247 151.190 1.00 123.83 279 LEU A CA 1
ATOM 6131 C C . LEU B 1 272 ? 161.887 174.005 151.158 1.00 129.18 279 LEU A C 1
ATOM 6132 O O . LEU B 1 272 ? 162.038 173.369 150.107 1.00 131.36 279 LEU A O 1
ATOM 6137 N N . GLY B 1 273 ? 162.476 173.643 152.299 1.00 127.47 280 GLY A N 1
ATOM 6138 C CA . GLY B 1 273 ? 163.317 172.460 152.343 1.00 123.52 280 GLY A CA 1
ATOM 6139 C C . GLY B 1 273 ? 162.544 171.187 152.067 1.00 125.74 280 GLY A C 1
ATOM 6140 O O . GLY B 1 273 ? 163.020 170.306 151.349 1.00 130.41 280 GLY A O 1
ATOM 6141 N N . ILE B 1 274 ? 161.337 171.074 152.626 1.00 112.59 281 ILE A N 1
ATOM 6142 C CA . ILE B 1 274 ? 160.512 169.894 152.384 1.00 113.70 281 ILE A CA 1
ATOM 6143 C C . ILE B 1 274 ? 160.166 169.787 150.905 1.00 114.87 281 ILE A C 1
ATOM 6144 O O . ILE B 1 274 ? 160.285 168.715 150.294 1.00 124.40 281 ILE A O 1
ATOM 6149 N N . PHE B 1 275 ? 159.742 170.902 150.303 1.00 101.36 282 PHE A N 1
ATOM 6150 C CA . PHE B 1 275 ? 159.388 170.884 148.886 1.00 106.07 282 PHE A CA 1
ATOM 6151 C C . PHE B 1 275 ? 160.587 170.499 148.025 1.00 107.57 282 PHE A C 1
ATOM 6152 O O . PHE B 1 275 ? 160.482 169.642 147.136 1.00 109.02 282 PHE A O 1
ATOM 6160 N N . ALA B 1 276 ? 161.742 171.119 148.285 1.00 109.98 283 ALA A N 1
ATOM 6161 C CA . ALA B 1 276 ? 162.931 170.838 147.490 1.00 107.30 283 ALA A CA 1
ATOM 6162 C C . ALA B 1 276 ? 163.373 169.390 147.646 1.00 115.77 283 ALA A C 1
ATOM 6163 O O . ALA B 1 276 ? 163.735 168.737 146.662 1.00 121.96 283 ALA A O 1
ATOM 6165 N N . GLY B 1 277 ? 163.348 168.868 148.874 1.00 120.76 284 GLY A N 1
ATOM 6166 C CA . GLY B 1 277 ? 163.752 167.489 149.087 1.00 118.62 284 GLY A CA 1
ATOM 6167 C C . GLY B 1 277 ? 162.829 166.497 148.410 1.00 120.44 284 GLY A C 1
ATOM 6168 O O . GLY B 1 277 ? 163.286 165.521 147.810 1.00 127.38 284 GLY A O 1
ATOM 6169 N N . SER B 1 278 ? 161.516 166.730 148.496 1.00 110.29 285 SER A N 1
ATOM 6170 C CA . SER B 1 278 ? 160.575 165.837 147.828 1.00 114.85 285 SER A CA 1
ATOM 6171 C C . SER B 1 278 ? 160.771 165.862 146.317 1.00 117.67 285 SER A C 1
ATOM 6172 O O . SER B 1 278 ? 160.794 164.807 145.667 1.00 125.07 285 SER A O 1
ATOM 6175 N N . PHE B 1 279 ? 160.925 167.059 145.742 1.00 107.42 286 PHE A N 1
ATOM 6176 C CA . PHE B 1 279 ? 161.149 167.156 144.304 1.00 109.24 286 PHE A CA 1
ATOM 6177 C C . PHE B 1 279 ? 162.442 166.460 143.900 1.00 118.60 286 PHE A C 1
ATOM 6178 O O . PHE B 1 279 ? 162.484 165.748 142.888 1.00 121.48 286 PHE A O 1
ATOM 6186 N N . ALA B 1 280 ? 163.505 166.646 144.687 1.00 127.39 287 ALA A N 1
ATOM 6187 C CA . ALA B 1 280 ? 164.783 166.019 144.372 1.00 126.65 287 ALA A CA 1
ATOM 6188 C C . ALA B 1 280 ? 164.687 164.502 144.439 1.00 128.00 287 ALA A C 1
ATOM 6189 O O . ALA B 1 280 ? 165.222 163.805 143.572 1.00 134.82 287 ALA A O 1
ATOM 6191 N N . MET B 1 281 ? 164.009 163.971 145.459 1.00 112.92 288 MET A N 1
ATOM 6192 C CA . MET B 1 281 ? 163.861 162.523 145.574 1.00 113.93 288 MET A CA 1
ATOM 6193 C C . MET B 1 281 ? 163.076 161.958 144.397 1.00 114.46 288 MET A C 1
ATOM 6194 O O . MET B 1 281 ? 163.468 160.944 143.799 1.00 121.74 288 MET A O 1
ATOM 6199 N N . GLY B 1 282 ? 161.962 162.606 144.046 1.00 96.06 289 GLY A N 1
ATOM 6200 C CA . GLY B 1 282 ? 161.177 162.132 142.917 1.00 102.14 289 GLY A CA 1
ATOM 6201 C C . GLY B 1 282 ? 161.965 162.145 141.622 1.00 97.89 289 GLY A C 1
ATOM 6202 O O . GLY B 1 282 ? 161.973 161.162 140.872 1.00 98.08 289 GLY A O 1
ATOM 6203 N N . SER B 1 283 ? 162.657 163.255 141.351 1.00 114.61 290 SER A N 1
ATOM 6204 C CA . SER B 1 283 ? 163.445 163.351 140.127 1.00 121.00 290 SER A CA 1
ATOM 6205 C C . SER B 1 283 ? 164.573 162.327 140.113 1.00 122.94 290 SER A C 1
ATOM 6206 O O . SER B 1 283 ? 164.857 161.723 139.073 1.00 120.76 290 SER A O 1
ATOM 6209 N N . ALA B 1 284 ? 165.231 162.119 141.256 1.00 119.02 291 ALA A N 1
ATOM 6210 C CA . ALA B 1 284 ? 166.327 161.161 141.316 1.00 116.25 291 ALA A CA 1
ATOM 6211 C C . ALA B 1 284 ? 165.838 159.754 141.010 1.00 115.46 291 ALA A C 1
ATOM 6212 O O . ALA B 1 284 ? 166.452 159.030 140.219 1.00 123.68 291 ALA A O 1
ATOM 6214 N N . TYR B 1 285 ? 164.717 159.354 141.616 1.00 93.49 292 TYR A N 1
ATOM 6215 C CA . TYR B 1 285 ? 164.183 158.023 141.338 1.00 88.42 292 TYR A CA 1
ATOM 6216 C C . TYR B 1 285 ? 163.756 157.894 139.880 1.00 94.14 292 TYR A C 1
ATOM 6217 O O . TYR B 1 285 ? 163.954 156.841 139.257 1.00 99.96 292 TYR A O 1
ATOM 6226 N N . ALA B 1 286 ? 163.176 158.957 139.317 1.00 112.30 293 ALA A N 1
ATOM 6227 C CA . ALA B 1 286 ? 162.741 158.906 137.925 1.00 111.86 293 ALA A CA 1
ATOM 6228 C C . ALA B 1 286 ? 163.923 158.733 136.979 1.00 111.62 293 ALA A C 1
ATOM 6229 O O . ALA B 1 286 ? 163.883 157.904 136.062 1.00 106.32 293 ALA A O 1
ATOM 6231 N N . VAL B 1 287 ? 164.992 159.508 137.181 1.00 124.24 294 VAL A N 1
ATOM 6232 C CA . VAL B 1 287 ? 166.155 159.344 136.312 1.00 123.80 294 VAL A CA 1
ATOM 6233 C C . VAL B 1 287 ? 166.839 158.006 136.564 1.00 124.87 294 VAL A C 1
ATOM 6234 O O . VAL B 1 287 ? 167.417 157.421 135.641 1.00 125.98 294 VAL A O 1
ATOM 6238 N N . VAL B 1 288 ? 166.759 157.476 137.788 1.00 104.72 295 VAL A N 1
ATOM 6239 C CA . VAL B 1 288 ? 167.354 156.171 138.062 1.00 94.27 295 VAL A CA 1
ATOM 6240 C C . VAL B 1 288 ? 166.648 155.089 137.255 1.00 92.29 295 VAL A C 1
ATOM 6241 O O . VAL B 1 288 ? 167.290 154.278 136.574 1.00 98.14 295 VAL A O 1
ATOM 6245 N N . THR B 1 289 ? 165.313 155.073 137.299 1.00 93.43 296 THR A N 1
ATOM 6246 C CA . THR B 1 289 ? 164.593 154.055 136.539 1.00 94.72 296 THR A CA 1
ATOM 6247 C C . THR B 1 289 ? 164.712 154.288 135.037 1.00 94.80 296 THR A C 1
ATOM 6248 O O . THR B 1 289 ? 164.754 153.321 134.266 1.00 99.33 296 THR A O 1
ATOM 6252 N N . ALA B 1 290 ? 164.795 155.548 134.601 1.00 101.95 297 ALA A N 1
ATOM 6253 C CA . ALA B 1 290 ? 164.988 155.823 133.181 1.00 100.38 297 ALA A CA 1
ATOM 6254 C C . ALA B 1 290 ? 166.326 155.281 132.694 1.00 103.89 297 ALA A C 1
ATOM 6255 O O . ALA B 1 290 ? 166.405 154.646 131.636 1.00 108.27 297 ALA A O 1
ATOM 6257 N N . LEU B 1 291 ? 167.394 155.518 133.461 1.00 110.38 298 LEU A N 1
ATOM 6258 C CA . LEU B 1 291 ? 168.704 154.995 133.089 1.00 109.73 298 LEU A CA 1
ATOM 6259 C C . LEU B 1 291 ? 168.717 153.473 133.120 1.00 110.97 298 LEU A C 1
ATOM 6260 O O . LEU B 1 291 ? 169.320 152.832 132.250 1.00 112.94 298 LEU A O 1
ATOM 6265 N N . LEU B 1 292 ? 168.059 152.877 134.119 1.00 110.91 299 LEU A N 1
ATOM 6266 C CA . LEU B 1 292 ? 167.996 151.421 134.191 1.00 109.72 299 LEU A CA 1
ATOM 6267 C C . LEU B 1 292 ? 167.298 150.839 132.970 1.00 109.97 299 LEU A C 1
ATOM 6268 O O . LEU B 1 292 ? 167.757 149.842 132.401 1.00 110.16 299 LEU A O 1
ATOM 6273 N N . THR B 1 293 ? 166.189 151.451 132.549 1.00 124.27 300 THR A N 1
ATOM 6274 C CA . THR B 1 293 ? 165.486 150.969 131.364 1.00 122.69 300 THR A CA 1
ATOM 6275 C C . THR B 1 293 ? 166.312 151.186 130.101 1.00 121.75 300 THR A C 1
ATOM 6276 O O . THR B 1 293 ? 166.329 150.329 129.209 1.00 122.18 300 THR A O 1
ATOM 6280 N N . LYS B 1 294 ? 167.010 152.320 130.009 1.00 135.81 301 LYS A N 1
ATOM 6281 C CA . LYS B 1 294 ? 167.752 152.637 128.793 1.00 134.32 301 LYS A CA 1
ATOM 6282 C C . LYS B 1 294 ? 168.953 151.715 128.615 1.00 135.69 301 LYS A C 1
ATOM 6283 O O . LYS B 1 294 ? 169.184 151.186 127.522 1.00 138.05 301 LYS A O 1
ATOM 6289 N N . PHE B 1 295 ? 169.734 151.512 129.679 1.00 141.35 302 PHE A N 1
ATOM 6290 C CA . PHE B 1 295 ? 170.965 150.739 129.545 1.00 142.59 302 PHE A CA 1
ATOM 6291 C C . PHE B 1 295 ? 170.679 149.263 129.292 1.00 145.44 302 PHE A C 1
ATOM 6292 O O . PHE B 1 295 ? 171.345 148.630 128.465 1.00 146.08 302 PHE A O 1
ATOM 6300 N N . THR B 1 296 ? 169.695 148.699 129.986 1.00 154.48 303 THR A N 1
ATOM 6301 C CA . THR B 1 296 ? 169.381 147.286 129.847 1.00 153.67 303 THR A CA 1
ATOM 6302 C C . THR B 1 296 ? 168.555 147.047 128.582 1.00 152.24 303 THR A C 1
ATOM 6303 O O . THR B 1 296 ? 168.174 147.978 127.868 1.00 154.17 303 THR A O 1
ATOM 6307 N N . LYS B 1 297 ? 168.278 145.775 128.300 1.00 138.98 304 LYS A N 1
ATOM 6308 C CA . LYS B 1 297 ? 167.466 145.407 127.148 1.00 140.08 304 LYS A CA 1
ATOM 6309 C C . LYS B 1 297 ? 166.201 144.686 127.597 1.00 140.37 304 LYS A C 1
ATOM 6310 O O . LYS B 1 297 ? 165.834 143.650 127.032 1.00 140.49 304 LYS A O 1
ATOM 6316 N N . LEU B 1 298 ? 165.531 145.227 128.611 1.00 120.83 305 LEU A N 1
ATOM 6317 C CA . LEU B 1 298 ? 164.322 144.638 129.185 1.00 118.80 305 LEU A CA 1
ATOM 6318 C C . LEU B 1 298 ? 163.100 144.785 128.295 1.00 120.07 305 LEU A C 1
ATOM 6319 O O . LEU B 1 298 ? 162.002 144.439 128.750 1.00 125.85 305 LEU A O 1
ATOM 6324 N N . CYS B 1 299 ? 163.229 145.275 127.061 1.00 144.13 306 CYS A N 1
ATOM 6325 C CA . CYS B 1 299 ? 162.070 145.459 126.197 1.00 149.24 306 CYS A CA 1
ATOM 6326 C C . CYS B 1 299 ? 161.460 144.144 125.730 1.00 152.45 306 CYS A C 1
ATOM 6327 O O . CYS B 1 299 ? 160.352 144.158 125.185 1.00 156.15 306 CYS A O 1
ATOM 6330 N N . GLU B 1 300 ? 162.146 143.020 125.925 1.00 147.45 307 GLU A N 1
ATOM 6331 C CA . GLU B 1 300 ? 161.643 141.725 125.488 1.00 149.12 307 GLU A CA 1
ATOM 6332 C C . GLU B 1 300 ? 160.817 141.009 126.549 1.00 150.12 307 GLU A C 1
ATOM 6333 O O . GLU B 1 300 ? 160.234 139.962 126.251 1.00 153.84 307 GLU A O 1
ATOM 6339 N N . PHE B 1 301 ? 160.752 141.540 127.769 1.00 123.15 308 PHE A N 1
ATOM 6340 C CA . PHE B 1 301 ? 160.002 140.926 128.863 1.00 118.00 308 PHE A CA 1
ATOM 6341 C C . PHE B 1 301 ? 159.117 141.990 129.498 1.00 120.09 308 PHE A C 1
ATOM 6342 O O . PHE B 1 301 ? 159.535 142.680 130.438 1.00 126.10 308 PHE A O 1
ATOM 6350 N N . PRO B 1 302 ? 157.888 142.156 129.001 1.00 115.34 309 PRO A N 1
ATOM 6351 C CA . PRO B 1 302 ? 157.016 143.212 129.547 1.00 121.05 309 PRO A CA 1
ATOM 6352 C C . PRO B 1 302 ? 156.737 143.067 131.033 1.00 120.02 309 PRO A C 1
ATOM 6353 O O . PRO B 1 302 ? 156.657 144.077 131.745 1.00 124.67 309 PRO A O 1
ATOM 6357 N N . MET B 1 303 ? 156.590 141.834 131.523 1.00 105.33 310 MET A N 1
ATOM 6358 C CA . MET B 1 303 ? 156.299 141.632 132.939 1.00 108.50 310 MET A CA 1
ATOM 6359 C C 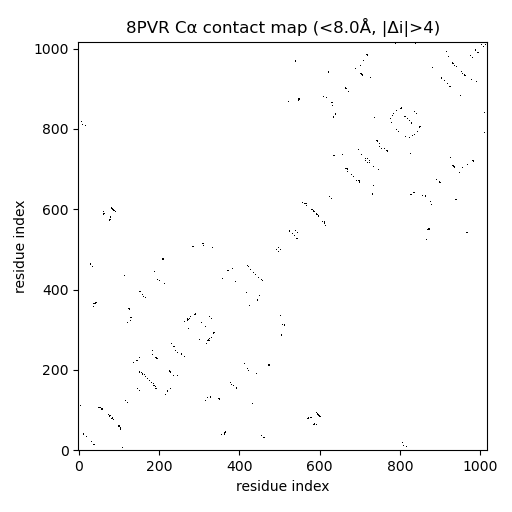. MET B 1 303 ? 157.426 142.157 133.818 1.00 111.51 310 MET A C 1
ATOM 6360 O O . MET B 1 303 ? 157.177 142.836 134.821 1.00 117.75 310 MET A O 1
ATOM 6365 N N . LEU B 1 304 ? 158.674 141.859 133.452 1.00 115.91 311 LEU A N 1
ATOM 6366 C CA . LEU B 1 304 ? 159.807 142.266 134.276 1.00 119.21 311 LEU A CA 1
ATOM 6367 C C . LEU B 1 304 ? 159.918 143.783 134.351 1.00 123.12 311 LEU A C 1
ATOM 6368 O O . LEU B 1 304 ? 160.086 144.352 135.436 1.00 125.08 311 LEU A O 1
ATOM 6373 N N . GLU B 1 305 ? 159.814 144.461 133.205 1.00 119.78 312 GLU A N 1
ATOM 6374 C CA . GLU B 1 305 ? 159.953 145.914 133.206 1.00 117.90 312 GLU A CA 1
ATOM 6375 C C . GLU B 1 305 ? 158.765 146.585 133.883 1.00 119.41 312 GLU A C 1
ATOM 6376 O O . GLU B 1 305 ? 158.933 147.597 134.572 1.00 121.40 312 GLU A O 1
ATOM 6382 N N . THR B 1 306 ? 157.557 146.039 133.710 1.00 104.36 313 THR A N 1
ATOM 6383 C CA . THR B 1 306 ? 156.398 146.596 134.402 1.00 104.30 313 THR A CA 1
ATOM 6384 C C . THR B 1 306 ? 156.543 146.460 135.914 1.00 106.48 313 THR A C 1
ATOM 6385 O O . THR B 1 306 ? 156.264 147.408 136.664 1.00 112.77 313 THR A O 1
ATOM 6389 N N . GLY B 1 307 ? 156.982 145.288 136.379 1.00 100.49 314 GLY A N 1
ATOM 6390 C CA . GLY B 1 307 ? 157.212 145.110 137.801 1.00 101.76 314 GLY A CA 1
ATOM 6391 C C . GLY B 1 307 ? 158.296 146.026 138.330 1.00 107.30 314 GLY A C 1
ATOM 6392 O O . GLY B 1 307 ? 158.168 146.587 139.419 1.00 116.15 314 GLY A O 1
ATOM 6393 N N . LEU B 1 308 ? 159.376 146.195 137.563 1.00 89.41 315 LEU A N 1
ATOM 6394 C CA . LEU B 1 308 ? 160.435 147.112 137.970 1.00 90.64 315 LEU A CA 1
ATOM 6395 C C . LEU B 1 308 ? 159.915 148.539 138.074 1.00 90.46 315 LEU A C 1
ATOM 6396 O O . LEU B 1 308 ? 160.230 149.253 139.030 1.00 92.36 315 LEU A O 1
ATOM 6401 N N . PHE B 1 309 ? 159.110 148.965 137.099 1.00 87.46 316 PHE A N 1
ATOM 6402 C CA . PHE B 1 309 ? 158.529 150.304 137.121 1.00 91.10 316 PHE A CA 1
ATOM 6403 C C . PHE B 1 309 ? 157.677 150.513 138.368 1.00 90.87 316 PHE A C 1
ATOM 6404 O O . PHE B 1 309 ? 157.851 151.497 139.103 1.00 96.30 316 PHE A O 1
ATOM 6412 N N . PHE B 1 310 ? 156.753 149.584 138.627 1.00 87.35 317 PHE A N 1
ATOM 6413 C CA . PHE B 1 310 ? 155.861 149.729 139.774 1.00 86.65 317 PHE A CA 1
ATOM 6414 C C . PHE B 1 310 ? 156.641 149.705 141.084 1.00 86.86 317 PHE A C 1
ATOM 6415 O O . PHE B 1 310 ? 156.389 150.513 141.990 1.00 90.26 317 PHE A O 1
ATOM 6423 N N . LEU B 1 311 ? 157.600 148.783 141.201 1.00 91.81 318 LEU A N 1
ATOM 6424 C CA . LEU B 1 311 ? 158.375 148.669 142.430 1.00 94.62 318 LEU A CA 1
ATOM 6425 C C . LEU B 1 311 ? 159.231 149.905 142.659 1.00 101.07 318 LEU A C 1
ATOM 6426 O O . LEU B 1 311 ? 159.377 150.360 143.797 1.00 106.16 318 LEU A O 1
ATOM 6431 N N . LEU B 1 312 ? 159.801 150.469 141.592 1.00 93.62 319 LEU A N 1
ATOM 6432 C CA . LEU B 1 312 ? 160.606 151.674 141.743 1.00 91.57 319 LEU A CA 1
ATOM 6433 C C . LEU B 1 312 ? 159.749 152.863 142.152 1.00 99.93 319 LEU A C 1
ATOM 6434 O O . LEU B 1 312 ? 160.169 153.678 142.979 1.00 104.70 319 LEU A O 1
ATOM 6439 N N . SER B 1 313 ? 158.540 152.977 141.595 1.00 113.62 320 SER A N 1
ATOM 6440 C CA . SER B 1 313 ? 157.646 154.054 142.015 1.00 110.11 320 SER A CA 1
ATOM 6441 C C . SER B 1 313 ? 157.273 153.916 143.490 1.00 109.51 320 SER A C 1
ATOM 6442 O O . SER B 1 313 ? 157.313 154.892 144.256 1.00 110.42 320 SER A O 1
ATOM 6445 N N . TRP B 1 314 ? 156.918 152.699 143.908 1.00 117.47 321 TRP A N 1
ATOM 6446 C CA . TRP B 1 314 ? 156.546 152.483 145.303 1.00 114.13 321 TRP A CA 1
ATOM 6447 C C . TRP B 1 314 ? 157.730 152.732 146.230 1.00 116.13 321 TRP A C 1
ATOM 6448 O O . TRP B 1 314 ? 157.572 153.281 147.326 1.00 119.00 321 TRP A O 1
ATOM 6459 N N . SER B 1 315 ? 158.931 152.335 145.803 1.00 107.55 322 SER A N 1
ATOM 6460 C CA . SER B 1 315 ? 160.124 152.576 146.604 1.00 108.96 322 SER A CA 1
ATOM 6461 C C . SER B 1 315 ? 160.436 154.059 146.702 1.00 108.35 322 SER A C 1
ATOM 6462 O O . SER B 1 315 ? 160.895 154.526 147.747 1.00 112.05 322 SER A O 1
ATOM 6465 N N . ALA B 1 316 ? 160.202 154.813 145.627 1.00 103.70 323 ALA A N 1
ATOM 6466 C CA . ALA B 1 316 ? 160.353 156.262 145.694 1.00 103.06 323 ALA A CA 1
ATOM 6467 C C . ALA B 1 316 ? 159.408 156.853 146.729 1.00 105.59 323 ALA A C 1
ATOM 6468 O O . ALA B 1 316 ? 159.810 157.678 147.559 1.00 112.53 323 ALA A O 1
ATOM 6470 N N . PHE B 1 317 ? 158.143 156.426 146.701 1.00 103.04 324 PHE A N 1
ATOM 6471 C CA . PHE B 1 317 ? 157.185 156.912 147.692 1.00 102.71 324 PHE A CA 1
ATOM 6472 C C . PHE B 1 317 ? 157.631 156.569 149.109 1.00 97.62 324 PHE A C 1
ATOM 6473 O O . PHE B 1 317 ? 157.594 157.422 150.007 1.00 93.11 324 PHE A O 1
ATOM 6481 N N . LEU B 1 318 ? 158.066 155.327 149.325 1.00 109.00 325 LEU A N 1
ATOM 6482 C CA . LEU B 1 318 ? 158.427 154.888 150.669 1.00 107.60 325 LEU A CA 1
ATOM 6483 C C . LEU B 1 318 ? 159.684 155.591 151.167 1.00 111.30 325 LEU A C 1
ATOM 6484 O O . LEU B 1 318 ? 159.788 155.924 152.352 1.00 119.83 325 LEU A O 1
ATOM 6489 N N . SER B 1 319 ? 160.652 155.825 150.279 1.00 104.97 326 SER A N 1
ATOM 6490 C CA . SER B 1 319 ? 161.868 156.523 150.679 1.00 104.56 326 SER A CA 1
ATOM 6491 C C . SER B 1 319 ? 161.589 157.991 150.963 1.00 107.98 326 SER A C 1
ATOM 6492 O O . SER B 1 319 ? 162.198 158.580 151.864 1.00 113.20 326 SER A O 1
ATOM 6495 N N . ALA B 1 320 ? 160.676 158.603 150.204 1.00 118.48 327 ALA A N 1
ATOM 6496 C CA . ALA B 1 320 ? 160.279 159.973 150.506 1.00 120.37 327 ALA A CA 1
ATOM 6497 C C . ALA B 1 320 ? 159.578 160.053 151.855 1.00 122.83 327 ALA A C 1
ATOM 6498 O O . ALA B 1 320 ? 159.803 160.993 152.626 1.00 123.99 327 ALA A O 1
ATOM 6500 N N . GLU B 1 321 ? 158.723 159.074 152.158 1.00 132.14 328 GLU A N 1
ATOM 6501 C CA . GLU B 1 321 ? 158.020 159.082 153.436 1.00 128.81 328 GLU A CA 1
ATOM 6502 C C . GLU B 1 321 ? 158.965 158.822 154.604 1.00 123.36 328 GLU A C 1
ATOM 6503 O O . GLU B 1 321 ? 158.826 159.439 155.666 1.00 122.99 328 GLU A O 1
ATOM 6509 N N . ALA B 1 322 ? 159.933 157.920 154.428 1.00 110.49 329 ALA A N 1
ATOM 6510 C CA . ALA B 1 322 ? 160.800 157.536 155.537 1.00 109.68 329 ALA A CA 1
ATOM 6511 C C . ALA B 1 322 ? 161.816 158.625 155.858 1.00 110.36 329 ALA A C 1
ATOM 6512 O O . ALA B 1 322 ? 162.276 158.734 157.000 1.00 115.46 329 ALA A O 1
ATOM 6514 N N . ALA B 1 323 ? 162.183 159.437 154.866 1.00 110.35 330 ALA A N 1
ATOM 6515 C CA . ALA B 1 323 ? 163.156 160.498 155.093 1.00 111.66 330 ALA A CA 1
ATOM 6516 C C . ALA B 1 323 ? 162.599 161.641 155.929 1.00 119.62 330 ALA A C 1
ATOM 6517 O O . ALA B 1 323 ? 163.368 162.518 156.336 1.00 122.76 330 ALA A O 1
ATOM 6519 N N . GLY B 1 324 ? 161.294 161.655 156.194 1.00 135.26 331 GLY A N 1
ATOM 6520 C CA . GLY B 1 324 ? 160.666 162.727 156.935 1.00 135.07 331 GLY A CA 1
ATOM 6521 C C . GLY B 1 324 ? 159.983 163.773 156.084 1.00 136.03 331 GLY A C 1
ATOM 6522 O O . GLY B 1 324 ? 159.430 164.731 156.637 1.00 138.40 331 GLY A O 1
ATOM 6523 N N . LEU B 1 325 ? 160.003 163.622 154.764 1.00 120.61 332 LEU A N 1
ATOM 6524 C CA . LEU B 1 325 ? 159.382 164.577 153.861 1.00 117.23 332 LEU A CA 1
ATOM 6525 C C . LEU B 1 325 ? 157.952 164.134 153.553 1.00 121.05 332 LEU A C 1
ATOM 6526 O O . LEU B 1 325 ? 157.407 163.227 154.187 1.00 124.33 332 LEU A O 1
ATOM 6531 N N . THR B 1 326 ? 157.329 164.776 152.570 1.00 111.92 333 THR A N 1
ATOM 6532 C CA . THR B 1 326 ? 155.974 164.447 152.151 1.00 112.18 333 THR A CA 1
ATOM 6533 C C . THR B 1 326 ? 156.029 163.560 150.915 1.00 112.75 333 THR A C 1
ATOM 6534 O O . THR B 1 326 ? 156.679 163.909 149.924 1.00 117.94 333 THR A O 1
ATOM 6538 N N . GLY B 1 327 ? 155.349 162.413 150.979 1.00 98.79 334 GLY A N 1
ATOM 6539 C CA . GLY B 1 327 ? 155.388 161.466 149.880 1.00 95.89 334 GLY A CA 1
ATOM 6540 C C . GLY B 1 327 ? 154.473 161.793 148.721 1.00 101.61 334 GLY A C 1
ATOM 6541 O O . GLY B 1 327 ? 154.714 161.318 147.608 1.00 102.86 334 GLY A O 1
ATOM 6542 N N . ILE B 1 328 ? 153.434 162.598 148.950 1.00 107.50 335 ILE A N 1
ATOM 6543 C CA . ILE B 1 328 ? 152.468 162.886 147.892 1.00 107.29 335 ILE A CA 1
ATOM 6544 C C . ILE B 1 328 ? 153.109 163.724 146.791 1.00 107.64 335 ILE A C 1
ATOM 6545 O O . ILE B 1 328 ? 153.005 163.403 145.600 1.00 109.57 335 ILE A O 1
ATOM 6550 N N . VAL B 1 329 ? 153.782 164.810 147.173 1.00 100.84 336 VAL A N 1
ATOM 6551 C CA . VAL B 1 329 ? 154.404 165.685 146.184 1.00 108.20 336 VAL A CA 1
ATOM 6552 C C . VAL B 1 329 ? 155.562 164.973 145.492 1.00 112.50 336 VAL A C 1
ATOM 6553 O O . VAL B 1 329 ? 155.781 165.139 144.283 1.00 120.22 336 VAL A O 1
ATOM 6557 N N . ALA B 1 330 ? 156.313 164.162 146.240 1.00 94.75 337 ALA A N 1
ATOM 6558 C CA . ALA B 1 330 ? 157.385 163.382 145.633 1.00 94.93 337 ALA A CA 1
ATOM 6559 C C . ALA B 1 330 ? 156.832 162.391 144.618 1.00 95.99 337 ALA A C 1
ATOM 6560 O O . ALA B 1 330 ? 157.414 162.206 143.544 1.00 95.57 337 ALA A O 1
ATOM 6562 N N . VAL B 1 331 ? 155.707 161.750 144.938 1.00 95.18 338 VAL A N 1
ATOM 6563 C CA . VAL B 1 331 ? 155.072 160.829 143.998 1.00 95.58 338 VAL A CA 1
ATOM 6564 C C . VAL B 1 331 ? 154.624 161.576 142.750 1.00 97.63 338 VAL A C 1
ATOM 6565 O O . VAL B 1 331 ? 154.802 161.101 141.624 1.00 99.83 338 VAL A O 1
ATOM 6569 N N . LEU B 1 332 ? 154.035 162.759 142.935 1.00 90.97 339 LEU A N 1
ATOM 6570 C CA . LEU B 1 332 ? 153.590 163.558 141.796 1.00 89.82 339 LEU A CA 1
ATOM 6571 C C . LEU B 1 332 ? 154.755 163.892 140.871 1.00 93.61 339 LEU A C 1
ATOM 6572 O O . LEU B 1 332 ? 154.670 163.716 139.647 1.00 101.71 339 LEU A O 1
ATOM 6577 N N . PHE B 1 333 ? 155.858 164.378 141.444 1.00 94.79 340 PHE A N 1
ATOM 6578 C CA . PHE B 1 333 ? 156.994 164.780 140.622 1.00 99.49 340 PHE A CA 1
ATOM 6579 C C . PHE B 1 333 ? 157.664 163.576 139.971 1.00 108.80 340 PHE A C 1
ATOM 6580 O O . PHE B 1 333 ? 158.074 163.641 138.805 1.00 112.39 340 PHE A O 1
ATOM 6588 N N . CYS B 1 334 ? 157.773 162.463 140.700 1.00 110.15 341 CYS A N 1
ATOM 6589 C CA . CYS B 1 334 ? 158.312 161.246 140.107 1.00 107.66 341 CYS A CA 1
ATOM 6590 C C . CYS B 1 334 ? 157.452 160.783 138.942 1.00 106.25 341 CYS A C 1
ATOM 6591 O O . CYS B 1 334 ? 157.975 160.383 137.898 1.00 111.53 341 CYS A O 1
ATOM 6594 N N . GLY B 1 335 ? 156.128 160.852 139.093 1.00 100.97 342 GLY A N 1
ATOM 6595 C CA . GLY B 1 335 ? 155.248 160.436 138.016 1.00 104.03 342 GLY A CA 1
ATOM 6596 C C . GLY B 1 335 ? 155.361 161.316 136.788 1.00 108.67 342 GLY A C 1
ATOM 6597 O O . GLY B 1 335 ? 155.405 160.815 135.660 1.00 114.66 342 GLY A O 1
ATOM 6598 N N . VAL B 1 336 ? 155.412 162.637 136.981 1.00 99.76 343 VAL A N 1
ATOM 6599 C CA . VAL B 1 336 ? 155.509 163.518 135.820 1.00 97.75 343 VAL A CA 1
ATOM 6600 C C . VAL B 1 336 ? 156.858 163.343 135.127 1.00 101.25 343 VAL A C 1
ATOM 6601 O O . VAL B 1 336 ? 156.933 163.305 133.892 1.00 108.28 343 VAL A O 1
ATOM 6605 N N . THR B 1 337 ? 157.939 163.187 135.899 1.00 96.02 344 THR A N 1
ATOM 6606 C CA . THR B 1 337 ? 159.246 162.982 135.283 1.00 97.60 344 THR A CA 1
ATOM 6607 C C . THR B 1 337 ? 159.316 161.637 134.567 1.00 105.76 344 THR A C 1
ATOM 6608 O O . THR B 1 337 ? 159.940 161.524 133.504 1.00 107.17 344 THR A O 1
ATOM 6612 N N . GLN B 1 338 ? 158.678 160.608 135.130 1.00 116.15 345 GLN A N 1
ATOM 6613 C CA . GLN B 1 338 ? 158.644 159.308 134.474 1.00 107.86 345 GLN A CA 1
ATOM 6614 C C . GLN B 1 338 ? 157.880 159.384 133.161 1.00 105.27 345 GLN A C 1
ATOM 6615 O O . GLN B 1 338 ? 158.362 158.911 132.128 1.00 110.29 345 GLN A O 1
ATOM 6621 N N . ALA B 1 339 ? 156.697 160.002 133.177 1.00 96.82 346 ALA A N 1
ATOM 6622 C CA . ALA B 1 339 ? 155.941 160.175 131.943 1.00 104.50 346 ALA A CA 1
ATOM 6623 C C . ALA B 1 339 ? 156.712 161.007 130.927 1.00 99.90 346 ALA A C 1
ATOM 6624 O O . ALA B 1 339 ? 156.533 160.830 129.717 1.00 100.69 346 ALA A O 1
ATOM 6626 N N . HIS B 1 340 ? 157.570 161.915 131.395 1.00 110.93 347 HIS A N 1
ATOM 6627 C CA . HIS B 1 340 ? 158.369 162.712 130.470 1.00 115.43 347 HIS A CA 1
ATOM 6628 C C . HIS B 1 340 ? 159.480 161.887 129.828 1.00 114.83 347 HIS A C 1
ATOM 6629 O O . HIS B 1 340 ? 159.701 161.977 128.615 1.00 115.05 347 HIS A O 1
ATOM 6636 N N . TYR B 1 341 ? 160.189 161.079 130.618 1.00 117.14 348 TYR A N 1
ATOM 6637 C CA . TYR B 1 341 ? 161.420 160.442 130.153 1.00 115.15 348 TYR A CA 1
ATOM 6638 C C . TYR B 1 341 ? 161.249 158.962 129.820 1.00 118.77 348 TYR A C 1
ATOM 6639 O O . TYR B 1 341 ? 161.546 158.538 128.699 1.00 118.36 348 TYR A O 1
ATOM 6648 N N . THR B 1 342 ? 160.775 158.164 130.779 1.00 109.70 349 THR A N 1
ATOM 6649 C CA . THR B 1 342 ? 160.794 156.713 130.622 1.00 101.21 349 THR A CA 1
ATOM 6650 C C . THR B 1 342 ? 159.775 156.239 129.592 1.00 104.91 349 THR A C 1
ATOM 6651 O O . THR B 1 342 ? 159.998 155.221 128.926 1.00 110.71 349 THR A O 1
ATOM 6655 N N . TYR B 1 343 ? 158.672 156.974 129.426 1.00 106.44 350 TYR A N 1
ATOM 6656 C CA . TYR B 1 343 ? 157.606 156.535 128.530 1.00 103.82 350 TYR A CA 1
ATOM 6657 C C . TYR B 1 343 ? 158.098 156.351 127.100 1.00 106.09 350 TYR A C 1
ATOM 6658 O O . TYR B 1 343 ? 157.504 155.584 126.335 1.00 111.35 350 TYR A O 1
ATOM 6667 N N . ASN B 1 344 ? 159.176 157.034 126.721 1.00 108.49 351 ASN A N 1
ATOM 6668 C CA . ASN B 1 344 ? 159.734 156.895 125.383 1.00 107.35 351 ASN A CA 1
ATOM 6669 C C . ASN B 1 344 ? 160.692 155.718 125.255 1.00 108.32 351 ASN A C 1
ATOM 6670 O O . ASN B 1 344 ? 161.201 155.474 124.156 1.00 115.38 351 ASN A O 1
ATOM 6675 N N . ASN B 1 345 ? 160.950 154.986 126.340 1.00 111.09 352 ASN A N 1
ATOM 6676 C CA . ASN B 1 345 ? 161.870 153.859 126.309 1.00 117.44 352 ASN A CA 1
ATOM 6677 C C . ASN B 1 345 ? 161.195 152.506 126.473 1.00 122.06 352 ASN A C 1
ATOM 6678 O O . ASN B 1 345 ? 161.782 151.493 126.083 1.00 124.69 352 ASN A O 1
ATOM 6683 N N . LEU B 1 346 ? 159.990 152.462 127.034 1.00 118.69 353 LEU A N 1
ATOM 6684 C CA . LEU B 1 346 ? 159.315 151.196 127.263 1.00 115.33 353 LEU A CA 1
ATOM 6685 C C . LEU B 1 346 ? 158.817 150.601 125.949 1.00 120.91 353 LEU A C 1
ATOM 6686 O O . LEU B 1 346 ? 158.694 151.284 124.929 1.00 124.60 353 LEU A O 1
ATOM 6691 N N . SER B 1 347 ? 158.535 149.301 125.984 1.00 125.79 354 SER A N 1
ATOM 6692 C CA . SER B 1 347 ? 157.960 148.629 124.832 1.00 123.96 354 SER A CA 1
ATOM 6693 C C . SER B 1 347 ? 156.512 149.065 124.633 1.00 125.53 354 SER A C 1
ATOM 6694 O O . SER B 1 347 ? 155.859 149.578 125.544 1.00 129.72 354 SER A O 1
ATOM 6697 N N . LEU B 1 348 ? 156.006 148.839 123.418 1.00 130.11 355 LEU A N 1
ATOM 6698 C CA . LEU B 1 348 ? 154.658 149.285 123.076 1.00 133.45 355 LEU A CA 1
ATOM 6699 C C . LEU B 1 348 ? 153.600 148.624 123.951 1.00 130.91 355 LEU A C 1
ATOM 6700 O O . LEU B 1 348 ? 152.488 149.149 124.084 1.00 135.38 355 LEU A O 1
ATOM 6705 N N . ASP B 1 349 ? 153.926 147.485 124.562 1.00 132.62 356 ASP A N 1
ATOM 6706 C CA . ASP B 1 349 ? 152.959 146.759 125.376 1.00 140.19 356 ASP A CA 1
ATOM 6707 C C . ASP B 1 349 ? 153.010 147.246 126.824 1.00 142.99 356 ASP A C 1
ATOM 6708 O O . ASP B 1 349 ? 151.966 147.381 127.480 1.00 146.50 356 ASP A O 1
ATOM 6713 N N . SER B 1 350 ? 154.213 147.544 127.323 1.00 125.21 357 SER A N 1
ATOM 6714 C CA . SER B 1 350 ? 154.362 147.980 128.708 1.00 125.96 357 SER A CA 1
ATOM 6715 C C . SER B 1 350 ? 153.682 149.322 128.949 1.00 126.15 357 SER A C 1
ATOM 6716 O O . SER B 1 350 ? 153.149 149.565 130.038 1.00 128.03 357 SER A O 1
ATOM 6719 N N . LYS B 1 351 ? 153.703 150.212 127.953 1.00 118.24 358 LYS A N 1
ATOM 6720 C CA . LYS B 1 351 ? 153.011 151.490 128.094 1.00 124.34 358 LYS A CA 1
ATOM 6721 C C . LYS B 1 351 ? 151.526 151.275 128.350 1.00 127.44 358 LYS A C 1
ATOM 6722 O O . LYS B 1 351 ? 150.950 151.858 129.279 1.00 138.08 358 LYS A O 1
ATOM 6728 N N . MET B 1 352 ? 150.890 150.435 127.530 1.00 121.62 359 MET A N 1
ATOM 6729 C CA . MET B 1 352 ? 149.473 150.152 127.713 1.00 128.80 359 MET A CA 1
ATOM 6730 C C . MET B 1 352 ? 149.214 149.491 129.058 1.00 130.41 359 MET A C 1
ATOM 6731 O O . MET B 1 352 ? 148.254 149.843 129.754 1.00 136.66 359 MET A O 1
ATOM 6736 N N . ARG B 1 353 ? 150.063 148.533 129.445 1.00 109.94 360 ARG A N 1
ATOM 6737 C CA . ARG B 1 353 ? 149.887 147.879 130.739 1.00 112.91 360 ARG A CA 1
ATOM 6738 C C . ARG B 1 353 ? 149.908 148.892 131.875 1.00 115.20 360 ARG A C 1
ATOM 6739 O O . ARG B 1 353 ? 148.993 148.929 132.707 1.00 119.35 360 ARG A O 1
ATOM 6747 N N . THR B 1 354 ? 150.950 149.724 131.922 1.00 105.03 361 THR A N 1
ATOM 6748 C CA . THR B 1 354 ? 151.091 150.681 133.013 1.00 106.37 361 THR A CA 1
ATOM 6749 C C . THR B 1 354 ? 149.936 151.673 133.024 1.00 108.42 361 THR A C 1
ATOM 6750 O O . THR B 1 354 ? 149.347 151.945 134.078 1.00 115.28 361 THR A O 1
ATOM 6754 N N . LYS B 1 355 ? 149.588 152.215 131.854 1.00 100.20 362 LYS A N 1
ATOM 6755 C CA . LYS B 1 355 ? 148.519 153.206 131.790 1.00 100.62 362 LYS A CA 1
ATOM 6756 C C . LYS B 1 355 ? 147.197 152.618 132.263 1.00 106.28 362 LYS A C 1
ATOM 6757 O O . LYS B 1 355 ? 146.511 153.205 133.110 1.00 111.24 362 LYS A O 1
ATOM 6763 N N . GLN B 1 356 ? 146.827 151.446 131.736 1.00 103.34 363 GLN A N 1
ATOM 6764 C CA . GLN B 1 356 ? 145.550 150.846 132.103 1.00 105.10 363 GLN A CA 1
ATOM 6765 C C . GLN B 1 356 ? 145.516 150.477 133.580 1.00 110.96 363 GLN A C 1
ATOM 6766 O O . GLN B 1 356 ? 144.521 150.741 134.268 1.00 124.13 363 GLN A O 1
ATOM 6772 N N . LEU B 1 357 ? 146.596 149.879 134.092 1.00 95.70 364 LEU A N 1
ATOM 6773 C CA . LEU B 1 357 ? 146.620 149.478 135.493 1.00 98.69 364 LEU A CA 1
ATOM 6774 C C . LEU B 1 357 ? 146.500 150.686 136.412 1.00 102.59 364 LEU A C 1
ATOM 6775 O O . LEU B 1 357 ? 145.719 150.677 137.372 1.00 104.98 364 LEU A O 1
ATOM 6780 N N . PHE B 1 358 ? 147.256 151.749 136.124 1.00 103.80 365 PHE A N 1
ATOM 6781 C CA . PHE B 1 358 ? 147.228 152.913 136.999 1.00 101.59 365 PHE A CA 1
ATOM 6782 C C . PHE B 1 358 ? 145.890 153.636 136.919 1.00 104.16 365 PHE A C 1
ATOM 6783 O O . PHE B 1 358 ? 145.385 154.122 137.937 1.00 110.03 365 PHE A O 1
ATOM 6791 N N . GLU B 1 359 ? 145.287 153.705 135.729 1.00 108.01 366 GLU A N 1
ATOM 6792 C CA . GLU B 1 359 ? 143.991 154.365 135.626 1.00 109.36 366 GLU A CA 1
ATOM 6793 C C . GLU B 1 359 ? 142.904 153.558 136.329 1.00 108.48 366 GLU A C 1
ATOM 6794 O O . GLU B 1 359 ? 142.010 154.134 136.962 1.00 120.35 366 GLU A O 1
ATOM 6800 N N . PHE B 1 360 ? 142.983 152.224 136.270 1.00 92.71 367 PHE A N 1
ATOM 6801 C CA . PHE B 1 360 ? 142.028 151.404 137.008 1.00 95.50 367 PHE A CA 1
ATOM 6802 C C . PHE B 1 360 ? 142.198 151.581 138.512 1.00 103.00 367 PHE A C 1
ATOM 6803 O O . PHE B 1 360 ? 141.207 151.694 139.248 1.00 111.77 367 PHE A O 1
ATOM 6811 N N . MET B 1 361 ? 143.447 151.606 138.984 1.00 106.23 368 MET A N 1
ATOM 6812 C CA . MET B 1 361 ? 143.697 151.819 140.406 1.00 105.32 368 MET A CA 1
ATOM 6813 C C . MET B 1 361 ? 143.170 153.176 140.853 1.00 108.40 368 MET A C 1
ATOM 6814 O O . MET B 1 361 ? 142.557 153.295 141.920 1.00 107.11 368 MET A O 1
ATOM 6819 N N . ASN B 1 362 ? 143.396 154.213 140.043 1.00 116.10 369 ASN A N 1
ATOM 6820 C CA . ASN B 1 362 ? 142.901 155.543 140.382 1.00 115.62 369 ASN A CA 1
ATOM 6821 C C . ASN B 1 362 ? 141.380 155.572 140.435 1.00 116.27 369 ASN A C 1
ATOM 6822 O O . ASN B 1 362 ? 140.796 156.163 141.352 1.00 122.90 369 ASN A O 1
ATOM 6827 N N . PHE B 1 363 ? 140.721 154.949 139.455 1.00 96.79 370 PHE A N 1
ATOM 6828 C CA . PHE B 1 363 ? 139.263 154.914 139.449 1.00 96.18 370 PHE A CA 1
ATOM 6829 C C . PHE B 1 363 ? 138.728 154.230 140.700 1.00 91.25 370 PHE A C 1
ATOM 6830 O O . PHE B 1 363 ? 137.836 154.758 141.380 1.00 106.13 370 PHE A O 1
ATOM 6838 N N . LEU B 1 364 ? 139.274 153.057 141.028 1.00 81.74 371 LEU A N 1
ATOM 6839 C CA . LEU B 1 364 ? 138.804 152.324 142.200 1.00 95.36 371 LEU A CA 1
ATOM 6840 C C . LEU B 1 364 ? 139.050 153.121 143.477 1.00 101.47 371 LEU A C 1
ATOM 6841 O O . LEU B 1 364 ? 138.176 153.204 144.351 1.00 102.26 371 LEU A O 1
ATOM 6846 N N . ALA B 1 365 ? 140.236 153.723 143.598 1.00 106.45 372 ALA A N 1
ATOM 6847 C CA . ALA B 1 365 ? 140.568 154.469 144.805 1.00 104.00 372 ALA A CA 1
ATOM 6848 C C . ALA B 1 365 ? 139.659 155.677 144.979 1.00 101.11 372 ALA A C 1
ATOM 6849 O O . ALA B 1 365 ? 139.167 155.935 146.083 1.00 106.72 372 ALA A O 1
ATOM 6851 N N . GLU B 1 366 ? 139.415 156.427 143.901 1.00 112.23 373 GLU A N 1
ATOM 6852 C CA . GLU B 1 366 ? 138.568 157.608 144.017 1.00 115.29 373 GLU A CA 1
ATOM 6853 C C . GLU B 1 366 ? 137.120 157.223 144.300 1.00 113.75 373 GLU A C 1
ATOM 6854 O O . GLU B 1 366 ? 136.432 157.903 145.073 1.00 120.64 373 GLU A O 1
ATOM 6860 N N . ASN B 1 367 ? 136.646 156.117 143.714 1.00 101.66 374 ASN A N 1
ATOM 6861 C CA . ASN B 1 367 ? 135.289 155.672 144.006 1.00 98.85 374 ASN A CA 1
ATOM 6862 C C . ASN B 1 367 ? 135.147 155.264 145.465 1.00 106.91 374 ASN A C 1
ATOM 6863 O O . ASN B 1 367 ? 134.163 155.625 146.123 1.00 117.16 374 ASN A O 1
ATOM 6868 N N . VAL B 1 368 ? 136.126 154.527 145.994 1.00 108.61 375 VAL A N 1
ATOM 6869 C CA . VAL B 1 368 ? 136.082 154.129 147.400 1.00 106.07 375 VAL A CA 1
ATOM 6870 C C . VAL B 1 368 ? 136.142 155.358 148.300 1.00 107.58 375 VAL A C 1
ATOM 6871 O O . VAL B 1 368 ? 135.427 155.451 149.307 1.00 104.02 375 VAL A O 1
ATOM 6875 N N . ILE B 1 369 ? 136.991 156.324 147.942 1.00 117.69 376 ILE A N 1
ATOM 6876 C CA . ILE B 1 369 ? 137.132 157.538 148.742 1.00 110.82 376 ILE A CA 1
ATOM 6877 C C . ILE B 1 369 ? 135.808 158.286 148.812 1.00 107.73 376 ILE A C 1
ATOM 6878 O O . ILE B 1 369 ? 135.362 158.694 149.890 1.00 113.94 376 ILE A O 1
ATOM 6883 N N . PHE B 1 370 ? 135.153 158.468 147.664 1.00 112.22 377 PHE A N 1
ATOM 6884 C CA . PHE B 1 370 ? 133.905 159.223 147.661 1.00 109.26 377 PHE A CA 1
ATOM 6885 C C . PHE B 1 370 ? 132.784 158.449 148.345 1.00 104.79 377 PHE A C 1
ATOM 6886 O O . PHE B 1 370 ? 131.932 159.045 149.017 1.00 107.32 377 PHE A O 1
ATOM 6894 N N . CYS B 1 371 ? 132.771 157.121 148.199 1.00 108.10 378 CYS A N 1
ATOM 6895 C CA . CYS B 1 371 ? 131.764 156.318 148.886 1.00 112.08 378 CYS A CA 1
ATOM 6896 C C . CYS B 1 371 ? 131.919 156.420 150.397 1.00 116.84 378 CYS A C 1
ATOM 6897 O O . CYS B 1 371 ? 130.924 156.518 151.125 1.00 114.16 378 CYS A O 1
ATOM 6900 N N . TYR B 1 372 ? 133.160 156.397 150.890 1.00 126.06 379 TYR A N 1
ATOM 6901 C CA . TYR B 1 372 ? 133.378 156.560 152.324 1.00 119.98 379 TYR A CA 1
ATOM 6902 C C . TYR B 1 372 ? 133.049 157.977 152.771 1.00 111.35 379 TYR A C 1
ATOM 6903 O O . TYR B 1 372 ? 132.555 158.185 153.886 1.00 109.26 379 TYR A O 1
ATOM 6912 N N . MET B 1 373 ? 133.324 158.967 151.918 1.00 120.78 380 MET A N 1
ATOM 6913 C CA . MET B 1 373 ? 132.995 160.348 152.249 1.00 122.13 380 MET A CA 1
ATOM 6914 C C . MET B 1 373 ? 131.492 160.544 152.379 1.00 122.18 380 MET A C 1
ATOM 6915 O O . MET B 1 373 ? 131.039 161.355 153.196 1.00 123.11 380 MET A O 1
ATOM 6920 N N . GLY B 1 374 ? 130.704 159.804 151.598 1.00 113.91 381 GLY A N 1
ATOM 6921 C CA . GLY B 1 374 ? 129.257 159.889 151.702 1.00 111.45 381 GLY A CA 1
ATOM 6922 C C . GLY B 1 374 ? 128.697 159.451 153.041 1.00 110.59 381 GLY A C 1
ATOM 6923 O O . GLY B 1 374 ? 127.533 159.752 153.332 1.00 111.70 381 GLY A O 1
ATOM 6924 N N . LEU B 1 375 ? 129.486 158.756 153.857 1.00 104.27 382 LEU A N 1
ATOM 6925 C CA . LEU B 1 375 ? 129.041 158.305 155.174 1.00 104.12 382 LEU A CA 1
ATOM 6926 C C . LEU B 1 375 ? 129.252 159.434 156.174 1.00 104.48 382 LEU A C 1
ATOM 6927 O O . LEU B 1 375 ? 130.370 159.673 156.636 1.00 95.91 382 LEU A O 1
ATOM 6932 N N . ALA B 1 376 ? 128.170 160.134 156.515 1.00 116.48 383 ALA A N 1
ATOM 6933 C CA . ALA B 1 376 ? 128.225 161.241 157.458 1.00 110.90 383 ALA A CA 1
ATOM 6934 C C . ALA B 1 376 ? 127.621 160.913 158.814 1.00 114.41 383 ALA A C 1
ATOM 6935 O O . ALA B 1 376 ? 127.844 161.667 159.768 1.00 117.43 383 ALA A O 1
ATOM 6937 N N . LEU B 1 377 ? 126.867 159.821 158.930 1.00 124.25 384 LEU A N 1
ATOM 6938 C CA . LEU B 1 377 ? 126.242 159.439 160.187 1.00 122.86 384 LEU A CA 1
ATOM 6939 C C . LEU B 1 377 ? 127.098 158.495 161.021 1.00 121.92 384 LEU A C 1
ATOM 6940 O O . LEU B 1 377 ? 126.716 158.177 162.152 1.00 124.29 384 LEU A O 1
ATOM 6945 N N . PHE B 1 378 ? 128.237 158.042 160.498 1.00 137.48 385 PHE A N 1
ATOM 6946 C CA . PHE B 1 378 ? 129.086 157.116 161.236 1.00 138.54 385 PHE A CA 1
ATOM 6947 C C . PHE B 1 378 ? 129.914 157.799 162.317 1.00 139.71 385 PHE A C 1
ATOM 6948 O O . PHE B 1 378 ? 130.338 157.130 163.265 1.00 143.18 385 PHE A O 1
ATOM 6956 N N . THR B 1 379 ? 130.155 159.103 162.203 1.00 140.07 386 THR A N 1
ATOM 6957 C CA . THR B 1 379 ? 130.913 159.828 163.216 1.00 143.63 386 THR A CA 1
ATOM 6958 C C . THR B 1 379 ? 129.980 160.231 164.351 1.00 146.50 386 THR A C 1
ATOM 6959 O O . THR B 1 379 ? 129.057 161.028 164.152 1.00 147.62 386 THR A O 1
ATOM 6963 N N . PHE B 1 380 ? 130.218 159.677 165.540 1.00 179.08 387 PHE A N 1
ATOM 6964 C CA . PHE B 1 380 ? 129.347 159.959 166.675 1.00 181.83 387 PHE A CA 1
ATOM 6965 C C . PHE B 1 380 ? 129.614 161.339 167.264 1.00 183.05 387 PHE A C 1
ATOM 6966 O O . PHE B 1 380 ? 128.683 162.012 167.719 1.00 184.73 387 PHE A O 1
ATOM 6974 N N . GLN B 1 381 ? 130.869 161.776 167.263 1.00 159.03 388 GLN A N 1
ATOM 6975 C CA . GLN B 1 381 ? 131.241 163.069 167.839 1.00 155.26 388 GLN A CA 1
ATOM 6976 C C . GLN B 1 381 ? 131.163 164.190 166.806 1.00 155.18 388 GLN A C 1
ATOM 6977 O O . GLN B 1 381 ? 132.106 164.955 166.613 1.00 154.78 388 GLN A O 1
ATOM 6983 N N . ASN B 1 382 ? 130.021 164.293 166.133 1.00 131.89 389 ASN A N 1
ATOM 6984 C CA . ASN B 1 382 ? 129.809 165.357 165.165 1.00 125.23 389 ASN A CA 1
ATOM 6985 C C . ASN B 1 382 ? 129.309 166.616 165.861 1.00 127.36 389 ASN A C 1
ATOM 6986 O O . ASN B 1 382 ? 128.631 166.557 166.890 1.00 130.73 389 ASN A O 1
ATOM 6991 N N . HIS B 1 383 ? 129.654 167.765 165.287 1.00 140.38 390 HIS A N 1
ATOM 6992 C CA . HIS B 1 383 ? 129.318 169.069 165.849 1.00 140.49 390 HIS A CA 1
ATOM 6993 C C . HIS B 1 383 ? 128.617 169.934 164.810 1.00 141.82 390 HIS A C 1
ATOM 6994 O O . HIS B 1 383 ? 128.954 171.102 164.603 1.00 136.93 390 HIS A O 1
ATOM 7001 N N . ILE B 1 384 ? 127.620 169.362 164.138 1.00 148.30 391 ILE A N 1
ATOM 7002 C CA . ILE B 1 384 ? 126.873 170.089 163.119 1.00 144.34 391 ILE A CA 1
ATOM 7003 C C . ILE B 1 384 ? 125.892 171.031 163.804 1.00 144.76 391 ILE A C 1
ATOM 7004 O O . ILE B 1 384 ? 124.739 170.669 164.063 1.00 147.68 391 ILE A O 1
ATOM 7009 N N . PHE B 1 385 ? 126.349 172.244 164.099 1.00 163.72 392 PHE A N 1
ATOM 7010 C CA . PHE B 1 385 ? 125.527 173.264 164.737 1.00 168.26 392 PHE A CA 1
ATOM 7011 C C . PHE B 1 385 ? 126.202 174.611 164.514 1.00 166.75 392 PHE A C 1
ATOM 7012 O O . PHE B 1 385 ? 127.207 174.711 163.804 1.00 162.99 392 PHE A O 1
ATOM 7020 N N . ASN B 1 386 ? 125.638 175.652 165.131 1.00 165.54 393 ASN A N 1
ATOM 7021 C CA . ASN B 1 386 ? 126.145 177.019 165.011 1.00 163.43 393 ASN A CA 1
ATOM 7022 C C . ASN B 1 386 ? 126.193 177.446 163.540 1.00 162.13 393 ASN A C 1
ATOM 7023 O O . ASN B 1 386 ? 127.253 177.599 162.930 1.00 158.24 393 ASN A O 1
ATOM 7028 N N . ALA B 1 387 ? 124.990 177.623 162.986 1.00 162.32 394 ALA A N 1
ATOM 7029 C CA . ALA B 1 387 ? 124.841 177.919 161.566 1.00 161.75 394 ALA A CA 1
ATOM 7030 C C . ALA B 1 387 ? 125.563 179.193 161.150 1.00 163.49 394 ALA A C 1
ATOM 7031 O O . ALA B 1 387 ? 125.837 179.372 159.958 1.00 168.03 394 ALA A O 1
ATOM 7033 N N . LEU B 1 388 ? 125.868 180.086 162.095 1.00 160.51 395 LEU A N 1
ATOM 7034 C CA . LEU B 1 388 ? 126.642 181.274 161.754 1.00 161.99 395 LEU A CA 1
ATOM 7035 C C . LEU B 1 388 ? 128.035 180.897 161.260 1.00 161.98 395 LEU A C 1
ATOM 7036 O O . LEU B 1 388 ? 128.565 181.525 160.338 1.00 162.35 395 LEU A O 1
ATOM 7041 N N . PHE B 1 389 ? 128.633 179.856 161.847 1.00 134.42 396 PHE A N 1
ATOM 7042 C CA . PHE B 1 389 ? 129.929 179.377 161.377 1.00 130.64 396 PHE A CA 1
ATOM 7043 C C . PHE B 1 389 ? 129.834 178.849 159.951 1.00 135.54 396 PHE A C 1
ATOM 7044 O O . PHE B 1 389 ? 130.710 179.116 159.117 1.00 134.57 396 PHE A O 1
ATOM 7052 N N . ILE B 1 390 ? 128.770 178.099 159.653 1.00 148.89 397 ILE A N 1
ATOM 7053 C CA . ILE B 1 390 ? 128.584 177.562 158.308 1.00 147.64 397 ILE A CA 1
ATOM 7054 C C . ILE B 1 390 ? 128.387 178.690 157.305 1.00 148.37 397 ILE A C 1
ATOM 7055 O O . ILE B 1 390 ? 128.942 178.660 156.201 1.00 146.98 397 ILE A O 1
ATOM 7060 N N . LEU B 1 391 ? 127.592 179.699 157.669 1.00 155.84 398 LEU A N 1
ATOM 7061 C CA . LEU B 1 391 ? 127.390 180.839 156.780 1.00 153.73 398 LEU A CA 1
ATOM 7062 C C . LEU B 1 391 ? 128.691 181.599 156.555 1.00 154.97 398 LEU A C 1
ATOM 7063 O O . LEU B 1 391 ? 128.982 182.036 155.433 1.00 160.42 398 LEU A O 1
ATOM 7068 N N . GLY B 1 392 ? 129.485 181.771 157.614 1.00 152.48 399 GLY A N 1
ATOM 7069 C CA . GLY B 1 392 ? 130.771 182.428 157.464 1.00 156.23 399 GLY A CA 1
ATOM 7070 C C . GLY B 1 392 ? 131.697 181.680 156.526 1.00 157.31 399 GLY A C 1
ATOM 7071 O O . GLY B 1 392 ? 132.336 182.283 155.663 1.00 160.05 399 GLY A O 1
ATOM 7072 N N . ALA B 1 393 ? 131.772 180.355 156.674 1.00 151.85 400 ALA A N 1
ATOM 7073 C CA . ALA B 1 393 ? 132.600 179.561 155.770 1.00 151.02 400 ALA A CA 1
ATOM 7074 C C . ALA B 1 393 ? 132.076 179.624 154.339 1.00 151.67 400 ALA A C 1
ATOM 7075 O O . ALA B 1 393 ? 132.860 179.681 153.382 1.00 151.66 400 ALA A O 1
ATOM 7077 N N . PHE B 1 394 ? 130.750 179.611 154.177 1.00 155.43 401 PHE A N 1
ATOM 7078 C CA . PHE B 1 394 ? 130.151 179.663 152.849 1.00 154.30 401 PHE A CA 1
ATOM 7079 C C . PHE B 1 394 ? 130.509 180.969 152.150 1.00 153.03 401 PHE A C 1
ATOM 7080 O O . PHE B 1 394 ? 130.875 180.974 150.969 1.00 154.12 401 PHE A O 1
ATOM 7088 N N . LEU B 1 395 ? 130.417 182.089 152.868 1.00 137.89 402 LEU A N 1
ATOM 7089 C CA . LEU B 1 395 ? 130.810 183.366 152.280 1.00 138.94 402 LEU A CA 1
ATOM 7090 C C . LEU B 1 395 ? 132.314 183.425 152.041 1.00 141.56 402 LEU A C 1
ATOM 7091 O O . LEU B 1 395 ? 132.770 183.982 151.032 1.00 146.58 402 LEU A O 1
ATOM 7096 N N . ALA B 1 396 ? 133.098 182.851 152.959 1.00 132.10 403 ALA A N 1
ATOM 7097 C CA . ALA B 1 396 ? 134.550 182.948 152.874 1.00 131.72 403 ALA A CA 1
ATOM 7098 C C . ALA B 1 396 ? 135.092 182.205 151.663 1.00 134.25 403 ALA A C 1
ATOM 7099 O O . ALA B 1 396 ? 135.974 182.715 150.966 1.00 143.57 403 ALA A O 1
ATOM 7101 N N . ILE B 1 397 ? 134.585 181.000 151.396 1.00 131.07 404 ILE A N 1
ATOM 7102 C CA . ILE B 1 397 ? 135.091 180.244 150.253 1.00 133.41 404 ILE A CA 1
ATOM 7103 C C . ILE B 1 397 ? 134.771 180.972 148.952 1.00 134.61 404 ILE A C 1
ATOM 7104 O O . ILE B 1 397 ? 135.611 181.053 148.045 1.00 136.84 404 ILE A O 1
ATOM 7109 N N . PHE B 1 398 ? 133.568 181.541 148.853 1.00 128.67 405 PHE A N 1
ATOM 7110 C CA . PHE B 1 398 ? 133.181 182.256 147.642 1.00 125.78 405 PHE A CA 1
ATOM 7111 C C . PHE B 1 398 ? 134.043 183.494 147.433 1.00 127.50 405 PHE A C 1
ATOM 7112 O O . PHE B 1 398 ? 134.544 183.735 146.328 1.00 128.66 405 PHE A O 1
ATOM 7120 N N . VAL B 1 399 ? 134.235 184.293 148.486 1.00 123.06 406 VAL A N 1
ATOM 7121 C CA . VAL B 1 399 ? 135.019 185.514 148.318 1.00 122.38 406 VAL A CA 1
ATOM 7122 C C . VAL B 1 399 ? 136.488 185.186 148.069 1.00 125.78 406 VAL A C 1
ATOM 7123 O O . VAL B 1 399 ? 137.170 185.898 147.319 1.00 130.81 406 VAL A O 1
ATOM 7127 N N . ALA B 1 400 ? 137.000 184.105 148.666 1.00 120.90 407 ALA A N 1
ATOM 7128 C CA . ALA B 1 400 ? 138.376 183.703 148.406 1.00 117.34 407 ALA A CA 1
ATOM 7129 C C . ALA B 1 400 ? 138.553 183.257 146.963 1.00 119.20 407 ALA A C 1
ATOM 7130 O O . ALA B 1 400 ? 139.535 183.626 146.311 1.00 124.47 407 ALA A O 1
ATOM 7132 N N . ARG B 1 401 ? 137.608 182.471 146.440 1.00 129.44 408 ARG A N 1
ATOM 7133 C CA . ARG B 1 401 ? 137.684 182.082 145.037 1.00 130.35 408 ARG A CA 1
ATOM 7134 C C . ARG B 1 401 ? 137.556 183.291 144.121 1.00 133.70 408 ARG A C 1
ATOM 7135 O O . ARG B 1 401 ? 138.185 183.333 143.057 1.00 135.56 408 ARG A O 1
ATOM 7143 N N . ALA B 1 402 ? 136.752 184.282 144.514 1.00 133.35 409 ALA A N 1
ATOM 7144 C CA . ALA B 1 402 ? 136.619 185.493 143.710 1.00 129.68 409 ALA A CA 1
ATOM 7145 C C . ALA B 1 402 ? 137.928 186.270 143.664 1.00 131.71 409 ALA A C 1
ATOM 7146 O O . ALA B 1 402 ? 138.374 186.692 142.590 1.00 131.38 409 ALA A O 1
ATOM 7148 N N . CYS B 1 403 ? 138.562 186.467 144.821 1.00 132.57 410 CYS A N 1
ATOM 7149 C CA . CYS B 1 403 ? 139.819 187.204 144.871 1.00 128.53 410 CYS A CA 1
ATOM 7150 C C . CYS B 1 403 ? 141.003 186.392 144.363 1.00 123.93 410 CYS A C 1
ATOM 7151 O O . CYS B 1 403 ? 142.075 186.964 144.142 1.00 120.44 410 CYS A O 1
ATOM 7154 N N . ASN B 1 404 ? 140.840 185.079 144.185 1.00 127.75 411 ASN A N 1
ATOM 7155 C CA . ASN B 1 404 ? 141.942 184.254 143.703 1.00 127.91 411 ASN A CA 1
ATOM 7156 C C . ASN B 1 404 ? 142.195 184.462 142.214 1.00 128.40 411 ASN A C 1
ATOM 7157 O O . ASN B 1 404 ? 143.350 184.556 141.783 1.00 129.02 411 ASN A O 1
ATOM 7162 N N . ILE B 1 405 ? 141.134 184.538 141.414 1.00 127.84 412 ILE A N 1
ATOM 7163 C CA . ILE B 1 405 ? 141.265 184.470 139.963 1.00 123.92 412 ILE A CA 1
ATOM 7164 C C . ILE B 1 405 ? 141.491 185.849 139.359 1.00 127.27 412 ILE A C 1
ATOM 7165 O O . ILE B 1 405 ? 142.524 186.096 138.726 1.00 126.31 412 ILE A O 1
ATOM 7170 N N . TYR B 1 406 ? 140.531 186.753 139.554 1.00 124.10 413 TYR A N 1
ATOM 7171 C CA . TYR B 1 406 ? 140.514 188.007 138.800 1.00 119.69 413 TYR A CA 1
ATOM 7172 C C . TYR B 1 406 ? 141.772 188.850 138.979 1.00 120.33 413 TYR A C 1
ATOM 7173 O O . TYR B 1 406 ? 142.323 189.311 137.964 1.00 126.23 413 TYR A O 1
ATOM 7182 N N . PRO B 1 407 ? 142.276 189.105 140.195 1.00 117.35 414 PRO A N 1
ATOM 7183 C CA . PRO B 1 407 ? 143.518 189.896 140.293 1.00 123.88 414 PRO A CA 1
ATOM 7184 C C . PRO B 1 407 ? 144.706 189.223 139.627 1.00 123.21 414 PRO A C 1
ATOM 7185 O O . PRO B 1 407 ? 145.444 189.870 138.870 1.00 128.44 414 PRO A O 1
ATOM 7189 N N . LEU B 1 408 ? 144.909 187.930 139.885 1.00 116.46 415 LEU A N 1
ATOM 7190 C CA . LEU B 1 408 ? 146.016 187.219 139.256 1.00 119.58 415 LEU A CA 1
ATOM 7191 C C . LEU B 1 408 ? 145.810 187.102 137.751 1.00 124.94 415 LEU A C 1
ATOM 7192 O O . LEU B 1 408 ? 146.775 187.165 136.981 1.00 123.72 415 LEU A O 1
ATOM 7197 N N . SER B 1 409 ? 144.560 186.936 137.313 1.00 137.09 416 SER A N 1
ATOM 7198 C CA . SER B 1 409 ? 144.285 186.894 135.881 1.00 136.48 416 SER A CA 1
ATOM 7199 C C . SER B 1 409 ? 144.655 188.212 135.213 1.00 133.03 416 SER A C 1
ATOM 7200 O O . SER B 1 409 ? 145.262 188.220 134.137 1.00 132.05 416 SER A O 1
ATOM 7203 N N . PHE B 1 410 ? 144.308 189.337 135.842 1.00 136.53 417 PHE A N 1
ATOM 7204 C CA . PHE B 1 410 ? 144.678 190.636 135.289 1.00 139.14 417 PHE A CA 1
ATOM 7205 C C . PHE B 1 410 ? 146.191 190.828 135.289 1.00 141.12 417 PHE A C 1
ATOM 7206 O O . PHE B 1 410 ? 146.758 191.345 134.317 1.00 140.10 417 PHE A O 1
ATOM 7214 N N . LEU B 1 411 ? 146.859 190.415 136.369 1.00 137.91 418 LEU A N 1
ATOM 7215 C CA . LEU B 1 411 ? 148.312 190.544 136.433 1.00 130.94 418 LEU A CA 1
ATOM 7216 C C . LEU B 1 411 ? 148.985 189.733 135.334 1.00 131.55 418 LEU A C 1
ATOM 7217 O O . LEU B 1 411 ? 149.956 190.190 134.720 1.00 135.11 418 LEU A O 1
ATOM 7222 N N . LEU B 1 412 ? 148.485 188.523 135.073 1.00 131.70 419 LEU A N 1
ATOM 7223 C CA . LEU B 1 412 ? 149.036 187.716 133.990 1.00 133.75 419 LEU A CA 1
ATOM 7224 C C . LEU B 1 412 ? 148.708 188.319 132.630 1.00 133.98 419 LEU A C 1
ATOM 7225 O O . LEU B 1 412 ? 149.531 188.269 131.709 1.00 134.22 419 LEU A O 1
ATOM 7230 N N . ASN B 1 413 ? 147.512 188.892 132.486 1.00 132.11 420 ASN A N 1
ATOM 7231 C CA . ASN B 1 413 ? 147.126 189.523 131.231 1.00 130.95 420 ASN A CA 1
ATOM 7232 C C . ASN B 1 413 ? 147.944 190.771 130.937 1.00 131.96 420 ASN A C 1
ATOM 7233 O O . ASN B 1 413 ? 148.041 191.170 129.772 1.00 129.84 420 ASN A O 1
ATOM 7238 N N . LEU B 1 414 ? 148.514 191.403 131.965 1.00 140.66 421 LEU A N 1
ATOM 7239 C CA . LEU B 1 414 ? 149.428 192.517 131.731 1.00 140.16 421 LEU A CA 1
ATOM 7240 C C . LEU B 1 414 ? 150.586 192.086 130.838 1.00 137.72 421 LEU A C 1
ATOM 7241 O O . LEU B 1 414 ? 150.771 192.614 129.736 1.00 139.14 421 LEU A O 1
ATOM 7246 N N . GLY B 1 415 ? 151.376 191.121 131.301 1.00 140.05 422 GLY A N 1
ATOM 7247 C CA . GLY B 1 415 ? 152.415 190.531 130.480 1.00 140.68 422 GLY A CA 1
ATOM 7248 C C . GLY B 1 415 ? 151.949 189.258 129.804 1.00 142.88 422 GLY A C 1
ATOM 7249 O O . GLY B 1 415 ? 152.609 188.219 129.897 1.00 144.50 422 GLY A O 1
ATOM 7250 N N . ARG B 1 416 ? 150.808 189.330 129.123 1.00 147.75 423 ARG A N 1
ATOM 7251 C CA . ARG B 1 416 ? 150.210 188.146 128.524 1.00 150.45 423 ARG A CA 1
ATOM 7252 C C . ARG B 1 416 ? 151.053 187.631 127.363 1.00 148.03 423 ARG A C 1
ATOM 7253 O O . ARG B 1 416 ? 151.709 188.396 126.651 1.00 147.19 423 ARG A O 1
ATOM 7261 N N . LYS B 1 417 ? 151.026 186.312 127.177 1.00 152.72 424 LYS A N 1
ATOM 7262 C CA . LYS B 1 417 ? 151.766 185.672 126.096 1.00 156.68 424 LYS A CA 1
ATOM 7263 C C . LYS B 1 417 ? 150.955 185.679 124.806 1.00 155.37 424 LYS A C 1
ATOM 7264 O O . LYS B 1 417 ? 150.777 184.633 124.174 1.00 156.17 424 LYS A O 1
ATOM 7270 N N . HIS B 1 418 ? 150.456 186.853 124.418 1.00 178.24 425 HIS A N 1
ATOM 7271 C CA . HIS B 1 418 ? 149.700 187.053 123.182 1.00 180.39 425 HIS A CA 1
ATOM 7272 C C . HIS B 1 418 ? 148.443 186.190 123.112 1.00 181.46 425 HIS A C 1
ATOM 7273 O O . HIS B 1 418 ? 147.880 185.997 122.029 1.00 182.63 425 HIS A O 1
ATOM 7280 N N . LYS B 1 419 ? 147.985 185.660 124.248 1.00 150.42 426 LYS A N 1
ATOM 7281 C CA . LYS B 1 419 ? 146.781 184.824 124.305 1.00 148.82 426 LYS A CA 1
ATOM 7282 C C . LYS B 1 419 ? 145.990 185.252 125.540 1.00 149.49 426 LYS A C 1
ATOM 7283 O O . LYS B 1 419 ? 146.208 184.734 126.639 1.00 154.46 426 LYS A O 1
ATOM 7289 N N . ILE B 1 420 ? 145.070 186.192 125.350 1.00 132.38 427 ILE A N 1
ATOM 7290 C CA . ILE B 1 420 ? 144.280 186.743 126.449 1.00 134.14 427 ILE A CA 1
ATOM 7291 C C . ILE B 1 420 ? 143.166 185.768 126.810 1.00 136.73 427 ILE A C 1
ATOM 7292 O O . ILE B 1 420 ? 142.284 185.501 125.980 1.00 134.97 427 ILE A O 1
ATOM 7297 N N . PRO B 1 421 ? 143.160 185.214 128.024 1.00 127.41 428 PRO A N 1
ATOM 7298 C CA . PRO B 1 421 ? 142.084 184.291 128.437 1.00 127.18 428 PRO A CA 1
ATOM 7299 C C . PRO B 1 421 ? 140.934 185.011 129.136 1.00 126.20 428 PRO A C 1
ATOM 7300 O O . PRO B 1 421 ? 140.741 184.925 130.356 1.00 130.03 428 PRO A O 1
ATOM 7304 N N . TRP B 1 422 ? 140.142 185.742 128.359 1.00 117.96 429 TRP A N 1
ATOM 7305 C CA . TRP B 1 422 ? 138.982 186.447 128.884 1.00 117.34 429 TRP A CA 1
ATOM 7306 C C . TRP B 1 422 ? 137.716 185.659 128.583 1.00 120.23 429 TRP A C 1
ATOM 7307 O O . TRP B 1 422 ? 137.585 185.070 127.508 1.00 123.88 429 TRP A O 1
ATOM 7318 N N . ASN B 1 423 ? 136.785 185.681 129.541 1.00 115.06 430 ASN A N 1
ATOM 7319 C CA . ASN B 1 423 ? 135.521 184.947 129.665 1.00 118.69 430 ASN A CA 1
ATOM 7320 C C . ASN B 1 423 ? 135.734 183.538 130.207 1.00 120.00 430 ASN A C 1
ATOM 7321 O O . ASN B 1 423 ? 134.756 182.849 130.490 1.00 114.86 430 ASN A O 1
ATOM 7326 N N . PHE B 1 424 ? 136.982 183.093 130.364 1.00 122.72 431 PHE A N 1
ATOM 7327 C CA . PHE B 1 424 ? 137.256 181.800 130.975 1.00 115.19 431 PHE A CA 1
ATOM 7328 C C . PHE B 1 424 ? 137.364 181.885 132.489 1.00 119.45 431 PHE A C 1
ATOM 7329 O O . PHE B 1 424 ? 137.294 180.851 133.161 1.00 121.05 431 PHE A O 1
ATOM 7337 N N . GLN B 1 425 ? 137.534 183.091 133.037 1.00 122.64 432 GLN A N 1
ATOM 7338 C CA . GLN B 1 425 ? 137.650 183.238 134.483 1.00 121.05 432 GLN A CA 1
ATOM 7339 C C . GLN B 1 425 ? 136.353 182.873 135.191 1.00 125.97 432 GLN A C 1
ATOM 7340 O O . GLN B 1 425 ? 136.383 182.411 136.336 1.00 134.15 432 GLN A O 1
ATOM 7346 N N . HIS B 1 426 ? 135.209 183.068 134.532 1.00 129.36 433 HIS A N 1
ATOM 7347 C CA . HIS B 1 426 ? 133.939 182.685 135.137 1.00 135.54 433 HIS A CA 1
ATOM 7348 C C . HIS B 1 426 ? 133.820 181.173 135.282 1.00 136.99 433 HIS A C 1
ATOM 7349 O O . HIS B 1 426 ? 133.249 180.689 136.266 1.00 140.44 433 HIS A O 1
ATOM 7356 N N . MET B 1 427 ? 134.349 180.414 134.319 1.00 132.68 434 MET A N 1
ATOM 7357 C CA . MET B 1 427 ? 134.355 178.961 134.448 1.00 131.67 434 MET A CA 1
ATOM 7358 C C . MET B 1 427 ? 135.217 178.516 135.623 1.00 136.30 434 MET A C 1
ATOM 7359 O O . MET B 1 427 ? 134.841 177.601 136.364 1.00 139.83 434 MET A O 1
ATOM 7364 N N . MET B 1 428 ? 136.378 179.149 135.807 1.00 128.99 435 MET A N 1
ATOM 7365 C CA . MET B 1 428 ? 137.200 178.853 136.974 1.00 128.24 435 MET A CA 1
ATOM 7366 C C . MET B 1 428 ? 136.498 179.254 138.263 1.00 126.32 435 MET A C 1
ATOM 7367 O O . MET B 1 428 ? 136.678 178.599 139.296 1.00 129.18 435 MET A O 1
ATOM 7372 N N . MET B 1 429 ? 135.706 180.327 138.224 1.00 126.37 436 MET A N 1
ATOM 7373 C CA . MET B 1 429 ? 134.908 180.704 139.385 1.00 130.70 436 MET A CA 1
ATOM 7374 C C . MET B 1 429 ? 133.878 179.634 139.716 1.00 137.43 436 MET A C 1
ATOM 7375 O O . MET B 1 429 ? 133.682 179.289 140.887 1.00 139.76 436 MET A O 1
ATOM 7380 N N . PHE B 1 430 ? 133.207 179.098 138.695 1.00 122.61 437 PHE A N 1
ATOM 7381 C CA . PHE B 1 430 ? 132.190 178.080 138.932 1.00 116.19 437 PHE A CA 1
ATOM 7382 C C . PHE B 1 430 ? 132.809 176.786 139.448 1.00 117.81 437 PHE A C 1
ATOM 7383 O O . PHE B 1 430 ? 132.245 176.132 140.332 1.00 124.21 437 PHE A O 1
ATOM 7391 N N . SER B 1 431 ? 133.965 176.403 138.912 1.00 123.02 438 SER A N 1
ATOM 7392 C CA . SER B 1 431 ? 134.640 175.170 139.316 1.00 121.50 438 SER A CA 1
ATOM 7393 C C . SER B 1 431 ? 135.359 175.424 140.635 1.00 120.74 438 SER A C 1
ATOM 7394 O O . SER B 1 431 ? 136.506 175.872 140.671 1.00 127.39 438 SER A O 1
ATOM 7397 N N . GLY B 1 432 ? 134.672 175.132 141.736 1.00 115.97 439 GLY A N 1
ATOM 7398 C CA . GLY B 1 432 ? 135.238 175.329 143.056 1.00 115.78 439 GLY A CA 1
ATOM 7399 C C . GLY B 1 432 ? 134.988 174.162 143.987 1.00 118.76 439 GLY A C 1
ATOM 7400 O O . GLY B 1 432 ? 134.810 174.349 145.195 1.00 119.38 439 GLY A O 1
ATOM 7401 N N . LEU B 1 433 ? 134.971 172.953 143.436 1.00 108.96 440 LEU A N 1
ATOM 7402 C CA . LEU B 1 433 ? 134.710 171.764 144.230 1.00 109.45 440 LEU A CA 1
ATOM 7403 C C . LEU B 1 433 ? 135.867 171.478 145.183 1.00 110.82 440 LEU A C 1
ATOM 7404 O O . LEU B 1 433 ? 137.012 171.874 144.956 1.00 115.78 440 LEU A O 1
ATOM 7409 N N . ARG B 1 434 ? 135.547 170.778 146.267 1.00 108.99 441 ARG A N 1
ATOM 7410 C CA . ARG B 1 434 ? 136.529 170.330 147.243 1.00 112.01 441 ARG A CA 1
ATOM 7411 C C . ARG B 1 434 ? 136.620 168.812 147.189 1.00 118.80 441 ARG A C 1
ATOM 7412 O O . ARG B 1 434 ? 135.601 168.122 147.297 1.00 118.28 441 ARG A O 1
ATOM 7420 N N . GLY B 1 435 ? 137.830 168.300 147.024 1.00 122.41 442 GLY A N 1
ATOM 7421 C CA . GLY B 1 435 ? 138.068 166.889 146.818 1.00 118.63 442 GLY A CA 1
ATOM 7422 C C . GLY B 1 435 ? 138.421 166.152 148.092 1.00 115.22 442 GLY A C 1
ATOM 7423 O O . GLY B 1 435 ? 138.003 166.525 149.194 1.00 116.55 442 GLY A O 1
ATOM 7424 N N . ALA B 1 436 ? 139.202 165.082 147.936 1.00 116.20 443 ALA A N 1
ATOM 7425 C CA . ALA B 1 436 ? 139.558 164.226 149.059 1.00 116.72 443 ALA A CA 1
ATOM 7426 C C . ALA B 1 436 ? 140.642 164.820 149.946 1.00 121.52 443 ALA A C 1
ATOM 7427 O O . ALA B 1 436 ? 140.772 164.398 151.100 1.00 127.36 443 ALA A O 1
ATOM 7429 N N . CYS B 1 437 ? 141.422 165.776 149.440 1.00 126.71 444 CYS A N 1
ATOM 7430 C CA . CYS B 1 437 ? 142.525 166.322 150.225 1.00 126.89 444 CYS A CA 1
ATOM 7431 C C . CYS B 1 437 ? 142.014 167.050 151.462 1.00 131.72 444 CYS A C 1
ATOM 7432 O O . CYS B 1 437 ? 142.504 166.826 152.576 1.00 138.07 444 CYS A O 1
ATOM 7435 N N . ALA B 1 438 ? 141.025 167.928 151.284 1.00 105.93 445 ALA A N 1
ATOM 7436 C CA . ALA B 1 438 ? 140.480 168.667 152.419 1.00 105.05 445 ALA A CA 1
ATOM 7437 C C . ALA B 1 438 ? 139.808 167.731 153.415 1.00 109.06 445 ALA A C 1
ATOM 7438 O O . ALA B 1 438 ? 139.969 167.888 154.631 1.00 111.83 445 ALA A O 1
ATOM 7440 N N . PHE B 1 439 ? 139.055 166.748 152.916 1.00 114.09 446 PHE A N 1
ATOM 7441 C CA . PHE B 1 439 ? 138.388 165.803 153.805 1.00 113.18 446 PHE A CA 1
ATOM 7442 C C . PHE B 1 439 ? 139.398 164.999 154.614 1.00 111.44 446 PHE A C 1
ATOM 7443 O O . PHE B 1 439 ? 139.217 164.796 155.821 1.00 120.01 446 PHE A O 1
ATOM 7451 N N . ALA B 1 440 ? 140.471 164.538 153.969 1.00 102.27 447 ALA A N 1
ATOM 7452 C CA . ALA B 1 440 ? 141.491 163.775 154.679 1.00 106.63 447 ALA A CA 1
ATOM 7453 C C . ALA B 1 440 ? 142.218 164.638 155.702 1.00 109.09 447 ALA A C 1
ATOM 7454 O O . ALA B 1 440 ? 142.475 164.193 156.828 1.00 118.93 447 ALA A O 1
ATOM 7456 N N . LEU B 1 441 ? 142.555 165.876 155.334 1.00 99.71 448 LEU A N 1
ATOM 7457 C CA . LEU B 1 441 ? 143.231 166.761 156.275 1.00 106.41 448 LEU A CA 1
ATOM 7458 C C . LEU B 1 441 ? 142.338 167.109 157.458 1.00 113.19 448 LEU A C 1
ATOM 7459 O O . LEU B 1 441 ? 142.837 167.317 158.569 1.00 115.00 448 LEU A O 1
ATOM 7464 N N . ALA B 1 442 ? 141.022 167.177 157.244 1.00 115.35 449 ALA A N 1
ATOM 7465 C CA . ALA B 1 442 ? 140.111 167.427 158.354 1.00 111.18 449 ALA A CA 1
ATOM 7466 C C . ALA B 1 442 ? 139.968 166.196 159.240 1.00 116.31 449 ALA A C 1
ATOM 7467 O O . ALA B 1 442 ? 139.929 166.311 160.471 1.00 123.08 449 ALA A O 1
ATOM 7469 N N . ILE B 1 443 ? 139.889 165.007 158.634 1.00 119.61 450 ILE A N 1
ATOM 7470 C CA . ILE B 1 443 ? 139.739 163.775 159.407 1.00 113.85 450 ILE A CA 1
ATOM 7471 C C . ILE B 1 443 ? 141.022 163.347 160.098 1.00 120.11 450 ILE A C 1
ATOM 7472 O O . ILE B 1 443 ? 140.975 162.482 160.982 1.00 123.01 450 ILE A O 1
ATOM 7477 N N . ARG B 1 444 ? 142.167 163.925 159.726 1.00 134.51 451 ARG A N 1
ATOM 7478 C CA . ARG B 1 444 ? 143.423 163.537 160.362 1.00 133.77 451 ARG A CA 1
ATOM 7479 C C . ARG B 1 444 ? 143.417 163.855 161.854 1.00 136.38 451 ARG A C 1
ATOM 7480 O O . ARG B 1 444 ? 143.873 163.045 162.669 1.00 134.65 451 ARG A O 1
ATOM 7488 N N . ASP B 1 445 ? 142.903 165.022 162.231 1.00 161.62 452 ASP A N 1
ATOM 7489 C CA . ASP B 1 445 ? 142.868 165.455 163.622 1.00 160.57 452 ASP A CA 1
ATOM 7490 C C . ASP B 1 445 ? 141.444 165.369 164.153 1.00 162.13 452 ASP A C 1
ATOM 7491 O O . ASP B 1 445 ? 140.500 165.801 163.483 1.00 162.31 452 ASP A O 1
ATOM 7496 N N . THR B 1 446 ? 141.297 164.815 165.351 1.00 175.54 453 THR A N 1
ATOM 7497 C CA . THR B 1 446 ? 139.992 164.618 165.973 1.00 176.59 453 THR A CA 1
ATOM 7498 C C . THR B 1 446 ? 140.107 164.983 167.452 1.00 177.53 453 THR A C 1
ATOM 7499 O O . THR B 1 446 ? 141.045 165.669 167.878 1.00 175.09 453 THR A O 1
ATOM 7503 N N . GLU B 1 447 ? 139.142 164.508 168.241 1.00 179.46 454 GLU A N 1
ATOM 7504 C CA . GLU B 1 447 ? 139.032 164.740 169.687 1.00 178.53 454 GLU A CA 1
ATOM 7505 C C . GLU B 1 447 ? 139.391 166.179 170.062 1.00 176.76 454 GLU A C 1
ATOM 7506 O O . GLU B 1 447 ? 140.284 166.447 170.866 1.00 176.51 454 GLU A O 1
ATOM 7512 N N . SER B 1 448 ? 138.654 167.110 169.459 1.00 158.16 455 SER A N 1
ATOM 7513 C CA . SER B 1 448 ? 138.803 168.529 169.754 1.00 157.67 455 SER A CA 1
ATOM 7514 C C . SER B 1 448 ? 137.588 169.258 169.204 1.00 157.86 455 SER A C 1
ATOM 7515 O O . SER B 1 448 ? 137.229 169.068 168.038 1.00 159.74 455 SER A O 1
ATOM 7518 N N . GLN B 1 449 ? 136.958 170.082 170.043 1.00 150.22 456 GLN A N 1
ATOM 7519 C CA . GLN B 1 449 ? 135.741 170.776 169.625 1.00 151.86 456 GLN A CA 1
ATOM 7520 C C . GLN B 1 449 ? 135.956 171.671 168.410 1.00 152.60 456 GLN A C 1
ATOM 7521 O O . GLN B 1 449 ? 135.162 171.575 167.457 1.00 154.35 456 GLN A O 1
ATOM 7527 N N . PRO B 1 450 ? 136.970 172.546 168.360 1.00 139.67 457 PRO A N 1
ATOM 7528 C CA . PRO B 1 450 ? 137.177 173.317 167.123 1.00 139.39 457 PRO A CA 1
ATOM 7529 C C . PRO B 1 450 ? 137.475 172.443 165.919 1.00 140.70 457 PRO A C 1
ATOM 7530 O O . PRO B 1 450 ? 136.957 172.708 164.827 1.00 143.26 457 PRO A O 1
ATOM 7534 N N . LYS B 1 451 ? 138.292 171.401 166.091 1.00 138.83 458 LYS A N 1
ATOM 7535 C CA . LYS B 1 451 ? 138.612 170.516 164.975 1.00 142.34 458 LYS A CA 1
ATOM 7536 C C . LYS B 1 451 ? 137.361 169.820 164.456 1.00 143.66 458 LYS A C 1
ATOM 7537 O O . LYS B 1 451 ? 137.158 169.703 163.242 1.00 147.24 458 LYS A O 1
ATOM 7543 N N . GLN B 1 452 ? 136.506 169.353 165.369 1.00 136.27 459 GLN A N 1
ATOM 7544 C CA . GLN B 1 452 ? 135.245 168.747 164.957 1.00 135.95 459 GLN A CA 1
ATOM 7545 C C . GLN B 1 452 ? 134.362 169.758 164.239 1.00 140.15 459 GLN A C 1
ATOM 7546 O O . GLN B 1 452 ? 133.673 169.416 163.270 1.00 145.89 459 GLN A O 1
ATOM 7552 N N . MET B 1 453 ? 134.372 171.011 164.700 1.00 141.50 460 MET A N 1
ATOM 7553 C CA . MET B 1 453 ? 133.603 172.055 164.030 1.00 142.21 460 MET A CA 1
ATOM 7554 C C . MET B 1 453 ? 134.052 172.227 162.584 1.00 142.72 460 MET A C 1
ATOM 7555 O O . MET B 1 453 ? 133.227 172.223 161.660 1.00 145.06 460 MET A O 1
ATOM 7560 N N . MET B 1 454 ? 135.362 172.385 162.368 1.00 127.99 461 MET A N 1
ATOM 7561 C CA . MET B 1 454 ? 135.843 172.544 160.997 1.00 128.78 461 MET A CA 1
ATOM 7562 C C . MET B 1 454 ? 135.591 171.298 160.161 1.00 129.56 461 MET A C 1
ATOM 7563 O O . MET B 1 454 ? 135.268 171.413 158.975 1.00 137.45 461 MET A O 1
ATOM 7568 N N . PHE B 1 455 ? 135.722 170.106 160.748 1.00 114.50 462 PHE A N 1
ATOM 7569 C CA . PHE B 1 455 ? 135.459 168.887 159.989 1.00 114.96 462 PHE A CA 1
ATOM 7570 C C . PHE B 1 455 ? 134.008 168.833 159.527 1.00 114.67 462 PHE A C 1
ATOM 7571 O O . PHE B 1 455 ? 133.724 168.529 158.361 1.00 122.48 462 PHE A O 1
ATOM 7579 N N . SER B 1 456 ? 133.072 169.138 160.429 1.00 112.18 463 SER A N 1
ATOM 7580 C CA . SER B 1 456 ? 131.660 169.115 160.063 1.00 113.78 463 SER A CA 1
ATOM 7581 C C . SER B 1 456 ? 131.344 170.172 159.012 1.00 121.33 463 SER A C 1
ATOM 7582 O O . SER B 1 456 ? 130.595 169.911 158.061 1.00 124.80 463 SER A O 1
ATOM 7585 N N . THR B 1 457 ? 131.908 171.375 159.164 1.00 123.47 464 THR A N 1
ATOM 7586 C CA . THR B 1 457 ? 131.648 172.426 158.186 1.00 121.86 464 THR A CA 1
ATOM 7587 C C . THR B 1 457 ? 132.205 172.057 156.818 1.00 125.28 464 THR A C 1
ATOM 7588 O O . THR B 1 457 ? 131.562 172.306 155.793 1.00 129.58 464 THR A O 1
ATOM 7592 N N . THR B 1 458 ? 133.397 171.456 156.779 1.00 121.38 465 THR A N 1
ATOM 7593 C CA . THR B 1 458 ? 133.966 171.030 155.505 1.00 116.76 465 THR A CA 1
ATOM 7594 C C . THR B 1 458 ? 133.129 169.930 154.869 1.00 116.37 465 THR A C 1
ATOM 7595 O O . THR B 1 458 ? 132.927 169.921 153.649 1.00 121.88 465 THR A O 1
ATOM 7599 N N . LEU B 1 459 ? 132.640 168.988 155.678 1.00 109.77 466 LEU A N 1
ATOM 7600 C CA . LEU B 1 459 ? 131.788 167.931 155.144 1.00 109.13 466 LEU A CA 1
ATOM 7601 C C . LEU B 1 459 ? 130.520 168.512 154.532 1.00 110.52 466 LEU A C 1
ATOM 7602 O O . LEU B 1 459 ? 130.119 168.132 153.424 1.00 120.92 466 LEU A O 1
ATOM 7607 N N . LEU B 1 460 ? 129.880 169.448 155.238 1.00 107.39 467 LEU A N 1
ATOM 7608 C CA . LEU B 1 460 ? 128.674 170.076 154.705 1.00 112.11 467 LEU A CA 1
ATOM 7609 C C . LEU B 1 460 ? 128.975 170.862 153.435 1.00 118.50 467 LEU A C 1
ATOM 7610 O O . LEU B 1 460 ? 128.203 170.818 152.467 1.00 119.96 467 LEU A O 1
ATOM 7615 N N . LEU B 1 461 ? 130.096 171.588 153.420 1.00 120.22 468 LEU A N 1
ATOM 7616 C CA . LEU B 1 461 ? 130.461 172.372 152.246 1.00 116.13 468 LEU A CA 1
ATOM 7617 C C . LEU B 1 461 ? 130.684 171.477 151.036 1.00 122.19 468 LEU A C 1
ATOM 7618 O O . LEU B 1 461 ? 130.230 171.794 149.932 1.00 126.81 468 LEU A O 1
ATOM 7623 N N . VAL B 1 462 ? 131.382 170.356 151.224 1.00 106.34 469 VAL A N 1
ATOM 7624 C CA . VAL B 1 462 ? 131.588 169.418 150.123 1.00 99.54 469 VAL A CA 1
ATOM 7625 C C . VAL B 1 462 ? 130.251 168.866 149.647 1.00 95.78 469 VAL A C 1
ATOM 7626 O O . VAL B 1 462 ? 129.939 168.889 148.448 1.00 100.64 469 VAL A O 1
ATOM 7630 N N . PHE B 1 463 ? 129.434 168.379 150.589 1.00 102.26 470 PHE A N 1
ATOM 7631 C CA . PHE B 1 463 ? 128.138 167.804 150.243 1.00 104.93 470 PHE A CA 1
ATOM 7632 C C . PHE B 1 463 ? 127.308 168.766 149.408 1.00 109.27 470 PHE A C 1
ATOM 7633 O O . PHE B 1 463 ? 126.666 168.362 148.432 1.00 116.27 470 PHE A O 1
ATOM 7641 N N . PHE B 1 464 ? 127.313 170.048 149.771 1.00 112.63 471 PHE A N 1
ATOM 7642 C CA . PHE B 1 464 ? 126.528 171.022 149.023 1.00 113.74 471 PHE A CA 1
ATOM 7643 C C . PHE B 1 464 ? 127.161 171.320 147.668 1.00 108.58 471 PHE A C 1
ATOM 7644 O O . PHE B 1 464 ? 126.511 171.188 146.620 1.00 109.62 471 PHE A O 1
ATOM 7652 N N . THR B 1 465 ? 128.436 171.725 147.672 1.00 100.82 472 THR A N 1
ATOM 7653 C CA . THR B 1 465 ? 129.037 172.297 146.473 1.00 106.49 472 THR A CA 1
ATOM 7654 C C . THR B 1 465 ? 129.222 171.251 145.380 1.00 108.09 472 THR A C 1
ATOM 7655 O O . THR B 1 465 ? 128.988 171.544 144.201 1.00 111.67 472 THR A O 1
ATOM 7659 N N . VAL B 1 466 ? 129.610 170.022 145.740 1.00 104.15 473 VAL A N 1
ATOM 7660 C CA . VAL B 1 466 ? 129.836 169.004 144.719 1.00 101.94 473 VAL A CA 1
ATOM 7661 C C . VAL B 1 466 ? 128.549 168.741 143.952 1.00 102.62 473 VAL A C 1
ATOM 7662 O O . VAL B 1 466 ? 128.520 168.787 142.716 1.00 109.21 473 VAL A O 1
ATOM 7666 N N . TRP B 1 467 ? 127.457 168.500 144.678 1.00 107.20 474 TRP A N 1
ATOM 7667 C CA . TRP B 1 467 ? 126.187 168.201 144.030 1.00 106.16 474 TRP A CA 1
ATOM 7668 C C . TRP B 1 467 ? 125.676 169.395 143.233 1.00 113.90 474 TRP A C 1
ATOM 7669 O O . TRP B 1 467 ? 125.240 169.241 142.084 1.00 119.60 474 TRP A O 1
ATOM 7680 N N . VAL B 1 468 ? 125.733 170.600 143.811 1.00 111.99 475 VAL A N 1
ATOM 7681 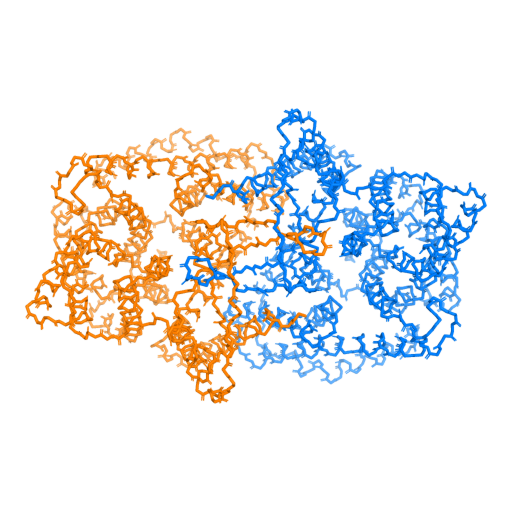C CA . VAL B 1 468 ? 125.137 171.743 143.126 1.00 107.58 475 VAL A CA 1
ATOM 7682 C C . VAL B 1 468 ? 125.913 172.075 141.855 1.00 109.98 475 VAL A C 1
ATOM 7683 O O . VAL B 1 468 ? 125.317 172.371 140.811 1.00 113.67 475 VAL A O 1
ATOM 7687 N N . PHE B 1 469 ? 127.246 171.992 141.897 1.00 117.05 476 PHE A N 1
ATOM 7688 C CA . PHE B 1 469 ? 128.015 172.324 140.707 1.00 117.99 476 PHE A CA 1
ATOM 7689 C C . PHE B 1 469 ? 127.987 171.201 139.678 1.00 118.99 476 PHE A C 1
ATOM 7690 O O . PHE B 1 469 ? 128.012 171.479 138.475 1.00 124.78 476 PHE A O 1
ATOM 7698 N N . GLY B 1 470 ? 127.908 169.941 140.112 1.00 125.73 477 GLY A N 1
ATOM 7699 C CA . GLY B 1 470 ? 127.686 168.869 139.158 1.00 128.20 477 GLY A CA 1
ATOM 7700 C C . GLY B 1 470 ? 126.355 169.007 138.447 1.00 134.48 477 GLY A C 1
ATOM 7701 O O . GLY B 1 470 ? 126.238 168.695 137.259 1.00 135.67 477 GLY A O 1
ATOM 7702 N N . GLY B 1 471 ? 125.332 169.477 139.164 1.00 157.45 478 GLY A N 1
ATOM 7703 C CA . GLY B 1 471 ? 124.055 169.737 138.522 1.00 156.82 478 GLY A CA 1
ATOM 7704 C C . GLY B 1 471 ? 124.100 170.918 137.571 1.00 155.84 478 GLY A C 1
ATOM 7705 O O . GLY B 1 471 ? 123.516 170.873 136.485 1.00 156.54 478 GLY A O 1
ATOM 7706 N N . GLY B 1 472 ? 124.791 171.988 137.959 1.00 137.78 479 GLY A N 1
ATOM 7707 C CA . GLY B 1 472 ? 124.781 173.207 137.179 1.00 133.24 479 GLY A CA 1
ATOM 7708 C C . GLY B 1 472 ? 125.912 173.412 136.195 1.00 129.16 479 GLY A C 1
ATOM 7709 O O . GLY B 1 472 ? 125.983 174.482 135.583 1.00 133.30 479 GLY A O 1
ATOM 7710 N N . THR B 1 473 ? 126.806 172.435 136.024 1.00 123.89 480 THR A N 1
ATOM 7711 C CA . THR B 1 473 ? 127.922 172.610 135.097 1.00 127.05 480 THR A CA 1
ATOM 7712 C C . THR B 1 473 ? 127.440 172.831 133.667 1.00 129.22 480 THR A C 1
ATOM 7713 O O . THR B 1 473 ? 127.895 173.757 132.985 1.00 136.22 480 THR A O 1
ATOM 7717 N N . THR B 1 474 ? 126.526 171.985 133.192 1.00 120.13 481 THR A N 1
ATOM 7718 C CA . THR B 1 474 ? 126.085 172.087 131.801 1.00 122.89 481 THR A CA 1
ATOM 7719 C C . THR B 1 474 ? 125.367 173.398 131.500 1.00 126.52 481 THR A C 1
ATOM 7720 O O . THR B 1 474 ? 125.725 174.053 130.503 1.00 125.32 481 THR A O 1
ATOM 7724 N N . PRO B 1 475 ? 124.369 173.842 132.279 1.00 134.41 482 PRO A N 1
ATOM 7725 C CA . PRO B 1 475 ? 123.761 175.150 131.975 1.00 135.05 482 PRO A CA 1
ATOM 7726 C C . PRO B 1 475 ? 124.744 176.301 132.072 1.00 133.51 482 PRO A C 1
ATOM 7727 O O . PRO B 1 475 ? 124.651 177.259 131.295 1.00 136.45 482 PRO A O 1
ATOM 7731 N N . MET B 1 476 ? 125.691 176.233 133.011 1.00 132.47 483 MET A N 1
ATOM 7732 C CA . MET B 1 476 ? 126.700 177.281 133.122 1.00 127.49 483 MET A CA 1
ATOM 7733 C C . MET B 1 476 ? 127.604 177.300 131.897 1.00 126.93 483 MET A C 1
ATOM 7734 O O . MET B 1 476 ? 128.008 178.372 131.431 1.00 130.01 483 MET A O 1
ATOM 7739 N N . LEU B 1 477 ? 127.942 176.120 131.371 1.00 127.11 484 LEU A N 1
ATOM 7740 C CA . LEU B 1 477 ? 128.728 176.052 130.144 1.00 130.56 484 LEU A CA 1
ATOM 7741 C C . LEU B 1 477 ? 127.955 176.620 128.962 1.00 131.85 484 LEU A C 1
ATOM 7742 O O . LEU B 1 477 ? 128.515 177.356 128.141 1.00 129.39 484 LEU A O 1
ATOM 7747 N N . THR B 1 478 ? 126.666 176.290 128.858 1.00 139.48 485 THR A N 1
ATOM 7748 C CA . THR B 1 478 ? 125.879 176.772 127.727 1.00 138.24 485 THR A CA 1
ATOM 7749 C C . THR B 1 478 ? 125.651 178.277 127.807 1.00 137.42 485 THR A C 1
ATOM 7750 O O . THR B 1 478 ? 125.587 178.955 126.775 1.00 135.30 485 THR A O 1
ATOM 7754 N N . TRP B 1 479 ? 125.531 178.820 129.021 1.00 130.49 486 TRP A N 1
ATOM 7755 C CA . TRP B 1 479 ? 125.243 180.243 129.167 1.00 126.58 486 TRP A CA 1
ATOM 7756 C C . TRP B 1 479 ? 126.444 181.109 128.809 1.00 126.85 486 TRP A C 1
ATOM 7757 O O . TRP B 1 479 ? 126.270 182.244 128.350 1.00 125.99 486 TRP A O 1
ATOM 7768 N N . LEU B 1 480 ? 127.659 180.604 129.005 1.00 123.32 487 LEU A N 1
ATOM 7769 C CA . LEU B 1 480 ? 128.861 181.378 128.722 1.00 120.86 487 LEU A CA 1
ATOM 7770 C C . LEU B 1 480 ? 129.302 181.297 127.267 1.00 123.44 487 LEU A C 1
ATOM 7771 O O . LEU B 1 480 ? 130.314 181.913 126.915 1.00 121.86 487 LEU A O 1
ATOM 7776 N N . GLN B 1 481 ? 128.575 180.561 126.423 1.00 142.06 488 GLN A N 1
ATOM 7777 C CA . GLN B 1 481 ? 128.909 180.418 125.005 1.00 145.84 488 GLN A CA 1
ATOM 7778 C C . GLN B 1 481 ? 130.326 179.877 124.819 1.00 144.87 488 GLN A C 1
ATOM 7779 O O . GLN B 1 481 ? 131.060 180.297 123.922 1.00 144.91 488 GLN A O 1
ATOM 7785 N N . ILE B 1 482 ? 130.713 178.937 125.675 1.00 133.64 489 ILE A N 1
ATOM 7786 C CA . ILE B 1 482 ? 132.027 178.311 125.585 1.00 130.83 489 ILE A CA 1
ATOM 7787 C C . ILE B 1 482 ? 132.035 177.350 124.405 1.00 132.11 489 ILE A C 1
ATOM 7788 O O . ILE B 1 482 ? 131.093 176.572 124.216 1.00 134.91 489 ILE A O 1
ATOM 7793 N N . ARG B 1 483 ? 133.095 177.407 123.605 1.00 147.53 490 ARG A N 1
ATOM 7794 C CA . ARG B 1 483 ? 133.204 176.535 122.444 1.00 150.17 490 ARG A CA 1
ATOM 7795 C C . ARG B 1 483 ? 133.305 175.079 122.882 1.00 148.47 490 ARG A C 1
ATOM 7796 O O . ARG B 1 483 ? 134.074 174.741 123.787 1.00 148.90 490 ARG A O 1
ATOM 7804 N N . VAL B 1 484 ? 132.519 174.216 122.237 1.00 138.77 491 VAL A N 1
ATOM 7805 C CA . VAL B 1 484 ? 132.495 172.793 122.539 1.00 138.86 491 VAL A CA 1
ATOM 7806 C C . VAL B 1 484 ? 132.687 172.016 121.244 1.00 139.12 491 VAL A C 1
ATOM 7807 O O . VAL B 1 484 ? 132.526 172.545 120.142 1.00 137.49 491 VAL A O 1
ATOM 7811 N N . GLY B 1 485 ? 133.043 170.742 121.394 1.00 154.17 492 GLY A N 1
ATOM 7812 C CA . GLY B 1 485 ? 133.256 169.888 120.245 1.00 152.80 492 GLY A CA 1
ATOM 7813 C C . GLY B 1 485 ? 134.532 170.145 119.481 1.00 154.51 492 GLY A C 1
ATOM 7814 O O . GLY B 1 485 ? 134.669 169.661 118.353 1.00 155.72 492 GLY A O 1
ATOM 7815 N N . VAL B 1 486 ? 135.474 170.892 120.056 1.00 156.59 493 VAL A N 1
ATOM 7816 C CA . VAL B 1 486 ? 136.723 171.186 119.366 1.00 156.47 493 VAL A CA 1
ATOM 7817 C C . VAL B 1 486 ? 137.617 169.954 119.390 1.00 159.84 493 VAL A C 1
ATOM 7818 O O . VAL B 1 486 ? 137.908 169.398 120.457 1.00 160.09 493 VAL A O 1
ATOM 7822 N N . ASP B 1 487 ? 138.054 169.522 118.211 1.00 193.59 494 ASP A N 1
ATOM 7823 C CA . ASP B 1 487 ? 138.928 168.361 118.120 1.00 194.38 494 ASP A CA 1
ATOM 7824 C C . ASP B 1 487 ? 140.328 168.708 118.611 1.00 194.63 494 ASP A C 1
ATOM 7825 O O . ASP B 1 487 ? 140.882 169.758 118.272 1.00 194.68 494 ASP A O 1
ATOM 7830 N N . LEU B 1 488 ? 140.898 167.816 119.424 1.00 215.42 495 LEU A N 1
ATOM 7831 C CA . LEU B 1 488 ? 142.238 168.047 119.953 1.00 217.67 495 LEU A CA 1
ATOM 7832 C C . LEU B 1 488 ? 143.281 168.043 118.842 1.00 218.98 495 LEU A C 1
ATOM 7833 O O . LEU B 1 488 ? 144.195 168.876 118.838 1.00 219.79 495 LEU A O 1
ATOM 7838 N N . ASP B 1 489 ? 143.162 167.119 117.895 1.00 233.41 496 ASP A N 1
ATOM 7839 C CA . ASP B 1 489 ? 144.109 167.029 116.790 1.00 233.36 496 ASP A CA 1
ATOM 7840 C C . ASP B 1 489 ? 143.868 168.139 115.772 1.00 231.90 496 ASP A C 1
ATOM 7841 O O . ASP B 1 489 ? 144.375 169.251 115.920 1.00 230.56 496 ASP A O 1
ATOM 7846 N N . LYS B 1 511 ? 159.314 180.561 123.042 1.00 207.05 518 LYS A N 1
ATOM 7847 C CA . LYS B 1 511 ? 160.543 181.306 122.795 1.00 206.11 518 LYS A CA 1
ATOM 7848 C C . LYS B 1 511 ? 160.639 182.521 123.712 1.00 206.50 518 LYS A C 1
ATOM 7849 O O . LYS B 1 511 ? 160.647 182.388 124.936 1.00 205.77 518 LYS A O 1
ATOM 7855 N N . THR B 1 512 ? 160.714 183.707 123.105 1.00 226.66 519 THR A N 1
ATOM 7856 C CA . THR B 1 512 ? 160.774 184.941 123.882 1.00 227.90 519 THR A CA 1
ATOM 7857 C C . THR B 1 512 ? 159.487 185.171 124.666 1.00 228.15 519 THR A C 1
ATOM 7858 O O . THR B 1 512 ? 159.534 185.645 125.808 1.00 228.59 519 THR A O 1
ATOM 7862 N N . GLU B 1 513 ? 158.337 184.822 124.082 1.00 220.82 520 GLU A N 1
ATOM 7863 C CA . GLU B 1 513 ? 157.059 185.052 124.749 1.00 220.15 520 GLU A CA 1
ATOM 7864 C C . GLU B 1 513 ? 156.971 184.290 126.066 1.00 219.84 520 GLU A C 1
ATOM 7865 O O . GLU B 1 513 ? 156.344 184.761 127.023 1.00 219.78 520 GLU A O 1
ATOM 7871 N N . SER B 1 514 ? 157.589 183.115 126.137 1.00 221.64 521 SER A N 1
ATOM 7872 C CA . SER B 1 514 ? 157.586 182.316 127.363 1.00 220.35 521 SER A CA 1
ATOM 7873 C C . SER B 1 514 ? 158.740 182.701 128.285 1.00 221.21 521 SER A C 1
ATOM 7874 O O . SER B 1 514 ? 159.498 181.853 128.753 1.00 221.86 521 SER A O 1
ATOM 7877 N N . ALA B 1 515 ? 158.883 184.007 128.528 1.00 234.58 522 ALA A N 1
ATOM 7878 C CA . ALA B 1 515 ? 159.872 184.565 129.448 1.00 234.50 522 ALA A CA 1
ATOM 7879 C C . ALA B 1 515 ? 161.307 184.248 129.040 1.00 235.26 522 ALA A C 1
ATOM 7880 O O . ALA B 1 515 ? 162.246 184.573 129.774 1.00 236.11 522 ALA A O 1
ATOM 7882 N N . TRP B 1 516 ? 161.482 183.588 127.890 1.00 223.87 523 TRP A N 1
ATOM 7883 C CA . TRP B 1 516 ? 162.786 183.252 127.320 1.00 223.07 523 TRP A CA 1
ATOM 7884 C C . TRP B 1 516 ? 163.522 182.227 128.184 1.00 223.00 523 TRP A C 1
ATOM 7885 O O . TRP B 1 516 ? 164.557 181.689 127.778 1.00 221.36 523 TRP A O 1
ATOM 7896 N N . LEU B 1 517 ? 162.968 181.906 129.356 1.00 220.87 524 LEU A N 1
ATOM 7897 C CA . LEU B 1 517 ? 163.580 180.907 130.224 1.00 218.63 524 LEU A CA 1
ATOM 7898 C C . LEU B 1 517 ? 163.147 179.497 129.844 1.00 219.02 524 LEU A C 1
ATOM 7899 O O . LEU B 1 517 ? 163.966 178.570 129.847 1.00 219.94 524 LEU A O 1
ATOM 7904 N N . PHE B 1 518 ? 161.865 179.317 129.518 1.00 217.44 525 PHE A N 1
ATOM 7905 C CA . PHE B 1 518 ? 161.380 177.996 129.137 1.00 217.32 525 PHE A CA 1
ATOM 7906 C C . PHE B 1 518 ? 161.974 177.541 127.811 1.00 216.57 525 PHE A C 1
ATOM 7907 O O . PHE B 1 518 ? 162.217 176.345 127.623 1.00 217.39 525 PHE A O 1
ATOM 7915 N N . ARG B 1 519 ? 162.222 178.473 126.888 1.00 213.63 526 ARG A N 1
ATOM 7916 C CA . ARG B 1 519 ? 162.907 178.115 125.650 1.00 214.49 526 ARG A CA 1
ATOM 7917 C C . ARG B 1 519 ? 164.322 177.623 125.930 1.00 214.97 526 ARG A C 1
ATOM 7918 O O . ARG B 1 519 ? 164.776 176.637 125.335 1.00 215.31 526 ARG A O 1
ATOM 7926 N N . MET B 1 520 ? 165.032 178.298 126.837 1.00 204.67 527 MET A N 1
ATOM 7927 C CA . MET B 1 520 ? 166.369 177.851 127.214 1.00 204.06 527 MET A CA 1
ATOM 7928 C C . MET B 1 520 ? 166.322 176.483 127.881 1.00 204.25 527 MET A C 1
ATOM 7929 O O . MET B 1 520 ? 167.184 175.632 127.633 1.00 204.92 527 MET A O 1
ATOM 7934 N N . TRP B 1 521 ? 165.317 176.251 128.730 1.00 202.83 528 TRP A N 1
ATOM 7935 C CA . TRP B 1 521 ? 165.175 174.946 129.370 1.00 203.10 528 TRP A CA 1
ATOM 7936 C C . TRP B 1 521 ? 164.907 173.854 128.342 1.00 203.53 528 TRP A C 1
ATOM 7937 O O . TRP B 1 521 ? 165.464 172.753 128.433 1.00 204.83 528 TRP A O 1
ATOM 7948 N N . TYR B 1 522 ? 164.055 174.140 127.355 1.00 205.46 529 TYR A N 1
ATOM 7949 C CA . TYR B 1 522 ? 163.778 173.167 126.303 1.00 205.13 529 TYR A CA 1
ATOM 7950 C C . TYR B 1 522 ? 165.026 172.874 125.480 1.00 205.52 529 TYR A C 1
ATOM 7951 O O . TYR B 1 522 ? 165.292 171.717 125.130 1.00 207.07 529 TYR A O 1
ATOM 7960 N N . GLY B 1 523 ? 165.801 173.911 125.158 1.00 197.91 530 GLY A N 1
ATOM 7961 C CA . GLY B 1 523 ? 167.045 173.694 124.437 1.00 197.08 530 GLY A CA 1
ATOM 7962 C C . GLY B 1 523 ? 168.038 172.869 125.232 1.00 198.57 530 GLY A C 1
ATOM 7963 O O . GLY B 1 523 ? 168.710 171.991 124.685 1.00 199.20 530 GLY A O 1
ATOM 7964 N N . PHE B 1 524 ? 168.139 173.135 126.536 1.00 196.05 531 PHE A N 1
ATOM 7965 C CA . PHE B 1 524 ? 169.027 172.352 127.389 1.00 195.80 531 PHE A CA 1
ATOM 7966 C C . PHE B 1 524 ? 168.577 170.899 127.465 1.00 197.39 531 PHE A C 1
ATOM 7967 O O . PHE B 1 524 ? 169.408 169.983 127.465 1.00 197.12 531 PHE A O 1
ATOM 7975 N N . ASP B 1 525 ? 167.264 170.670 127.537 1.00 204.60 532 ASP A N 1
ATOM 7976 C CA . ASP B 1 525 ? 166.749 169.305 127.569 1.00 202.55 532 ASP A CA 1
ATOM 7977 C C . ASP B 1 525 ? 167.057 168.573 126.269 1.00 200.65 532 ASP A C 1
ATOM 7978 O O . ASP B 1 525 ? 167.523 167.428 126.281 1.00 201.06 532 ASP A O 1
ATOM 7983 N N . HIS B 1 526 ? 166.806 169.224 125.133 1.00 191.92 533 HIS A N 1
ATOM 7984 C CA . HIS B 1 526 ? 167.043 168.603 123.837 1.00 192.11 533 HIS A CA 1
ATOM 7985 C C . HIS B 1 526 ? 168.517 168.544 123.462 1.00 192.25 533 HIS A C 1
ATOM 7986 O O . HIS B 1 526 ? 168.861 167.884 122.476 1.00 190.14 533 HIS A O 1
ATOM 7993 N N . LYS B 1 527 ? 169.391 169.211 124.216 1.00 183.86 534 LYS A N 1
ATOM 7994 C CA . LYS B 1 527 ? 170.809 169.241 123.881 1.00 182.05 534 LYS A CA 1
ATOM 7995 C C . LYS B 1 527 ? 171.607 168.148 124.582 1.00 180.61 534 LYS A C 1
ATOM 7996 O O . LYS B 1 527 ? 172.433 167.485 123.946 1.00 179.84 534 LYS A O 1
ATOM 8002 N N . TYR B 1 528 ? 171.380 167.941 125.878 1.00 174.50 535 TYR A N 1
ATOM 8003 C CA . TYR B 1 528 ? 172.212 167.039 126.665 1.00 174.69 535 TYR A CA 1
ATOM 8004 C C . TYR B 1 528 ? 171.440 165.874 127.263 1.00 176.62 535 TYR A C 1
ATOM 8005 O O . TYR B 1 528 ? 171.877 164.725 127.142 1.00 174.50 535 TYR A O 1
ATOM 8014 N N . LEU B 1 529 ? 170.302 166.134 127.910 1.00 176.11 536 LEU A N 1
ATOM 8015 C CA . LEU B 1 529 ? 169.622 165.081 128.660 1.00 172.54 536 LEU A CA 1
ATOM 8016 C C . LEU B 1 529 ? 168.949 164.071 127.737 1.00 171.18 536 LEU A C 1
ATOM 8017 O O . LEU B 1 529 ? 168.941 162.868 128.027 1.00 172.27 536 LEU A O 1
ATOM 8022 N N . LYS B 1 530 ? 168.362 164.539 126.637 1.00 164.26 537 LYS A N 1
ATOM 8023 C CA . LYS B 1 530 ? 167.643 163.635 125.741 1.00 163.69 537 LYS A CA 1
ATOM 8024 C C . LYS B 1 530 ? 168.541 162.582 125.100 1.00 164.96 537 LYS A C 1
ATOM 8025 O O . LYS B 1 530 ? 168.166 161.397 125.115 1.00 167.20 537 LYS A O 1
ATOM 8031 N N . PRO B 1 531 ? 169.703 162.916 124.521 1.00 165.45 538 PRO A N 1
ATOM 8032 C CA . PRO B 1 531 ? 170.506 161.863 123.874 1.00 166.23 538 PRO A CA 1
ATOM 8033 C C . PRO B 1 531 ? 171.006 160.790 124.826 1.00 164.76 538 PRO A C 1
ATOM 8034 O O . PRO B 1 531 ? 171.275 159.666 124.383 1.00 164.73 538 PRO A O 1
ATOM 8038 N N . ILE B 1 532 ? 171.139 161.090 126.115 1.00 154.88 539 ILE A N 1
ATOM 8039 C CA . ILE B 1 532 ? 171.678 160.107 127.052 1.00 156.31 539 ILE A CA 1
ATOM 8040 C C . ILE B 1 532 ? 170.569 159.335 127.759 1.00 159.25 539 ILE A C 1
ATOM 8041 O O . ILE B 1 532 ? 170.665 158.116 127.921 1.00 161.37 539 ILE A O 1
ATOM 8046 N N . LEU B 1 533 ? 169.497 160.010 128.184 1.00 153.56 540 LEU A N 1
ATOM 8047 C CA . LEU B 1 533 ? 168.429 159.315 128.897 1.00 151.03 540 LEU A CA 1
ATOM 8048 C C . LEU B 1 533 ? 167.541 158.500 127.966 1.00 151.03 540 LEU A C 1
ATOM 8049 O O . LEU B 1 533 ? 166.948 157.505 128.399 1.00 150.72 540 LEU A O 1
ATOM 8054 N N . THR B 1 534 ? 167.433 158.892 126.703 1.00 165.12 541 THR A N 1
ATOM 8055 C CA . THR B 1 534 ? 166.560 158.206 125.758 1.00 163.88 541 THR A CA 1
ATOM 8056 C C . THR B 1 534 ? 167.183 158.314 124.370 1.00 166.77 541 THR A C 1
ATOM 8057 O O . THR B 1 534 ? 168.392 158.530 124.237 1.00 167.40 541 THR A O 1
ATOM 8061 N N . HIS B 1 535 ? 166.359 158.135 123.336 1.00 189.68 542 HIS A N 1
ATOM 8062 C CA . HIS B 1 535 ? 166.676 158.206 121.914 1.00 190.26 542 HIS A CA 1
ATOM 8063 C C . HIS B 1 535 ? 167.441 156.967 121.443 1.00 189.33 542 HIS A C 1
ATOM 8064 O O . HIS B 1 535 ? 167.590 156.776 120.235 1.00 187.60 542 HIS A O 1
ATOM 8071 N N . SER B 1 536 ? 167.895 156.098 122.344 1.00 175.86 543 SER A N 1
ATOM 8072 C CA . SER B 1 536 ? 168.613 154.890 121.971 1.00 175.26 543 SER A CA 1
ATOM 8073 C C . SER B 1 536 ? 168.038 153.700 122.724 1.00 172.12 543 SER A C 1
ATOM 8074 O O . SER B 1 536 ? 167.449 153.848 123.799 1.00 169.29 543 SER A O 1
ATOM 8077 N N . GLY B 1 537 ? 168.214 152.515 122.146 1.00 182.70 544 GLY A N 1
ATOM 8078 C CA . GLY B 1 537 ? 167.714 151.296 122.735 1.00 184.09 544 GLY A CA 1
ATOM 8079 C C . GLY B 1 537 ? 166.436 150.824 122.074 1.00 187.74 544 GLY A C 1
ATOM 8080 O O . GLY B 1 537 ? 165.613 151.623 121.616 1.00 188.57 544 GLY A O 1
ATOM 8081 N N . PRO B 1 538 ? 166.248 149.509 122.006 1.00 181.89 545 PRO A N 1
ATOM 8082 C CA . PRO B 1 538 ? 165.040 148.958 121.382 1.00 178.78 545 PRO A CA 1
ATOM 8083 C C . PRO B 1 538 ? 163.808 149.279 122.208 1.00 178.18 545 PRO A C 1
ATOM 8084 O O . PRO B 1 538 ? 163.727 148.909 123.389 1.00 174.55 545 PRO A O 1
ATOM 8088 N N . PRO B 1 539 ? 162.820 149.970 121.620 1.00 175.01 546 PRO A N 1
ATOM 8089 C CA . PRO B 1 539 ? 161.583 150.329 122.319 1.00 173.28 546 PRO A CA 1
ATOM 8090 C C . PRO B 1 539 ? 160.562 149.195 122.324 1.00 172.75 546 PRO A C 1
ATOM 8091 O O . PRO B 1 539 ? 159.442 149.396 121.855 1.00 172.34 546 PRO A O 1
#

InterPro domains:
  IPR002090 Sodium/hydrogen exchanger 6/7/9 [PR01088] (14-38)
  IPR002090 Sodium/hydrogen exchanger 6/7/9 [PR01088] (39-57)
  IPR002090 Sodium/hydrogen exchanger 6/7/9 [PR01088] (514-532)
  IPR002090 Sodium/hydrogen exchanger 6/7/9 [PR01088] (538-566)
  IPR004709 Na+/H+ exchanger [PR01084] (133-144)
  IPR004709 Na+/H+ exchanger [PR01084] (147-161)
  IPR004709 Na+/H+ exchanger [PR01084] (162-170)
  IPR004709 Na+/H+ exchanger [PR01084] (208-218)
  IPR004709 Na+/H+ exchanger [TIGR00840] (126-542)
  IPR006153 Cation/H+ exchanger, transmembrane domain [PF00999] (33-486)
  IPR018422 Cation/H+ exchanger, CPA1 family [PTHR10110] (15-595)

Radius of gyration: 31.77 Å; Cα contacts (8 Å, |Δi|>4): 1293; chains: 2; bounding box: 59×93×73 Å

Secondary structure (DSSP, 8-state):
--SHHHHHHHHHHHHHHHHHHHHHHHHTT--S--HHHHHHHHHHHHHHHHHTTS-S-----------SS-----SEEEEEETTEEEEEEEEEEE--SSSHHHHHTT--------TTHIIIIIHHHHHHHHHH----SSSSTTHHHHHHIIIIIHHHHHHHHHHHHHHHHHHHHHHTSS-SSS--HHHHHHHHHHTT-B--HHHHHHHHHHT--HHHHHHHHHHHHHHHHHHHHHHHHHHH---SSSTT-SS-S-HHHHHHHHHHHHHHHHHHHHHHHHHHHHHHHHS-GGG-HHHHHHHHHHHHHHHHHHHHHTTS-HHHHHHHHHHHHHHHGGGTS-HHHHHHHHHHHHHHHHHHHHHHHHHHT--SS-SS-----HHHHHHHHHHHHHHHHHHHHHHHHHHHHT--S----S-HHHHHH---B-HHHHHHHHHS-SSHHHHHHHHHHHHHHHHHHHHHHHHHHHHHHHTT---------TTTTTHHHHHHHHIIIIIHHHHSS-S--/--SHHHHHHHHHHHHHHHHHHHHHHHHTT--S--HHHHHHHHHHHHHHHHHTTS-S-----------SS-----SEEEEEETTEEEEEEEEEEE--SSSHHHHHTT--------TTHIIIIIHHHHHHHHHH----SSSSTTHHHHHHIIIIIHHHHHHHHHHHHHHHHHHHHHHTSS-SSS--HHHHHHHHHHTT-B--HHHHHHHHHHT--HHHHHHHHHHHHHHHHHHHHHHHHHHH---SSSTT-SS-S-HHHHHHHHHHHHHHHHHHHHHHHHHHHHHHHHS-GGG-HHHHHHHHHHHHHHHHHHHHHTTS-HHHHHHHHHHHHHHHGGGTS-HHHHHHHHHHHHHHHHHHHHHHHHHHT--SS-SS-----HHHHHHHHHHHHHHHHHHHHHHHHHHHHT--S----S-HHHHHH---B-HHHHHHHHHS-SSHHHHHHHHHHHHHHHHHHHHHHHHHHHHHHHTT---------TTTTTHHHHHHHHIIIIIHHHHSS-S--